Protein AF-A0A9P0DJE0-F1 (afdb_monomer_lite)

Foldseek 3Di:
DDDDDDDDDDDDDDDDDDDDDDDDDDDDDDDDDDDDDDDDDDDDPDDDDDADDDDDDDDDDDDDDDDDDDDDDDDDDPDDDPDPPPDDPQPPPQDDDAQAFHPLAVLVVVLVVVLNVLVVCCVVDPVSVVVNVCVVCVLLVLLLQLLLVLLVLLLVLLLLLQLLLQQLFWAQPVDRSDGLVVSQVVDPDPDPAPSVRPRTDGQQVVVVHDPDDPSSLVRSLVSNLVSLLVLLLVQLCLCVPFNLLLAFLCLLVLLLVQLGTHHPPNLPPSSLVSNSSLLSSNLSSLFLFDCLSNLLSNSLSSLQVSLCVPCSLVSRSSNSSLSSLLSSLLSNCLSLVFNVLSLVCSVVRRHLDADPVSSVSSSVSNVSSSVSLQVVVSPVDNGSAPQFAADDDFADPLVLVVLLVLLLVLLVLLLVLLVLLLVVLLCCVPDPVVVCLSVLSSVLSSVQSVLQSVQPLSSDRLRVSLNVLLDDQAPSDPALCNQFPDDCPDNPDFDFQGHRDPSNVVVLVSLVVSLVSLSVSLSSRRNGSGHGHDLSSQLSNQLSVQLSVQVVVSVVCVVCCCPPSNVPPSVVRGRRTGSSLSSLSRSLSNNLSQAVDAPSSLSSSCSSHVDPSSSVSSRSSSVSSSVSNCVSPNDHNSVSVSVSVPRPDQDPPDQDPDQDFLQVVDPPHPVDDFDAAEQWADFQLNLVVSLVVDPDQWHFYANDSVLRFGQFIAGSVVSVSLSVVCVPPPPQRDRRAIEHQDPDDDPPDPHTHHHYDVVRTGRCAAEDERRHGVSVVSVCCSPVVDSDYHYDYVDALDRGRFDFADDADPPQPPDDDDLQQDLVNLLVVLCPDPLFDAFDDFAKDFQPDDPPPPPDPPVPPCPVDRPDPDDDDDLQKFKEKEEALAALLCQQPPFAFPLADSVLSDCSLLVSLVLNQVRVNPGQKYKYFFDLPVVNVQVSVSSVQKHKDWDFFPDAPSSRGPPGSDGTGIMMIGRNVFKDWPDKDKDQFDAPNHGHRWIKIKTWIAGPPVRAIEMEMEIAADQDDDPVRLVVLLRSLVSVLVVCCVPQPLHKYKYWYQSNDACSGVSVVSVCPDPQNKDWLQLPRDPPPPPPPDDSSRSHDQAQFWGAHPVGTDGGHRTTIMIRPVFKDWGIKTDDDDDVSQDDSGPPYSNHSGRGHMIMTMIGTDDD

InterPro domains:
  IPR000644 CBS domain [PF00571] (680-722)
  IPR000644 CBS domain [PS51371] (666-729)
  IPR000644 CBS domain [SM00116] (674-724)
  IPR001807 Chloride channel [PF00654] (233-629)
  IPR001807 Chloride channel [PR00762] (244-261)
  IPR001807 Chloride channel [PR00762] (275-294)
  IPR001807 Chloride channel [PR00762] (329-348)
  IPR001807 Chloride channel [PR00762] (530-550)
  IPR001807 Chloride channel [PR00762] (580-596)
  IPR001807 Chloride channel [PR00762] (598-617)
  IPR001807 Chloride channel [PR00762] (637-651)
  IPR005135 Endonuclease/exonuclease/phosphatase [PF03372] (881-1156)
  IPR014743 Chloride channel, core [SSF81340] (130-653)
  IPR034965 Nocturnin, deadenylase domain [cd09096] (879-1163)
  IPR036691 Endonuclease/exonuclease/phosphatase superfamily [G3DSA:3.60.10.10] (852-1167)
  IPR036691 Endonuclease/exonuclease/phosphatase superfamily [SSF56219] (874-1160)
  IPR046342 CBS domain superfamily [SSF54631] (653-795)

Structure (mmCIF, N/CA/C/O backbone):
data_AF-A0A9P0DJE0-F1
#
_entry.id   AF-A0A9P0DJE0-F1
#
loop_
_atom_site.group_PDB
_atom_site.id
_atom_site.type_symbol
_atom_site.label_atom_id
_atom_site.label_alt_id
_atom_site.label_comp_id
_atom_site.label_asym_id
_atom_site.label_entity_id
_atom_site.label_seq_id
_atom_site.pdbx_PDB_ins_code
_atom_site.Cartn_x
_atom_site.Cartn_y
_atom_site.Cartn_z
_atom_site.occupancy
_atom_site.B_iso_or_equiv
_atom_site.auth_seq_id
_atom_site.auth_comp_id
_atom_site.auth_asym_id
_atom_site.auth_atom_id
_atom_site.pdbx_PDB_model_num
ATOM 1 N N . MET A 1 1 ? -20.608 27.145 -27.125 1.00 27.97 1 MET A N 1
ATOM 2 C CA . MET A 1 1 ? -21.104 28.526 -27.333 1.00 27.97 1 MET A CA 1
ATOM 3 C C . MET A 1 1 ? -21.088 29.247 -25.989 1.00 27.97 1 MET A C 1
ATOM 5 O O . MET A 1 1 ? -21.086 28.525 -25.008 1.00 27.97 1 MET A O 1
ATOM 9 N N . GLU A 1 2 ? -21.030 30.592 -25.981 1.00 26.52 2 GLU A N 1
ATOM 10 C CA . GLU A 1 2 ? -21.352 31.515 -24.850 1.00 26.52 2 GLU A CA 1
ATOM 11 C C . GLU A 1 2 ? -20.599 31.276 -23.503 1.00 26.52 2 GLU A C 1
ATOM 13 O O . GLU A 1 2 ? -20.704 30.213 -22.912 1.00 26.52 2 GLU A O 1
ATOM 18 N N . LYS A 1 3 ? -19.732 32.140 -22.927 1.00 25.16 3 LYS A N 1
ATOM 19 C CA . LYS A 1 3 ? -19.525 33.620 -22.913 1.00 25.16 3 LYS A CA 1
ATOM 20 C C . LYS A 1 3 ? -20.757 34.397 -22.395 1.00 25.16 3 LYS A C 1
ATOM 22 O O . LYS A 1 3 ? -21.824 34.189 -22.944 1.00 25.16 3 LYS A O 1
ATOM 27 N N . PHE A 1 4 ? -20.713 35.323 -21.418 1.00 27.22 4 PHE A N 1
ATOM 28 C CA . PHE A 1 4 ? -19.634 36.198 -20.880 1.00 27.22 4 PHE A CA 1
ATOM 29 C C . PHE A 1 4 ? -19.665 36.336 -19.295 1.00 27.22 4 PHE A C 1
ATOM 31 O O . PHE A 1 4 ? -19.829 35.289 -18.680 1.00 27.22 4 PHE A O 1
ATOM 38 N N . PRO A 1 5 ? -19.346 37.459 -18.571 1.00 36.38 5 PRO A N 1
ATOM 39 C CA . PRO A 1 5 ? -18.023 37.577 -17.917 1.00 36.38 5 PRO A CA 1
ATOM 40 C C . PRO A 1 5 ? -17.917 38.167 -16.469 1.00 36.38 5 PRO A C 1
ATOM 42 O O . PRO A 1 5 ? -18.828 38.778 -15.925 1.00 36.38 5 PRO A O 1
ATOM 45 N N . LEU A 1 6 ? -16.691 38.062 -15.930 1.00 26.38 6 LEU A N 1
ATOM 46 C CA . LEU A 1 6 ? -15.966 38.870 -14.913 1.00 26.38 6 LEU A CA 1
ATOM 47 C C . LEU A 1 6 ? -16.553 40.185 -14.329 1.00 26.38 6 LEU A C 1
ATOM 49 O O . LEU A 1 6 ? -16.944 41.091 -15.065 1.00 26.38 6 LEU A O 1
ATOM 53 N N . LYS A 1 7 ? -16.240 40.422 -13.037 1.00 22.92 7 LYS A N 1
ATOM 54 C CA . LYS A 1 7 ? -15.709 41.719 -12.539 1.00 22.92 7 LYS A CA 1
ATOM 55 C C . LYS A 1 7 ? -14.730 41.549 -11.352 1.00 22.92 7 LYS A C 1
ATOM 57 O O . LYS A 1 7 ? -14.690 40.486 -10.743 1.00 22.92 7 LYS A O 1
ATOM 62 N N . ARG A 1 8 ? -13.896 42.568 -11.075 1.00 25.52 8 ARG A N 1
ATOM 63 C CA . ARG A 1 8 ? -12.748 42.572 -10.125 1.00 25.52 8 ARG A CA 1
ATOM 64 C C . ARG A 1 8 ? -12.647 43.902 -9.349 1.00 25.52 8 ARG A C 1
ATOM 66 O O . ARG A 1 8 ? -12.901 44.945 -9.945 1.00 25.52 8 ARG A O 1
ATOM 73 N N . SER A 1 9 ? -12.145 43.853 -8.109 1.00 23.70 9 SER A N 1
ATOM 74 C CA . SER A 1 9 ? -11.601 44.966 -7.283 1.00 23.70 9 SER A CA 1
ATOM 75 C C . SER A 1 9 ? -11.011 44.375 -5.982 1.00 23.70 9 SER A C 1
ATOM 77 O O . SER A 1 9 ? -11.620 43.436 -5.481 1.00 23.70 9 SER A O 1
ATOM 79 N N . GLY A 1 10 ? -9.901 44.807 -5.360 1.00 22.55 10 GLY A N 1
ATOM 80 C CA . GLY A 1 10 ? -8.866 45.832 -5.630 1.00 22.55 10 GLY A CA 1
ATOM 81 C C . GLY A 1 10 ? -7.673 45.660 -4.637 1.00 22.55 10 GLY A C 1
ATOM 82 O O . GLY A 1 10 ? -7.797 44.858 -3.719 1.00 22.55 10 GLY A O 1
ATOM 83 N N . ILE A 1 11 ? -6.525 46.337 -4.829 1.00 24.56 11 ILE A N 1
ATOM 84 C CA . ILE A 1 11 ? -5.183 46.063 -4.209 1.00 24.56 11 ILE A CA 1
ATOM 85 C C . ILE A 1 11 ? -4.534 47.411 -3.787 1.00 24.56 11 ILE A C 1
ATOM 87 O O . ILE A 1 11 ? -4.657 48.312 -4.625 1.00 24.56 11 ILE A O 1
ATOM 91 N N . PRO A 1 12 ? -3.958 47.663 -2.566 1.00 28.55 12 PRO A N 1
ATOM 92 C CA . PRO A 1 12 ? -2.736 47.109 -1.898 1.00 28.55 12 PRO A CA 1
ATOM 93 C C . PRO A 1 12 ? -2.453 45.587 -1.849 1.00 28.55 12 PRO A C 1
ATOM 95 O O . PRO A 1 12 ? -3.417 44.842 -1.974 1.00 28.55 12 PRO A O 1
ATOM 98 N N . SER A 1 13 ? -1.303 44.946 -1.533 1.00 23.36 13 SER A N 1
ATOM 99 C CA . SER A 1 13 ? 0.186 45.093 -1.636 1.00 23.36 13 SER A CA 1
ATOM 100 C C . SER A 1 13 ? 1.086 46.080 -0.831 1.00 23.36 13 SER A C 1
ATOM 102 O O . SER A 1 13 ? 1.443 47.127 -1.362 1.00 23.36 13 SER A O 1
ATOM 104 N N . GLN A 1 14 ? 1.618 45.637 0.328 1.00 23.44 14 GLN A N 1
ATOM 105 C CA . GLN A 1 14 ? 2.936 45.959 0.963 1.00 23.44 14 GLN A CA 1
ATOM 106 C C . GLN A 1 14 ? 3.275 44.823 1.976 1.00 23.44 14 GLN A C 1
ATOM 108 O O . GLN A 1 14 ? 2.339 44.223 2.497 1.00 23.44 14 GLN A O 1
ATOM 113 N N . ASP A 1 15 ? 4.517 44.447 2.324 1.00 23.25 15 ASP A N 1
ATOM 114 C CA . ASP A 1 15 ? 5.840 44.728 1.732 1.00 23.25 15 ASP A CA 1
ATOM 115 C C . ASP A 1 15 ? 6.849 43.583 2.040 1.00 23.25 15 ASP A C 1
ATOM 117 O O . ASP A 1 15 ? 6.563 42.700 2.850 1.00 23.25 15 ASP A O 1
ATOM 121 N N . THR A 1 16 ? 8.025 43.568 1.397 1.00 23.44 16 THR A N 1
ATOM 122 C CA . THR A 1 16 ? 9.026 42.472 1.495 1.00 23.44 16 THR A CA 1
ATOM 123 C C . THR A 1 16 ? 10.093 42.640 2.587 1.00 23.44 16 THR A C 1
ATOM 125 O O . THR A 1 16 ? 10.622 43.736 2.761 1.00 23.44 16 THR A O 1
ATOM 128 N N . SER A 1 17 ? 10.587 41.533 3.160 1.00 22.86 17 SER A N 1
ATOM 129 C CA . SER A 1 17 ? 11.977 41.426 3.655 1.00 22.86 17 SER A CA 1
ATOM 130 C C . SER A 1 17 ? 12.517 39.986 3.538 1.00 22.86 17 SER A C 1
ATOM 132 O O . SER A 1 17 ? 11.762 39.054 3.269 1.00 22.86 17 SER A O 1
ATOM 134 N N . THR A 1 18 ? 13.847 39.815 3.581 1.00 21.80 18 THR A N 1
ATOM 135 C CA . THR A 1 18 ? 14.558 38.593 3.132 1.00 21.80 18 THR A CA 1
ATOM 136 C C . THR A 1 18 ? 15.875 38.397 3.905 1.00 21.80 18 THR A C 1
ATOM 138 O O . THR A 1 18 ? 16.448 39.389 4.347 1.00 21.80 18 THR A O 1
ATOM 141 N N . TYR A 1 19 ? 16.409 37.162 3.941 1.00 22.19 19 TYR A N 1
ATOM 142 C CA . TYR A 1 19 ? 17.726 36.783 4.508 1.00 22.19 19 TYR A CA 1
ATOM 143 C C . TYR A 1 19 ? 17.835 36.921 6.058 1.00 22.19 19 TYR A C 1
ATOM 145 O O . TYR A 1 19 ? 16.963 37.502 6.687 1.00 22.19 19 TYR A O 1
ATOM 153 N N . GLN A 1 20 ? 18.825 36.352 6.768 1.00 22.33 20 GLN A N 1
ATOM 154 C CA . GLN A 1 20 ? 20.005 35.572 6.350 1.00 22.33 20 GLN A CA 1
ATOM 155 C C . GLN A 1 20 ? 20.405 34.508 7.395 1.00 22.33 20 GLN A C 1
ATOM 157 O O . GLN A 1 20 ? 20.074 34.614 8.571 1.00 22.33 20 GLN A O 1
ATOM 162 N N . SER A 1 21 ? 21.183 33.507 6.977 1.00 22.22 21 SER A N 1
ATOM 163 C CA . SER A 1 21 ? 21.819 32.521 7.862 1.00 22.22 21 SER A CA 1
ATOM 164 C C . SER A 1 21 ? 23.049 33.079 8.589 1.00 22.22 21 SER A C 1
ATOM 166 O O . SER A 1 21 ? 23.891 33.706 7.945 1.00 22.22 21 SER A O 1
ATOM 168 N N . VAL A 1 22 ? 23.262 32.705 9.857 1.00 23.36 22 VAL A N 1
ATOM 169 C CA . VAL A 1 22 ? 24.584 32.778 10.507 1.00 23.36 22 VAL A CA 1
ATOM 170 C C . VAL A 1 22 ? 24.928 31.425 11.123 1.00 23.36 22 VAL A C 1
ATOM 172 O O . VAL A 1 22 ? 24.161 30.862 11.894 1.00 23.36 22 VAL A O 1
ATOM 175 N N . ASN A 1 23 ? 26.103 30.911 10.772 1.00 22.42 23 ASN A N 1
ATOM 176 C CA . ASN A 1 23 ? 26.637 29.633 11.229 1.00 22.42 23 ASN A CA 1
ATOM 177 C C . ASN A 1 23 ? 27.973 29.912 11.939 1.00 22.42 23 ASN A C 1
ATOM 179 O O . ASN A 1 23 ? 28.782 30.675 11.402 1.00 22.42 23 ASN A O 1
ATOM 183 N N . LYS A 1 24 ? 28.234 29.340 13.124 1.00 23.39 24 LYS A N 1
ATOM 184 C CA . LYS A 1 24 ? 29.532 29.521 13.798 1.00 23.39 24 LYS A CA 1
ATOM 185 C C . LYS A 1 24 ? 29.986 28.299 14.602 1.00 23.39 24 LYS A C 1
ATOM 187 O O . LYS A 1 24 ? 29.360 27.889 15.570 1.00 23.39 24 LYS A O 1
ATOM 192 N N . LYS A 1 25 ? 31.134 27.766 14.176 1.00 24.12 25 LYS A N 1
ATOM 193 C CA . LYS A 1 25 ? 32.016 26.838 14.907 1.00 24.12 25 LYS A CA 1
ATOM 194 C C . LYS A 1 25 ? 32.792 27.633 15.999 1.00 24.12 25 LYS A C 1
ATOM 196 O O . LYS A 1 25 ? 32.647 28.852 16.040 1.00 24.12 25 LYS A O 1
ATOM 201 N N . LEU A 1 26 ? 33.678 27.107 16.857 1.00 23.33 26 LEU A N 1
ATOM 202 C CA . LEU A 1 26 ? 34.396 25.819 16.994 1.00 23.33 26 LEU A CA 1
ATOM 203 C C . LEU A 1 26 ? 35.117 25.840 18.369 1.00 23.33 26 LEU A C 1
ATOM 205 O O . LEU A 1 26 ? 35.553 26.928 18.735 1.00 23.33 26 LEU A O 1
ATOM 209 N N . GLN A 1 27 ? 35.376 24.704 19.043 1.00 21.58 27 GLN A N 1
ATOM 210 C CA . GLN A 1 27 ? 36.712 24.357 19.602 1.00 21.58 27 GLN A CA 1
ATOM 211 C C . GLN A 1 27 ? 36.782 22.938 20.217 1.00 21.58 27 GLN A C 1
ATOM 213 O O . GLN A 1 27 ? 35.763 22.271 20.358 1.00 21.58 27 GLN A O 1
ATOM 218 N N . TYR A 1 28 ? 38.007 22.467 20.497 1.00 23.94 28 TYR A N 1
ATOM 219 C CA . TYR A 1 28 ? 38.387 21.095 20.888 1.00 23.94 28 TYR A CA 1
ATOM 220 C C . TYR A 1 28 ? 39.371 21.111 22.078 1.00 23.94 28 TYR A C 1
ATOM 222 O O . TYR A 1 28 ? 40.350 21.851 22.012 1.00 23.94 28 TYR A O 1
ATOM 230 N N . ALA A 1 29 ? 39.186 20.222 23.066 1.00 22.86 29 ALA A N 1
ATOM 231 C CA . ALA A 1 29 ? 40.229 19.572 23.894 1.00 22.86 29 ALA A CA 1
ATOM 232 C C . ALA A 1 29 ? 39.540 18.487 24.771 1.00 22.86 29 ALA A C 1
ATOM 234 O O . ALA A 1 29 ? 38.663 18.839 25.546 1.00 22.86 29 ALA A O 1
ATOM 235 N N . ASN A 1 30 ? 39.673 17.167 24.577 1.00 21.88 30 ASN A N 1
ATOM 236 C CA . ASN A 1 30 ? 40.831 16.249 24.601 1.00 21.88 30 ASN A CA 1
ATOM 237 C C . ASN A 1 30 ? 41.175 15.725 26.024 1.00 21.88 30 ASN A C 1
ATOM 239 O O . ASN A 1 30 ? 41.655 16.482 26.861 1.00 21.88 30 ASN A O 1
ATOM 243 N N . GLY A 1 31 ? 40.951 14.424 26.276 1.00 22.36 31 GLY A N 1
ATOM 244 C CA . GLY A 1 31 ? 41.227 13.728 27.549 1.00 22.36 31 GLY A CA 1
ATOM 245 C C . GLY A 1 31 ? 40.807 12.244 27.519 1.00 22.36 31 GLY A C 1
ATOM 246 O O . GLY A 1 31 ? 39.673 11.935 27.169 1.00 22.36 31 GLY A O 1
ATOM 247 N N . ASN A 1 32 ? 41.720 11.320 27.845 1.00 20.50 32 ASN A N 1
ATOM 248 C CA . ASN A 1 32 ? 41.547 9.862 27.674 1.00 20.50 32 ASN A CA 1
ATOM 249 C C . ASN A 1 32 ? 40.938 9.148 28.896 1.00 20.50 32 ASN A C 1
ATOM 251 O O . ASN A 1 32 ? 41.315 9.464 30.023 1.00 20.50 32 ASN A O 1
ATOM 255 N N . SER A 1 33 ? 40.204 8.043 28.681 1.00 22.05 33 SER A N 1
ATOM 256 C CA . SER A 1 33 ? 40.557 6.722 29.267 1.00 22.05 33 SER A CA 1
ATOM 257 C C . SER A 1 33 ? 39.679 5.540 28.792 1.00 22.05 33 SER A C 1
ATOM 259 O O . SER A 1 33 ? 38.479 5.671 28.602 1.00 22.05 33 SER A O 1
ATOM 261 N N . SER A 1 34 ? 40.333 4.379 28.622 1.00 23.23 34 SER A N 1
ATOM 262 C CA . SER A 1 34 ? 39.809 2.991 28.646 1.00 23.23 34 SER A CA 1
ATOM 263 C C . SER A 1 34 ? 38.447 2.653 28.004 1.00 23.23 34 SER A C 1
ATOM 265 O O . SER A 1 34 ? 37.400 2.769 28.636 1.00 23.23 34 SER A O 1
ATOM 267 N N . ASN A 1 35 ? 38.492 2.015 26.828 1.00 20.17 35 ASN A N 1
ATOM 268 C CA . ASN A 1 35 ? 37.379 1.217 26.299 1.00 20.17 35 ASN A CA 1
ATOM 269 C C . ASN A 1 35 ? 37.222 -0.108 27.071 1.00 20.17 35 ASN A C 1
ATOM 271 O O . ASN A 1 35 ? 38.180 -0.876 27.167 1.00 20.17 35 ASN A O 1
ATOM 275 N N . VAL A 1 36 ? 35.994 -0.442 27.474 1.00 22.91 36 VAL A N 1
ATOM 276 C CA . VAL A 1 36 ? 35.542 -1.831 27.673 1.00 22.91 36 VAL A CA 1
ATOM 277 C C . VAL A 1 36 ? 34.298 -2.028 26.813 1.00 22.91 36 VAL A C 1
ATOM 279 O O . VAL A 1 36 ? 33.369 -1.229 26.859 1.00 22.91 36 VAL A O 1
ATOM 282 N N . SER A 1 37 ? 34.295 -3.065 25.978 1.00 22.16 37 SER A N 1
ATOM 283 C CA . SER A 1 37 ? 33.217 -3.319 25.022 1.00 22.16 37 SER A CA 1
ATOM 284 C C . SER A 1 37 ? 31.974 -3.890 25.703 1.00 22.16 37 SER A C 1
ATOM 286 O O . SER A 1 37 ? 32.027 -4.978 26.278 1.00 22.16 37 SER A O 1
ATOM 288 N N . THR A 1 38 ? 30.833 -3.221 25.557 1.00 21.00 38 THR A N 1
ATOM 289 C CA . THR A 1 38 ? 29.508 -3.777 25.871 1.00 21.00 38 THR A CA 1
ATOM 290 C C . THR A 1 38 ? 28.573 -3.496 24.696 1.00 21.00 38 THR A C 1
ATOM 292 O O . THR A 1 38 ? 28.672 -2.444 24.066 1.00 21.00 38 THR A O 1
ATOM 295 N N . PHE A 1 39 ? 27.712 -4.453 24.341 1.00 21.12 39 PHE A N 1
ATOM 296 C CA . PHE A 1 39 ? 26.829 -4.326 23.178 1.00 21.12 39 PHE A CA 1
ATOM 297 C C . PHE A 1 39 ? 25.797 -3.213 23.395 1.00 21.12 39 PHE A C 1
ATOM 299 O O . PHE A 1 39 ? 24.984 -3.291 24.313 1.00 21.12 39 PHE A O 1
ATOM 306 N N . GLY A 1 40 ? 25.797 -2.210 22.514 1.00 19.62 40 GLY A N 1
ATOM 307 C CA . GLY A 1 40 ? 24.736 -1.210 22.460 1.00 19.62 40 GLY A CA 1
ATOM 308 C C . GLY A 1 40 ? 23.452 -1.820 21.904 1.00 19.62 40 GLY A C 1
ATOM 309 O O . GLY A 1 40 ? 23.345 -2.039 20.698 1.00 19.62 40 GLY A O 1
ATOM 310 N N . ALA A 1 41 ? 22.483 -2.091 22.777 1.00 21.77 41 ALA A N 1
ATOM 311 C CA . ALA A 1 41 ? 21.103 -2.303 22.357 1.00 21.77 41 ALA A CA 1
ATOM 312 C C . ALA A 1 41 ? 20.518 -0.979 21.833 1.00 21.77 41 ALA A C 1
ATOM 314 O O . ALA A 1 41 ? 20.867 0.099 22.318 1.00 21.77 41 ALA A O 1
ATOM 315 N N . SER A 1 42 ? 19.639 -1.052 20.833 1.00 22.94 42 SER A N 1
ATOM 316 C CA . SER A 1 42 ? 18.908 0.116 20.337 1.00 22.94 42 SER A CA 1
ATOM 317 C C . SER A 1 42 ? 17.976 0.671 21.411 1.00 22.94 42 SER A C 1
ATOM 319 O O . SER A 1 42 ? 17.316 -0.105 22.099 1.00 22.94 42 SER A O 1
ATOM 321 N N . VAL A 1 43 ? 17.871 1.998 21.499 1.00 21.62 43 VAL A N 1
ATOM 322 C CA . VAL A 1 43 ? 16.831 2.661 22.294 1.00 21.62 43 VAL A CA 1
ATOM 323 C C . VAL A 1 43 ? 15.465 2.292 21.708 1.00 21.62 43 VAL A C 1
ATOM 325 O O . VAL A 1 43 ? 15.169 2.645 20.567 1.00 21.62 43 VAL A O 1
ATOM 328 N N . ASP A 1 44 ? 14.660 1.548 22.466 1.00 23.22 44 ASP A N 1
ATOM 329 C CA . ASP A 1 44 ? 13.248 1.318 22.157 1.00 23.22 44 ASP A CA 1
ATOM 330 C C . ASP A 1 44 ? 12.440 2.554 22.584 1.00 23.22 44 ASP A C 1
ATOM 332 O O . ASP A 1 44 ? 12.464 2.932 23.754 1.00 23.22 44 ASP A O 1
ATOM 336 N N . GLU A 1 45 ? 11.703 3.164 21.653 1.00 25.33 45 GLU A N 1
ATOM 337 C CA . GLU A 1 45 ? 10.675 4.154 21.997 1.00 25.33 45 GLU A CA 1
ATOM 338 C C . GLU A 1 45 ? 9.444 3.458 22.603 1.00 25.33 45 GLU A C 1
ATOM 340 O O . GLU A 1 45 ? 8.887 2.518 22.019 1.00 25.33 45 GLU A O 1
ATOM 345 N N . ASP A 1 46 ? 9.034 3.970 23.764 1.00 23.06 46 ASP A N 1
ATOM 346 C CA . ASP A 1 46 ? 7.754 3.798 24.452 1.00 23.06 46 ASP A CA 1
ATOM 347 C C . ASP A 1 46 ? 7.214 2.361 24.567 1.00 23.06 46 ASP A C 1
ATOM 349 O O . ASP A 1 46 ? 6.237 1.954 23.927 1.00 23.06 46 ASP A O 1
ATOM 353 N N . MET A 1 47 ? 7.792 1.608 25.511 1.00 22.61 47 MET A N 1
ATOM 354 C CA . MET A 1 47 ? 7.002 0.620 26.249 1.00 22.61 47 MET A CA 1
ATOM 355 C C . MET A 1 47 ? 6.169 1.326 27.321 1.00 22.61 47 MET A C 1
ATOM 357 O O . MET A 1 47 ? 6.721 2.000 28.186 1.00 22.61 47 MET A O 1
ATOM 361 N N . ILE A 1 48 ? 4.857 1.091 27.316 1.00 24.75 48 ILE A N 1
ATOM 362 C CA . ILE A 1 48 ? 3.982 1.390 28.452 1.00 24.75 48 ILE A CA 1
ATOM 363 C C . ILE A 1 48 ? 3.209 0.110 28.782 1.00 24.75 48 ILE A C 1
ATOM 365 O O . ILE A 1 48 ? 2.351 -0.336 28.014 1.00 24.75 48 ILE A O 1
ATOM 369 N N . ASP A 1 49 ? 3.570 -0.516 29.902 1.00 21.80 49 ASP A N 1
ATOM 370 C CA . ASP A 1 49 ? 2.927 -1.726 30.410 1.00 21.80 49 ASP A CA 1
ATOM 371 C C . ASP A 1 49 ? 1.622 -1.386 31.143 1.00 21.80 49 ASP A C 1
ATOM 373 O O . ASP A 1 49 ? 1.569 -0.466 31.953 1.00 21.80 49 ASP A O 1
ATOM 377 N N . ILE A 1 50 ? 0.575 -2.182 30.906 1.00 23.11 50 ILE A N 1
ATOM 378 C CA . ILE A 1 50 ? -0.653 -2.184 31.715 1.00 23.11 50 ILE A CA 1
ATOM 379 C C . ILE A 1 50 ? -0.977 -3.642 32.040 1.00 23.11 50 ILE A C 1
ATOM 381 O O . ILE A 1 50 ? -1.272 -4.450 31.147 1.00 23.11 50 ILE A O 1
ATOM 385 N N . GLN A 1 51 ? -0.887 -3.993 33.321 1.00 21.44 51 GLN A N 1
ATOM 386 C CA . GLN A 1 51 ? -1.119 -5.355 33.794 1.00 21.44 51 GLN A CA 1
ATOM 387 C C . GLN A 1 51 ? -2.601 -5.744 33.671 1.00 21.44 51 GLN A C 1
ATOM 389 O O . GLN A 1 51 ? -3.501 -4.914 33.734 1.00 21.44 51 GLN A O 1
ATOM 394 N N . THR A 1 52 ? -2.870 -7.039 33.497 1.00 22.02 52 THR A N 1
ATOM 395 C CA . THR A 1 52 ? -4.230 -7.600 33.594 1.00 22.02 52 THR A CA 1
ATOM 396 C C . THR A 1 52 ? -4.223 -8.792 34.544 1.00 22.02 52 THR A C 1
ATOM 398 O O . THR A 1 52 ? -4.041 -9.957 34.161 1.00 22.02 52 THR A O 1
ATOM 401 N N . SER A 1 53 ? -4.366 -8.461 35.826 1.00 22.62 53 SER A N 1
ATOM 402 C CA . SER A 1 53 ? -4.491 -9.391 36.945 1.00 22.62 53 SER A CA 1
ATOM 403 C C . SER A 1 53 ? -5.627 -10.382 36.708 1.00 22.62 53 SER A C 1
ATOM 405 O O . SER A 1 53 ? -6.700 -10.017 36.241 1.00 22.62 53 SER A O 1
ATOM 407 N N . ALA A 1 54 ? -5.364 -11.657 36.988 1.00 23.86 54 ALA A N 1
ATOM 408 C CA . ALA A 1 54 ? -6.376 -12.708 37.066 1.00 23.86 54 ALA A CA 1
ATOM 409 C C . ALA A 1 54 ? -5.733 -13.914 37.757 1.00 23.86 54 ALA A C 1
ATOM 411 O O . ALA A 1 54 ? -4.762 -14.443 37.213 1.00 23.86 54 ALA A O 1
ATOM 412 N N . ALA A 1 55 ? -6.276 -14.265 38.926 1.00 27.08 55 ALA A N 1
ATOM 413 C CA . ALA A 1 55 ? -6.062 -15.477 39.719 1.00 27.08 55 ALA A CA 1
ATOM 414 C C . ALA A 1 55 ? -4.613 -15.992 39.874 1.00 27.08 55 ALA A C 1
ATOM 416 O O . ALA A 1 55 ? -4.160 -16.869 39.138 1.00 27.08 55 ALA A O 1
ATOM 417 N N . GLY A 1 56 ? -3.949 -15.556 40.949 1.00 23.66 56 GLY A N 1
ATOM 418 C CA . GLY A 1 56 ? -3.227 -16.521 41.785 1.00 23.66 56 GLY A CA 1
ATOM 419 C C . GLY A 1 56 ? -4.245 -17.364 42.569 1.00 23.66 56 GLY A C 1
ATOM 420 O O . GLY A 1 56 ? -5.351 -16.894 42.829 1.00 23.66 56 GLY A O 1
ATOM 421 N N . GLY A 1 57 ? -3.911 -18.613 42.898 1.00 21.41 57 GLY A N 1
ATOM 422 C CA . GLY A 1 57 ? -4.800 -19.492 43.664 1.00 21.41 57 GLY A CA 1
ATOM 423 C C . GLY A 1 57 ? -4.512 -19.440 45.162 1.00 21.41 57 GLY A C 1
ATOM 424 O O . GLY A 1 57 ? -3.366 -19.624 45.567 1.00 21.41 57 GLY A O 1
ATOM 425 N N . GLU A 1 58 ? -5.550 -19.269 45.978 1.00 23.89 58 GLU A N 1
ATOM 426 C CA . GLU A 1 58 ? -5.482 -19.500 47.422 1.00 23.89 58 GLU A CA 1
ATOM 427 C C . GLU A 1 58 ? -6.088 -20.854 47.793 1.00 23.89 58 GLU A C 1
ATOM 429 O O . GLU A 1 58 ? -7.129 -21.254 47.269 1.00 23.89 58 GLU A O 1
ATOM 434 N N . THR A 1 59 ? -5.494 -21.538 48.773 1.00 23.28 59 THR A N 1
ATOM 435 C CA . THR A 1 59 ? -6.274 -22.400 49.674 1.00 23.28 59 THR A CA 1
ATOM 436 C C . THR A 1 59 ? -5.611 -22.475 51.048 1.00 23.28 59 THR A C 1
ATOM 438 O O . THR A 1 59 ? -4.697 -23.257 51.303 1.00 23.28 59 THR A O 1
ATOM 441 N N . ILE A 1 60 ? -6.083 -21.571 51.903 1.00 26.16 60 ILE A N 1
ATOM 442 C CA . ILE A 1 60 ? -6.213 -21.647 53.363 1.00 26.16 60 ILE A CA 1
ATOM 443 C C . ILE A 1 60 ? -5.812 -23.000 53.990 1.00 26.16 60 ILE A C 1
ATOM 445 O O . ILE A 1 60 ? -6.336 -24.059 53.646 1.00 26.16 60 ILE A O 1
ATOM 449 N N . ARG A 1 61 ? -4.939 -22.938 55.006 1.00 21.17 61 ARG A N 1
ATOM 450 C CA . ARG A 1 61 ? -4.768 -24.025 55.984 1.00 21.17 61 ARG A CA 1
ATOM 451 C C . ARG A 1 61 ? -6.008 -24.105 56.867 1.00 21.17 61 ARG A C 1
ATOM 453 O O . ARG A 1 61 ? -6.397 -23.075 57.408 1.00 21.17 61 ARG A O 1
ATOM 460 N N . ASP A 1 62 ? -6.466 -25.310 57.190 1.00 23.89 62 ASP A N 1
ATOM 461 C CA . ASP A 1 62 ? -7.229 -25.509 58.424 1.00 23.89 62 ASP A CA 1
ATOM 462 C C . ASP A 1 62 ? -6.835 -26.807 59.153 1.00 23.89 62 ASP A C 1
ATOM 464 O O . ASP A 1 62 ? -6.214 -27.710 58.584 1.00 23.89 62 ASP A O 1
ATOM 468 N N . ARG A 1 63 ? -7.131 -26.866 60.453 1.00 22.59 63 ARG A N 1
ATOM 469 C CA . ARG A 1 63 ? -6.838 -27.965 61.377 1.00 22.59 63 ARG A CA 1
ATOM 470 C C . ARG A 1 63 ? -8.043 -28.210 62.281 1.00 22.59 63 ARG A C 1
ATOM 472 O O . ARG A 1 63 ? -8.274 -27.438 63.207 1.00 22.59 63 ARG A O 1
ATOM 479 N N . THR A 1 64 ? -8.652 -29.389 62.194 1.00 21.59 64 THR A N 1
ATOM 480 C CA . THR A 1 64 ? -9.037 -30.149 63.401 1.00 21.59 64 THR A CA 1
ATOM 481 C C . THR A 1 64 ? -9.283 -31.625 63.084 1.00 21.59 64 THR A C 1
ATOM 483 O O . THR A 1 64 ? -9.204 -32.047 61.934 1.00 21.59 64 THR A O 1
ATOM 486 N N . SER A 1 65 ? -9.458 -32.438 64.126 1.00 22.97 65 SER A N 1
ATOM 487 C CA . SER A 1 65 ? -9.403 -33.900 64.077 1.00 22.97 65 SER A CA 1
ATOM 488 C C . SER A 1 65 ? -10.747 -34.572 64.359 1.00 22.97 65 SER A C 1
ATOM 490 O O . SER A 1 65 ? -11.496 -34.106 65.218 1.00 22.97 65 SER A O 1
ATOM 492 N N . ARG A 1 66 ? -10.964 -35.758 63.766 1.00 22.56 66 ARG A N 1
ATOM 493 C CA . ARG A 1 66 ? -11.163 -37.031 64.500 1.00 22.56 66 ARG A CA 1
ATOM 494 C C . ARG A 1 66 ? -11.227 -38.249 63.564 1.00 22.56 66 ARG A C 1
ATOM 496 O O . ARG A 1 66 ? -11.299 -38.097 62.352 1.00 22.56 66 ARG A O 1
ATOM 503 N N . MET A 1 67 ? -11.112 -39.437 64.160 1.00 22.56 67 MET A N 1
ATOM 504 C CA . MET A 1 67 ? -11.168 -40.757 63.513 1.00 22.56 67 MET A CA 1
ATOM 505 C C . MET A 1 67 ? -12.573 -41.370 63.637 1.00 22.56 67 MET A C 1
ATOM 507 O O . MET A 1 67 ? -13.293 -41.033 64.579 1.00 22.56 67 MET A O 1
ATOM 511 N N . GLY A 1 68 ? -12.897 -42.317 62.753 1.00 23.61 68 GLY A N 1
ATOM 512 C CA . GLY A 1 68 ? -14.037 -43.235 62.861 1.00 23.61 68 GLY A CA 1
ATOM 513 C C . GLY A 1 68 ? -14.275 -44.001 61.552 1.00 23.61 68 GLY A C 1
ATOM 514 O O . GLY A 1 68 ? -14.359 -43.372 60.500 1.00 23.61 68 GLY A O 1
ATOM 515 N N . GLU A 1 69 ? -14.341 -45.333 61.622 1.00 22.73 69 GLU A N 1
ATOM 516 C CA . GLU A 1 69 ? -14.819 -46.235 60.553 1.00 22.73 69 GLU A CA 1
ATOM 517 C C . GLU A 1 69 ? -16.361 -46.083 60.344 1.00 22.73 69 GLU A C 1
ATOM 519 O O . GLU A 1 69 ? -16.999 -45.338 61.088 1.00 22.73 69 GLU A O 1
ATOM 524 N N . GLU A 1 70 ? -17.052 -46.650 59.340 1.00 23.64 70 GLU A N 1
ATOM 525 C CA . GLU A 1 70 ? -16.962 -47.999 58.737 1.00 23.64 70 GLU A CA 1
ATOM 526 C C . GLU A 1 70 ? -17.694 -48.069 57.355 1.00 23.64 70 GLU A C 1
ATOM 528 O O . GLU A 1 70 ? -18.081 -47.029 56.817 1.00 23.64 70 GLU A O 1
ATOM 533 N N . ASP A 1 71 ? -17.844 -49.268 56.767 1.00 22.00 71 ASP A N 1
ATOM 534 C CA . ASP A 1 71 ? -18.516 -49.573 55.473 1.00 22.00 71 ASP A CA 1
ATOM 535 C C . ASP A 1 71 ? -20.023 -49.160 55.428 1.00 22.00 71 ASP A C 1
ATOM 537 O O . ASP A 1 71 ? -20.620 -48.838 56.454 1.00 22.00 71 ASP A O 1
ATOM 541 N N . ASP A 1 72 ? -20.746 -49.093 54.297 1.00 24.12 72 ASP A N 1
ATOM 542 C CA . ASP A 1 72 ? -20.767 -49.982 53.115 1.00 24.12 72 ASP A CA 1
ATOM 543 C C . ASP A 1 72 ? -21.330 -49.255 51.855 1.00 24.12 72 ASP A C 1
ATOM 545 O O . ASP A 1 72 ? -21.849 -48.139 51.952 1.00 24.12 72 ASP A O 1
ATOM 549 N N . GLY A 1 73 ? -21.238 -49.848 50.655 1.00 21.89 73 GLY A N 1
ATOM 550 C CA . GLY A 1 73 ? -21.391 -49.123 49.377 1.00 21.89 73 GLY A CA 1
ATOM 551 C C . GLY A 1 73 ? -22.453 -49.606 48.372 1.00 21.89 73 GLY A C 1
ATOM 552 O O . GLY A 1 73 ? -22.833 -50.770 48.326 1.00 21.89 73 GLY A O 1
ATOM 553 N N . VAL A 1 74 ? -22.842 -48.705 47.455 1.00 23.89 74 VAL A N 1
ATOM 554 C CA . VAL A 1 74 ? -23.337 -49.007 46.089 1.00 23.89 74 VAL A CA 1
ATOM 555 C C . VAL A 1 74 ? -22.770 -47.954 45.128 1.00 23.89 74 VAL A C 1
ATOM 557 O O . VAL A 1 74 ? -22.742 -46.766 45.446 1.00 23.89 74 VAL A O 1
ATOM 560 N N . SER A 1 75 ? -22.298 -48.371 43.950 1.00 21.09 75 SER A N 1
ATOM 561 C CA . SER A 1 75 ? -21.491 -47.535 43.054 1.00 21.09 75 SER A CA 1
ATOM 562 C C . SER A 1 75 ? -22.253 -46.957 41.852 1.00 21.09 75 SER A C 1
ATOM 564 O O . SER A 1 75 ? -22.777 -47.678 41.007 1.00 21.09 75 SER A O 1
ATOM 566 N N . HIS A 1 76 ? -22.187 -45.631 41.698 1.00 22.73 76 HIS A N 1
ATOM 567 C CA . HIS A 1 76 ? -22.345 -44.952 40.408 1.00 22.73 76 HIS A CA 1
ATOM 568 C C . HIS A 1 76 ? -21.035 -44.232 40.063 1.00 22.73 76 HIS A C 1
ATOM 570 O O . HIS A 1 76 ? -20.673 -43.237 40.686 1.00 22.73 76 HIS A O 1
ATOM 576 N N . TYR A 1 77 ? -20.305 -44.746 39.069 1.00 21.03 77 TYR A N 1
ATOM 577 C CA . TYR A 1 77 ? -19.024 -44.183 38.631 1.00 21.03 77 TYR A CA 1
ATOM 578 C C . TYR A 1 77 ? -19.209 -42.890 37.818 1.00 21.03 77 TYR A C 1
ATOM 580 O O . TYR A 1 77 ? -19.292 -42.920 36.590 1.00 21.03 77 TYR A O 1
ATOM 588 N N . SER A 1 78 ? -19.189 -41.737 38.486 1.00 20.11 78 SER A N 1
ATOM 589 C CA . SER A 1 78 ? -18.835 -40.464 37.850 1.00 20.11 78 SER A CA 1
ATOM 590 C C . SER A 1 78 ? -17.308 -40.332 37.804 1.00 20.11 78 SER A C 1
ATOM 592 O O . SER A 1 78 ? -16.678 -40.019 38.814 1.00 20.11 78 SER A O 1
ATOM 594 N N . VAL A 1 79 ? -16.691 -40.604 36.650 1.00 21.34 79 VAL A N 1
ATOM 595 C CA . VAL A 1 79 ? -15.227 -40.521 36.495 1.00 21.34 79 VAL A CA 1
ATOM 596 C C . VAL A 1 79 ? -14.782 -39.059 36.412 1.00 21.34 79 VAL A C 1
ATOM 598 O O . VAL A 1 79 ? -14.935 -38.401 35.383 1.00 21.34 79 VAL A O 1
ATOM 601 N N . SER A 1 80 ? -14.199 -38.562 37.501 1.00 18.83 80 SER A N 1
ATOM 602 C CA . SER A 1 80 ? -13.614 -37.224 37.598 1.00 18.83 80 SER A CA 1
ATOM 603 C C . SER A 1 80 ? -12.397 -37.068 36.681 1.00 18.83 80 SER A C 1
ATOM 605 O O . SER A 1 80 ? -11.311 -37.545 37.006 1.00 18.83 80 SER A O 1
ATOM 607 N N . TYR A 1 81 ? -12.541 -36.351 35.563 1.00 21.28 81 TYR A N 1
ATOM 608 C CA . TYR A 1 81 ? -11.401 -35.964 34.726 1.00 21.28 81 TYR A CA 1
ATOM 609 C C . TYR A 1 81 ? -10.837 -34.603 35.157 1.00 21.28 81 TYR A C 1
ATOM 611 O O . TYR A 1 81 ? -11.168 -33.553 34.609 1.00 21.28 81 TYR A O 1
ATOM 619 N N . SER A 1 82 ? -9.960 -34.621 36.161 1.00 22.75 82 SER A N 1
ATOM 620 C CA . SER A 1 82 ? -9.176 -33.452 36.566 1.00 22.75 82 SER A CA 1
ATOM 621 C C . SER A 1 82 ? -8.085 -33.156 35.526 1.00 22.75 82 SER A C 1
ATOM 623 O O . SER A 1 82 ? -6.980 -33.694 35.600 1.00 22.75 82 SER A O 1
ATOM 625 N N . GLY A 1 83 ? -8.392 -32.305 34.546 1.00 21.62 83 GLY A N 1
ATOM 626 C CA . GLY A 1 83 ? -7.437 -31.851 33.534 1.00 21.62 83 GLY A CA 1
ATOM 627 C C . GLY A 1 83 ? -7.803 -30.470 32.998 1.00 21.62 83 GLY A C 1
ATOM 628 O O . GLY A 1 83 ? -8.888 -30.279 32.456 1.00 21.62 83 GLY A O 1
ATOM 629 N N . THR A 1 84 ? -6.898 -29.500 33.138 1.00 23.61 84 THR A N 1
ATOM 630 C CA . THR A 1 84 ? -7.091 -28.085 32.773 1.00 23.61 84 THR A CA 1
ATOM 631 C C . THR A 1 84 ? -7.011 -27.843 31.261 1.00 23.61 84 THR A C 1
ATOM 633 O O . THR A 1 84 ? -6.140 -27.142 30.748 1.00 23.61 84 THR A O 1
ATOM 636 N N . HIS A 1 85 ? -7.965 -28.413 30.528 1.00 23.06 85 HIS A N 1
ATOM 637 C CA . HIS A 1 85 ? -8.161 -28.174 29.102 1.00 23.06 85 HIS A CA 1
ATOM 638 C C . HIS A 1 85 ? -8.944 -26.871 28.846 1.00 23.06 85 HIS A C 1
ATOM 640 O O . HIS A 1 85 ? -10.110 -26.884 28.450 1.00 23.06 85 HIS A O 1
ATOM 646 N N . GLU A 1 86 ? -8.276 -25.719 28.985 1.00 27.48 86 GLU A N 1
ATOM 647 C CA . GLU A 1 86 ? -8.708 -24.472 28.326 1.00 27.48 86 GLU A CA 1
ATOM 648 C C . GLU A 1 86 ? -8.493 -24.569 26.799 1.00 27.48 86 GLU A C 1
ATOM 650 O O . GLU A 1 86 ? -7.666 -23.882 26.199 1.00 27.48 86 GLU A O 1
ATOM 655 N N . SER A 1 87 ? -9.233 -25.464 26.144 1.00 26.92 87 SER A N 1
ATOM 656 C CA . SER A 1 87 ? -9.181 -25.685 24.697 1.00 26.92 87 SER A CA 1
ATOM 657 C C . SER A 1 87 ? -10.585 -25.609 24.104 1.00 26.92 87 SER A C 1
ATOM 659 O O . SER A 1 87 ? -11.325 -26.591 24.125 1.00 26.92 87 SER A O 1
ATOM 661 N N . GLY A 1 88 ? -10.954 -24.430 23.590 1.00 30.47 88 GLY A N 1
ATOM 662 C CA . GLY A 1 88 ? -12.320 -24.153 23.126 1.00 30.47 88 GLY A CA 1
ATOM 663 C C . GLY A 1 88 ? -12.486 -23.032 22.092 1.00 30.47 88 GLY A C 1
ATOM 664 O O . GLY A 1 88 ? -13.624 -22.698 21.768 1.00 30.47 88 GLY A O 1
ATOM 665 N N . ASP A 1 89 ? -11.403 -22.467 21.539 1.00 39.88 89 ASP A N 1
ATOM 666 C CA . ASP A 1 89 ? -11.501 -21.709 20.280 1.00 39.88 89 ASP A CA 1
ATOM 667 C C . ASP A 1 89 ? -11.987 -22.688 19.196 1.00 39.88 89 ASP A C 1
ATOM 669 O O . ASP A 1 89 ? -11.272 -23.629 18.841 1.00 39.88 89 ASP A O 1
ATOM 673 N N . ILE A 1 90 ? -13.221 -22.512 18.707 1.00 44.31 90 ILE A N 1
ATOM 674 C CA . ILE A 1 90 ? -13.855 -23.492 17.814 1.00 44.31 90 ILE A CA 1
ATOM 675 C C . ILE A 1 90 ? -13.016 -23.632 16.525 1.00 44.31 90 ILE A C 1
ATOM 677 O O . ILE A 1 90 ? -12.772 -22.621 15.853 1.00 44.31 90 ILE A O 1
ATOM 681 N N . PRO A 1 91 ? -12.577 -24.855 16.145 1.00 41.72 91 PRO A N 1
ATOM 682 C CA . PRO A 1 91 ? -11.674 -25.054 15.015 1.00 41.72 91 PRO A CA 1
ATOM 683 C C . PRO A 1 91 ? -12.210 -24.459 13.707 1.00 41.72 91 PRO A C 1
ATOM 685 O O . PRO A 1 91 ? -13.164 -24.961 13.120 1.00 41.72 91 PRO A O 1
ATOM 688 N N . GLY A 1 92 ? -11.565 -23.388 13.236 1.00 47.47 92 GLY A N 1
ATOM 689 C CA . GLY A 1 92 ? -11.921 -22.698 11.995 1.00 47.47 92 GLY A CA 1
ATOM 690 C C . GLY A 1 92 ? -12.595 -21.330 12.158 1.00 47.47 92 GLY A C 1
ATOM 691 O O . GLY A 1 92 ? -12.785 -20.660 11.137 1.00 47.47 92 GLY A O 1
ATOM 692 N N . ILE A 1 93 ? -12.897 -20.862 13.378 1.00 53.78 93 ILE A N 1
ATOM 693 C CA . ILE A 1 93 ? -13.279 -19.454 13.593 1.00 53.78 93 ILE A CA 1
ATOM 694 C C . ILE A 1 93 ? -12.145 -18.536 13.122 1.00 53.78 93 ILE A C 1
ATOM 696 O O . ILE A 1 93 ? -10.972 -18.750 13.430 1.00 53.78 93 ILE A O 1
ATOM 700 N N . GLY A 1 94 ? -12.500 -17.480 12.385 1.00 51.25 94 GLY A N 1
ATOM 701 C CA . GLY A 1 94 ? -11.572 -16.396 12.062 1.00 51.25 94 GLY A CA 1
ATOM 702 C C . GLY A 1 94 ? -10.644 -16.584 10.861 1.00 51.25 94 GLY A C 1
ATOM 703 O O . GLY A 1 94 ? -9.777 -15.736 10.678 1.00 51.25 94 GLY A O 1
ATOM 704 N N . GLN A 1 95 ? -10.814 -17.631 10.047 1.00 58.38 95 GLN A N 1
ATOM 705 C CA . GLN A 1 95 ? -10.238 -17.683 8.695 1.00 58.38 95 GLN A CA 1
ATOM 706 C C . GLN A 1 95 ? -11.228 -17.104 7.675 1.00 58.38 95 GLN A C 1
ATOM 708 O O . GLN A 1 95 ? -12.411 -17.436 7.716 1.00 58.38 95 GLN A O 1
ATOM 713 N N . TYR A 1 96 ? -10.742 -16.303 6.729 1.00 60.75 96 TYR A N 1
ATOM 714 C CA . TYR A 1 96 ? -11.552 -15.737 5.642 1.00 60.75 96 TYR A CA 1
ATOM 715 C C . TYR A 1 96 ? -11.645 -16.695 4.449 1.00 60.75 96 TYR A C 1
ATOM 717 O O . TYR A 1 96 ? -10.679 -17.395 4.132 1.00 60.75 96 TYR A O 1
ATOM 725 N N . GLU A 1 97 ? -12.795 -16.726 3.781 1.00 58.81 97 GLU A N 1
ATOM 726 C CA . GLU A 1 97 ? -13.024 -17.478 2.539 1.00 58.81 97 GLU A CA 1
ATOM 727 C C . GLU A 1 97 ? -12.423 -16.761 1.309 1.00 58.81 97 GLU A C 1
ATOM 729 O O . GLU A 1 97 ? -11.670 -15.799 1.459 1.00 58.81 97 GLU A O 1
ATOM 734 N N . ASP A 1 98 ? -12.657 -17.280 0.101 1.00 67.56 98 ASP A N 1
ATOM 735 C CA . ASP A 1 98 ? -12.131 -16.678 -1.134 1.00 67.56 98 ASP A CA 1
ATOM 736 C C . ASP A 1 98 ? -12.959 -15.457 -1.563 1.00 67.56 98 ASP A C 1
ATOM 738 O O . ASP A 1 98 ? -14.166 -15.441 -1.347 1.00 67.56 98 ASP A O 1
ATOM 742 N N . PHE A 1 99 ? -12.336 -14.453 -2.183 1.00 70.88 99 PHE A N 1
ATOM 743 C CA . PHE A 1 99 ? -12.986 -13.203 -2.611 1.00 70.88 99 PHE A CA 1
ATOM 744 C C . PHE A 1 99 ? -13.688 -12.426 -1.468 1.00 70.88 99 PHE A C 1
ATOM 746 O O . PHE A 1 99 ? -14.692 -11.744 -1.680 1.00 70.88 99 PHE A O 1
ATOM 753 N N . HIS A 1 100 ? -13.130 -12.475 -0.250 1.00 73.81 100 HIS A N 1
ATOM 754 C CA . HIS A 1 100 ? -13.606 -11.712 0.915 1.00 73.81 100 HIS A CA 1
ATOM 755 C C . HIS A 1 100 ? -12.591 -10.683 1.425 1.00 73.81 100 HIS A C 1
ATOM 757 O O . HIS A 1 100 ? -11.382 -10.822 1.244 1.00 73.81 100 HIS A O 1
ATOM 763 N N . THR A 1 101 ? -13.091 -9.663 2.124 1.00 79.12 101 THR A N 1
ATOM 764 C CA . THR A 1 101 ? -12.281 -8.664 2.830 1.00 79.12 101 THR A CA 1
ATOM 765 C C . THR A 1 101 ? -11.888 -9.108 4.244 1.00 79.12 101 THR A C 1
ATOM 767 O O . THR A 1 101 ? -12.663 -9.758 4.952 1.00 79.12 101 THR A O 1
ATOM 770 N N . ILE A 1 102 ? -10.675 -8.725 4.655 1.00 79.12 102 ILE A N 1
ATOM 771 C CA . ILE A 1 102 ? -10.144 -8.887 6.016 1.00 79.12 102 ILE A CA 1
ATOM 772 C C . ILE A 1 102 ? -10.952 -8.042 7.013 1.00 79.12 102 ILE A C 1
ATOM 774 O O . ILE A 1 102 ? -11.317 -6.900 6.738 1.00 79.12 102 ILE A O 1
ATOM 778 N N . ASP A 1 103 ? -11.183 -8.597 8.202 1.00 74.81 103 ASP A N 1
ATOM 779 C CA . ASP A 1 103 ? -11.691 -7.882 9.371 1.00 74.81 103 ASP A CA 1
ATOM 780 C C . ASP A 1 103 ? -10.496 -7.380 10.195 1.00 74.81 103 ASP A C 1
ATOM 782 O O . ASP A 1 103 ? -9.965 -8.056 11.084 1.00 74.81 103 ASP A O 1
ATOM 786 N N . TRP A 1 104 ? -10.025 -6.185 9.833 1.00 74.50 104 TRP A N 1
ATOM 787 C CA . TRP A 1 104 ? -8.825 -5.580 10.410 1.00 74.50 104 TRP A CA 1
ATOM 788 C C . TRP A 1 104 ? -8.952 -5.381 11.923 1.00 74.50 104 TRP A C 1
ATOM 790 O O . TRP A 1 104 ? -7.984 -5.575 12.658 1.00 74.50 104 TRP A O 1
ATOM 800 N N . GLN A 1 105 ? -10.146 -5.032 12.403 1.00 69.62 105 GLN A N 1
ATOM 801 C CA . GLN A 1 105 ? -10.386 -4.765 13.818 1.00 69.62 105 GLN A CA 1
ATOM 802 C C . GLN A 1 105 ? -10.294 -6.053 14.637 1.00 69.62 105 GLN A C 1
ATOM 804 O O . GLN A 1 105 ? -9.577 -6.091 15.643 1.00 69.62 105 GLN A O 1
ATOM 809 N N . ARG A 1 106 ? -10.919 -7.136 14.160 1.00 72.94 106 ARG A N 1
ATOM 810 C CA . ARG A 1 106 ? -10.859 -8.454 14.798 1.00 72.94 106 ARG A CA 1
ATOM 811 C C . ARG A 1 106 ? -9.450 -9.037 14.815 1.00 72.94 106 ARG A C 1
ATOM 813 O O . ARG A 1 106 ? -9.031 -9.546 15.854 1.00 72.94 106 ARG A O 1
ATOM 820 N N . ASP A 1 107 ? -8.697 -8.949 13.717 1.00 75.81 107 ASP A N 1
ATOM 821 C CA . ASP A 1 107 ? -7.332 -9.493 13.665 1.00 75.81 107 ASP A CA 1
ATOM 822 C C . ASP A 1 107 ? -6.318 -8.677 14.484 1.00 75.81 107 ASP A C 1
ATOM 824 O O . ASP A 1 107 ? -5.424 -9.257 15.108 1.00 75.81 107 ASP A O 1
ATOM 828 N N . ILE A 1 108 ? -6.470 -7.350 14.571 1.00 72.69 108 ILE A N 1
ATOM 829 C CA . ILE A 1 108 ? -5.628 -6.521 15.448 1.00 72.69 108 ILE A CA 1
ATOM 830 C C . ILE A 1 108 ? -6.005 -6.738 16.927 1.00 72.69 108 ILE A C 1
ATOM 832 O O . ILE A 1 108 ? -5.118 -6.811 17.780 1.00 72.69 108 ILE A O 1
ATOM 836 N N . ALA A 1 109 ? -7.291 -6.895 17.260 1.00 67.38 109 ALA A N 1
ATOM 837 C CA . ALA A 1 109 ? -7.726 -7.247 18.616 1.00 67.38 109 ALA A CA 1
ATOM 838 C C . ALA A 1 109 ? -7.218 -8.639 19.039 1.00 67.38 109 ALA A C 1
ATOM 840 O O . ALA A 1 109 ? -6.721 -8.805 20.155 1.00 67.38 109 ALA A O 1
ATOM 841 N N . ARG A 1 110 ? -7.266 -9.620 18.129 1.00 69.69 110 ARG A N 1
ATOM 842 C CA . ARG A 1 110 ? -6.706 -10.971 18.299 1.00 69.69 110 ARG A CA 1
ATOM 843 C C . ARG A 1 110 ? -5.202 -10.941 18.578 1.00 69.69 110 ARG A C 1
ATOM 845 O O . ARG A 1 110 ? -4.758 -11.612 19.508 1.00 69.69 110 ARG A O 1
ATOM 852 N N . ASP A 1 111 ? -4.430 -10.150 17.830 1.00 77.25 111 ASP A N 1
ATOM 853 C CA . ASP A 1 111 ? -2.984 -10.004 18.059 1.00 77.25 111 ASP A CA 1
ATOM 854 C C . ASP A 1 111 ? -2.681 -9.325 19.404 1.00 77.25 111 ASP A C 1
ATOM 856 O O . ASP A 1 111 ? -1.884 -9.841 20.185 1.00 77.25 111 ASP A O 1
ATOM 860 N N . ARG A 1 112 ? -3.391 -8.238 19.741 1.00 74.44 112 ARG A N 1
ATOM 861 C CA . ARG A 1 112 ? -3.271 -7.552 21.043 1.00 74.44 112 ARG A CA 1
ATOM 862 C C . ARG A 1 112 ? -3.578 -8.485 22.221 1.00 74.44 112 ARG A C 1
ATOM 864 O O . ARG A 1 112 ? -2.824 -8.509 23.192 1.00 74.44 112 ARG A O 1
ATOM 871 N N . MET A 1 113 ? -4.639 -9.294 22.133 1.00 70.06 113 MET A N 1
ATOM 872 C CA . MET A 1 113 ? -4.958 -10.306 23.149 1.00 70.06 113 MET A CA 1
ATOM 873 C C . MET A 1 113 ? -3.886 -11.396 23.239 1.00 70.06 113 MET A C 1
ATOM 875 O O . MET A 1 113 ? -3.478 -11.757 24.342 1.00 70.06 113 MET A O 1
ATOM 879 N N . ARG A 1 114 ? -3.392 -11.905 22.102 1.00 80.12 114 ARG A N 1
ATOM 880 C CA . ARG A 1 114 ? -2.296 -12.886 22.069 1.00 80.12 114 ARG A CA 1
ATOM 881 C C . ARG A 1 114 ? -1.027 -12.328 22.716 1.00 80.12 114 ARG A C 1
ATOM 883 O O . ARG A 1 114 ? -0.420 -13.014 23.532 1.00 80.12 114 ARG A O 1
ATOM 890 N N . HIS A 1 115 ? -0.656 -11.091 22.395 1.00 75.94 115 HIS A N 1
ATOM 891 C CA . HIS A 1 115 ? 0.530 -10.445 22.945 1.00 75.94 115 HIS A CA 1
ATOM 892 C C . HIS A 1 115 ? 0.416 -10.250 24.464 1.00 75.94 115 HIS A C 1
ATOM 894 O O . HIS A 1 115 ? 1.320 -10.663 25.182 1.00 75.94 115 HIS A O 1
ATOM 900 N N . ARG A 1 116 ? -0.729 -9.763 24.976 1.00 75.75 116 ARG A N 1
ATOM 901 C CA . ARG A 1 116 ? -0.990 -9.674 26.428 1.00 75.75 116 ARG A CA 1
ATOM 902 C C . ARG A 1 116 ? -0.846 -11.023 27.145 1.00 75.75 116 ARG A C 1
ATOM 904 O O . ARG A 1 116 ? -0.221 -11.077 28.198 1.00 75.75 116 ARG A O 1
ATOM 911 N N . ARG A 1 117 ? -1.360 -12.121 26.566 1.00 76.12 117 ARG A N 1
ATOM 912 C CA . ARG A 1 117 ? -1.189 -13.479 27.130 1.00 76.12 117 ARG A CA 1
ATOM 913 C C . ARG A 1 117 ? 0.289 -13.882 27.218 1.00 76.12 117 ARG A C 1
ATOM 915 O O . ARG A 1 117 ? 0.688 -14.442 28.232 1.00 76.12 117 ARG A O 1
ATOM 922 N N . ILE A 1 118 ? 1.086 -13.592 26.186 1.00 78.94 118 ILE A N 1
ATOM 923 C CA . ILE A 1 118 ? 2.526 -13.907 26.147 1.00 78.94 118 ILE A CA 1
ATOM 924 C C . ILE A 1 118 ? 3.301 -13.044 27.155 1.00 78.94 118 ILE A C 1
ATOM 926 O O . ILE A 1 118 ? 4.096 -13.580 27.919 1.00 78.94 118 ILE A O 1
ATOM 930 N N . VAL A 1 119 ? 3.042 -11.731 27.204 1.00 75.56 119 VAL A N 1
ATOM 931 C CA . VAL A 1 119 ? 3.703 -10.804 28.142 1.00 75.56 119 VAL A CA 1
ATOM 932 C C . VAL A 1 119 ? 3.393 -11.169 29.594 1.00 75.56 119 VAL A C 1
ATOM 934 O O . VAL A 1 119 ? 4.323 -11.250 30.389 1.00 75.56 119 VAL A O 1
ATOM 937 N N . LYS A 1 120 ? 2.134 -11.490 29.929 1.00 77.19 120 LYS A N 1
ATOM 938 C CA . LYS A 1 120 ? 1.769 -11.984 31.267 1.00 77.19 120 LYS A CA 1
ATOM 939 C C . LYS A 1 120 ? 2.511 -13.285 31.599 1.00 77.19 120 LYS A C 1
ATOM 941 O O . LYS A 1 120 ? 3.213 -13.351 32.600 1.00 77.19 120 LYS A O 1
ATOM 946 N N . LYS A 1 121 ? 2.449 -14.288 30.712 1.00 75.56 121 LYS A N 1
ATOM 947 C CA . LYS A 1 121 ? 3.096 -15.593 30.940 1.00 75.56 121 LYS A CA 1
ATOM 948 C C . LYS A 1 121 ? 4.626 -15.552 30.991 1.00 75.56 121 LYS A C 1
ATOM 950 O O . LYS A 1 121 ? 5.229 -16.464 31.554 1.00 75.56 121 LYS A O 1
ATOM 955 N N . LYS A 1 122 ? 5.267 -14.511 30.443 1.00 69.62 122 LYS A N 1
ATOM 956 C CA . LYS A 1 122 ? 6.726 -14.287 30.484 1.00 69.62 122 LYS A CA 1
ATOM 957 C C . LYS A 1 122 ? 7.290 -14.300 31.913 1.00 69.62 122 LYS A C 1
ATOM 959 O O . LYS A 1 122 ? 8.454 -14.646 32.085 1.00 69.62 122 LYS A O 1
ATOM 964 N N . GLN A 1 123 ? 6.483 -13.927 32.909 1.00 69.69 123 GLN A N 1
ATOM 965 C CA . GLN A 1 123 ? 6.873 -13.895 34.322 1.00 69.69 123 GLN A CA 1
ATOM 966 C C . GLN A 1 123 ? 6.848 -15.288 34.987 1.00 69.69 123 GLN A C 1
ATOM 968 O O . GLN A 1 123 ? 7.590 -15.511 35.939 1.00 69.69 123 GLN A O 1
ATOM 973 N N . ASP A 1 124 ? 6.070 -16.243 34.460 1.00 75.25 124 ASP A N 1
ATOM 974 C CA . ASP A 1 124 ? 5.818 -17.535 35.121 1.00 75.25 124 ASP A CA 1
ATOM 975 C C . ASP A 1 124 ? 6.924 -18.588 34.897 1.00 75.25 124 ASP A C 1
ATOM 977 O O . ASP A 1 124 ? 7.034 -19.549 35.660 1.00 75.25 124 ASP A O 1
ATOM 981 N N . SER A 1 125 ? 7.698 -18.502 33.803 1.00 84.62 125 SER A N 1
ATOM 982 C CA . SER A 1 125 ? 8.649 -19.564 33.431 1.00 84.62 125 SER A CA 1
ATOM 983 C C . SER A 1 125 ? 9.719 -19.142 32.422 1.00 84.62 125 SER A C 1
ATOM 985 O O . SER A 1 125 ? 9.454 -18.395 31.481 1.00 84.62 125 SER A O 1
ATOM 987 N N . ILE A 1 126 ? 10.907 -19.750 32.533 1.00 82.56 126 ILE A N 1
ATOM 988 C CA . ILE A 1 126 ? 12.006 -19.639 31.557 1.00 82.56 126 ILE A CA 1
ATOM 989 C C . ILE A 1 126 ? 11.559 -20.092 30.153 1.00 82.56 126 ILE A C 1
ATOM 991 O O . ILE A 1 126 ? 11.951 -19.487 29.157 1.00 82.56 126 ILE A O 1
ATOM 995 N N . TRP A 1 127 ? 10.689 -21.104 30.047 1.00 78.44 127 TRP A N 1
ATOM 996 C CA . TRP A 1 127 ? 10.148 -21.535 28.750 1.00 78.44 127 TRP A CA 1
ATOM 997 C C . TRP A 1 127 ? 9.238 -20.475 28.117 1.00 78.44 127 TRP A C 1
ATOM 999 O O . TRP A 1 127 ? 9.329 -20.231 26.915 1.00 78.44 127 TRP A O 1
ATOM 1009 N N . ASN A 1 128 ? 8.437 -19.776 28.924 1.00 81.00 128 ASN A N 1
ATOM 1010 C CA . ASN A 1 128 ? 7.582 -18.681 28.459 1.00 81.00 128 ASN A CA 1
ATOM 1011 C C . ASN A 1 128 ? 8.414 -17.437 28.092 1.00 81.00 128 ASN A C 1
ATOM 1013 O O . ASN A 1 128 ? 8.077 -16.718 27.153 1.00 81.00 128 ASN A O 1
ATOM 1017 N N . LEU A 1 129 ? 9.533 -17.200 28.790 1.00 81.44 129 LEU A N 1
ATOM 1018 C CA . LEU A 1 129 ? 10.516 -16.175 28.428 1.00 81.44 129 LEU A CA 1
ATOM 1019 C C . LEU A 1 129 ? 11.141 -16.457 27.049 1.00 81.44 129 LEU A C 1
ATOM 1021 O O . LEU A 1 129 ? 11.252 -15.540 26.232 1.00 81.44 129 LEU A O 1
ATOM 1025 N N . ILE A 1 130 ? 11.484 -17.718 26.762 1.00 83.69 130 ILE A N 1
ATOM 1026 C CA . ILE A 1 130 ? 11.966 -18.159 25.443 1.00 83.69 130 ILE A CA 1
ATOM 1027 C C . ILE A 1 130 ? 10.863 -18.017 24.380 1.00 83.69 130 ILE A C 1
ATOM 1029 O O . ILE A 1 130 ? 11.144 -17.512 23.294 1.00 83.69 130 ILE A O 1
ATOM 1033 N N . GLU A 1 131 ? 9.608 -18.383 24.676 1.00 80.25 131 GLU A N 1
ATOM 1034 C CA . GLU A 1 131 ? 8.483 -18.180 23.746 1.00 80.25 131 GLU A CA 1
ATOM 1035 C C . GLU A 1 131 ? 8.276 -16.688 23.424 1.00 80.25 131 GLU A C 1
ATOM 1037 O O . GLU A 1 131 ? 8.115 -16.325 22.257 1.00 80.25 131 GLU A O 1
ATOM 1042 N N . GLY A 1 132 ? 8.356 -15.809 24.429 1.00 80.12 132 GLY A N 1
ATOM 1043 C CA . GLY A 1 132 ? 8.271 -14.358 24.250 1.00 80.12 132 GLY A CA 1
ATOM 1044 C C . GLY A 1 132 ? 9.415 -13.781 23.410 1.00 80.12 132 GLY A C 1
ATOM 1045 O O . GLY A 1 132 ? 9.172 -12.982 22.504 1.00 80.12 132 GLY A O 1
ATOM 1046 N N . ALA A 1 133 ? 10.654 -14.221 23.652 1.00 82.81 133 ALA A N 1
ATOM 1047 C CA . ALA A 1 133 ? 11.817 -13.828 22.852 1.00 82.81 133 ALA A CA 1
ATOM 1048 C C . ALA A 1 133 ? 11.704 -14.317 21.394 1.00 82.81 133 ALA A C 1
ATOM 1050 O O . ALA A 1 133 ? 11.973 -13.562 20.455 1.00 82.81 133 ALA A O 1
ATOM 1051 N N . HIS A 1 134 ? 11.233 -15.550 21.190 1.00 84.75 134 HIS A N 1
ATOM 1052 C CA . HIS A 1 134 ? 10.947 -16.093 19.865 1.00 84.75 134 HIS A CA 1
ATOM 1053 C C . HIS A 1 134 ? 9.830 -15.308 19.156 1.00 84.75 134 HIS A C 1
ATOM 1055 O O . HIS A 1 134 ? 9.978 -14.963 17.984 1.00 84.75 134 HIS A O 1
ATOM 1061 N N . ASP A 1 135 ? 8.741 -14.948 19.843 1.00 85.00 135 ASP A N 1
ATOM 1062 C CA . ASP A 1 135 ? 7.666 -14.147 19.248 1.00 85.00 135 ASP A CA 1
ATOM 1063 C C . ASP A 1 135 ? 8.152 -12.756 18.808 1.00 85.00 135 ASP A C 1
ATOM 1065 O O . ASP A 1 135 ? 7.779 -12.290 17.722 1.00 85.00 135 ASP A O 1
ATOM 1069 N N . ALA A 1 136 ? 9.027 -12.122 19.593 1.00 83.69 136 ALA A N 1
ATOM 1070 C CA . ALA A 1 136 ? 9.665 -10.855 19.244 1.00 83.69 136 ALA A CA 1
ATOM 1071 C C . ALA A 1 136 ? 10.572 -10.985 18.003 1.00 83.69 136 ALA A C 1
ATOM 1073 O O . ALA A 1 136 ? 10.404 -10.235 17.035 1.00 83.69 136 ALA A O 1
ATOM 1074 N N . TRP A 1 137 ? 11.485 -11.964 17.981 1.00 88.12 137 TRP A N 1
ATOM 1075 C CA . TRP A 1 137 ? 12.460 -12.112 16.892 1.00 88.12 137 TRP A CA 1
ATOM 1076 C C . TRP A 1 137 ? 11.867 -12.713 15.603 1.00 88.12 137 TRP A C 1
ATOM 1078 O O . TRP A 1 137 ? 12.337 -12.397 14.508 1.00 88.12 137 TRP A O 1
ATOM 1088 N N . SER A 1 138 ? 10.785 -13.498 15.697 1.00 89.69 138 SER A N 1
ATOM 1089 C CA . SER A 1 138 ? 10.147 -14.209 14.570 1.00 89.69 138 SER A CA 1
ATOM 1090 C C . SER A 1 138 ? 9.868 -13.343 13.336 1.00 89.69 138 SER A C 1
ATOM 1092 O O . SER A 1 138 ? 9.980 -13.823 12.211 1.00 89.69 138 SER A O 1
ATOM 1094 N N . GLY A 1 139 ? 9.535 -12.058 13.517 1.00 90.25 139 GLY A N 1
ATOM 1095 C CA . GLY A 1 139 ? 9.309 -11.130 12.404 1.00 90.25 139 GLY A CA 1
ATOM 1096 C C . GLY A 1 139 ? 10.565 -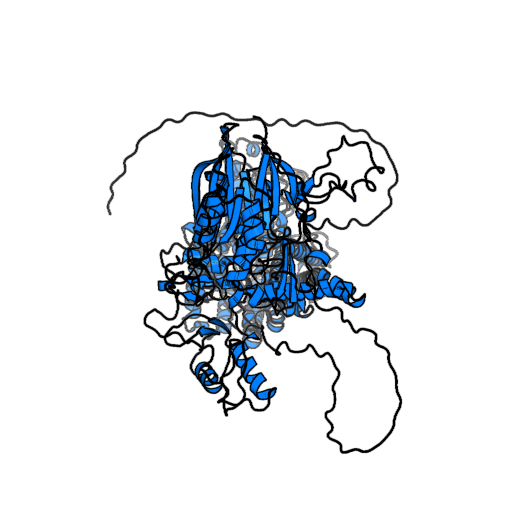10.851 11.583 1.00 90.25 139 GLY A C 1
ATOM 1097 O O . GLY A 1 139 ? 10.501 -10.861 10.357 1.00 90.25 139 GLY A O 1
ATOM 1098 N N . TRP A 1 140 ? 11.702 -10.647 12.253 1.00 93.81 140 TRP A N 1
ATOM 1099 C CA . TRP A 1 140 ? 12.998 -10.420 11.612 1.00 93.81 140 TRP A CA 1
ATOM 1100 C C . TRP A 1 140 ? 13.533 -11.693 10.958 1.00 93.81 140 TRP A C 1
ATOM 1102 O O . TRP A 1 140 ? 13.999 -11.639 9.824 1.00 93.81 140 TRP A O 1
ATOM 1112 N N . LEU A 1 141 ? 13.402 -12.845 11.625 1.00 94.56 141 LEU A N 1
ATOM 1113 C CA . LEU A 1 141 ? 13.793 -14.138 11.056 1.00 94.56 141 LEU A CA 1
ATOM 1114 C C . LEU A 1 141 ? 12.949 -14.498 9.819 1.00 94.56 141 LEU A C 1
ATOM 1116 O O . LEU A 1 141 ? 13.487 -14.986 8.828 1.00 94.56 141 LEU A O 1
ATOM 1120 N N . CYS A 1 142 ? 11.648 -14.192 9.833 1.00 94.88 142 CYS A N 1
ATOM 1121 C CA . CYS A 1 142 ? 10.778 -14.366 8.672 1.00 94.88 142 CYS A CA 1
ATOM 1122 C C . CYS A 1 142 ? 11.242 -13.507 7.481 1.00 94.88 142 CYS A C 1
ATOM 1124 O O . CYS A 1 142 ? 11.450 -14.048 6.396 1.00 94.88 142 CYS A O 1
ATOM 1126 N N . VAL A 1 143 ? 11.483 -12.200 7.669 1.00 96.06 143 VAL A N 1
ATOM 1127 C CA . VAL A 1 143 ? 11.945 -11.344 6.556 1.00 96.06 143 VAL A CA 1
ATOM 1128 C C . VAL A 1 143 ? 13.389 -11.621 6.122 1.00 96.06 143 VAL A C 1
ATOM 1130 O O . VAL A 1 143 ? 13.695 -11.455 4.945 1.00 96.06 143 VAL A O 1
ATOM 1133 N N . LEU A 1 144 ? 14.257 -12.121 7.011 1.00 96.88 144 LEU A N 1
ATOM 1134 C CA . LEU A 1 144 ? 15.581 -12.633 6.639 1.00 96.88 144 LEU A CA 1
ATOM 1135 C C . LEU A 1 144 ? 15.442 -13.774 5.623 1.00 96.88 144 LEU A C 1
ATOM 1137 O O . LEU A 1 144 ? 16.015 -13.705 4.538 1.00 96.88 144 LEU A O 1
ATOM 1141 N N . LEU A 1 145 ? 14.636 -14.792 5.943 1.00 97.19 145 LEU A N 1
ATOM 1142 C CA . LEU A 1 145 ? 14.394 -15.927 5.050 1.00 97.19 145 LEU A CA 1
ATOM 1143 C C . LEU A 1 145 ? 13.751 -15.480 3.728 1.00 97.19 145 LEU A C 1
ATOM 1145 O O . LEU A 1 145 ? 14.187 -15.921 2.667 1.00 97.19 145 LEU A O 1
ATOM 1149 N N . VAL A 1 146 ? 12.770 -14.569 3.765 1.00 97.56 146 VAL A N 1
ATOM 1150 C CA . VAL A 1 146 ? 12.164 -14.002 2.546 1.00 97.56 146 VAL A CA 1
ATOM 1151 C C . VAL A 1 146 ? 13.211 -13.308 1.676 1.00 97.56 146 VAL A C 1
ATOM 1153 O O . VAL A 1 146 ? 13.239 -13.562 0.473 1.00 97.56 146 VAL A O 1
ATOM 1156 N N . GLY A 1 147 ? 14.089 -12.485 2.256 1.00 97.38 147 GLY A N 1
ATOM 1157 C CA . GLY A 1 147 ? 15.166 -11.819 1.523 1.00 97.38 147 GLY A CA 1
ATOM 1158 C C . GLY A 1 147 ? 16.120 -12.816 0.860 1.00 97.38 147 GLY A C 1
ATOM 1159 O O . GLY A 1 147 ? 16.352 -12.731 -0.346 1.00 97.38 147 GLY A O 1
ATOM 1160 N N . LEU A 1 148 ? 16.595 -13.810 1.621 1.00 97.56 148 LEU A N 1
ATOM 1161 C CA . LEU A 1 148 ? 17.502 -14.858 1.135 1.00 97.56 148 LEU A CA 1
ATOM 1162 C C . LEU A 1 148 ? 16.903 -15.644 -0.045 1.00 97.56 148 LEU A C 1
ATOM 1164 O O . LEU A 1 148 ? 17.534 -15.765 -1.096 1.00 97.56 148 LEU A O 1
ATOM 1168 N N . PHE A 1 149 ? 15.670 -16.144 0.100 1.00 97.25 149 PHE A N 1
ATOM 1169 C CA . PHE A 1 149 ? 14.999 -16.904 -0.960 1.00 97.25 149 PHE A CA 1
ATOM 1170 C C . PHE A 1 149 ? 14.616 -16.031 -2.164 1.00 97.25 149 PHE A C 1
ATOM 1172 O O . PHE A 1 149 ? 14.698 -16.504 -3.296 1.00 97.25 149 PHE A O 1
ATOM 1179 N N . THR A 1 150 ? 14.244 -14.763 -1.957 1.00 97.25 150 THR A N 1
ATOM 1180 C CA . THR A 1 150 ? 13.927 -13.830 -3.055 1.00 97.25 150 THR A CA 1
ATOM 1181 C C . THR A 1 150 ? 15.168 -13.527 -3.897 1.00 97.25 150 THR A C 1
ATOM 1183 O O . THR A 1 150 ? 15.097 -13.626 -5.120 1.00 97.25 150 THR A O 1
ATOM 1186 N N . GLY A 1 151 ? 16.311 -13.237 -3.261 1.00 95.75 151 GLY A N 1
ATOM 1187 C CA . GLY A 1 151 ? 17.588 -13.023 -3.950 1.00 95.75 151 GLY A CA 1
ATOM 1188 C C . GLY A 1 151 ? 18.019 -14.239 -4.772 1.00 95.75 151 GLY A C 1
ATOM 1189 O O . GLY A 1 151 ? 18.269 -14.118 -5.968 1.00 95.75 151 GLY A O 1
ATOM 1190 N N . ALA A 1 152 ? 18.014 -15.429 -4.164 1.00 95.88 152 ALA A N 1
ATOM 1191 C CA . ALA A 1 152 ? 18.399 -16.664 -4.847 1.00 95.88 152 ALA A CA 1
ATOM 1192 C C . ALA A 1 152 ? 17.479 -17.013 -6.036 1.00 95.88 152 ALA A C 1
ATOM 1194 O O . ALA A 1 152 ? 17.964 -17.398 -7.101 1.00 95.88 152 ALA A O 1
ATOM 1195 N N . VAL A 1 153 ? 16.157 -16.848 -5.894 1.00 96.25 153 VAL A N 1
ATOM 1196 C CA . VAL A 1 153 ? 15.203 -17.094 -6.992 1.00 96.25 153 VAL A CA 1
ATOM 1197 C C . VAL A 1 153 ? 15.361 -16.065 -8.116 1.00 96.25 153 VAL A C 1
ATOM 1199 O O . VAL A 1 153 ? 15.270 -16.443 -9.284 1.00 96.25 153 VAL A O 1
ATOM 1202 N N . ALA A 1 154 ? 15.651 -14.799 -7.801 1.00 94.81 154 ALA A N 1
ATOM 1203 C CA . ALA A 1 154 ? 15.937 -13.779 -8.809 1.00 94.81 154 ALA A CA 1
ATOM 1204 C C . ALA A 1 154 ? 17.203 -14.111 -9.617 1.00 94.81 154 ALA A C 1
ATOM 1206 O O . ALA A 1 154 ? 17.148 -14.106 -10.843 1.00 94.81 154 ALA A O 1
ATOM 1207 N N . SER A 1 155 ? 18.304 -14.507 -8.966 1.00 92.12 155 SER A N 1
ATOM 1208 C CA . SER A 1 155 ? 19.525 -14.929 -9.671 1.00 92.12 155 SER A CA 1
ATOM 1209 C C . SER A 1 155 ? 19.288 -16.114 -10.615 1.00 92.12 155 SER A C 1
ATOM 1211 O O . SER A 1 155 ? 19.794 -16.113 -11.734 1.00 92.12 155 SER A O 1
ATOM 1213 N N . VAL A 1 156 ? 18.481 -17.104 -10.210 1.00 94.06 156 VAL A N 1
ATOM 1214 C CA . VAL A 1 156 ? 18.113 -18.247 -11.071 1.00 94.06 156 VAL A CA 1
ATOM 1215 C C . VAL A 1 156 ? 17.277 -17.807 -12.281 1.00 94.06 156 VAL A C 1
ATOM 1217 O O . VAL A 1 156 ? 17.476 -18.326 -13.380 1.00 94.06 156 VAL A O 1
ATOM 1220 N N . ILE A 1 157 ? 16.368 -16.841 -12.106 1.00 94.31 157 ILE A N 1
ATOM 1221 C CA . ILE A 1 157 ? 15.583 -16.265 -13.209 1.00 94.31 157 ILE A CA 1
ATOM 1222 C C . ILE A 1 157 ? 16.487 -15.503 -14.181 1.00 94.31 157 ILE A C 1
ATOM 1224 O O . ILE A 1 157 ? 16.341 -15.678 -15.388 1.00 94.31 157 ILE A O 1
ATOM 1228 N N . ASP A 1 158 ? 17.427 -14.700 -13.686 1.00 90.12 158 ASP A N 1
ATOM 1229 C CA . ASP A 1 158 ? 18.275 -13.844 -14.519 1.00 90.12 158 ASP A CA 1
ATOM 1230 C C . ASP A 1 158 ? 19.319 -14.647 -15.312 1.00 90.12 158 ASP A C 1
ATOM 1232 O O . ASP A 1 158 ? 19.452 -14.444 -16.522 1.00 90.12 158 ASP A O 1
ATOM 1236 N N . ILE A 1 159 ? 19.979 -15.627 -14.680 1.00 89.56 159 ILE A N 1
ATOM 1237 C CA . ILE A 1 159 ? 20.885 -16.568 -15.365 1.00 89.56 159 ILE A CA 1
ATOM 1238 C C . ILE A 1 159 ? 20.101 -17.378 -16.408 1.00 89.56 159 ILE A C 1
ATOM 1240 O O . ILE A 1 159 ? 20.481 -17.424 -17.580 1.00 89.56 159 ILE A O 1
ATOM 1244 N N . GLY A 1 160 ? 18.969 -17.971 -16.006 1.00 92.25 160 GLY A N 1
ATOM 1245 C CA . GLY A 1 160 ? 18.149 -18.812 -16.879 1.00 92.25 160 GLY A CA 1
ATOM 1246 C C . GLY A 1 160 ? 17.573 -18.058 -18.080 1.00 92.25 160 GLY A C 1
ATOM 1247 O O . GLY A 1 160 ? 17.643 -18.553 -19.203 1.00 92.25 160 GLY A O 1
ATOM 1248 N N . ALA A 1 161 ? 17.043 -16.848 -17.873 1.00 91.25 161 ALA A N 1
ATOM 1249 C CA . ALA A 1 161 ? 16.472 -16.031 -18.943 1.00 91.25 161 ALA A CA 1
ATOM 1250 C C . ALA A 1 161 ? 17.534 -15.517 -19.923 1.00 91.25 161 ALA A C 1
ATOM 1252 O O . ALA A 1 161 ? 17.240 -15.404 -21.116 1.00 91.25 161 ALA A O 1
ATOM 1253 N N . THR A 1 162 ? 18.753 -15.237 -19.451 1.00 87.00 162 THR A N 1
ATOM 1254 C CA . THR A 1 162 ? 19.874 -14.823 -20.308 1.00 87.00 162 THR A CA 1
ATOM 1255 C C . THR A 1 162 ? 20.332 -15.995 -21.175 1.00 87.00 162 THR A C 1
ATOM 1257 O O . THR A 1 162 ? 20.202 -15.930 -22.396 1.00 87.00 162 THR A O 1
ATOM 1260 N N . TRP A 1 163 ? 20.714 -17.120 -20.561 1.00 89.12 163 TRP A N 1
ATOM 1261 C CA . TRP A 1 163 ? 21.110 -18.342 -21.272 1.00 89.12 163 TRP A CA 1
ATOM 1262 C C . TRP A 1 163 ? 20.061 -18.799 -22.302 1.00 89.12 163 TRP A C 1
ATOM 1264 O O . TRP A 1 163 ? 20.380 -18.986 -23.476 1.00 89.12 163 TRP A O 1
ATOM 1274 N N . MET A 1 164 ? 18.783 -18.893 -21.913 1.00 92.00 164 MET A N 1
ATOM 1275 C CA . MET A 1 164 ? 17.715 -19.299 -22.836 1.00 92.00 164 MET A CA 1
ATOM 1276 C C . MET A 1 164 ? 17.383 -18.242 -23.905 1.00 92.00 164 MET A C 1
ATOM 1278 O O . MET A 1 164 ? 16.788 -18.582 -24.928 1.00 92.00 164 MET A O 1
ATOM 1282 N N . THR A 1 165 ? 17.759 -16.971 -23.720 1.00 90.44 165 THR A N 1
ATOM 1283 C CA . THR A 1 165 ? 17.650 -15.952 -24.781 1.00 90.44 165 THR A CA 1
ATOM 1284 C C . THR A 1 165 ? 18.698 -16.179 -25.867 1.00 90.44 165 THR A C 1
ATOM 1286 O O . THR A 1 165 ? 18.363 -16.093 -27.053 1.00 90.44 165 THR A O 1
ATOM 1289 N N . ASP A 1 166 ? 19.926 -16.520 -25.479 1.00 89.31 166 ASP A N 1
ATOM 1290 C CA . ASP A 1 166 ? 21.060 -16.676 -26.395 1.00 89.31 166 ASP A CA 1
ATOM 1291 C C . ASP A 1 166 ? 20.914 -17.899 -27.313 1.00 89.31 166 ASP A C 1
ATOM 1293 O O . ASP A 1 166 ? 21.345 -17.855 -28.469 1.00 89.31 166 ASP A O 1
ATOM 1297 N N . LEU A 1 167 ? 20.176 -18.929 -26.869 1.00 90.62 167 LEU A N 1
ATOM 1298 C CA . LEU A 1 167 ? 19.788 -20.095 -27.682 1.00 90.62 167 LEU A CA 1
ATOM 1299 C C . LEU A 1 167 ? 19.081 -19.728 -29.003 1.00 90.62 167 LEU A C 1
ATOM 1301 O O . LEU A 1 167 ? 19.089 -20.522 -29.941 1.00 90.62 167 LEU A O 1
ATOM 1305 N N . LYS A 1 168 ? 18.496 -18.527 -29.135 1.00 90.38 168 LYS A N 1
ATOM 1306 C CA . LYS A 1 168 ? 17.923 -18.044 -30.410 1.00 90.38 168 LYS A CA 1
ATOM 1307 C C . LYS A 1 168 ? 18.977 -17.639 -31.446 1.00 90.38 168 LYS A C 1
ATOM 1309 O O . LYS A 1 168 ? 18.648 -17.544 -32.627 1.00 90.38 168 LYS A O 1
ATOM 1314 N N . PHE A 1 169 ? 20.207 -17.362 -31.018 1.00 87.62 169 PHE A N 1
ATOM 1315 C CA . PHE A 1 169 ? 21.297 -16.861 -31.859 1.00 87.62 169 PHE A CA 1
ATOM 1316 C C . PHE A 1 169 ? 22.375 -17.926 -32.115 1.00 87.62 169 PHE A C 1
ATOM 1318 O O . PHE A 1 169 ? 22.885 -18.015 -33.234 1.00 87.62 169 PHE A O 1
ATOM 1325 N N . GLY A 1 170 ? 22.687 -18.760 -31.120 1.00 88.94 170 GLY A N 1
ATOM 1326 C CA . GLY A 1 170 ? 23.702 -19.811 -31.221 1.00 88.94 170 GLY A CA 1
ATOM 1327 C C . GLY A 1 170 ? 23.784 -20.687 -29.972 1.00 88.94 170 GLY A C 1
ATOM 1328 O O . GLY A 1 170 ? 22.883 -20.661 -29.136 1.00 88.94 170 GLY A O 1
ATOM 1329 N N . ILE A 1 171 ? 24.869 -21.456 -29.856 1.00 89.94 171 ILE A N 1
ATOM 1330 C CA . ILE A 1 171 ? 25.229 -22.232 -28.659 1.00 89.94 171 ILE A CA 1
ATOM 1331 C C . ILE A 1 171 ? 26.748 -22.222 -28.430 1.00 89.94 171 ILE A C 1
ATOM 1333 O O . ILE A 1 171 ? 27.532 -22.026 -29.362 1.00 89.94 171 ILE A O 1
ATOM 1337 N N . CYS A 1 172 ? 27.159 -22.512 -27.194 1.00 87.50 172 CYS A N 1
ATOM 1338 C CA . CYS A 1 172 ? 28.543 -22.798 -26.819 1.00 87.50 172 CYS A CA 1
ATOM 1339 C C . CYS A 1 172 ? 28.786 -24.325 -26.867 1.00 87.50 172 CYS A C 1
ATOM 1341 O O . CYS A 1 172 ? 28.251 -25.033 -26.008 1.00 87.50 172 CYS A O 1
ATOM 1343 N N . PRO A 1 173 ? 29.552 -24.885 -27.829 1.00 83.94 173 PRO A N 1
ATOM 1344 C CA . PRO A 1 173 ? 29.676 -26.342 -27.968 1.00 83.94 173 PRO A CA 1
ATOM 1345 C C . PRO A 1 173 ? 30.456 -27.020 -26.834 1.00 83.94 173 PRO A C 1
ATOM 1347 O O . PRO A 1 173 ? 30.197 -28.183 -26.538 1.00 83.94 173 PRO A O 1
ATOM 1350 N N . GLN A 1 174 ? 31.382 -26.301 -26.189 1.00 82.19 174 GLN A N 1
ATOM 1351 C CA . GLN A 1 174 ? 32.187 -26.823 -25.073 1.00 82.19 174 GLN A CA 1
ATOM 1352 C C . GLN A 1 174 ? 31.349 -27.052 -23.803 1.00 82.19 174 GLN A C 1
ATOM 1354 O O . GLN A 1 174 ? 31.606 -27.980 -23.040 1.00 82.19 174 GLN A O 1
ATOM 1359 N N . ALA A 1 175 ? 30.351 -26.194 -23.566 1.00 83.00 175 ALA A N 1
ATOM 1360 C CA . ALA A 1 175 ? 29.509 -26.215 -22.376 1.00 83.00 175 ALA A CA 1
ATOM 1361 C C . ALA A 1 175 ? 28.143 -25.583 -22.686 1.00 83.00 175 ALA A C 1
ATOM 1363 O O . ALA A 1 175 ? 27.973 -24.365 -22.638 1.00 83.00 175 ALA A O 1
ATOM 1364 N N . PHE A 1 176 ? 27.151 -26.427 -22.983 1.00 85.50 176 PHE A N 1
ATOM 1365 C CA . PHE A 1 176 ? 25.813 -26.015 -23.438 1.00 85.50 176 PHE A CA 1
ATOM 1366 C C . PHE A 1 176 ? 25.065 -25.071 -22.474 1.00 85.50 176 PHE A C 1
ATOM 1368 O O . PHE A 1 176 ? 24.164 -24.356 -22.900 1.00 85.50 176 PHE A O 1
ATOM 1375 N N . TRP A 1 177 ? 25.427 -25.063 -21.188 1.00 83.31 177 TRP A N 1
ATOM 1376 C CA . TRP A 1 177 ? 24.820 -24.239 -20.134 1.00 83.31 177 TRP A CA 1
ATOM 1377 C C . TRP A 1 177 ? 25.424 -22.830 -19.983 1.00 83.31 177 TRP A C 1
ATOM 1379 O O . TRP A 1 177 ? 24.946 -22.072 -19.142 1.00 83.31 177 TRP A O 1
ATOM 1389 N N . LEU A 1 178 ? 26.460 -22.467 -20.750 1.00 81.44 178 LEU A N 1
ATOM 1390 C CA . LEU A 1 178 ? 27.008 -21.104 -20.743 1.00 81.44 178 LEU A CA 1
ATOM 1391 C C . LEU A 1 178 ? 26.186 -20.172 -21.643 1.00 81.44 178 LEU A C 1
ATOM 1393 O O . LEU A 1 178 ? 25.765 -20.563 -22.735 1.00 81.44 178 LEU A O 1
ATOM 1397 N N . ASN A 1 179 ? 25.992 -18.926 -21.200 1.00 81.12 179 ASN A N 1
ATOM 1398 C CA . ASN A 1 179 ? 25.494 -17.853 -22.066 1.00 81.12 179 ASN A CA 1
ATOM 1399 C C . ASN A 1 179 ? 26.601 -17.389 -23.043 1.00 81.12 179 ASN A C 1
ATOM 1401 O O . ASN A 1 179 ? 27.748 -17.844 -22.957 1.00 81.12 179 ASN A O 1
ATOM 1405 N N . GLN A 1 180 ? 26.281 -16.488 -23.976 1.00 78.94 180 GLN A N 1
ATOM 1406 C CA . GLN A 1 180 ? 27.253 -16.031 -24.973 1.00 78.94 180 GLN A CA 1
ATOM 1407 C C . GLN A 1 180 ? 28.479 -15.369 -24.319 1.00 78.94 180 GLN A C 1
ATOM 1409 O O . GLN A 1 180 ? 29.610 -15.694 -24.671 1.00 78.94 180 GLN A O 1
ATOM 1414 N N . GLU A 1 181 ? 28.276 -14.486 -23.343 1.00 75.56 181 GLU A N 1
ATOM 1415 C CA . GLU A 1 181 ? 29.348 -13.718 -22.689 1.00 75.56 181 GLU A CA 1
ATOM 1416 C C . GLU A 1 181 ? 30.317 -14.631 -21.910 1.00 75.56 181 GLU A C 1
ATOM 1418 O O . GLU A 1 181 ? 31.528 -14.578 -22.129 1.00 75.56 181 GLU A O 1
ATOM 1423 N N . GLN A 1 182 ? 29.797 -15.556 -21.094 1.00 78.12 182 GLN A N 1
ATOM 1424 C CA . GLN A 1 182 ? 30.589 -16.531 -20.332 1.00 78.12 182 GLN A CA 1
ATOM 1425 C C . GLN A 1 182 ? 31.324 -17.527 -21.240 1.00 78.12 182 GLN A C 1
ATOM 1427 O O . GLN A 1 182 ? 32.464 -17.895 -20.951 1.00 78.12 182 GLN A O 1
ATOM 1432 N N . CYS A 1 183 ? 30.707 -17.946 -22.353 1.00 79.44 183 CYS A N 1
ATOM 1433 C CA . CYS A 1 183 ? 31.377 -18.777 -23.356 1.00 79.44 183 CYS A CA 1
ATOM 1434 C C . CYS A 1 183 ? 32.637 -18.079 -23.895 1.00 79.44 183 CYS A C 1
ATOM 1436 O O . CYS A 1 183 ? 33.684 -18.708 -24.046 1.00 79.44 183 CYS A O 1
ATOM 1438 N N . CYS A 1 184 ? 32.570 -16.766 -24.114 1.00 74.50 184 CYS A N 1
ATOM 1439 C CA . CYS A 1 184 ? 33.682 -15.980 -24.641 1.00 74.50 184 CYS A CA 1
ATOM 1440 C C . CYS A 1 184 ? 34.747 -15.664 -23.581 1.00 74.50 184 CYS A C 1
ATOM 1442 O O . CYS A 1 184 ? 35.935 -15.788 -23.874 1.00 74.50 184 CYS A O 1
ATOM 1444 N N . TRP A 1 185 ? 34.358 -15.373 -22.334 1.00 69.56 185 TRP A N 1
ATOM 1445 C CA . TRP A 1 185 ? 35.299 -15.239 -21.208 1.00 69.56 185 TRP A CA 1
ATOM 1446 C C . TRP A 1 185 ? 36.076 -16.526 -20.889 1.00 69.56 185 TRP A C 1
ATOM 1448 O O . TRP A 1 185 ? 37.132 -16.458 -20.269 1.00 69.56 185 TRP A O 1
ATOM 1458 N N . SER A 1 186 ? 35.588 -17.697 -21.317 1.00 62.84 186 SER A N 1
ATOM 1459 C CA . SER A 1 186 ? 36.330 -18.960 -21.183 1.00 62.84 186 SER A CA 1
ATOM 1460 C C . SER A 1 186 ? 37.510 -19.105 -22.163 1.00 62.84 186 SER A C 1
ATOM 1462 O O . SER A 1 186 ? 38.281 -20.060 -22.058 1.00 62.84 186 SER A O 1
ATOM 1464 N N . SER A 1 187 ? 37.671 -18.169 -23.107 1.00 61.06 187 SER A N 1
ATOM 1465 C CA . SER A 1 187 ? 38.789 -18.130 -24.055 1.00 61.06 187 SER A CA 1
ATOM 1466 C C . SER A 1 187 ? 39.902 -17.180 -23.592 1.00 61.06 187 SER A C 1
ATOM 1468 O O . SER A 1 187 ? 39.639 -16.130 -23.013 1.00 61.06 187 SER A O 1
ATOM 1470 N N . ASN A 1 188 ? 41.161 -17.522 -23.883 1.00 58.38 188 ASN A N 1
ATOM 1471 C CA . ASN A 1 188 ? 42.342 -16.725 -23.504 1.00 58.38 188 ASN A CA 1
ATOM 1472 C C . ASN A 1 188 ? 42.549 -15.451 -24.363 1.00 58.38 188 ASN A C 1
ATOM 1474 O O . ASN A 1 188 ? 43.628 -14.858 -24.329 1.00 58.38 188 ASN A O 1
ATOM 1478 N N . GLU A 1 189 ? 41.564 -15.037 -25.163 1.00 54.19 189 GLU A N 1
ATOM 1479 C CA . GLU A 1 189 ? 41.669 -13.895 -26.079 1.00 54.19 189 GLU A CA 1
ATOM 1480 C C . GLU A 1 189 ? 41.153 -12.620 -25.388 1.00 54.19 189 GLU A C 1
ATOM 1482 O O . GLU A 1 189 ? 39.953 -12.390 -25.264 1.00 54.19 189 GLU A O 1
ATOM 1487 N N . THR A 1 190 ? 42.074 -11.777 -24.911 1.00 47.50 190 THR A N 1
ATOM 1488 C CA . THR A 1 190 ? 41.766 -10.570 -24.115 1.00 47.50 190 THR A CA 1
ATOM 1489 C C . THR A 1 190 ? 41.263 -9.371 -24.930 1.00 47.50 190 THR A C 1
ATOM 1491 O O . THR A 1 190 ? 40.912 -8.340 -24.356 1.00 47.50 190 THR A O 1
ATOM 1494 N N . SER A 1 191 ? 41.212 -9.479 -26.259 1.00 44.25 191 SER A N 1
ATOM 1495 C CA . SER A 1 191 ? 40.759 -8.431 -27.179 1.00 44.25 191 SER A CA 1
ATOM 1496 C C . SER A 1 191 ? 39.305 -8.657 -27.598 1.00 44.25 191 SER A C 1
ATOM 1498 O O . SER A 1 191 ? 39.020 -9.474 -28.475 1.00 44.25 191 SER A O 1
ATOM 1500 N N . LEU A 1 192 ? 38.379 -7.901 -27.003 1.00 44.94 192 LEU A N 1
ATOM 1501 C CA . LEU A 1 192 ? 36.931 -7.998 -27.237 1.00 44.94 192 LEU A CA 1
ATOM 1502 C C . LEU A 1 192 ? 36.500 -7.313 -28.559 1.00 44.94 192 LEU A C 1
ATOM 1504 O O . LEU A 1 192 ? 35.569 -6.510 -28.604 1.00 44.94 192 LEU A O 1
ATOM 1508 N N . GLU A 1 193 ? 37.199 -7.613 -29.658 1.00 39.91 193 GLU A N 1
ATOM 1509 C CA . GLU A 1 193 ? 36.956 -7.017 -30.975 1.00 39.91 193 GLU A CA 1
ATOM 1510 C C . GLU A 1 193 ? 35.653 -7.532 -31.615 1.00 39.91 193 GLU A C 1
ATOM 1512 O O . GLU A 1 193 ? 35.551 -8.669 -32.088 1.00 39.91 193 GLU A O 1
ATOM 1517 N N . ALA A 1 194 ? 34.652 -6.647 -31.672 1.00 45.16 194 ALA A N 1
ATOM 1518 C CA . ALA A 1 194 ? 33.496 -6.713 -32.574 1.00 45.16 194 ALA A CA 1
ATOM 1519 C C . ALA A 1 194 ? 32.773 -8.081 -32.657 1.00 45.16 194 ALA A C 1
ATOM 1521 O O . ALA A 1 194 ? 32.329 -8.512 -33.724 1.00 45.16 194 ALA A O 1
ATOM 1522 N N . GLY A 1 195 ? 32.632 -8.774 -31.521 1.00 51.72 195 GLY A N 1
ATOM 1523 C CA . GLY A 1 195 ? 31.808 -9.983 -31.389 1.00 51.72 195 GLY A CA 1
ATOM 1524 C C . GLY A 1 195 ? 32.347 -11.247 -32.077 1.00 51.72 195 GLY A C 1
ATOM 1525 O O . GLY A 1 195 ? 31.618 -12.238 -32.175 1.00 51.72 195 GLY A O 1
ATOM 1526 N N . ASN A 1 196 ? 33.601 -11.265 -32.541 1.00 54.38 196 ASN A N 1
ATOM 1527 C CA . ASN A 1 196 ? 34.235 -12.443 -33.155 1.00 54.38 196 ASN A CA 1
ATOM 1528 C C . ASN A 1 196 ? 34.787 -13.446 -32.125 1.00 54.38 196 ASN A C 1
ATOM 1530 O O . ASN A 1 196 ? 35.917 -13.908 -32.212 1.00 54.38 196 ASN A O 1
ATOM 1534 N N . CYS A 1 197 ? 33.943 -13.823 -31.169 1.00 68.25 197 CYS A N 1
ATOM 1535 C CA . CYS A 1 197 ? 34.226 -14.870 -30.198 1.00 68.25 197 CYS A CA 1
ATOM 1536 C C . CYS A 1 197 ? 34.417 -16.237 -30.876 1.00 68.25 197 CYS A C 1
ATOM 1538 O O . CYS A 1 197 ? 33.511 -16.728 -31.552 1.00 68.25 197 CYS A O 1
ATOM 1540 N N . SER A 1 198 ? 35.585 -16.850 -30.673 1.00 70.44 198 SER A N 1
ATOM 1541 C CA . SER A 1 198 ? 36.019 -18.078 -31.353 1.00 70.44 198 SER A CA 1
ATOM 1542 C C . SER A 1 198 ? 35.347 -19.364 -30.843 1.00 70.44 198 SER A C 1
ATOM 1544 O O . SER A 1 198 ? 35.318 -20.354 -31.570 1.00 70.44 198 SER A O 1
ATOM 1546 N N . GLN A 1 199 ? 34.777 -19.358 -29.629 1.00 79.62 199 GLN A N 1
ATOM 1547 C CA . GLN A 1 199 ? 34.071 -20.508 -29.029 1.00 79.62 199 GLN A CA 1
ATOM 1548 C C . GLN A 1 199 ? 32.540 -20.484 -29.213 1.00 79.62 199 GLN A C 1
ATOM 1550 O O . GLN A 1 199 ? 31.877 -21.489 -28.950 1.00 79.62 199 GLN A O 1
ATOM 1555 N N . TRP A 1 200 ? 31.955 -19.359 -29.642 1.00 84.31 200 TRP A N 1
ATOM 1556 C CA . TRP A 1 200 ? 30.503 -19.219 -29.796 1.00 84.31 200 TRP A CA 1
ATOM 1557 C C . TRP A 1 200 ? 30.074 -19.439 -31.247 1.00 84.31 200 TRP A C 1
ATOM 1559 O O . TRP A 1 200 ? 30.448 -18.670 -32.135 1.00 84.31 200 TRP A O 1
ATOM 1569 N N . HIS A 1 201 ? 29.242 -20.456 -31.482 1.00 86.75 201 HIS A N 1
ATOM 1570 C CA . HIS A 1 201 ? 28.801 -20.831 -32.823 1.00 86.75 201 HIS A CA 1
ATOM 1571 C C . HIS A 1 201 ? 27.328 -20.481 -33.050 1.00 86.75 201 HIS A C 1
ATOM 1573 O O . HIS A 1 201 ? 26.439 -20.913 -32.313 1.00 86.75 201 HIS A O 1
ATOM 1579 N N . THR A 1 202 ? 27.056 -19.732 -34.117 1.00 87.38 202 THR A N 1
ATOM 1580 C CA . THR A 1 202 ? 25.694 -19.446 -34.580 1.00 87.38 202 THR A CA 1
ATOM 1581 C C . THR A 1 202 ? 25.061 -20.663 -35.257 1.00 87.38 202 THR A C 1
ATOM 1583 O O . THR A 1 202 ? 25.749 -21.536 -35.793 1.00 87.38 202 THR A O 1
ATOM 1586 N N . TRP A 1 203 ? 23.726 -20.701 -35.315 1.00 88.94 203 TRP A N 1
ATOM 1587 C CA . TRP A 1 203 ? 22.986 -21.780 -35.990 1.00 88.94 203 TRP A CA 1
ATOM 1588 C C . TRP A 1 203 ? 23.349 -21.957 -37.477 1.00 88.94 203 TRP A C 1
ATOM 1590 O O . TRP A 1 203 ? 23.229 -23.059 -38.008 1.00 88.94 203 TRP A O 1
ATOM 1600 N N . ALA A 1 204 ? 23.833 -20.905 -38.145 1.00 86.81 204 ALA A N 1
ATOM 1601 C CA . ALA A 1 204 ? 24.344 -20.990 -39.511 1.00 86.81 204 ALA A CA 1
ATOM 1602 C C . ALA A 1 204 ? 25.701 -21.710 -39.601 1.00 86.81 204 ALA A C 1
ATOM 1604 O O . ALA A 1 204 ? 25.877 -22.572 -40.463 1.00 86.81 204 ALA A O 1
ATOM 1605 N N . GLU A 1 205 ? 26.637 -21.397 -38.701 1.00 85.00 205 GLU A N 1
ATOM 1606 C CA . GLU A 1 205 ? 27.971 -22.015 -38.659 1.00 85.00 205 GLU A CA 1
ATOM 1607 C C . GLU A 1 205 ? 27.878 -23.511 -38.301 1.00 85.00 205 GLU A C 1
ATOM 1609 O O . GLU A 1 205 ? 28.555 -24.335 -38.912 1.00 85.00 205 GLU A O 1
ATOM 1614 N N . ILE A 1 206 ? 26.968 -23.882 -37.390 1.00 86.56 206 ILE A N 1
ATOM 1615 C CA . ILE A 1 206 ? 26.689 -25.282 -37.003 1.00 86.56 206 ILE A CA 1
ATOM 1616 C C . ILE A 1 206 ? 26.132 -26.102 -38.178 1.00 86.56 206 ILE A C 1
ATOM 1618 O O . ILE A 1 206 ? 26.415 -27.293 -38.297 1.00 86.56 206 ILE A O 1
ATOM 1622 N N . LEU A 1 207 ? 25.377 -25.467 -39.080 1.00 86.19 207 LEU A N 1
ATOM 1623 C CA . LEU A 1 207 ? 24.856 -26.078 -40.308 1.00 86.19 207 LEU A CA 1
ATOM 1624 C C . LEU A 1 207 ? 25.810 -25.929 -41.512 1.00 86.19 207 LEU A C 1
ATOM 1626 O O . LEU A 1 207 ? 25.394 -26.089 -42.660 1.00 86.19 207 LEU A O 1
ATOM 1630 N N . GLY A 1 208 ? 27.093 -25.637 -41.267 1.00 78.06 208 GLY A N 1
ATOM 1631 C CA . GLY A 1 208 ? 28.146 -25.627 -42.287 1.00 78.06 208 GLY A CA 1
ATOM 1632 C C . GLY A 1 208 ? 28.105 -24.440 -43.256 1.00 78.06 208 GLY A C 1
ATOM 1633 O O . GLY A 1 208 ? 28.743 -24.490 -44.307 1.00 78.06 208 GLY A O 1
ATOM 1634 N N . GLN A 1 209 ? 27.362 -23.375 -42.940 1.00 77.62 209 GLN A N 1
ATOM 1635 C CA . GLN A 1 209 ? 27.343 -22.138 -43.726 1.00 77.62 209 GLN A CA 1
ATOM 1636 C C . GLN A 1 209 ? 28.346 -21.116 -43.182 1.00 77.62 209 GLN A C 1
ATOM 1638 O O . GLN A 1 209 ? 28.599 -21.033 -41.983 1.00 77.62 209 GLN A O 1
ATOM 1643 N N . SER A 1 210 ? 28.892 -20.281 -44.072 1.00 74.31 210 SER A N 1
ATOM 1644 C CA . SER A 1 210 ? 29.764 -19.176 -43.663 1.00 74.31 210 SER A CA 1
ATOM 1645 C C . SER A 1 210 ? 29.000 -18.132 -42.843 1.00 74.31 210 SER A C 1
ATOM 1647 O O . SER A 1 210 ? 27.879 -17.753 -43.189 1.00 74.31 210 SER A O 1
ATOM 1649 N N . ARG A 1 211 ? 29.656 -17.604 -41.801 1.00 66.75 211 ARG A N 1
ATOM 1650 C CA . ARG A 1 211 ? 29.165 -16.565 -40.874 1.00 66.75 211 ARG A CA 1
ATOM 1651 C C . ARG A 1 211 ? 28.522 -15.358 -41.572 1.00 66.75 211 ARG A C 1
ATOM 1653 O O . ARG A 1 211 ? 27.608 -14.752 -41.020 1.00 66.75 211 ARG A O 1
ATOM 1660 N N . LYS A 1 212 ? 28.960 -15.013 -42.790 1.00 68.81 212 LYS A N 1
ATOM 1661 C CA . LYS A 1 212 ? 28.415 -13.909 -43.602 1.00 68.81 212 LYS A CA 1
ATOM 1662 C C . LYS A 1 212 ? 27.869 -14.433 -44.937 1.00 68.81 212 LYS A C 1
ATOM 1664 O O . LYS A 1 212 ? 28.633 -14.869 -45.791 1.00 68.81 212 LYS A O 1
ATOM 1669 N N . GLY A 1 213 ? 26.552 -14.344 -45.137 1.00 81.56 213 GLY A N 1
ATOM 1670 C CA . GLY A 1 213 ? 25.889 -14.700 -46.398 1.00 81.56 213 GLY A CA 1
ATOM 1671 C C . GLY A 1 213 ? 24.361 -14.744 -46.290 1.00 81.56 213 GLY A C 1
ATOM 1672 O O . GLY A 1 213 ? 23.811 -14.800 -45.191 1.00 81.56 213 GLY A O 1
ATOM 1673 N N . ALA A 1 214 ? 23.664 -14.745 -47.432 1.00 82.75 214 ALA A N 1
ATOM 1674 C CA . ALA A 1 214 ? 22.196 -14.768 -47.466 1.00 82.75 214 ALA A CA 1
ATOM 1675 C C . ALA A 1 214 ? 21.602 -16.058 -46.863 1.00 82.75 214 ALA A C 1
ATOM 1677 O O . ALA A 1 214 ? 20.623 -15.991 -46.124 1.00 82.75 214 ALA A O 1
ATOM 1678 N N . GLY A 1 215 ? 22.223 -17.219 -47.114 1.00 84.62 215 GLY A N 1
ATOM 1679 C CA . GLY A 1 215 ? 21.814 -18.494 -46.509 1.00 84.62 215 GLY A CA 1
ATOM 1680 C C . GLY A 1 215 ? 21.945 -18.485 -44.983 1.00 84.62 215 GLY A C 1
ATOM 1681 O O . GLY A 1 215 ? 20.986 -18.808 -44.287 1.00 84.62 215 GLY A O 1
ATOM 1682 N N . SER A 1 216 ? 23.080 -18.004 -44.464 1.00 84.88 216 SER A N 1
ATOM 1683 C CA . SER A 1 216 ? 23.308 -17.795 -43.025 1.00 84.88 216 SER A CA 1
ATOM 1684 C C . SER A 1 216 ? 22.250 -16.888 -42.377 1.00 84.88 216 SER A C 1
ATOM 1686 O O . SER A 1 216 ? 21.704 -17.237 -41.327 1.00 84.88 216 SER A O 1
ATOM 1688 N N . TYR A 1 217 ? 21.878 -15.779 -43.030 1.00 88.12 217 TYR A N 1
ATOM 1689 C CA . TYR A 1 217 ? 20.807 -14.896 -42.552 1.00 88.12 217 TYR A CA 1
ATOM 1690 C C . TYR A 1 217 ? 19.446 -15.609 -42.498 1.00 88.12 217 TYR A C 1
ATOM 1692 O O . TYR A 1 217 ? 18.757 -15.531 -41.484 1.00 88.12 217 TYR A O 1
ATOM 1700 N N . ILE A 1 218 ? 19.068 -16.342 -43.553 1.00 90.31 218 ILE A N 1
ATOM 1701 C CA . ILE A 1 218 ? 17.788 -17.071 -43.623 1.00 90.31 218 ILE A CA 1
ATOM 1702 C C . ILE A 1 218 ? 17.720 -18.183 -42.564 1.00 90.31 218 ILE A C 1
ATOM 1704 O O . ILE A 1 218 ? 16.705 -18.311 -41.881 1.00 90.31 218 ILE A O 1
ATOM 1708 N N . ILE A 1 219 ? 18.799 -18.951 -42.385 1.00 90.25 219 ILE A N 1
ATOM 1709 C CA . ILE A 1 219 ? 18.897 -19.993 -41.352 1.00 90.25 219 ILE A CA 1
ATOM 1710 C C . ILE A 1 219 ? 18.751 -19.371 -39.961 1.00 90.25 219 ILE A C 1
ATOM 1712 O O . ILE A 1 219 ? 17.900 -19.793 -39.180 1.00 90.25 219 ILE A O 1
ATOM 1716 N N . SER A 1 220 ? 19.527 -18.329 -39.667 1.00 89.69 220 SER A N 1
ATOM 1717 C CA . SER A 1 220 ? 19.511 -17.665 -38.360 1.00 89.69 220 SER A CA 1
ATOM 1718 C C . SER A 1 220 ? 18.151 -17.022 -38.047 1.00 89.69 220 SER A C 1
ATOM 1720 O O . SER A 1 220 ? 17.706 -17.049 -36.902 1.00 89.69 220 SER A O 1
ATOM 1722 N N . TYR A 1 221 ? 17.452 -16.501 -39.060 1.00 91.94 221 TYR A N 1
ATOM 1723 C CA . TYR A 1 221 ? 16.087 -15.980 -38.941 1.00 91.94 221 TYR A CA 1
ATOM 1724 C C . TYR A 1 221 ? 15.065 -17.091 -38.648 1.00 91.94 221 TYR A C 1
ATOM 1726 O O . TYR A 1 221 ? 14.222 -16.940 -37.760 1.00 91.94 221 TYR A O 1
ATOM 1734 N N . LEU A 1 222 ? 15.165 -18.233 -39.338 1.00 92.62 222 LEU A N 1
ATOM 1735 C CA . LEU A 1 222 ? 14.290 -19.388 -39.119 1.00 92.62 222 LEU A CA 1
ATOM 1736 C C . LEU A 1 222 ? 14.467 -19.968 -37.710 1.00 92.62 222 LEU A C 1
ATOM 1738 O O . LEU A 1 222 ? 13.473 -20.180 -37.016 1.00 92.62 222 LEU A O 1
ATOM 1742 N N . PHE A 1 223 ? 15.707 -20.167 -37.252 1.00 92.19 223 PHE A N 1
ATOM 1743 C CA . PHE A 1 223 ? 15.978 -20.656 -35.895 1.00 92.19 223 PHE A CA 1
ATOM 1744 C C . PHE A 1 223 ? 15.498 -19.674 -34.815 1.00 92.19 223 PHE A C 1
ATOM 1746 O O . PHE A 1 223 ? 14.901 -20.112 -33.831 1.00 92.19 223 PHE A O 1
ATOM 1753 N N . TYR A 1 224 ? 15.656 -18.361 -35.022 1.00 92.88 224 TYR A N 1
ATOM 1754 C CA . TYR A 1 224 ? 15.117 -17.337 -34.118 1.00 92.88 224 TYR A CA 1
ATOM 1755 C C . TYR A 1 224 ? 13.589 -17.452 -33.962 1.00 92.88 224 TYR A C 1
ATOM 1757 O O . TYR A 1 224 ? 13.083 -17.414 -32.840 1.00 92.88 224 TYR A O 1
ATOM 1765 N N . ILE A 1 225 ? 12.851 -17.652 -35.064 1.00 94.44 225 ILE A N 1
ATOM 1766 C CA . ILE A 1 225 ? 11.391 -17.859 -35.038 1.00 94.44 225 ILE A CA 1
ATOM 1767 C C . ILE A 1 225 ? 11.028 -19.184 -34.346 1.00 94.44 225 ILE A C 1
ATOM 1769 O O . ILE A 1 225 ? 10.143 -19.200 -33.491 1.00 94.44 225 ILE A O 1
ATOM 1773 N N . VAL A 1 226 ? 11.705 -20.290 -34.678 1.00 95.00 226 VAL A N 1
ATOM 1774 C CA . VAL A 1 226 ? 11.413 -21.622 -34.109 1.00 95.00 226 VAL A CA 1
ATOM 1775 C C . VAL A 1 226 ? 11.614 -21.642 -32.591 1.00 95.00 226 VAL A C 1
ATOM 1777 O O . VAL A 1 226 ? 10.717 -22.075 -31.866 1.00 95.00 226 VAL A O 1
ATOM 1780 N N . TRP A 1 227 ? 12.738 -21.120 -32.091 1.00 95.06 227 TRP A N 1
ATOM 1781 C CA . TRP A 1 227 ? 13.003 -21.038 -30.651 1.00 95.06 227 TRP A CA 1
ATOM 1782 C C . TRP A 1 227 ? 12.034 -20.091 -29.931 1.00 95.06 227 TRP A C 1
ATOM 1784 O O . TRP A 1 227 ? 11.511 -20.446 -28.873 1.00 95.06 227 TRP A O 1
ATOM 1794 N N . ALA A 1 228 ? 11.721 -18.929 -30.521 1.00 94.88 228 ALA A N 1
ATOM 1795 C CA . ALA A 1 228 ? 10.731 -18.005 -29.967 1.00 94.88 228 ALA A CA 1
ATOM 1796 C C . ALA A 1 228 ? 9.360 -18.680 -29.774 1.00 94.88 228 ALA A C 1
ATOM 1798 O O . ALA A 1 228 ? 8.761 -18.583 -28.699 1.00 94.88 228 ALA A O 1
ATOM 1799 N N . LEU A 1 229 ? 8.888 -19.414 -30.789 1.00 95.69 229 LEU A N 1
ATOM 1800 C CA . LEU A 1 229 ? 7.621 -20.146 -30.737 1.00 95.69 229 LEU A CA 1
ATOM 1801 C C . LEU A 1 229 ? 7.647 -21.297 -29.734 1.00 95.69 229 LEU A C 1
ATOM 1803 O O . LEU A 1 229 ? 6.675 -21.467 -28.999 1.00 95.69 229 LEU A O 1
ATOM 1807 N N . LEU A 1 230 ? 8.747 -22.051 -29.655 1.00 95.88 230 LEU A N 1
ATOM 1808 C CA . LEU A 1 230 ? 8.893 -23.139 -28.691 1.00 95.88 230 LEU A CA 1
ATOM 1809 C C . LEU A 1 230 ? 8.749 -22.619 -27.253 1.00 95.88 230 LEU A C 1
ATOM 1811 O O . LEU A 1 230 ? 7.900 -23.114 -26.507 1.00 95.88 230 LEU A O 1
ATOM 1815 N N . PHE A 1 231 ? 9.495 -21.573 -26.883 1.00 96.06 231 PHE A N 1
ATOM 1816 C CA . PHE A 1 231 ? 9.435 -20.998 -25.536 1.00 96.06 231 PHE A CA 1
ATOM 1817 C C . PHE A 1 231 ? 8.066 -20.373 -25.217 1.00 96.06 231 PHE A C 1
ATOM 1819 O O . PHE A 1 231 ? 7.515 -20.613 -24.139 1.00 96.06 231 PHE A O 1
ATOM 1826 N N . ALA A 1 232 ? 7.464 -19.646 -26.165 1.00 95.38 232 ALA A N 1
ATOM 1827 C CA . ALA A 1 232 ? 6.127 -19.076 -25.995 1.00 95.38 232 ALA A CA 1
ATOM 1828 C C . ALA A 1 232 ? 5.041 -20.157 -25.833 1.00 95.38 232 ALA A C 1
ATOM 1830 O O . ALA A 1 232 ? 4.173 -20.035 -24.964 1.00 95.38 232 ALA A O 1
ATOM 1831 N N . SER A 1 233 ? 5.119 -21.240 -26.620 1.00 94.06 233 SER A N 1
ATOM 1832 C CA . SER A 1 233 ? 4.195 -22.378 -26.540 1.00 94.06 233 SER A CA 1
ATOM 1833 C C . SER A 1 233 ? 4.241 -23.051 -25.168 1.00 94.06 233 SER A C 1
ATOM 1835 O O . SER A 1 233 ? 3.194 -23.326 -24.575 1.00 94.06 233 SER A O 1
ATOM 1837 N N . LEU A 1 234 ? 5.448 -23.248 -24.626 1.00 95.12 234 LEU A N 1
ATOM 1838 C CA . LEU A 1 234 ? 5.665 -23.904 -23.345 1.00 95.12 234 LEU A CA 1
ATOM 1839 C C . LEU A 1 234 ? 5.210 -23.008 -22.185 1.00 95.12 234 LEU A C 1
ATOM 1841 O O . LEU A 1 234 ? 4.479 -23.478 -21.317 1.00 95.12 234 LEU A O 1
ATOM 1845 N N . SER A 1 235 ? 5.538 -21.709 -22.214 1.00 95.31 235 SER A N 1
ATOM 1846 C CA . SER A 1 235 ? 5.076 -20.732 -21.214 1.00 95.31 235 SER A CA 1
ATOM 1847 C C . SER A 1 235 ? 3.543 -20.684 -21.128 1.00 95.31 235 SER A C 1
ATOM 1849 O O . SER A 1 235 ? 2.969 -20.883 -20.054 1.00 95.31 235 SER A O 1
ATOM 1851 N N . ALA A 1 236 ? 2.858 -20.508 -22.265 1.00 94.06 236 ALA A N 1
ATOM 1852 C CA . ALA A 1 236 ? 1.396 -20.447 -22.312 1.00 94.06 236 ALA A CA 1
ATOM 1853 C C . ALA A 1 236 ? 0.727 -21.771 -21.900 1.00 94.06 236 ALA A C 1
ATOM 1855 O O . ALA A 1 236 ? -0.309 -21.759 -21.229 1.00 94.06 236 ALA A O 1
ATOM 1856 N N . SER A 1 237 ? 1.323 -22.912 -22.260 1.00 92.56 237 SER A N 1
ATOM 1857 C CA . SER A 1 237 ? 0.804 -24.235 -21.891 1.00 92.56 237 SER A CA 1
ATOM 1858 C C . SER A 1 237 ? 0.958 -24.511 -20.393 1.00 92.56 237 SER A C 1
ATOM 1860 O O . SER A 1 237 ? 0.000 -24.947 -19.758 1.00 92.56 237 SER A O 1
ATOM 1862 N N . LEU A 1 238 ? 2.115 -24.195 -19.798 1.00 94.00 238 LEU A N 1
ATOM 1863 C CA . LEU A 1 238 ? 2.353 -24.355 -18.358 1.00 94.00 238 LEU A CA 1
ATOM 1864 C C . LEU A 1 238 ? 1.385 -23.502 -17.523 1.00 94.00 238 LEU A C 1
ATOM 1866 O O . LEU A 1 238 ? 0.760 -24.015 -16.592 1.00 94.00 238 LEU A O 1
ATOM 1870 N N . VAL A 1 239 ? 1.198 -22.228 -17.891 1.00 93.56 239 VAL A N 1
ATOM 1871 C CA . VAL A 1 239 ? 0.233 -21.335 -17.226 1.00 93.56 239 VAL A CA 1
ATOM 1872 C C . VAL A 1 239 ? -1.200 -21.853 -17.373 1.00 93.56 239 VAL A C 1
ATOM 1874 O O . VAL A 1 239 ? -1.931 -21.890 -16.385 1.00 93.56 239 VAL A O 1
ATOM 1877 N N . ARG A 1 240 ? -1.617 -22.293 -18.570 1.00 91.12 240 ARG A N 1
ATOM 1878 C CA . ARG A 1 240 ? -2.987 -22.790 -18.795 1.00 91.12 240 ARG A CA 1
ATOM 1879 C C . ARG A 1 240 ? -3.282 -24.103 -18.062 1.00 91.12 240 ARG A C 1
ATOM 1881 O O . ARG A 1 240 ? -4.415 -24.277 -17.626 1.00 91.12 240 ARG A O 1
ATOM 1888 N N . MET A 1 241 ? -2.317 -25.019 -17.962 1.00 90.50 241 MET A N 1
ATOM 1889 C CA . MET A 1 241 ? -2.547 -26.362 -17.408 1.00 90.50 241 MET A CA 1
ATOM 1890 C C . MET A 1 241 ? -2.352 -26.451 -15.890 1.00 90.50 241 MET A C 1
ATOM 1892 O O . MET A 1 241 ? -3.102 -27.175 -15.242 1.00 90.50 241 MET A O 1
ATOM 1896 N N . PHE A 1 242 ? -1.372 -25.742 -15.316 1.00 91.50 242 PHE A N 1
ATOM 1897 C CA . PHE A 1 242 ? -0.978 -25.939 -13.912 1.00 91.50 242 PHE A CA 1
ATOM 1898 C C . PHE A 1 242 ? -1.331 -24.775 -12.977 1.00 91.50 242 PHE A C 1
ATOM 1900 O O . PHE A 1 242 ? -1.671 -25.014 -11.820 1.00 91.50 242 PHE A O 1
ATOM 1907 N N . ALA A 1 243 ? -1.235 -23.522 -13.435 1.00 91.25 243 ALA A N 1
ATOM 1908 C CA . ALA A 1 243 ? -1.471 -22.354 -12.581 1.00 91.25 243 ALA A CA 1
ATOM 1909 C C . ALA A 1 243 ? -1.931 -21.126 -13.394 1.00 91.25 243 ALA A C 1
ATOM 1911 O O . ALA A 1 243 ? -1.107 -20.269 -13.729 1.00 91.25 243 ALA A O 1
ATOM 1912 N N . PRO A 1 244 ? -3.239 -20.966 -13.678 1.00 89.31 244 PRO A N 1
ATOM 1913 C CA . PRO A 1 244 ? -3.739 -19.825 -14.454 1.00 89.31 244 PRO A CA 1
ATOM 1914 C C . PRO A 1 244 ? -3.469 -18.471 -13.775 1.00 89.31 244 PRO A C 1
ATOM 1916 O O . PRO A 1 244 ? -3.284 -17.466 -14.462 1.00 89.31 244 PRO A O 1
ATOM 1919 N N . TYR A 1 245 ? -3.353 -18.447 -12.442 1.00 90.25 245 TYR A N 1
ATOM 1920 C CA . TYR A 1 245 ? -2.941 -17.280 -11.651 1.00 90.25 245 TYR A CA 1
ATOM 1921 C C . TYR A 1 245 ? -1.490 -16.816 -11.896 1.00 90.25 245 TYR A C 1
ATOM 1923 O O . TYR A 1 245 ? -1.113 -15.728 -11.465 1.00 90.25 245 TYR A O 1
ATOM 1931 N N . ALA A 1 246 ? -0.666 -17.587 -12.614 1.00 91.75 246 ALA A N 1
ATOM 1932 C CA . ALA A 1 246 ? 0.695 -17.182 -12.964 1.00 91.75 246 ALA A CA 1
ATOM 1933 C C . ALA A 1 246 ? 0.757 -16.147 -14.108 1.00 91.75 246 ALA A C 1
ATOM 1935 O O . ALA A 1 246 ? 1.809 -15.534 -14.306 1.00 91.75 246 ALA A O 1
ATOM 1936 N N . CYS A 1 247 ? -0.334 -15.909 -14.852 1.00 90.94 247 CYS A N 1
ATOM 1937 C CA . CYS A 1 247 ? -0.345 -14.924 -15.941 1.00 90.94 247 CYS A CA 1
ATOM 1938 C C . CYS A 1 247 ? -0.167 -13.471 -15.454 1.00 90.94 247 CYS A C 1
ATOM 1940 O O . CYS A 1 247 ? -0.303 -13.175 -14.266 1.00 90.94 247 CYS A O 1
ATOM 1942 N N . GLY A 1 248 ? 0.129 -12.553 -16.377 1.00 91.12 248 GLY A N 1
ATOM 1943 C CA . GLY A 1 248 ? 0.210 -11.121 -16.086 1.00 91.12 248 GLY A CA 1
ATOM 1944 C C . GLY A 1 248 ? 1.447 -10.715 -15.277 1.00 91.12 248 GLY A C 1
ATOM 1945 O O . GLY A 1 248 ? 2.325 -11.532 -14.973 1.00 91.12 248 GLY A O 1
ATOM 1946 N N . SER A 1 249 ? 1.501 -9.437 -14.895 1.00 90.94 249 SER A N 1
ATOM 1947 C CA . SER A 1 249 ? 2.510 -8.927 -13.953 1.00 90.94 249 SER A CA 1
ATOM 1948 C C . SER A 1 249 ? 2.217 -9.468 -12.554 1.00 90.94 249 SER A C 1
ATOM 1950 O O . SER A 1 249 ? 3.010 -10.209 -11.975 1.00 90.94 249 SER A O 1
ATOM 1952 N N . GLY A 1 250 ? 1.000 -9.202 -12.080 1.00 91.81 250 GLY A N 1
ATOM 1953 C CA . GLY A 1 250 ? 0.498 -9.595 -10.771 1.00 91.81 250 GLY A CA 1
ATOM 1954 C C . GLY A 1 250 ? 0.439 -8.456 -9.755 1.00 91.81 250 GLY A C 1
ATOM 1955 O O . GLY A 1 250 ? -0.176 -8.622 -8.711 1.00 91.81 250 GLY A O 1
ATOM 1956 N N . ILE A 1 251 ? 1.044 -7.302 -10.058 1.00 93.06 251 ILE A N 1
ATOM 1957 C CA . ILE A 1 251 ? 0.992 -6.089 -9.224 1.00 93.06 251 ILE A CA 1
ATOM 1958 C C . ILE A 1 251 ? -0.450 -5.599 -8.956 1.00 93.06 251 ILE A C 1
ATOM 1960 O O . ILE A 1 251 ? -0.722 -5.301 -7.795 1.00 93.06 251 ILE A O 1
ATOM 1964 N N . PRO A 1 252 ? -1.392 -5.567 -9.929 1.00 92.50 252 PRO A N 1
ATOM 1965 C CA . PRO A 1 252 ? -2.800 -5.231 -9.667 1.00 92.50 252 PRO A CA 1
ATOM 1966 C C . PRO A 1 252 ? -3.432 -6.107 -8.576 1.00 92.50 252 PRO A C 1
ATOM 1968 O O . PRO A 1 252 ? -4.094 -5.614 -7.664 1.00 92.50 252 PRO A O 1
ATOM 1971 N N . GLU A 1 253 ? -3.176 -7.411 -8.630 1.00 92.50 253 GLU A N 1
ATOM 1972 C CA . GLU A 1 253 ? -3.665 -8.393 -7.667 1.00 92.50 253 GLU A CA 1
ATOM 1973 C C . GLU A 1 253 ? -2.948 -8.276 -6.312 1.00 92.50 253 GLU A C 1
ATOM 1975 O O . GLU A 1 253 ? -3.595 -8.399 -5.278 1.00 92.50 253 GLU A O 1
ATOM 1980 N N . ILE A 1 254 ? -1.641 -7.977 -6.278 1.00 93.31 254 ILE A N 1
ATOM 1981 C CA . ILE A 1 254 ? -0.928 -7.701 -5.017 1.00 93.31 254 ILE A CA 1
ATOM 1982 C C . ILE A 1 254 ? -1.463 -6.421 -4.356 1.00 93.31 254 ILE A C 1
ATOM 1984 O O . ILE A 1 254 ? -1.760 -6.456 -3.166 1.00 93.31 254 ILE A O 1
ATOM 1988 N N . LYS A 1 255 ? -1.653 -5.322 -5.102 1.00 91.44 255 LYS A N 1
ATOM 1989 C CA . LYS A 1 255 ? -2.241 -4.058 -4.603 1.00 91.44 255 LYS A CA 1
ATOM 1990 C C . LYS A 1 255 ? -3.644 -4.300 -4.015 1.00 91.44 255 LYS A C 1
ATOM 1992 O O . LYS A 1 255 ? -3.943 -3.833 -2.919 1.00 91.44 255 LYS A O 1
ATOM 1997 N N . THR A 1 256 ? -4.437 -5.146 -4.677 1.00 90.44 256 THR A N 1
ATOM 1998 C CA . THR A 1 256 ? -5.751 -5.641 -4.213 1.00 90.44 256 THR A CA 1
ATOM 1999 C C . THR A 1 256 ? -5.661 -6.496 -2.931 1.00 90.44 256 THR A C 1
ATOM 2001 O O . THR A 1 256 ? -6.456 -6.338 -2.004 1.00 90.44 256 THR A O 1
ATOM 2004 N N . ILE A 1 257 ? -4.669 -7.387 -2.826 1.00 90.44 257 ILE A N 1
ATOM 2005 C CA . ILE A 1 257 ? -4.455 -8.211 -1.624 1.00 90.44 257 ILE A CA 1
ATOM 2006 C C . ILE A 1 257 ? -3.987 -7.353 -0.443 1.00 90.44 257 ILE A C 1
ATOM 2008 O O . ILE A 1 257 ? -4.493 -7.513 0.668 1.00 90.44 257 ILE A O 1
ATOM 2012 N N . LEU A 1 258 ? -3.080 -6.396 -0.665 1.00 88.69 258 LEU A N 1
ATOM 2013 C CA . LEU A 1 258 ? -2.615 -5.501 0.394 1.00 88.69 258 LEU A CA 1
ATOM 2014 C C . LEU A 1 258 ? -3.685 -4.482 0.817 1.00 88.69 258 LEU A C 1
ATOM 2016 O O . LEU A 1 258 ? -3.676 -4.087 1.980 1.00 88.69 258 LEU A O 1
ATOM 2020 N N . SER A 1 259 ? -4.644 -4.095 -0.036 1.00 83.88 259 SER A N 1
ATOM 2021 C CA . SER A 1 259 ? -5.815 -3.318 0.415 1.00 83.88 259 SER A CA 1
ATOM 2022 C C . SER A 1 259 ? -6.776 -4.128 1.296 1.00 83.88 259 SER A C 1
ATOM 2024 O O . SER A 1 259 ? -7.594 -3.540 1.997 1.00 83.88 259 SER A O 1
ATOM 2026 N N . GLY A 1 260 ? -6.647 -5.461 1.324 1.00 81.94 260 GLY A N 1
ATOM 2027 C CA . GLY A 1 260 ? -7.350 -6.346 2.258 1.00 81.94 260 GLY A CA 1
ATOM 2028 C C . GLY A 1 260 ? -8.265 -7.384 1.627 1.00 81.94 260 GLY A C 1
ATOM 2029 O O . GLY A 1 260 ? -9.054 -7.982 2.355 1.00 81.94 260 GLY A O 1
ATOM 2030 N N . PHE A 1 261 ? -8.206 -7.585 0.309 1.00 85.88 261 PHE A N 1
ATOM 2031 C CA . PHE A 1 261 ? -9.078 -8.514 -0.405 1.00 85.88 261 PHE A CA 1
ATOM 2032 C C . PHE A 1 261 ? -8.374 -9.846 -0.692 1.00 85.88 261 PHE A C 1
ATOM 2034 O O . PHE A 1 261 ? -7.361 -9.900 -1.387 1.00 85.88 261 PHE A O 1
ATOM 2041 N N . ILE A 1 262 ? -8.896 -10.941 -0.147 1.00 85.06 262 ILE A N 1
ATOM 2042 C CA . ILE A 1 262 ? -8.234 -12.246 -0.178 1.00 85.06 262 ILE A CA 1
ATOM 2043 C C . ILE A 1 262 ? -8.571 -12.995 -1.469 1.00 85.06 262 ILE A C 1
ATOM 2045 O O . ILE A 1 262 ? -9.728 -13.308 -1.732 1.00 85.06 262 ILE A O 1
ATOM 2049 N N . ILE A 1 263 ? -7.527 -13.334 -2.230 1.00 86.19 263 ILE A N 1
ATOM 2050 C CA . ILE A 1 263 ? -7.588 -14.199 -3.415 1.00 86.19 263 ILE A CA 1
ATOM 2051 C C . ILE A 1 263 ? -6.803 -15.479 -3.093 1.00 86.19 263 ILE A C 1
ATOM 2053 O O . ILE A 1 263 ? -5.566 -15.485 -3.047 1.00 86.19 263 ILE A O 1
ATOM 2057 N N . ARG A 1 264 ? -7.509 -16.575 -2.808 1.00 81.75 264 ARG A N 1
ATOM 2058 C CA . ARG A 1 264 ? -6.909 -17.855 -2.409 1.00 81.75 264 ARG A CA 1
ATOM 2059 C C . ARG A 1 264 ? -6.204 -18.522 -3.592 1.00 81.75 264 ARG A C 1
ATOM 2061 O O . ARG A 1 264 ? -6.544 -18.348 -4.757 1.00 81.75 264 ARG A O 1
ATOM 2068 N N . GLY A 1 265 ? -5.154 -19.284 -3.290 1.00 83.56 265 GLY A N 1
ATOM 2069 C CA . GLY A 1 265 ? -4.330 -19.969 -4.295 1.00 83.56 265 GLY A CA 1
ATOM 2070 C C . GLY A 1 265 ? -3.426 -19.056 -5.137 1.00 83.56 265 GLY A C 1
ATOM 2071 O O . GLY A 1 265 ? -2.418 -19.543 -5.645 1.00 83.56 265 GLY A O 1
ATOM 2072 N N . TYR A 1 266 ? -3.712 -17.751 -5.225 1.00 90.38 266 TYR A N 1
ATOM 2073 C CA . TYR A 1 266 ? -2.918 -16.778 -5.979 1.00 90.38 266 TYR A CA 1
ATOM 2074 C C . TYR A 1 266 ? -1.443 -16.795 -5.546 1.00 90.38 266 TYR A C 1
ATOM 2076 O O . TYR A 1 266 ? -0.583 -17.207 -6.318 1.00 90.38 266 TYR A O 1
ATOM 2084 N N . LEU A 1 267 ? -1.168 -16.534 -4.263 1.00 92.19 267 LEU A N 1
ATOM 2085 C CA . LEU A 1 267 ? 0.170 -16.613 -3.649 1.00 92.19 267 LEU A CA 1
ATOM 2086 C C . LEU A 1 267 ? 0.634 -18.062 -3.342 1.00 92.19 267 LEU A C 1
ATOM 2088 O O . LEU A 1 267 ? 1.373 -18.305 -2.386 1.00 92.19 267 LEU A O 1
ATOM 2092 N N . GLY A 1 268 ? 0.137 -19.053 -4.086 1.00 91.19 268 GLY A N 1
ATOM 2093 C CA . GLY A 1 268 ? 0.372 -20.478 -3.843 1.00 91.19 268 GLY A CA 1
ATOM 2094 C C . GLY A 1 268 ? 1.690 -21.014 -4.416 1.00 91.19 268 GLY A C 1
ATOM 2095 O O . GLY A 1 268 ? 2.221 -20.503 -5.400 1.00 91.19 268 GLY A O 1
ATOM 2096 N N . LYS A 1 269 ? 2.183 -22.128 -3.850 1.00 93.00 269 LYS A N 1
ATOM 2097 C CA . LYS A 1 269 ? 3.433 -22.792 -4.283 1.00 93.00 269 LYS A CA 1
ATOM 2098 C C . LYS A 1 269 ? 3.458 -23.192 -5.766 1.00 93.00 269 LYS A C 1
ATOM 2100 O O . LYS A 1 269 ? 4.503 -23.104 -6.401 1.00 93.00 269 LYS A O 1
ATOM 2105 N N . TRP A 1 270 ? 2.315 -23.590 -6.329 1.00 92.75 270 TRP A N 1
ATOM 2106 C CA . TRP A 1 270 ? 2.205 -23.904 -7.757 1.00 92.75 270 TRP A CA 1
ATOM 2107 C C . TRP A 1 270 ? 2.291 -22.646 -8.624 1.00 92.75 270 TRP A C 1
ATOM 2109 O O . TRP A 1 270 ? 2.999 -22.656 -9.628 1.00 92.75 270 TRP A O 1
ATOM 2119 N N . THR A 1 271 ? 1.656 -21.546 -8.205 1.00 94.81 271 THR A N 1
ATOM 2120 C CA . THR A 1 271 ? 1.781 -20.248 -8.879 1.00 94.81 271 THR A CA 1
ATOM 2121 C C . THR A 1 271 ? 3.225 -19.763 -8.867 1.00 94.81 271 THR A C 1
ATOM 2123 O O . THR A 1 271 ? 3.709 -19.353 -9.912 1.00 94.81 271 THR A O 1
ATOM 2126 N N . LEU A 1 272 ? 3.940 -19.883 -7.740 1.00 95.62 272 LEU A N 1
ATOM 2127 C CA . LEU A 1 272 ? 5.366 -19.550 -7.644 1.00 95.62 272 LEU A CA 1
ATOM 2128 C C . LEU A 1 272 ? 6.200 -20.313 -8.691 1.00 95.62 272 LEU A C 1
ATOM 2130 O O . LEU A 1 272 ? 6.833 -19.688 -9.538 1.00 95.62 272 LEU A O 1
ATOM 2134 N N . ILE A 1 273 ? 6.151 -21.651 -8.684 1.00 95.88 273 ILE A N 1
ATOM 2135 C CA . ILE A 1 273 ? 6.951 -22.497 -9.590 1.00 95.88 273 ILE A CA 1
ATOM 2136 C C . ILE A 1 273 ? 6.637 -22.191 -11.064 1.00 95.88 273 ILE A C 1
ATOM 2138 O O . ILE A 1 273 ? 7.545 -21.949 -11.862 1.00 95.88 273 ILE A O 1
ATOM 2142 N N . ILE A 1 274 ? 5.351 -22.160 -11.428 1.00 95.88 274 ILE A N 1
ATOM 2143 C CA . ILE A 1 274 ? 4.916 -21.940 -12.814 1.00 95.88 274 ILE A CA 1
ATOM 2144 C C . ILE A 1 274 ? 5.176 -20.497 -13.267 1.00 95.88 274 ILE A C 1
ATOM 2146 O O . ILE A 1 274 ? 5.507 -20.287 -14.434 1.00 95.88 274 ILE A O 1
ATOM 2150 N N . LYS A 1 275 ? 5.089 -19.499 -12.373 1.00 96.62 275 LYS A N 1
ATOM 2151 C CA . LYS A 1 275 ? 5.413 -18.107 -12.709 1.00 96.62 275 LYS A CA 1
ATOM 2152 C C . LYS A 1 275 ? 6.915 -17.927 -12.922 1.00 96.62 275 LYS A C 1
ATOM 2154 O O . LYS A 1 275 ? 7.265 -17.282 -13.898 1.00 96.62 275 LYS A O 1
ATOM 2159 N N . CYS A 1 276 ? 7.789 -18.546 -12.120 1.00 96.25 276 CYS A N 1
ATOM 2160 C CA . CYS A 1 276 ? 9.241 -18.509 -12.353 1.00 96.25 276 CYS A CA 1
ATOM 2161 C C . CYS A 1 276 ? 9.628 -19.135 -13.706 1.00 96.25 276 CYS A C 1
ATOM 2163 O O . CYS A 1 276 ? 10.225 -18.465 -14.547 1.00 96.25 276 CYS A O 1
ATOM 2165 N N . VAL A 1 277 ? 9.238 -20.393 -13.958 1.00 96.31 277 VAL A N 1
ATOM 2166 C CA . VAL A 1 277 ? 9.590 -21.102 -15.208 1.00 96.31 277 VAL A CA 1
ATOM 2167 C C . VAL A 1 277 ? 8.935 -20.442 -16.427 1.00 96.31 277 VAL A C 1
ATOM 2169 O O . VAL A 1 277 ? 9.585 -20.212 -17.445 1.00 96.31 277 VAL A O 1
ATOM 2172 N N . GLY A 1 278 ? 7.654 -20.079 -16.321 1.00 95.81 278 GLY A N 1
ATOM 2173 C CA . GLY A 1 278 ? 6.923 -19.409 -17.393 1.00 95.81 278 GLY A CA 1
ATOM 2174 C C . GLY A 1 278 ? 7.462 -18.015 -17.729 1.00 95.81 278 GLY A C 1
ATOM 2175 O O . GLY A 1 278 ? 7.307 -17.591 -18.873 1.00 95.81 278 GLY A O 1
ATOM 2176 N N . LEU A 1 279 ? 8.093 -17.321 -16.772 1.00 95.19 279 LEU A N 1
ATOM 2177 C CA . LEU A 1 279 ? 8.700 -16.000 -16.964 1.00 95.19 279 LEU A CA 1
ATOM 2178 C C . LEU A 1 279 ? 10.034 -16.073 -17.704 1.00 95.19 279 LEU A C 1
ATOM 2180 O O . LEU A 1 279 ? 10.244 -15.302 -18.636 1.00 95.19 279 LEU A O 1
ATOM 2184 N N . ILE A 1 280 ? 10.900 -17.020 -17.324 1.00 95.69 280 ILE A N 1
ATOM 2185 C CA . ILE A 1 280 ? 12.134 -17.325 -18.064 1.00 95.69 280 ILE A CA 1
ATOM 2186 C C . ILE A 1 280 ? 11.769 -17.568 -19.534 1.00 95.69 280 ILE A C 1
ATOM 2188 O O . ILE A 1 280 ? 12.231 -16.860 -20.424 1.00 95.69 280 ILE A O 1
ATOM 2192 N N . LEU A 1 281 ? 10.815 -18.472 -19.779 1.00 95.81 281 LEU A N 1
ATOM 2193 C CA . LEU A 1 281 ? 10.333 -18.794 -21.121 1.00 95.81 281 LEU A CA 1
ATOM 2194 C C . LEU A 1 281 ? 9.691 -17.602 -21.859 1.00 95.81 281 LEU A C 1
ATOM 2196 O O . LEU A 1 281 ? 9.911 -17.454 -23.060 1.00 95.81 281 LEU A O 1
ATOM 2200 N N . SER A 1 282 ? 8.898 -16.750 -21.194 1.00 94.25 282 SER A N 1
ATOM 2201 C CA . SER A 1 282 ? 8.217 -15.629 -21.868 1.00 94.25 282 SER A CA 1
ATOM 2202 C C . SER A 1 282 ? 9.168 -14.491 -22.251 1.00 94.25 282 SER A C 1
ATOM 2204 O O . SER A 1 282 ? 8.962 -13.864 -23.292 1.00 94.25 282 SER A O 1
ATOM 2206 N N . VAL A 1 283 ? 10.228 -14.262 -21.469 1.00 92.88 283 VAL A N 1
ATOM 2207 C CA . VAL A 1 283 ? 11.310 -13.322 -21.806 1.00 92.88 283 VAL A CA 1
ATOM 2208 C C . VAL A 1 283 ? 12.201 -13.908 -22.903 1.00 92.88 283 VAL A C 1
ATOM 2210 O O . VAL A 1 283 ? 12.410 -13.266 -23.936 1.00 92.88 283 VAL A O 1
ATOM 2213 N N . SER A 1 284 ? 12.647 -15.161 -22.759 1.00 93.00 284 SER A N 1
ATOM 2214 C CA . SER A 1 284 ? 13.479 -15.831 -23.765 1.00 93.00 284 SER A CA 1
ATOM 2215 C C . SER A 1 284 ? 12.775 -15.995 -25.113 1.00 93.00 284 SER A C 1
ATOM 2217 O O . SER A 1 284 ? 13.437 -15.933 -26.146 1.00 93.00 284 SER A O 1
ATOM 2219 N N . ALA A 1 285 ? 11.439 -16.058 -25.157 1.00 93.94 285 ALA A N 1
ATOM 2220 C CA . ALA A 1 285 ? 10.665 -16.004 -26.401 1.00 93.94 285 ALA A CA 1
ATOM 2221 C C . ALA A 1 285 ? 10.856 -14.707 -27.224 1.00 93.94 285 ALA A C 1
ATOM 2223 O O . ALA A 1 285 ? 10.463 -14.666 -28.386 1.00 93.94 285 ALA A O 1
ATOM 2224 N N . GLY A 1 286 ? 11.453 -13.642 -26.669 1.00 89.62 286 GLY A N 1
ATOM 2225 C CA . GLY A 1 286 ? 11.636 -12.362 -27.372 1.00 89.62 286 GLY A CA 1
ATOM 2226 C C . GLY A 1 286 ? 10.360 -11.522 -27.494 1.00 89.62 286 GLY A C 1
ATOM 2227 O O . GLY A 1 286 ? 10.298 -10.603 -28.308 1.00 89.62 286 GLY A O 1
ATOM 2228 N N . LEU A 1 287 ? 9.340 -11.831 -26.692 1.00 90.12 287 LEU A N 1
ATOM 2229 C CA . LEU A 1 287 ? 8.151 -10.997 -26.538 1.00 90.12 287 LEU A CA 1
ATOM 2230 C C . LEU A 1 287 ? 8.514 -9.655 -25.873 1.00 90.12 287 LEU A C 1
ATOM 2232 O O . LEU A 1 287 ? 9.458 -9.579 -25.089 1.00 90.12 287 LEU A O 1
ATOM 2236 N N . SER A 1 288 ? 7.753 -8.590 -26.158 1.00 90.50 288 SER A N 1
ATOM 2237 C CA . SER A 1 288 ? 8.028 -7.234 -25.640 1.00 90.50 288 SER A CA 1
ATOM 2238 C C . SER A 1 288 ? 7.597 -7.082 -24.173 1.00 90.50 288 SER A C 1
ATOM 2240 O O . SER A 1 288 ? 6.621 -6.401 -23.859 1.00 90.50 288 SER A O 1
ATOM 2242 N N . LEU A 1 289 ? 8.299 -7.790 -23.283 1.00 90.81 289 LEU A N 1
ATOM 2243 C CA . LEU A 1 289 ? 7.996 -7.984 -21.863 1.00 90.81 289 LEU A CA 1
ATOM 2244 C C . LEU A 1 289 ? 9.248 -7.788 -20.994 1.00 90.81 289 LEU A C 1
ATOM 2246 O O . LEU A 1 289 ? 10.374 -7.865 -21.479 1.00 90.81 289 LEU A O 1
ATOM 2250 N N . GLY A 1 290 ? 9.049 -7.567 -19.693 1.00 90.62 290 GLY A N 1
ATOM 2251 C CA . GLY A 1 290 ? 10.108 -7.581 -18.678 1.00 90.62 290 GLY A CA 1
ATOM 2252 C C . GLY A 1 290 ? 9.861 -8.610 -17.573 1.00 90.62 290 GLY A C 1
ATOM 2253 O O . GLY A 1 290 ? 8.715 -8.979 -17.306 1.00 90.62 290 GLY A O 1
ATOM 2254 N N . LYS A 1 291 ? 10.928 -9.027 -16.887 1.00 91.81 291 LYS A N 1
ATOM 2255 C CA . LYS A 1 291 ? 10.874 -9.928 -15.718 1.00 91.81 291 LYS A CA 1
ATOM 2256 C C . LYS A 1 291 ? 10.507 -9.214 -14.404 1.00 91.81 291 LYS A C 1
ATOM 2258 O O . LYS A 1 291 ? 9.816 -9.782 -13.563 1.00 91.81 291 LYS A O 1
ATOM 2263 N N . GLU A 1 292 ? 10.845 -7.931 -14.299 1.00 90.50 292 GLU A N 1
ATOM 2264 C CA . GLU A 1 292 ? 10.821 -7.143 -13.053 1.00 90.50 292 GLU A CA 1
ATOM 2265 C C . GLU A 1 292 ? 9.446 -7.031 -12.361 1.00 90.50 292 GLU A C 1
ATOM 2267 O O . GLU A 1 292 ? 9.352 -7.040 -11.140 1.00 90.50 292 GLU A O 1
ATOM 2272 N N . GLY A 1 293 ? 8.345 -6.949 -13.119 1.00 91.00 293 GLY A N 1
ATOM 2273 C CA . GLY A 1 293 ? 6.993 -6.866 -12.537 1.00 91.00 293 GLY A CA 1
ATOM 2274 C C . GLY A 1 293 ? 6.566 -8.168 -11.839 1.00 91.00 293 GLY A C 1
ATOM 2275 O O . GLY A 1 293 ? 6.236 -8.158 -10.653 1.00 91.00 293 GLY A O 1
ATOM 2276 N N . PRO A 1 294 ? 6.626 -9.307 -12.549 1.00 95.19 294 PRO A N 1
ATOM 2277 C CA . PRO A 1 294 ? 6.493 -10.644 -11.985 1.00 95.19 294 PRO A CA 1
ATOM 2278 C C . PRO A 1 294 ? 7.383 -10.956 -10.776 1.00 95.19 294 PRO A C 1
ATOM 2280 O O . PRO A 1 294 ? 6.919 -11.709 -9.919 1.00 95.19 294 PRO A O 1
ATOM 2283 N N . MET A 1 295 ? 8.587 -10.376 -10.649 1.00 94.69 295 MET A N 1
ATOM 2284 C CA . MET A 1 295 ? 9.429 -10.564 -9.453 1.00 94.69 295 MET A CA 1
ATOM 2285 C C . MET A 1 295 ? 8.737 -10.108 -8.162 1.00 94.69 295 MET A C 1
ATOM 2287 O O . MET A 1 295 ? 8.853 -10.785 -7.144 1.00 94.69 295 MET A O 1
ATOM 2291 N N . VAL A 1 296 ? 7.942 -9.032 -8.205 1.00 95.88 296 VAL A N 1
ATOM 2292 C CA . VAL A 1 296 ? 7.177 -8.541 -7.043 1.00 95.88 296 VAL A CA 1
ATOM 2293 C C . VAL A 1 296 ? 6.174 -9.594 -6.559 1.00 95.88 296 VAL A C 1
ATOM 2295 O O . VAL A 1 296 ? 6.109 -9.894 -5.369 1.00 95.88 296 VAL A O 1
ATOM 2298 N N . HIS A 1 297 ? 5.433 -10.225 -7.477 1.00 96.25 297 HIS A N 1
ATOM 2299 C CA . HIS A 1 297 ? 4.513 -11.314 -7.127 1.00 96.25 297 HIS A CA 1
ATOM 2300 C C . HIS A 1 297 ? 5.281 -12.571 -6.672 1.00 96.25 297 HIS A C 1
ATOM 2302 O O . HIS A 1 297 ? 4.906 -13.177 -5.672 1.00 96.25 297 HIS A O 1
ATOM 2308 N N . ILE A 1 298 ? 6.380 -12.941 -7.336 1.00 97.00 298 ILE A N 1
ATOM 2309 C CA . ILE A 1 298 ? 7.233 -14.076 -6.933 1.00 97.00 298 ILE A CA 1
ATOM 2310 C C . ILE A 1 298 ? 7.730 -13.901 -5.487 1.00 97.00 298 ILE A C 1
ATOM 2312 O O . ILE A 1 298 ? 7.572 -14.815 -4.676 1.00 97.00 298 ILE A O 1
ATOM 2316 N N . ALA A 1 299 ? 8.214 -12.710 -5.128 1.00 97.25 299 ALA A N 1
ATOM 2317 C CA . ALA A 1 299 ? 8.621 -12.379 -3.766 1.00 97.25 299 ALA A CA 1
ATOM 2318 C C . ALA A 1 299 ? 7.443 -12.451 -2.775 1.00 97.25 299 ALA A C 1
ATOM 2320 O O . ALA A 1 299 ? 7.554 -13.103 -1.740 1.00 97.25 299 ALA A O 1
ATOM 2321 N N . CYS A 1 300 ? 6.276 -11.874 -3.092 1.00 96.75 300 CYS A N 1
ATOM 2322 C CA . CYS A 1 300 ? 5.082 -11.995 -2.242 1.00 96.75 300 CYS A CA 1
ATOM 2323 C C . CYS A 1 300 ? 4.584 -13.445 -2.084 1.00 96.75 300 CYS A C 1
ATOM 2325 O O . CYS A 1 300 ? 4.044 -13.788 -1.033 1.00 96.75 300 CYS A O 1
ATOM 2327 N N . ALA A 1 301 ? 4.774 -14.316 -3.079 1.00 96.69 301 ALA A N 1
ATOM 2328 C CA . ALA A 1 301 ? 4.452 -15.739 -2.968 1.00 96.69 301 ALA A CA 1
ATOM 2329 C C . ALA A 1 301 ? 5.443 -16.476 -2.047 1.00 96.69 301 ALA A C 1
ATOM 2331 O O . ALA A 1 301 ? 5.012 -17.263 -1.203 1.00 96.69 301 ALA A O 1
ATOM 2332 N N . ILE A 1 302 ? 6.743 -16.166 -2.132 1.00 97.12 302 ILE A N 1
ATOM 2333 C CA . ILE A 1 302 ? 7.768 -16.624 -1.174 1.00 97.12 302 ILE A CA 1
ATOM 2334 C C . ILE A 1 302 ? 7.409 -16.156 0.249 1.00 97.12 302 ILE A C 1
ATOM 2336 O O . ILE A 1 302 ? 7.355 -16.974 1.167 1.00 97.12 302 ILE A O 1
ATOM 2340 N N . GLY A 1 303 ? 7.062 -14.876 0.418 1.00 95.88 303 GLY A N 1
ATOM 2341 C CA . GLY A 1 303 ? 6.588 -14.288 1.675 1.00 95.88 303 GLY A CA 1
ATOM 2342 C C . GLY A 1 303 ? 5.366 -14.989 2.259 1.00 95.88 303 GLY A C 1
ATOM 2343 O O . GLY A 1 303 ? 5.366 -15.361 3.431 1.00 95.88 303 GLY A O 1
ATOM 2344 N N . ASN A 1 304 ? 4.344 -15.239 1.438 1.00 95.25 304 ASN A N 1
ATOM 2345 C CA . ASN A 1 304 ? 3.153 -15.982 1.841 1.00 95.25 304 ASN A CA 1
ATOM 2346 C C . ASN A 1 304 ? 3.504 -17.397 2.325 1.00 95.25 304 ASN A C 1
ATOM 2348 O O . ASN A 1 304 ? 3.069 -17.791 3.405 1.00 95.25 304 ASN A O 1
ATOM 2352 N N . ILE A 1 305 ? 4.322 -18.139 1.571 1.00 94.94 305 ILE A N 1
ATOM 2353 C CA . ILE A 1 305 ? 4.714 -19.516 1.906 1.00 94.94 305 ILE A CA 1
ATOM 2354 C C . ILE A 1 305 ? 5.525 -19.559 3.210 1.00 94.94 305 ILE A C 1
ATOM 2356 O O . ILE A 1 305 ? 5.195 -20.341 4.100 1.00 94.94 305 ILE A O 1
ATOM 2360 N N . LEU A 1 306 ? 6.532 -18.694 3.361 1.00 95.06 306 LEU A N 1
ATOM 2361 C CA . LEU A 1 306 ? 7.369 -18.636 4.563 1.00 95.06 306 LEU A CA 1
ATOM 2362 C C . LEU A 1 306 ? 6.602 -18.110 5.787 1.00 95.06 306 LEU A C 1
ATOM 2364 O O . LEU A 1 306 ? 6.870 -18.553 6.902 1.00 95.06 306 LEU A O 1
ATOM 2368 N N . SER A 1 307 ? 5.586 -17.257 5.605 1.00 93.38 307 SER A N 1
ATOM 2369 C CA . SER A 1 307 ? 4.750 -16.778 6.717 1.00 93.38 307 SER A CA 1
ATOM 2370 C C . SER A 1 307 ? 4.016 -17.904 7.460 1.00 93.38 307 SER A C 1
ATOM 2372 O O . SER A 1 307 ? 3.779 -17.779 8.660 1.00 93.38 307 SER A O 1
ATOM 2374 N N . TYR A 1 308 ? 3.720 -19.032 6.798 1.00 90.06 308 TYR A N 1
ATOM 2375 C CA . TYR A 1 308 ? 3.092 -20.194 7.438 1.00 90.06 308 TYR A CA 1
ATOM 2376 C C . TYR A 1 308 ? 4.028 -20.970 8.376 1.00 90.06 308 TYR A C 1
ATOM 2378 O O . TYR A 1 308 ? 3.532 -21.694 9.238 1.00 90.06 308 TYR A O 1
ATOM 2386 N N . LEU A 1 309 ? 5.352 -20.787 8.274 1.00 89.56 309 LEU A N 1
ATOM 2387 C CA . LEU A 1 309 ? 6.315 -21.348 9.234 1.00 89.56 309 LEU A CA 1
ATOM 2388 C C . LEU A 1 309 ? 6.223 -20.663 10.608 1.00 89.56 309 LEU A C 1
ATOM 2390 O O . LEU A 1 309 ? 6.604 -21.246 11.619 1.00 89.56 309 LEU A O 1
ATOM 2394 N N . PHE A 1 310 ? 5.684 -19.440 10.657 1.00 89.88 310 PHE A N 1
ATOM 2395 C CA . PHE A 1 310 ? 5.572 -18.625 11.862 1.00 89.88 310 PHE A CA 1
ATOM 2396 C C . PHE A 1 310 ? 4.089 -18.399 12.202 1.00 89.88 310 PHE A C 1
ATOM 2398 O O . PHE A 1 310 ? 3.460 -17.521 11.606 1.00 89.88 310 PHE A O 1
ATOM 2405 N N . PRO A 1 311 ? 3.499 -19.118 13.182 1.00 84.69 311 PRO A N 1
ATOM 2406 C CA . PRO A 1 311 ? 2.063 -19.040 13.482 1.00 84.69 311 PRO A CA 1
ATOM 2407 C C . PRO A 1 311 ? 1.524 -17.626 13.754 1.00 84.69 311 PRO A C 1
ATOM 2409 O O . PRO A 1 311 ? 0.350 -17.370 13.496 1.00 84.69 311 PRO A O 1
ATOM 2412 N N . LYS A 1 312 ? 2.384 -16.705 14.215 1.00 85.44 312 LYS A N 1
ATOM 2413 C CA . LYS A 1 312 ? 2.126 -15.260 14.357 1.00 85.44 312 LYS A CA 1
ATOM 2414 C C . LYS A 1 312 ? 1.632 -14.598 13.064 1.00 85.44 312 LYS A C 1
ATOM 2416 O O . LYS A 1 312 ? 0.724 -13.778 13.111 1.00 85.44 312 LYS A O 1
ATOM 2421 N N . TYR A 1 313 ? 2.217 -14.968 11.925 1.00 87.56 313 TYR A N 1
ATOM 2422 C CA . TYR A 1 313 ? 1.889 -14.421 10.608 1.00 87.56 313 TYR A CA 1
ATOM 2423 C C . TYR A 1 313 ? 0.949 -15.363 9.844 1.00 87.56 313 TYR A C 1
ATOM 2425 O O . TYR A 1 313 ? -0.071 -14.925 9.324 1.00 87.56 313 TYR A O 1
ATOM 2433 N N . GLY A 1 314 ? 1.206 -16.675 9.864 1.00 84.62 314 GLY A N 1
ATOM 2434 C CA . GLY A 1 314 ? 0.391 -17.674 9.160 1.00 84.62 314 GLY A CA 1
ATOM 2435 C C . GLY A 1 314 ? -1.061 -17.836 9.644 1.00 84.62 314 GLY A C 1
ATOM 2436 O O . GLY A 1 314 ? -1.843 -18.492 8.958 1.00 84.62 314 GLY A O 1
ATOM 2437 N N . ARG A 1 315 ? -1.435 -17.276 10.807 1.00 81.25 315 ARG A N 1
ATOM 2438 C CA . ARG A 1 315 ? -2.812 -17.301 11.354 1.00 81.25 315 ARG A CA 1
ATOM 2439 C C . ARG A 1 315 ? -3.490 -15.926 11.451 1.00 81.25 315 ARG A C 1
ATOM 2441 O O . ARG A 1 315 ? -4.613 -15.861 11.942 1.00 81.25 315 ARG A O 1
ATOM 2448 N N . ASN A 1 316 ? -2.831 -14.844 11.036 1.00 85.06 316 ASN A N 1
ATOM 2449 C CA . ASN A 1 316 ? -3.351 -13.479 11.146 1.00 85.06 316 ASN A CA 1
ATOM 2450 C C . ASN A 1 316 ? -3.035 -12.719 9.853 1.00 85.06 316 ASN A C 1
ATOM 2452 O O . ASN A 1 316 ? -1.902 -12.285 9.646 1.00 85.06 316 ASN A O 1
ATOM 2456 N N . GLU A 1 317 ? -4.028 -12.562 8.975 1.00 83.94 317 GLU A N 1
ATOM 2457 C CA . GLU A 1 317 ? -3.820 -11.966 7.649 1.00 83.94 317 GLU A CA 1
ATOM 2458 C C . GLU A 1 317 ? -3.426 -10.476 7.740 1.00 83.94 317 GLU A C 1
ATOM 2460 O O . GLU A 1 317 ? -2.605 -10.003 6.949 1.00 83.94 317 GLU A O 1
ATOM 2465 N N . ALA A 1 318 ? -3.892 -9.754 8.768 1.00 83.31 318 ALA A N 1
ATOM 2466 C CA . ALA A 1 318 ? -3.483 -8.371 9.012 1.00 83.31 318 ALA A CA 1
ATOM 2467 C C . ALA A 1 318 ? -1.989 -8.243 9.378 1.00 83.31 318 ALA A C 1
ATOM 2469 O O . ALA A 1 318 ? -1.328 -7.307 8.929 1.00 83.31 318 ALA A O 1
ATOM 2470 N N . LYS A 1 319 ? -1.422 -9.198 10.133 1.00 86.69 319 LYS A N 1
ATOM 2471 C CA . LYS A 1 319 ? 0.032 -9.274 10.375 1.00 86.69 319 LYS A CA 1
ATOM 2472 C C . LYS A 1 319 ? 0.802 -9.845 9.193 1.00 86.69 319 LYS A C 1
ATOM 2474 O O . LYS A 1 319 ? 1.903 -9.383 8.902 1.00 86.69 319 LYS A O 1
ATOM 2479 N N . LYS A 1 320 ? 0.231 -10.807 8.472 1.00 90.19 320 LYS A N 1
ATOM 2480 C CA . LYS A 1 320 ? 0.803 -11.388 7.249 1.00 90.19 320 LYS A CA 1
ATOM 2481 C C . LYS A 1 320 ? 1.063 -10.325 6.180 1.00 90.19 320 LYS A C 1
ATOM 2483 O O . LYS A 1 320 ? 2.107 -10.367 5.533 1.00 90.19 320 LYS A O 1
ATOM 2488 N N . ARG A 1 321 ? 0.197 -9.308 6.079 1.00 88.19 321 ARG A N 1
ATOM 2489 C CA . ARG A 1 321 ? 0.425 -8.106 5.258 1.00 88.19 321 ARG A CA 1
ATOM 2490 C C . ARG A 1 321 ? 1.759 -7.404 5.543 1.00 88.19 321 ARG A C 1
ATOM 2492 O O . ARG A 1 321 ? 2.397 -6.996 4.581 1.00 88.19 321 ARG A O 1
ATOM 2499 N N . GLU A 1 322 ? 2.219 -7.303 6.796 1.00 91.31 322 GLU A N 1
ATOM 2500 C CA . GLU A 1 322 ? 3.532 -6.699 7.114 1.00 91.31 322 GLU A CA 1
ATOM 2501 C C . GLU A 1 322 ? 4.668 -7.431 6.370 1.00 91.31 322 GLU A C 1
ATOM 2503 O O . GLU A 1 322 ? 5.565 -6.805 5.806 1.00 91.31 322 GLU A O 1
ATOM 2508 N N . ILE A 1 323 ? 4.588 -8.766 6.305 1.00 94.62 323 ILE A N 1
ATOM 2509 C CA . ILE A 1 323 ? 5.541 -9.613 5.574 1.00 94.62 323 ILE A CA 1
ATOM 2510 C C . ILE A 1 323 ? 5.351 -9.478 4.058 1.00 94.62 323 ILE A C 1
ATOM 2512 O O . ILE A 1 323 ? 6.340 -9.402 3.333 1.00 94.62 323 ILE A O 1
ATOM 2516 N N . LEU A 1 324 ? 4.114 -9.407 3.552 1.00 94.62 324 LEU A N 1
ATOM 2517 C CA . LEU A 1 324 ? 3.855 -9.252 2.113 1.00 94.62 324 LEU A CA 1
ATOM 2518 C C . LEU A 1 324 ? 4.312 -7.885 1.570 1.00 94.62 324 LEU A C 1
ATOM 2520 O O . LEU A 1 324 ? 4.885 -7.844 0.483 1.00 94.62 324 LEU A O 1
ATOM 2524 N N . SER A 1 325 ? 4.148 -6.797 2.332 1.00 94.25 325 SER A N 1
ATOM 2525 C CA . SER A 1 325 ? 4.698 -5.469 2.012 1.00 94.25 325 SER A CA 1
ATOM 2526 C C . SER A 1 325 ? 6.235 -5.472 1.990 1.00 94.25 325 SER A C 1
ATOM 2528 O O . SER A 1 325 ? 6.836 -4.918 1.065 1.00 94.25 325 SER A O 1
ATOM 2530 N N . ALA A 1 326 ? 6.882 -6.146 2.949 1.00 96.00 326 ALA A N 1
ATOM 2531 C CA . ALA A 1 326 ? 8.337 -6.334 2.948 1.00 96.00 326 ALA A CA 1
ATOM 2532 C C . ALA A 1 326 ? 8.814 -7.200 1.767 1.00 96.00 326 ALA A C 1
ATOM 2534 O O . ALA A 1 326 ? 9.832 -6.905 1.143 1.00 96.00 326 ALA A O 1
ATOM 2535 N N . SER A 1 327 ? 8.035 -8.223 1.408 1.00 96.88 327 SER A N 1
ATOM 2536 C CA . SER A 1 327 ? 8.295 -9.085 0.250 1.00 96.88 327 SER A CA 1
ATOM 2537 C C . SER A 1 327 ? 8.192 -8.310 -1.066 1.00 96.88 327 SER A C 1
ATOM 2539 O O . SER A 1 327 ? 9.050 -8.460 -1.929 1.00 96.88 327 SER A O 1
ATOM 2541 N N . ALA A 1 328 ? 7.187 -7.439 -1.214 1.00 96.12 328 ALA A N 1
ATOM 2542 C CA . ALA A 1 328 ? 7.045 -6.582 -2.391 1.00 96.12 328 ALA A CA 1
ATOM 2543 C C . ALA A 1 328 ? 8.254 -5.642 -2.553 1.00 96.12 328 ALA A C 1
ATOM 2545 O O . ALA A 1 328 ? 8.783 -5.515 -3.658 1.00 96.12 328 ALA A O 1
ATOM 2546 N N . ALA A 1 329 ? 8.741 -5.058 -1.450 1.00 96.62 329 ALA A N 1
ATOM 2547 C CA . ALA A 1 329 ? 9.952 -4.239 -1.453 1.00 96.62 329 ALA A CA 1
ATOM 2548 C C . ALA A 1 329 ? 11.194 -5.039 -1.878 1.00 96.62 329 ALA A C 1
ATOM 2550 O O . ALA A 1 329 ? 11.962 -4.582 -2.723 1.00 96.62 329 ALA A O 1
ATOM 2551 N N . ALA A 1 330 ? 11.362 -6.258 -1.355 1.00 97.31 330 ALA A N 1
ATOM 2552 C CA . ALA A 1 330 ? 12.450 -7.149 -1.751 1.00 97.31 330 ALA A CA 1
ATOM 2553 C C . ALA A 1 330 ? 12.372 -7.567 -3.230 1.00 97.31 330 ALA A C 1
ATOM 2555 O O . ALA A 1 330 ? 13.400 -7.595 -3.900 1.00 97.31 330 ALA A O 1
ATOM 2556 N N . GLY A 1 331 ? 11.171 -7.821 -3.759 1.00 96.19 331 GLY A N 1
ATOM 2557 C CA . GLY A 1 331 ? 10.951 -8.155 -5.170 1.00 96.19 331 GLY A CA 1
ATOM 2558 C C . GLY A 1 331 ? 11.330 -7.030 -6.140 1.00 96.19 331 GLY A C 1
ATOM 2559 O O . GLY A 1 331 ? 11.874 -7.306 -7.204 1.00 96.19 331 GLY A O 1
ATOM 2560 N N . VAL A 1 332 ? 11.107 -5.765 -5.766 1.00 94.62 332 VAL A N 1
ATOM 2561 C CA . VAL A 1 332 ? 11.574 -4.599 -6.545 1.00 94.62 332 VAL A CA 1
ATOM 2562 C C . VAL A 1 332 ? 13.075 -4.359 -6.347 1.00 94.62 332 VAL A C 1
ATOM 2564 O O . VAL A 1 332 ? 13.774 -4.042 -7.307 1.00 94.62 332 VAL A O 1
ATOM 2567 N N . SER A 1 333 ? 13.586 -4.580 -5.132 1.00 95.12 333 SER A N 1
ATOM 2568 C CA . SER A 1 333 ? 15.015 -4.475 -4.806 1.00 95.12 333 SER A CA 1
ATOM 2569 C C . SER A 1 333 ? 15.881 -5.408 -5.658 1.00 95.12 333 SER A C 1
ATOM 2571 O O . SER A 1 333 ? 16.895 -4.974 -6.192 1.00 95.12 333 SER A O 1
ATOM 2573 N N . VAL A 1 334 ? 15.468 -6.666 -5.866 1.00 93.62 334 VAL A N 1
ATOM 2574 C CA . VAL A 1 334 ? 16.197 -7.593 -6.759 1.00 93.62 334 VAL A CA 1
ATOM 2575 C C . VAL A 1 334 ? 15.993 -7.281 -8.242 1.00 93.62 334 VAL A C 1
ATOM 2577 O O . VAL A 1 334 ? 16.903 -7.484 -9.035 1.00 93.62 334 VAL A O 1
ATOM 2580 N N . ALA A 1 335 ? 14.833 -6.744 -8.623 1.00 91.69 335 ALA A N 1
ATOM 2581 C CA . ALA A 1 335 ? 14.529 -6.410 -10.012 1.00 91.69 335 ALA A CA 1
ATOM 2582 C C . ALA A 1 335 ? 15.322 -5.207 -10.560 1.00 91.69 335 ALA A C 1
ATOM 2584 O O . ALA A 1 335 ? 15.597 -5.137 -11.758 1.00 91.69 335 ALA A O 1
ATOM 2585 N N . PHE A 1 336 ? 15.681 -4.252 -9.694 1.00 89.88 336 PHE A N 1
ATOM 2586 C CA . PHE A 1 336 ? 16.407 -3.030 -10.072 1.00 89.88 336 PHE A CA 1
ATOM 2587 C C . PHE A 1 336 ? 17.697 -2.793 -9.270 1.00 89.88 336 PHE A C 1
ATOM 2589 O O . PHE A 1 336 ? 18.283 -1.721 -9.376 1.00 89.88 336 PHE A O 1
ATOM 2596 N N . GLY A 1 337 ? 18.144 -3.752 -8.454 1.00 88.88 337 GLY A N 1
ATOM 2597 C CA . GLY A 1 337 ? 19.318 -3.602 -7.580 1.00 88.88 337 GLY A CA 1
ATOM 2598 C C . GLY A 1 337 ? 19.195 -2.498 -6.517 1.00 88.88 337 GLY A C 1
ATOM 2599 O O . GLY A 1 337 ? 20.198 -2.133 -5.911 1.00 88.88 337 GLY A O 1
ATOM 2600 N N . ALA A 1 338 ? 17.988 -1.960 -6.316 1.00 91.69 338 ALA A N 1
ATOM 2601 C CA . ALA A 1 338 ? 17.712 -0.683 -5.659 1.00 91.69 338 ALA A CA 1
ATOM 2602 C C . ALA A 1 338 ? 16.882 -0.889 -4.371 1.00 91.69 338 ALA A C 1
ATOM 2604 O O . ALA A 1 338 ? 15.644 -0.833 -4.416 1.00 91.69 338 ALA A O 1
ATOM 2605 N N . PRO A 1 339 ? 17.512 -1.199 -3.219 1.00 94.50 339 PRO A N 1
ATOM 2606 C CA . PRO A 1 339 ? 16.798 -1.479 -1.976 1.00 94.50 339 PRO A CA 1
ATOM 2607 C C . PRO A 1 339 ? 15.999 -0.295 -1.420 1.00 94.50 339 PRO A C 1
ATOM 2609 O O . PRO A 1 339 ? 14.909 -0.525 -0.889 1.00 94.50 339 PRO A O 1
ATOM 2612 N N . ILE A 1 340 ? 16.471 0.953 -1.539 1.00 94.56 340 ILE A N 1
ATOM 2613 C CA . ILE A 1 340 ? 15.726 2.112 -1.007 1.00 94.56 340 ILE A CA 1
ATOM 2614 C C . ILE A 1 340 ? 14.497 2.372 -1.888 1.00 94.56 340 ILE A C 1
ATOM 2616 O O . ILE A 1 340 ? 13.369 2.466 -1.395 1.00 94.56 340 ILE A O 1
ATOM 2620 N N . GLY A 1 341 ? 14.702 2.395 -3.203 1.00 93.31 341 GLY A N 1
ATOM 2621 C CA . GLY A 1 341 ? 13.670 2.511 -4.221 1.00 93.31 341 GLY A CA 1
ATOM 2622 C C . GLY A 1 341 ? 12.620 1.403 -4.137 1.00 93.31 341 GLY A C 1
ATOM 2623 O O . GLY A 1 341 ? 11.432 1.681 -4.290 1.00 93.31 341 GLY A O 1
ATOM 2624 N N . GLY A 1 342 ? 13.017 0.171 -3.801 1.00 94.38 342 GLY A N 1
ATOM 2625 C CA . GLY A 1 342 ? 12.101 -0.948 -3.558 1.00 94.38 342 GLY A CA 1
ATOM 2626 C C . GLY A 1 342 ? 11.202 -0.764 -2.329 1.00 94.38 342 GLY A C 1
ATOM 2627 O O . GLY A 1 342 ? 10.003 -1.047 -2.391 1.00 94.38 342 GLY A O 1
ATOM 2628 N N . VAL A 1 343 ? 11.729 -0.230 -1.221 1.00 96.25 343 VAL A N 1
ATOM 2629 C CA . VAL A 1 343 ? 10.905 0.116 -0.045 1.00 96.25 343 VAL A CA 1
ATOM 2630 C C . VAL A 1 343 ? 9.938 1.249 -0.372 1.00 96.25 343 VAL A C 1
ATOM 2632 O O . VAL A 1 343 ? 8.748 1.140 -0.072 1.00 96.25 343 VAL A O 1
ATOM 2635 N N . LEU A 1 344 ? 10.424 2.301 -1.035 1.00 94.88 344 LEU A N 1
ATOM 2636 C CA . LEU A 1 344 ? 9.593 3.429 -1.451 1.00 94.88 344 LEU A CA 1
ATOM 2637 C C . LEU A 1 344 ? 8.518 3.002 -2.457 1.00 94.88 344 LEU A C 1
ATOM 2639 O O . LEU A 1 344 ? 7.395 3.474 -2.353 1.00 94.88 344 LEU A O 1
ATOM 2643 N N . PHE A 1 345 ? 8.802 2.061 -3.361 1.00 93.75 345 PHE A N 1
ATOM 2644 C CA . PHE A 1 345 ? 7.805 1.456 -4.252 1.00 93.75 345 PHE A CA 1
ATOM 2645 C C . PHE A 1 345 ? 6.684 0.773 -3.455 1.00 93.75 345 PHE A C 1
ATOM 2647 O O . PHE A 1 345 ? 5.500 0.977 -3.730 1.00 93.75 345 PHE A O 1
ATOM 2654 N N . SER A 1 346 ? 7.052 -0.037 -2.454 1.00 93.75 346 SER A N 1
ATOM 2655 C CA . SER A 1 346 ? 6.088 -0.768 -1.619 1.00 93.75 346 SER A CA 1
ATOM 2656 C C . SER A 1 346 ? 5.172 0.172 -0.827 1.00 93.75 346 SER A C 1
ATOM 2658 O O . SER A 1 346 ? 3.996 -0.143 -0.635 1.00 93.75 346 SER A O 1
ATOM 2660 N N . LEU A 1 347 ? 5.690 1.338 -0.429 1.00 90.81 347 LEU A N 1
ATOM 2661 C CA . LEU A 1 347 ? 4.963 2.413 0.251 1.00 90.81 347 LEU A CA 1
ATOM 2662 C C . LEU A 1 347 ? 4.101 3.243 -0.722 1.00 90.81 347 LEU A C 1
ATOM 2664 O O . LEU A 1 347 ? 2.925 3.461 -0.453 1.00 90.81 347 LEU A O 1
ATOM 2668 N N . GLU A 1 348 ? 4.657 3.686 -1.852 1.00 89.44 348 GLU A N 1
ATOM 2669 C CA . GLU A 1 348 ? 4.010 4.612 -2.794 1.00 89.44 348 GLU A CA 1
ATOM 2670 C C . GLU A 1 348 ? 2.890 3.954 -3.612 1.00 89.44 348 GLU A C 1
ATOM 2672 O O . GLU A 1 348 ? 1.866 4.593 -3.857 1.00 89.44 348 GLU A O 1
ATOM 2677 N N . GLU A 1 349 ? 3.059 2.693 -4.032 1.00 86.75 349 GLU A N 1
ATOM 2678 C CA . GLU A 1 349 ? 2.129 2.032 -4.961 1.00 86.75 349 GLU A CA 1
ATOM 2679 C C . GLU A 1 349 ? 1.409 0.795 -4.431 1.00 86.75 349 GLU A C 1
ATOM 2681 O O . GLU A 1 349 ? 0.310 0.500 -4.899 1.00 86.75 349 GLU A O 1
ATOM 2686 N N . VAL A 1 350 ? 1.985 0.050 -3.485 1.00 85.25 350 VAL A N 1
ATOM 2687 C CA . VAL A 1 350 ? 1.441 -1.274 -3.120 1.00 85.25 350 VAL A CA 1
ATOM 2688 C C . VAL A 1 350 ? 0.691 -1.264 -1.786 1.00 85.25 350 VAL A C 1
ATOM 2690 O O . VAL A 1 350 ? -0.284 -1.996 -1.627 1.00 85.25 350 VAL A O 1
ATOM 2693 N N . SER A 1 351 ? 1.116 -0.447 -0.817 1.00 83.38 351 SER A N 1
ATOM 2694 C CA . SER A 1 351 ? 0.653 -0.528 0.575 1.00 83.38 351 SER A CA 1
ATOM 2695 C C . SER A 1 351 ? -0.145 0.704 1.017 1.00 83.38 351 SER A C 1
ATOM 2697 O O . SER A 1 351 ? 0.434 1.710 1.397 1.00 83.38 351 SER A O 1
ATOM 2699 N N . TYR A 1 352 ? -1.476 0.579 1.120 1.00 75.75 352 TYR A N 1
ATOM 2700 C CA . TYR A 1 352 ? -2.350 1.621 1.707 1.00 75.75 352 TYR A CA 1
ATOM 2701 C C . TYR A 1 352 ? -1.922 2.089 3.126 1.00 75.75 352 TYR A C 1
ATOM 2703 O O . TYR A 1 352 ? -2.096 3.248 3.484 1.00 75.75 352 TYR A O 1
ATOM 2711 N N . TYR A 1 353 ? -1.372 1.187 3.946 1.00 76.06 353 TYR A N 1
ATOM 2712 C CA . TYR A 1 353 ? -0.910 1.433 5.315 1.00 76.06 353 TYR A CA 1
ATOM 2713 C C . TYR A 1 353 ? 0.441 0.742 5.515 1.00 76.06 353 TYR A C 1
ATOM 2715 O O . TYR A 1 353 ? 0.601 -0.419 5.122 1.00 76.06 353 TYR A O 1
ATOM 2723 N N . PHE A 1 354 ? 1.403 1.457 6.103 1.00 82.31 354 PHE A N 1
ATOM 2724 C CA . PHE A 1 354 ? 2.808 1.048 6.162 1.00 82.31 354 PHE A CA 1
ATOM 2725 C C . PHE A 1 354 ? 3.481 1.586 7.446 1.00 82.31 354 PHE A C 1
ATOM 2727 O O . PHE A 1 354 ? 4.068 2.667 7.435 1.00 82.31 354 PHE A O 1
ATOM 2734 N N . PRO A 1 355 ? 3.358 0.889 8.594 1.00 85.50 355 PRO A N 1
ATOM 2735 C CA . PRO A 1 355 ? 3.860 1.385 9.877 1.00 85.50 355 PRO A CA 1
ATOM 2736 C C . PRO A 1 355 ? 5.390 1.293 9.968 1.00 85.50 355 PRO A C 1
ATOM 2738 O O . PRO A 1 355 ? 6.001 0.413 9.363 1.00 85.50 355 PRO A O 1
ATOM 2741 N N . LEU A 1 356 ? 6.020 2.134 10.797 1.00 86.31 356 LEU A N 1
ATOM 2742 C CA . LEU A 1 356 ? 7.486 2.258 10.887 1.00 86.31 356 LEU A CA 1
ATOM 2743 C C . LEU A 1 356 ? 8.212 0.924 11.177 1.00 86.31 356 LEU A C 1
ATOM 2745 O O . LEU A 1 356 ? 9.240 0.627 10.571 1.00 86.31 356 LEU A O 1
ATOM 2749 N N . LYS A 1 357 ? 7.636 0.053 12.022 1.00 87.00 357 LYS A N 1
ATOM 2750 C CA . LYS A 1 357 ? 8.184 -1.296 12.295 1.00 87.00 357 LYS A CA 1
ATOM 2751 C C . LYS A 1 357 ? 8.096 -2.246 11.079 1.00 87.00 357 LYS A C 1
ATOM 2753 O O . LYS A 1 357 ? 8.854 -3.208 11.008 1.00 87.00 357 LYS A O 1
ATOM 2758 N N . THR A 1 358 ? 7.228 -1.970 10.099 1.00 90.50 358 THR A N 1
ATOM 2759 C CA . THR A 1 358 ? 7.209 -2.643 8.780 1.00 90.50 358 THR A CA 1
ATOM 2760 C C . THR A 1 358 ? 8.176 -1.987 7.795 1.00 90.50 358 THR A C 1
ATOM 2762 O O . THR A 1 358 ? 8.814 -2.709 7.033 1.00 90.50 358 THR A O 1
ATOM 2765 N N . LEU A 1 359 ? 8.363 -0.662 7.840 1.00 93.44 359 LEU A N 1
ATOM 2766 C CA . LEU A 1 359 ? 9.349 0.050 7.015 1.00 93.44 359 LEU A CA 1
ATOM 2767 C C . LEU A 1 359 ? 10.768 -0.488 7.247 1.00 93.44 359 LEU A C 1
ATOM 2769 O O . LEU A 1 359 ? 11.417 -0.925 6.297 1.00 93.44 359 LEU A O 1
ATOM 2773 N N . TRP A 1 360 ? 11.211 -0.570 8.506 1.00 93.56 360 TRP A N 1
ATOM 2774 C CA . TRP A 1 360 ? 12.538 -1.100 8.846 1.00 93.56 360 TRP A CA 1
ATOM 2775 C C . TRP A 1 360 ? 12.727 -2.571 8.445 1.00 93.56 360 TRP A C 1
ATOM 2777 O O . TRP A 1 360 ? 13.760 -2.930 7.881 1.00 93.56 360 TRP A O 1
ATOM 2787 N N . ARG A 1 361 ? 11.711 -3.422 8.652 1.00 94.19 361 ARG A N 1
ATOM 2788 C CA . ARG A 1 361 ? 11.744 -4.820 8.183 1.00 94.19 361 ARG A CA 1
ATOM 2789 C C . ARG A 1 361 ? 11.761 -4.929 6.658 1.00 94.19 361 ARG A C 1
ATOM 2791 O O . ARG A 1 361 ? 12.419 -5.821 6.137 1.00 94.19 361 ARG A O 1
ATOM 2798 N N . SER A 1 362 ? 11.064 -4.040 5.948 1.00 96.12 362 SER A N 1
ATOM 2799 C CA . SER A 1 362 ? 11.051 -3.996 4.479 1.00 96.12 362 SER A CA 1
ATOM 2800 C C . SER A 1 362 ? 12.419 -3.606 3.931 1.00 96.12 362 SER A C 1
ATOM 2802 O O . SER A 1 362 ? 12.913 -4.264 3.020 1.00 96.12 362 SER A O 1
ATOM 2804 N N . PHE A 1 363 ? 13.062 -2.601 4.533 1.00 96.44 363 PHE A N 1
ATOM 2805 C CA . PHE A 1 363 ? 14.423 -2.191 4.189 1.00 96.44 363 PHE A CA 1
ATOM 2806 C C . PHE A 1 363 ? 15.437 -3.310 4.430 1.00 96.44 363 PHE A C 1
ATOM 2808 O O . PHE A 1 363 ? 16.205 -3.644 3.533 1.00 96.44 363 PHE A O 1
ATOM 2815 N N . PHE A 1 364 ? 15.380 -3.971 5.588 1.00 97.12 364 PHE A N 1
ATOM 2816 C CA . PHE A 1 364 ? 16.227 -5.129 5.873 1.00 97.12 364 PHE A CA 1
ATOM 2817 C C . PHE A 1 364 ? 15.980 -6.296 4.896 1.00 97.12 364 PHE A C 1
ATOM 2819 O O . PHE A 1 364 ? 16.930 -6.858 4.357 1.00 97.12 364 PHE A O 1
ATOM 2826 N N . CYS A 1 365 ? 14.717 -6.620 4.593 1.00 97.56 365 CYS A N 1
ATOM 2827 C CA . CYS A 1 365 ? 14.354 -7.654 3.615 1.00 97.56 365 CYS A CA 1
ATOM 2828 C C . CYS A 1 365 ? 14.915 -7.351 2.215 1.00 97.56 365 CYS A C 1
ATOM 2830 O O . CYS A 1 365 ? 15.453 -8.237 1.550 1.00 97.56 365 CYS A O 1
ATOM 2832 N N . ALA A 1 366 ? 14.799 -6.093 1.779 1.00 97.12 366 ALA A N 1
ATOM 2833 C CA . ALA A 1 366 ? 15.292 -5.607 0.497 1.00 97.12 366 ALA A CA 1
ATOM 2834 C C . ALA A 1 366 ? 16.825 -5.610 0.419 1.00 97.12 366 ALA A C 1
ATOM 2836 O O . ALA A 1 366 ? 17.371 -6.047 -0.596 1.00 97.12 366 ALA A O 1
ATOM 2837 N N . LEU A 1 367 ? 17.503 -5.178 1.487 1.00 95.69 367 LEU A N 1
ATOM 2838 C CA . LEU A 1 367 ? 18.961 -5.167 1.600 1.00 95.69 367 LEU A CA 1
ATOM 2839 C C . LEU A 1 367 ? 19.541 -6.586 1.530 1.00 95.69 367 LEU A C 1
ATOM 2841 O O . LEU A 1 367 ? 20.475 -6.820 0.769 1.00 95.69 367 LEU A O 1
ATOM 2845 N N . ILE A 1 368 ? 18.959 -7.547 2.257 1.00 97.00 368 ILE A N 1
ATOM 2846 C CA . ILE A 1 368 ? 19.375 -8.959 2.204 1.00 97.00 368 ILE A CA 1
ATOM 2847 C C . ILE A 1 368 ? 19.156 -9.548 0.802 1.00 97.00 368 ILE A C 1
ATOM 2849 O O . ILE A 1 368 ? 20.027 -10.254 0.294 1.00 97.00 368 ILE A O 1
ATOM 2853 N N . ALA A 1 369 ? 18.028 -9.248 0.150 1.00 96.50 369 ALA A N 1
ATOM 2854 C CA . ALA A 1 369 ? 17.743 -9.764 -1.188 1.00 96.50 369 ALA A CA 1
ATOM 2855 C C . ALA A 1 369 ? 18.722 -9.216 -2.248 1.00 96.50 369 ALA A C 1
ATOM 2857 O O . ALA A 1 369 ? 19.257 -9.988 -3.046 1.00 96.50 369 ALA A O 1
ATOM 2858 N N . ALA A 1 370 ? 19.018 -7.910 -2.212 1.00 92.44 370 ALA A N 1
ATOM 2859 C CA . ALA A 1 370 ? 20.019 -7.280 -3.077 1.00 92.44 370 ALA A CA 1
ATOM 2860 C C . ALA A 1 370 ? 21.449 -7.762 -2.774 1.00 92.44 370 ALA A C 1
ATOM 2862 O O . ALA A 1 370 ? 22.232 -7.971 -3.701 1.00 92.44 370 ALA A O 1
ATOM 2863 N N . PHE A 1 371 ? 21.781 -7.992 -1.497 1.00 92.69 371 PHE A N 1
ATOM 2864 C CA . PHE A 1 371 ? 23.063 -8.566 -1.091 1.00 92.69 371 PHE A CA 1
ATOM 2865 C C . PHE A 1 371 ? 23.259 -9.962 -1.691 1.00 92.69 371 PHE A C 1
ATOM 2867 O O . PHE A 1 371 ? 24.263 -10.184 -2.355 1.00 92.69 371 PHE A O 1
ATOM 2874 N N . ILE A 1 372 ? 22.281 -10.868 -1.561 1.00 94.62 372 ILE A N 1
ATOM 2875 C CA . ILE A 1 372 ? 22.363 -12.214 -2.154 1.00 94.62 372 ILE A CA 1
ATOM 2876 C C . ILE A 1 372 ? 22.457 -12.164 -3.683 1.00 94.62 372 ILE A C 1
ATOM 2878 O O . ILE A 1 372 ? 23.281 -12.876 -4.255 1.00 94.62 372 ILE A O 1
ATOM 2882 N N . LEU A 1 373 ? 21.686 -11.293 -4.343 1.00 90.31 373 LEU A N 1
ATOM 2883 C CA . LEU A 1 373 ? 21.792 -11.091 -5.791 1.00 90.31 373 LEU A CA 1
ATOM 2884 C C . LEU A 1 373 ? 23.213 -10.655 -6.198 1.00 90.31 373 LEU A C 1
ATOM 2886 O O . LEU A 1 373 ? 23.776 -11.207 -7.144 1.00 90.31 373 LEU A O 1
ATOM 2890 N N . ARG A 1 374 ? 23.819 -9.715 -5.456 1.00 88.19 374 ARG A N 1
ATOM 2891 C CA . ARG A 1 374 ? 25.197 -9.252 -5.691 1.00 88.19 374 ARG A CA 1
ATOM 2892 C C . ARG A 1 374 ? 26.247 -10.317 -5.354 1.00 88.19 374 ARG A C 1
ATOM 2894 O O . ARG A 1 374 ? 27.230 -10.424 -6.074 1.00 88.19 374 ARG A O 1
ATOM 2901 N N . SER A 1 375 ? 26.045 -11.116 -4.304 1.00 90.12 375 SER A N 1
ATOM 2902 C CA . SER A 1 375 ? 26.955 -12.205 -3.913 1.00 90.12 375 SER A CA 1
ATOM 2903 C C . SER A 1 375 ? 26.947 -13.383 -4.888 1.00 90.12 375 SER A C 1
ATOM 2905 O O . SER A 1 375 ? 27.970 -14.045 -5.026 1.00 90.12 375 SER A O 1
ATOM 2907 N N . ILE A 1 376 ? 25.819 -13.656 -5.552 1.00 88.50 376 ILE A N 1
ATOM 2908 C CA . ILE A 1 376 ? 25.734 -14.674 -6.613 1.00 88.50 376 ILE A CA 1
ATOM 2909 C C . ILE A 1 376 ? 26.296 -14.137 -7.939 1.00 88.50 376 ILE A C 1
ATOM 2911 O O . ILE A 1 376 ? 26.829 -14.914 -8.724 1.00 88.50 376 ILE A O 1
ATOM 2915 N N . ASN A 1 377 ? 26.193 -12.823 -8.174 1.00 83.75 377 ASN A N 1
ATOM 2916 C CA . ASN A 1 377 ? 26.662 -12.126 -9.374 1.00 83.75 377 ASN A CA 1
ATOM 2917 C C . ASN A 1 377 ? 26.237 -12.816 -10.697 1.00 83.75 377 ASN A C 1
ATOM 2919 O O . ASN A 1 377 ? 27.074 -13.360 -11.422 1.00 83.75 377 ASN A O 1
ATOM 2923 N N . PRO A 1 378 ? 24.936 -12.790 -11.049 1.00 77.31 378 PRO A N 1
ATOM 2924 C CA . PRO A 1 378 ? 24.410 -13.518 -12.208 1.00 77.31 378 PRO A CA 1
ATOM 2925 C C . PRO A 1 378 ? 24.946 -13.033 -13.568 1.00 77.31 378 PRO A C 1
ATOM 2927 O O . PRO A 1 378 ? 24.831 -13.767 -14.547 1.00 77.31 378 PRO A O 1
ATOM 2930 N N . PHE A 1 379 ? 25.515 -11.823 -13.637 1.00 71.00 379 PHE A N 1
ATOM 2931 C CA . PHE A 1 379 ? 26.041 -11.222 -14.870 1.00 71.00 379 PHE A CA 1
ATOM 2932 C C . PHE A 1 379 ? 27.574 -11.252 -14.966 1.00 71.00 379 PHE A C 1
ATOM 2934 O O . PHE A 1 379 ? 28.112 -10.917 -16.010 1.00 71.00 379 PHE A O 1
ATOM 2941 N N . GLY A 1 380 ? 28.290 -11.609 -13.893 1.00 67.00 380 GLY A N 1
ATOM 2942 C CA . GLY A 1 380 ? 29.750 -11.468 -13.795 1.00 67.00 380 GLY A CA 1
ATOM 2943 C C . GLY A 1 380 ? 30.253 -10.034 -13.554 1.00 67.00 380 GLY A C 1
ATOM 2944 O O . GLY A 1 380 ? 31.445 -9.833 -13.344 1.00 67.00 380 GLY A O 1
ATOM 2945 N N . ASN A 1 381 ? 29.357 -9.048 -13.491 1.00 65.62 381 ASN A N 1
ATOM 2946 C CA . ASN A 1 381 ? 29.670 -7.631 -13.289 1.00 65.62 381 ASN A CA 1
ATOM 2947 C C . ASN A 1 381 ? 29.631 -7.277 -11.792 1.00 65.62 381 ASN A C 1
ATOM 2949 O O . ASN A 1 381 ? 28.811 -7.811 -11.054 1.00 65.62 381 ASN A O 1
ATOM 2953 N N . GLU A 1 382 ? 30.426 -6.317 -11.309 1.00 66.62 382 GLU A N 1
ATOM 2954 C CA . GLU A 1 382 ? 30.377 -5.936 -9.879 1.00 66.62 382 GLU A CA 1
ATOM 2955 C C . GLU A 1 382 ? 29.049 -5.278 -9.436 1.00 66.62 382 GLU A C 1
ATOM 2957 O O . GLU A 1 382 ? 28.829 -5.076 -8.236 1.00 66.62 382 GLU A O 1
ATOM 2962 N N . HIS A 1 383 ? 28.159 -4.967 -10.384 1.00 72.06 383 HIS A N 1
ATOM 2963 C CA . HIS A 1 383 ? 26.876 -4.290 -10.191 1.00 72.06 383 HIS A CA 1
ATOM 2964 C C . HIS A 1 383 ? 25.694 -5.265 -10.299 1.00 72.06 383 HIS A C 1
ATOM 2966 O O . HIS A 1 383 ? 25.652 -6.127 -11.173 1.00 72.06 383 HIS A O 1
ATOM 2972 N N . SER A 1 384 ? 24.677 -5.075 -9.454 1.00 62.09 384 SER A N 1
ATOM 2973 C CA . SER A 1 384 ? 23.507 -5.962 -9.350 1.00 62.09 384 SER A CA 1
ATOM 2974 C C . SER A 1 384 ? 22.558 -5.958 -10.562 1.00 62.09 384 SER A C 1
ATOM 2976 O O . SER A 1 384 ? 21.609 -6.737 -10.573 1.00 62.09 384 SER A O 1
ATOM 2978 N N . VAL A 1 385 ? 22.766 -5.084 -11.555 1.00 72.69 385 VAL A N 1
ATOM 2979 C CA . VAL A 1 385 ? 21.895 -4.921 -12.734 1.00 72.69 385 VAL A CA 1
ATOM 2980 C C . VAL A 1 385 ? 22.733 -4.673 -13.985 1.00 72.69 385 VAL A C 1
ATOM 2982 O O . VAL A 1 385 ? 23.658 -3.865 -13.970 1.00 72.69 385 VAL A O 1
ATOM 2985 N N . LEU A 1 386 ? 22.347 -5.317 -15.090 1.00 66.00 386 LEU A N 1
ATOM 2986 C CA . LEU A 1 386 ? 23.031 -5.266 -16.387 1.00 66.00 386 LEU A CA 1
ATOM 2987 C C . LEU A 1 386 ? 23.218 -3.850 -16.975 1.00 66.00 386 LEU A C 1
ATOM 2989 O O . LEU A 1 386 ? 24.160 -3.633 -17.724 1.00 66.00 386 LEU A O 1
ATOM 2993 N N . PHE A 1 387 ? 22.326 -2.900 -16.670 1.00 73.56 387 PHE A N 1
ATOM 2994 C CA . PHE A 1 387 ? 22.300 -1.560 -17.277 1.00 73.56 387 PHE A CA 1
ATOM 2995 C C . PHE A 1 387 ? 22.732 -0.418 -16.336 1.00 73.56 387 PHE A C 1
ATOM 2997 O O . PHE A 1 387 ? 22.312 0.724 -16.521 1.00 73.56 387 PHE A O 1
ATOM 3004 N N . TYR A 1 388 ? 23.572 -0.711 -15.337 1.00 79.62 388 TYR A N 1
ATOM 3005 C CA . TYR A 1 388 ? 24.236 0.319 -14.529 1.00 79.62 388 TYR A CA 1
ATOM 3006 C C . TYR A 1 388 ? 25.174 1.178 -15.397 1.00 79.62 388 TYR A C 1
ATOM 3008 O O . TYR A 1 388 ? 25.987 0.638 -16.150 1.00 79.62 388 TYR A O 1
ATOM 3016 N N . VAL A 1 389 ? 25.077 2.507 -15.280 1.00 77.44 389 VAL A N 1
ATOM 3017 C CA . VAL A 1 389 ? 25.964 3.471 -15.956 1.00 77.44 389 VAL A CA 1
ATOM 3018 C C . VAL A 1 389 ? 26.213 4.665 -15.032 1.00 77.44 389 VAL A C 1
ATOM 3020 O O . VAL A 1 389 ? 25.266 5.317 -14.591 1.00 77.44 389 VAL A O 1
ATOM 3023 N N . GLU A 1 390 ? 27.484 4.970 -14.776 1.00 78.94 390 GLU A N 1
ATOM 3024 C CA . GLU A 1 390 ? 27.916 6.164 -14.042 1.00 78.94 390 GLU A CA 1
ATOM 3025 C C . GLU A 1 390 ? 28.261 7.305 -15.019 1.00 78.94 390 GLU A C 1
ATOM 3027 O O . GLU A 1 390 ? 28.839 7.078 -16.084 1.00 78.94 390 GLU A O 1
ATOM 3032 N N . TYR A 1 391 ? 27.912 8.546 -14.662 1.00 79.38 391 TYR A N 1
ATOM 3033 C CA . TYR A 1 391 ? 28.230 9.747 -15.443 1.00 79.38 391 TYR A CA 1
ATOM 3034 C C . TYR A 1 391 ? 29.059 10.727 -14.606 1.00 79.38 391 TYR A C 1
ATOM 3036 O O . TYR A 1 391 ? 28.616 11.175 -13.545 1.00 79.38 391 TYR A O 1
ATOM 3044 N N . ASN A 1 392 ? 30.229 11.117 -15.120 1.00 69.62 392 ASN A N 1
ATOM 3045 C CA . ASN A 1 392 ? 31.200 11.940 -14.387 1.00 69.62 392 ASN A CA 1
ATOM 3046 C C . ASN A 1 392 ? 30.965 13.463 -14.501 1.00 69.62 392 ASN A C 1
ATOM 3048 O O . ASN A 1 392 ? 31.384 14.218 -13.618 1.00 69.62 392 ASN A O 1
ATOM 3052 N N . LYS A 1 393 ? 30.294 13.930 -15.565 1.00 76.19 393 LYS A N 1
ATOM 3053 C CA . LYS A 1 393 ? 30.030 15.360 -15.828 1.00 76.19 393 LYS A CA 1
ATOM 3054 C C . LYS A 1 393 ? 28.677 15.809 -15.243 1.00 76.19 393 LYS A C 1
ATOM 3056 O O . LYS A 1 393 ? 27.718 15.045 -15.313 1.00 76.19 393 LYS A O 1
ATOM 3061 N N . PRO A 1 394 ? 28.571 17.018 -14.654 1.00 78.31 394 PRO A N 1
ATOM 3062 C CA . PRO A 1 394 ? 27.288 17.573 -14.217 1.00 78.31 394 PRO A CA 1
ATOM 3063 C C . PRO A 1 394 ? 26.374 17.892 -15.414 1.00 78.31 394 PRO A C 1
ATOM 3065 O O . PRO A 1 394 ? 26.841 18.007 -16.542 1.00 78.31 394 PRO A O 1
ATOM 3068 N N . TRP A 1 395 ? 25.076 18.059 -15.149 1.00 85.75 395 TRP A N 1
ATOM 3069 C CA . TRP A 1 395 ? 24.098 18.559 -16.123 1.00 85.75 395 TRP A CA 1
ATOM 3070 C C . TRP A 1 395 ? 23.961 20.083 -16.007 1.00 85.75 395 TRP A C 1
ATOM 3072 O O . TRP A 1 395 ? 24.129 20.645 -14.919 1.00 85.75 395 TRP A O 1
ATOM 3082 N N . ILE A 1 396 ? 23.636 20.756 -17.109 1.00 86.38 396 ILE A N 1
ATOM 3083 C CA . ILE A 1 396 ? 23.604 22.226 -17.186 1.00 86.38 396 ILE A CA 1
ATOM 3084 C C . ILE A 1 396 ? 22.174 22.733 -16.974 1.00 86.38 396 ILE A C 1
ATOM 3086 O O . ILE A 1 396 ? 21.224 22.174 -17.513 1.00 86.38 396 ILE A O 1
ATOM 3090 N N . PHE A 1 397 ? 21.993 23.837 -16.236 1.00 85.25 397 PHE A N 1
ATOM 3091 C CA . PHE A 1 397 ? 20.660 24.335 -15.848 1.00 85.25 397 PHE A CA 1
ATOM 3092 C C . PHE A 1 397 ? 19.671 24.493 -17.021 1.00 85.25 397 PHE A C 1
ATOM 3094 O O . PHE A 1 397 ? 18.481 24.226 -16.857 1.00 85.25 397 PHE A O 1
ATOM 3101 N N . PHE A 1 398 ? 20.149 24.879 -18.212 1.00 85.69 398 PHE A N 1
ATOM 3102 C CA . PHE A 1 398 ? 19.304 24.980 -19.406 1.00 85.69 398 PHE A CA 1
ATOM 3103 C C . PHE A 1 398 ? 18.655 23.642 -19.810 1.00 85.69 398 PHE A C 1
ATOM 3105 O O . PHE A 1 398 ? 17.503 23.629 -20.243 1.00 85.69 398 PHE A O 1
ATOM 3112 N N . GLU A 1 399 ? 19.348 22.515 -19.626 1.00 88.88 399 GLU A N 1
ATOM 3113 C CA . GLU A 1 399 ? 18.876 21.178 -20.012 1.00 88.88 399 GLU A CA 1
ATOM 3114 C C . GLU A 1 399 ? 17.582 20.770 -19.292 1.00 88.88 399 GLU A C 1
ATOM 3116 O O . GLU A 1 399 ? 16.820 19.943 -19.792 1.00 88.88 399 GLU A O 1
ATOM 3121 N N . LEU A 1 400 ? 17.255 21.421 -18.170 1.00 91.56 400 LEU A N 1
ATOM 3122 C CA . LEU A 1 400 ? 15.970 21.267 -17.489 1.00 91.56 400 LEU A CA 1
ATOM 3123 C C . LEU A 1 400 ? 14.769 21.512 -18.424 1.00 91.56 400 LEU A C 1
ATOM 3125 O O . LEU A 1 400 ? 13.731 20.874 -18.258 1.00 91.56 400 LEU A O 1
ATOM 3129 N N . ILE A 1 401 ? 14.906 22.381 -19.432 1.00 93.00 401 ILE A N 1
ATOM 3130 C CA . ILE A 1 401 ? 13.849 22.666 -20.412 1.00 93.00 401 ILE A CA 1
ATOM 3131 C C . ILE A 1 401 ? 13.583 21.453 -21.328 1.00 93.00 401 ILE A C 1
ATOM 3133 O O . ILE A 1 401 ? 12.446 20.968 -21.323 1.00 93.00 401 ILE A O 1
ATOM 3137 N N . PRO A 1 402 ? 14.560 20.894 -22.076 1.00 93.62 402 PRO A N 1
ATOM 3138 C CA . PRO A 1 402 ? 14.338 19.658 -22.825 1.00 93.62 402 PRO A CA 1
ATOM 3139 C C . PRO A 1 402 ? 14.067 18.433 -21.932 1.00 93.62 402 PRO A C 1
ATOM 3141 O O . PRO A 1 402 ? 13.319 17.557 -22.363 1.00 93.62 402 PRO A O 1
ATOM 3144 N N . PHE A 1 403 ? 14.549 18.373 -20.683 1.00 95.94 403 PHE A N 1
ATOM 3145 C CA . PHE A 1 403 ? 14.155 17.320 -19.731 1.00 95.94 403 PHE A CA 1
ATOM 3146 C C . PHE A 1 403 ? 12.662 17.395 -19.350 1.00 95.94 403 PHE A C 1
ATOM 3148 O O . PHE A 1 403 ? 11.973 16.373 -19.362 1.00 95.94 403 PHE A O 1
ATOM 3155 N N . ILE A 1 404 ? 12.113 18.589 -19.098 1.00 96.69 404 ILE A N 1
ATOM 3156 C CA . ILE A 1 404 ? 10.661 18.782 -18.913 1.00 96.69 404 ILE A CA 1
ATOM 3157 C C . ILE A 1 404 ? 9.899 18.460 -20.211 1.00 96.69 404 ILE A C 1
ATOM 3159 O O . ILE A 1 404 ? 8.836 17.840 -20.161 1.00 96.69 404 ILE A O 1
ATOM 3163 N N . GLY A 1 405 ? 10.463 18.796 -21.377 1.00 97.19 405 GLY A N 1
ATOM 3164 C CA . GLY A 1 405 ? 9.935 18.404 -22.689 1.00 97.19 405 GLY A CA 1
ATOM 3165 C C . GLY A 1 405 ? 9.837 16.883 -22.872 1.00 97.19 405 GLY A C 1
ATOM 3166 O O . GLY A 1 405 ? 8.788 16.382 -23.281 1.00 97.19 405 GLY A O 1
ATOM 3167 N N . LEU A 1 406 ? 10.880 16.136 -22.493 1.00 97.06 406 LEU A N 1
ATOM 3168 C CA . LEU A 1 406 ? 10.867 14.669 -22.434 1.00 97.06 406 LEU A CA 1
ATOM 3169 C C . LEU A 1 406 ? 9.805 14.148 -21.457 1.00 97.06 406 LEU A C 1
ATOM 3171 O O . LEU A 1 406 ? 9.111 13.187 -21.784 1.00 97.06 406 LEU A O 1
ATOM 3175 N N . GLY A 1 407 ? 9.618 14.816 -20.315 1.00 97.38 407 GLY A N 1
ATOM 3176 C CA . GLY A 1 407 ? 8.504 14.580 -19.393 1.00 97.38 407 GLY A CA 1
ATOM 3177 C C . GLY A 1 407 ? 7.141 14.642 -20.090 1.00 97.38 407 GLY A C 1
ATOM 3178 O O . GLY A 1 407 ? 6.389 13.668 -20.086 1.00 97.38 407 GLY A O 1
ATOM 3179 N N . ILE A 1 408 ? 6.847 15.760 -20.759 1.00 97.75 408 ILE A N 1
ATOM 3180 C CA . ILE A 1 408 ? 5.586 15.984 -21.487 1.00 97.75 408 ILE A CA 1
ATOM 3181 C C . ILE A 1 408 ? 5.374 14.923 -22.580 1.00 97.75 408 ILE A C 1
ATOM 3183 O O . ILE A 1 408 ? 4.299 14.324 -22.661 1.00 97.75 408 ILE A O 1
ATOM 3187 N N . ILE A 1 409 ? 6.400 14.645 -23.392 1.00 96.75 409 ILE A N 1
ATOM 3188 C CA . ILE A 1 409 ? 6.355 13.618 -24.447 1.00 96.75 409 ILE A CA 1
ATOM 3189 C C . ILE A 1 409 ? 6.099 12.228 -23.839 1.00 96.75 409 ILE A C 1
ATOM 3191 O O . ILE A 1 409 ? 5.271 11.470 -24.352 1.00 96.75 409 ILE A O 1
ATOM 3195 N N . GLY A 1 410 ? 6.748 11.916 -22.714 1.00 96.12 410 GLY A N 1
ATOM 3196 C CA . GLY A 1 410 ? 6.566 10.669 -21.977 1.00 96.12 410 GLY A CA 1
ATOM 3197 C C . GLY A 1 410 ? 5.129 10.462 -21.499 1.00 96.12 410 GLY A C 1
ATOM 3198 O O . GLY A 1 410 ? 4.562 9.393 -21.729 1.00 96.12 410 GLY A O 1
ATOM 3199 N N . GLY A 1 411 ? 4.504 11.497 -20.928 1.00 96.00 411 GLY A N 1
ATOM 3200 C CA . GLY A 1 411 ? 3.115 11.454 -20.456 1.00 96.00 411 GLY A CA 1
ATOM 3201 C C . GLY A 1 411 ? 2.094 11.255 -21.585 1.00 96.00 411 GLY A C 1
ATOM 3202 O O . GLY A 1 411 ? 1.110 10.523 -21.424 1.00 96.00 411 GLY A O 1
ATOM 3203 N N . VAL A 1 412 ? 2.352 11.836 -22.765 1.00 96.12 412 VAL A N 1
ATOM 3204 C CA . VAL A 1 412 ? 1.539 11.618 -23.975 1.00 96.12 412 VAL A CA 1
ATOM 3205 C C . VAL A 1 412 ? 1.675 10.177 -24.479 1.00 96.12 412 VAL A C 1
ATOM 3207 O O . VAL A 1 412 ? 0.659 9.500 -24.649 1.00 96.12 412 VAL A O 1
ATOM 3210 N N . ILE A 1 413 ? 2.905 9.679 -24.665 1.00 95.25 413 ILE A N 1
ATOM 3211 C CA . ILE A 1 413 ? 3.173 8.300 -25.120 1.00 95.25 413 ILE A CA 1
ATOM 3212 C C . ILE A 1 413 ? 2.548 7.284 -24.161 1.00 95.25 413 ILE A C 1
ATOM 3214 O O . ILE A 1 413 ? 1.843 6.370 -24.596 1.00 95.25 413 ILE A O 1
ATOM 3218 N N . ALA A 1 414 ? 2.737 7.478 -22.856 1.00 94.94 414 ALA A N 1
ATOM 3219 C CA . ALA A 1 414 ? 2.155 6.637 -21.822 1.00 94.94 414 ALA A CA 1
ATOM 3220 C C . ALA A 1 414 ? 0.621 6.613 -21.875 1.00 94.94 414 ALA A C 1
ATOM 3222 O O . ALA A 1 414 ? 0.015 5.546 -21.789 1.00 94.94 414 ALA A O 1
ATOM 3223 N N . THR A 1 415 ? -0.026 7.765 -22.067 1.00 94.38 415 THR A N 1
ATOM 3224 C CA . THR A 1 415 ? -1.494 7.828 -22.123 1.00 94.38 415 THR A CA 1
ATOM 3225 C C . THR A 1 415 ? -2.057 7.173 -23.387 1.00 94.38 415 THR A C 1
ATOM 3227 O O . THR A 1 415 ? -3.097 6.511 -23.321 1.00 94.38 415 THR A O 1
ATOM 3230 N N . ILE A 1 416 ? -1.368 7.303 -24.527 1.00 94.31 416 ILE A N 1
ATOM 3231 C CA . ILE A 1 416 ? -1.709 6.584 -25.764 1.00 94.31 416 ILE A CA 1
ATOM 3232 C C . ILE A 1 416 ? -1.582 5.071 -25.538 1.00 94.31 416 ILE A C 1
ATOM 3234 O O . ILE A 1 416 ? -2.523 4.331 -25.830 1.00 94.31 416 ILE A O 1
ATOM 3238 N N . PHE A 1 417 ? -0.467 4.621 -24.950 1.00 94.81 417 PHE A N 1
ATOM 3239 C CA . PHE A 1 417 ? -0.237 3.217 -24.604 1.00 94.81 417 PHE A CA 1
ATOM 3240 C C . PHE A 1 417 ? -1.335 2.656 -23.683 1.00 94.81 417 PHE A C 1
ATOM 3242 O O . PHE A 1 417 ? -1.932 1.628 -24.009 1.00 94.81 417 PHE A O 1
ATOM 3249 N N . ILE A 1 418 ? -1.646 3.340 -22.573 1.00 94.00 418 ILE A N 1
ATOM 3250 C CA . ILE A 1 418 ? -2.670 2.911 -21.606 1.00 94.00 418 ILE A CA 1
ATOM 3251 C C . ILE A 1 418 ? -4.027 2.761 -22.304 1.00 94.00 418 ILE A C 1
ATOM 3253 O O . ILE A 1 418 ? -4.660 1.710 -22.202 1.00 94.00 418 ILE A O 1
ATOM 3257 N N . LYS A 1 419 ? -4.473 3.774 -23.061 1.00 93.81 419 LYS A N 1
ATOM 3258 C CA . LYS A 1 419 ? -5.781 3.739 -23.739 1.00 93.81 419 LYS A CA 1
ATOM 3259 C C . LYS A 1 419 ? -5.855 2.630 -24.796 1.00 93.81 419 LYS A C 1
ATOM 3261 O O . LYS A 1 419 ? -6.865 1.927 -24.854 1.00 93.81 419 LYS A O 1
ATOM 3266 N N . ALA A 1 420 ? -4.792 2.428 -25.576 1.00 94.81 420 ALA A N 1
ATOM 3267 C CA . ALA A 1 420 ? -4.725 1.367 -26.579 1.00 94.81 420 ALA A CA 1
ATOM 3268 C C . ALA A 1 420 ? -4.721 -0.039 -25.948 1.00 94.81 420 ALA A C 1
ATOM 3270 O O . ALA A 1 420 ? -5.490 -0.908 -26.369 1.00 94.81 420 ALA A O 1
ATOM 3271 N N . ASN A 1 421 ? -3.919 -0.264 -24.901 1.00 94.38 421 ASN A N 1
ATOM 3272 C CA . ASN A 1 421 ? -3.867 -1.556 -24.217 1.00 94.38 421 ASN A CA 1
ATOM 3273 C C . ASN A 1 421 ? -5.180 -1.879 -23.485 1.00 94.38 421 ASN A C 1
ATOM 3275 O O . ASN A 1 421 ? -5.652 -3.011 -23.571 1.00 94.38 421 ASN A O 1
ATOM 3279 N N . LEU A 1 422 ? -5.814 -0.902 -22.829 1.00 92.06 422 LEU A N 1
ATOM 3280 C CA . LEU A 1 422 ? -7.118 -1.096 -22.185 1.00 92.06 422 LEU A CA 1
ATOM 3281 C C . LEU A 1 422 ? -8.218 -1.432 -23.197 1.00 92.06 422 LEU A C 1
ATOM 3283 O O . LEU A 1 422 ? -9.046 -2.301 -22.927 1.00 92.06 422 LEU A O 1
ATOM 3287 N N . TRP A 1 423 ? -8.226 -0.783 -24.366 1.00 93.31 423 TRP A N 1
ATOM 3288 C CA . TRP A 1 423 ? -9.150 -1.123 -25.451 1.00 93.31 423 TRP A CA 1
ATOM 3289 C C . TRP A 1 423 ? -8.935 -2.565 -25.936 1.00 93.31 423 TRP A C 1
ATOM 3291 O O . TRP A 1 423 ? -9.893 -3.337 -26.008 1.00 93.31 423 TRP A O 1
ATOM 3301 N N . TRP A 1 424 ? -7.681 -2.971 -26.161 1.00 93.00 424 TRP A N 1
ATOM 3302 C CA . TRP A 1 424 ? -7.356 -4.337 -26.578 1.00 93.00 424 TRP A CA 1
ATOM 3303 C C . TRP A 1 424 ? -7.679 -5.389 -25.502 1.00 93.00 424 TRP A C 1
ATOM 3305 O O . TRP A 1 424 ? -8.235 -6.443 -25.805 1.00 93.00 424 TRP A O 1
ATOM 3315 N N . CYS A 1 425 ? -7.421 -5.102 -24.223 1.00 90.81 425 CYS A N 1
ATOM 3316 C CA . CYS A 1 425 ? -7.741 -6.015 -23.122 1.00 90.81 425 CYS A CA 1
ATOM 3317 C C . CYS A 1 425 ? -9.256 -6.112 -22.857 1.00 90.81 425 CYS A C 1
ATOM 3319 O O . CYS A 1 425 ? -9.747 -7.191 -22.524 1.00 90.81 425 CYS A O 1
ATOM 3321 N N . ARG A 1 426 ? -10.029 -5.040 -23.091 1.00 90.88 426 ARG A N 1
ATOM 3322 C CA . ARG A 1 426 ? -11.502 -5.112 -23.159 1.00 90.88 426 ARG A CA 1
ATOM 3323 C C . ARG A 1 426 ? -11.950 -6.001 -24.317 1.00 90.88 426 ARG A C 1
ATOM 3325 O O . ARG A 1 426 ? -12.781 -6.881 -24.110 1.00 90.88 426 ARG A O 1
ATOM 3332 N N . TYR A 1 427 ? -11.363 -5.837 -25.504 1.00 90.81 427 TYR A N 1
ATOM 3333 C CA . TYR A 1 427 ? -11.667 -6.689 -26.656 1.00 90.81 427 TYR A CA 1
ATOM 3334 C C . TYR A 1 427 ? -11.368 -8.173 -26.370 1.00 90.81 427 TYR A C 1
ATOM 3336 O O . TYR A 1 427 ? -12.225 -9.016 -26.623 1.00 90.81 427 TYR A O 1
ATOM 3344 N N . ARG A 1 428 ? -10.237 -8.501 -25.727 1.00 89.06 428 ARG A N 1
ATOM 3345 C CA . ARG A 1 428 ? -9.931 -9.861 -25.228 1.00 89.06 428 ARG A CA 1
ATOM 3346 C C . ARG A 1 428 ? -10.999 -10.426 -24.285 1.00 89.06 428 ARG A C 1
ATOM 3348 O O . ARG A 1 428 ? -11.316 -11.607 -24.388 1.00 89.06 428 ARG A O 1
ATOM 3355 N N . LYS A 1 429 ? -11.530 -9.607 -23.366 1.00 85.19 429 LYS A N 1
ATOM 3356 C CA . LYS A 1 429 ? -12.496 -10.025 -22.330 1.00 85.19 429 LYS A CA 1
ATOM 3357 C C . LYS A 1 429 ? -13.905 -10.290 -22.886 1.00 85.19 429 LYS A C 1
ATOM 3359 O O . LYS A 1 429 ? -14.613 -11.115 -22.318 1.00 85.19 429 LYS A O 1
ATOM 3364 N N . PHE A 1 430 ? -14.295 -9.635 -23.985 1.00 85.38 430 PHE A N 1
ATOM 3365 C CA . PHE A 1 430 ? -15.639 -9.755 -24.579 1.00 85.38 430 PHE A CA 1
ATOM 3366 C C . PHE A 1 430 ? -15.693 -10.458 -25.953 1.00 85.38 430 PHE A C 1
ATOM 3368 O O . PHE A 1 430 ? -16.772 -10.854 -26.388 1.00 85.38 430 PHE A O 1
ATOM 3375 N N . SER A 1 431 ? -14.565 -10.631 -26.649 1.00 87.88 431 SER A N 1
ATOM 3376 C CA . SER A 1 431 ? -14.498 -11.314 -27.951 1.00 87.88 431 SER A CA 1
ATOM 3377 C C . SER A 1 431 ? -14.178 -12.808 -27.818 1.00 87.88 431 SER A C 1
ATOM 3379 O O . SER A 1 431 ? -13.582 -13.259 -26.840 1.00 87.88 431 SER A O 1
ATOM 3381 N N . LYS A 1 432 ? -14.486 -13.588 -28.867 1.00 82.12 432 LYS A N 1
ATOM 3382 C CA . LYS A 1 432 ? -14.160 -15.027 -28.966 1.00 82.12 432 LYS A CA 1
ATOM 3383 C C . LYS A 1 432 ? -12.659 -15.326 -28.818 1.00 82.12 432 LYS A C 1
ATOM 3385 O O . LYS A 1 432 ? -12.300 -16.455 -28.494 1.00 82.12 432 LYS A O 1
ATOM 3390 N N . LEU A 1 433 ? -11.792 -14.327 -29.012 1.00 80.31 433 LEU A N 1
ATOM 3391 C CA . LEU A 1 433 ? -10.338 -14.433 -28.844 1.00 80.31 433 LEU A CA 1
ATOM 3392 C C . LEU A 1 433 ? -9.946 -15.017 -27.471 1.00 80.31 433 LEU A C 1
ATOM 3394 O O . LEU A 1 433 ? -9.072 -15.880 -27.399 1.00 80.31 433 LEU A O 1
ATOM 3398 N N . GLY A 1 434 ? -10.656 -14.636 -26.400 1.00 74.00 434 GLY A N 1
ATOM 3399 C CA . GLY A 1 434 ? -10.394 -15.108 -25.035 1.00 74.00 434 GLY A CA 1
ATOM 3400 C C . GLY A 1 434 ? -10.569 -16.620 -24.816 1.00 74.00 434 GLY A C 1
ATOM 3401 O O . GLY A 1 434 ? -10.080 -17.149 -23.819 1.00 74.00 434 GLY A O 1
ATOM 3402 N N . GLN A 1 435 ? -11.214 -17.339 -25.744 1.00 83.25 435 GLN A N 1
ATOM 3403 C CA . GLN A 1 435 ? -11.369 -18.799 -25.681 1.00 83.25 435 GLN A CA 1
ATOM 3404 C C . GLN A 1 435 ? -10.079 -19.549 -26.075 1.00 83.25 435 GLN A C 1
ATOM 3406 O O . GLN A 1 435 ? -9.835 -20.654 -25.579 1.00 83.25 435 GLN A O 1
ATOM 3411 N N . TYR A 1 436 ? -9.217 -18.934 -26.900 1.00 88.56 436 TYR A N 1
ATOM 3412 C CA . TYR A 1 436 ? -8.031 -19.557 -27.509 1.00 88.56 436 TYR A CA 1
ATOM 3413 C C . TYR A 1 436 ? -6.700 -18.866 -27.125 1.00 88.56 436 TYR A C 1
ATOM 3415 O O . TYR A 1 436 ? -5.898 -18.535 -28.001 1.00 88.56 436 TYR A O 1
ATOM 3423 N N . PRO A 1 437 ? -6.400 -18.663 -25.824 1.00 86.44 437 PRO A N 1
ATOM 3424 C CA . PRO A 1 437 ? -5.265 -17.848 -25.384 1.00 86.44 437 PRO A CA 1
ATOM 3425 C C . PRO A 1 437 ? -3.887 -18.415 -25.761 1.00 86.44 437 PRO A C 1
ATOM 3427 O O . PRO A 1 437 ? -2.949 -17.646 -25.926 1.00 86.44 437 PRO A O 1
ATOM 3430 N N . VAL A 1 438 ? -3.737 -19.737 -25.917 1.00 90.62 438 VAL A N 1
ATOM 3431 C CA . VAL A 1 438 ? -2.461 -20.335 -26.366 1.00 90.62 438 VAL A CA 1
ATOM 3432 C C . VAL A 1 438 ? -2.224 -20.028 -27.848 1.00 90.62 438 VAL A C 1
ATOM 3434 O O . VAL A 1 438 ? -1.128 -19.628 -28.227 1.00 90.62 438 VAL A O 1
ATOM 3437 N N . THR A 1 439 ? -3.267 -20.133 -28.676 1.00 91.38 439 THR A N 1
ATOM 3438 C CA . THR A 1 439 ? -3.223 -19.771 -30.100 1.00 91.38 439 THR A CA 1
ATOM 3439 C C . THR A 1 439 ? -2.974 -18.275 -30.293 1.00 91.38 439 THR A C 1
ATOM 3441 O O . THR A 1 439 ? -2.216 -17.898 -31.182 1.00 91.38 439 THR A O 1
ATOM 3444 N N . GLU A 1 440 ? -3.554 -17.423 -29.438 1.00 92.12 440 GLU A N 1
ATOM 3445 C CA . GLU A 1 440 ? -3.250 -15.987 -29.416 1.00 92.12 440 GLU A CA 1
ATOM 3446 C C . GLU A 1 440 ? -1.766 -15.734 -29.115 1.00 92.12 440 GLU A C 1
ATOM 3448 O O . GLU A 1 440 ? -1.116 -15.007 -29.865 1.00 92.12 440 GLU A O 1
ATOM 3453 N N . VAL A 1 441 ? -1.216 -16.355 -28.060 1.00 93.44 441 VAL A N 1
ATOM 3454 C CA . VAL A 1 441 ? 0.204 -16.207 -27.699 1.00 93.44 441 VAL A CA 1
ATOM 3455 C C . VAL A 1 441 ? 1.102 -16.608 -28.868 1.00 93.44 441 VAL A C 1
ATOM 3457 O O . VAL A 1 441 ? 1.977 -15.834 -29.244 1.00 93.44 441 VAL A O 1
ATOM 3460 N N . LEU A 1 442 ? 0.848 -17.767 -29.485 1.00 94.12 442 LEU A N 1
ATOM 3461 C CA . LEU A 1 442 ? 1.603 -18.236 -30.648 1.00 94.12 442 LEU A CA 1
ATOM 3462 C C . LEU A 1 442 ? 1.550 -17.239 -31.811 1.00 94.12 442 LEU A C 1
ATOM 3464 O O . LEU A 1 442 ? 2.594 -16.900 -32.358 1.00 94.12 442 LEU A O 1
ATOM 3468 N N . LEU A 1 443 ? 0.364 -16.736 -32.169 1.00 93.62 443 LEU A N 1
ATOM 3469 C CA . LEU A 1 443 ? 0.204 -15.793 -33.280 1.00 93.62 443 LEU A CA 1
ATOM 3470 C C . LEU A 1 443 ? 0.926 -14.464 -33.013 1.00 93.62 443 LEU A C 1
ATOM 3472 O O . LEU A 1 443 ? 1.599 -13.951 -33.908 1.00 93.62 443 LEU A O 1
ATOM 3476 N N . VAL A 1 444 ? 0.846 -13.930 -31.789 1.00 94.06 444 VAL A N 1
ATOM 3477 C CA . VAL A 1 444 ? 1.604 -12.727 -31.410 1.00 94.06 444 VAL A CA 1
ATOM 3478 C C . VAL A 1 444 ? 3.109 -13.005 -31.460 1.00 94.06 444 VAL A C 1
ATOM 3480 O O . VAL A 1 444 ? 3.836 -12.200 -32.030 1.00 94.06 444 VAL A O 1
ATOM 3483 N N . THR A 1 445 ? 3.585 -14.160 -30.982 1.00 95.06 445 THR A N 1
ATOM 3484 C CA . THR A 1 445 ? 5.005 -14.540 -31.082 1.00 95.06 445 THR A CA 1
ATOM 3485 C C . THR A 1 445 ? 5.483 -14.686 -32.531 1.00 95.06 445 THR A C 1
ATOM 3487 O O . THR A 1 445 ? 6.560 -14.177 -32.835 1.00 95.06 445 THR A O 1
ATOM 3490 N N . VAL A 1 446 ? 4.705 -15.302 -33.439 1.00 95.00 446 VAL A N 1
ATOM 3491 C CA . VAL A 1 446 ? 5.037 -15.366 -34.881 1.00 95.00 446 VAL A CA 1
ATOM 3492 C C . VAL A 1 446 ? 5.255 -13.952 -35.422 1.00 95.00 446 VAL A C 1
ATOM 3494 O O . VAL A 1 446 ? 6.310 -13.653 -35.981 1.00 95.00 446 VAL A O 1
ATOM 3497 N N . MET A 1 447 ? 4.273 -13.068 -35.223 1.00 94.00 447 MET A N 1
ATOM 3498 C CA . MET A 1 447 ? 4.315 -11.700 -35.744 1.00 94.00 447 MET A CA 1
ATOM 3499 C C . MET A 1 447 ? 5.457 -10.885 -35.124 1.00 94.00 447 MET A C 1
ATOM 3501 O O . MET A 1 447 ? 6.173 -10.193 -35.846 1.00 94.00 447 MET A O 1
ATOM 3505 N N . THR A 1 448 ? 5.679 -10.999 -33.812 1.00 93.62 448 THR A N 1
ATOM 3506 C CA . THR A 1 448 ? 6.792 -10.340 -33.119 1.00 93.62 448 THR A CA 1
ATOM 3507 C C . THR A 1 448 ? 8.141 -10.820 -33.650 1.00 93.62 448 THR A C 1
ATOM 3509 O O . THR A 1 448 ? 8.967 -9.981 -33.996 1.00 93.62 448 THR A O 1
ATOM 3512 N N . ALA A 1 449 ? 8.367 -12.131 -33.782 1.00 93.19 449 ALA A N 1
ATOM 3513 C CA . ALA A 1 449 ? 9.646 -12.668 -34.245 1.00 93.19 449 ALA A CA 1
ATOM 3514 C C . ALA A 1 449 ? 9.943 -12.303 -35.712 1.00 93.19 449 ALA A C 1
ATOM 3516 O O . ALA A 1 449 ? 11.066 -11.906 -36.031 1.00 93.19 449 ALA A O 1
ATOM 3517 N N . ILE A 1 450 ? 8.928 -12.360 -36.587 1.00 93.44 450 ILE A N 1
ATOM 3518 C CA . ILE A 1 450 ? 9.036 -11.945 -37.994 1.00 93.44 450 ILE A CA 1
ATOM 3519 C C . ILE A 1 450 ? 9.417 -10.465 -38.104 1.00 93.44 450 ILE A C 1
ATOM 3521 O O . ILE A 1 450 ? 10.335 -10.135 -38.853 1.00 93.44 450 ILE A O 1
ATOM 3525 N N . ILE A 1 451 ? 8.740 -9.584 -37.361 1.00 91.69 451 ILE A N 1
ATOM 3526 C CA . ILE A 1 451 ? 8.921 -8.127 -37.459 1.00 91.69 451 ILE A CA 1
ATOM 3527 C C . ILE A 1 451 ? 10.179 -7.647 -36.712 1.00 91.69 451 ILE A C 1
ATOM 3529 O O . ILE A 1 451 ? 10.780 -6.649 -37.106 1.00 91.69 451 ILE A O 1
ATOM 3533 N N . ALA A 1 452 ? 10.609 -8.342 -35.654 1.00 91.19 452 ALA A N 1
ATOM 3534 C CA . ALA A 1 452 ? 11.770 -7.941 -34.864 1.00 91.19 452 ALA A CA 1
ATOM 3535 C C . ALA A 1 452 ? 13.108 -8.222 -35.564 1.00 91.19 452 ALA A C 1
ATOM 3537 O O . ALA A 1 452 ? 13.989 -7.364 -35.545 1.00 91.19 452 ALA A O 1
ATOM 3538 N N . TYR A 1 453 ? 13.274 -9.398 -36.181 1.00 90.25 453 TYR A N 1
ATOM 3539 C CA . TYR A 1 453 ? 14.573 -9.861 -36.694 1.00 90.25 453 TYR A CA 1
ATOM 3540 C C . TYR A 1 453 ? 15.263 -8.937 -37.729 1.00 90.25 453 TYR A C 1
ATOM 3542 O O . TYR A 1 453 ? 16.495 -8.829 -37.677 1.00 90.25 453 TYR A O 1
ATOM 3550 N N . PRO A 1 454 ? 14.545 -8.237 -38.636 1.00 91.62 454 PRO A N 1
ATOM 3551 C CA . PRO A 1 454 ? 15.166 -7.315 -39.590 1.00 91.62 454 PRO A CA 1
ATOM 3552 C C . PRO A 1 454 ? 15.794 -6.058 -38.970 1.00 91.62 454 PRO A C 1
ATOM 3554 O O . PRO A 1 454 ? 16.714 -5.500 -39.564 1.00 91.62 454 PRO A O 1
ATOM 3557 N N . ASN A 1 455 ? 15.332 -5.602 -37.797 1.00 91.06 455 ASN A N 1
ATOM 3558 C CA . ASN A 1 455 ? 15.855 -4.403 -37.134 1.00 91.06 455 ASN A CA 1
ATOM 3559 C C . ASN A 1 455 ? 16.733 -4.801 -35.927 1.00 91.06 455 ASN A C 1
ATOM 3561 O O . ASN A 1 455 ? 16.201 -5.370 -34.967 1.00 91.06 455 ASN A O 1
ATOM 3565 N N . PRO A 1 456 ? 18.047 -4.483 -35.915 1.00 88.38 456 PRO A N 1
ATOM 3566 C CA . PRO A 1 456 ? 18.958 -4.902 -34.846 1.00 88.38 456 PRO A CA 1
ATOM 3567 C C . PRO A 1 456 ? 18.479 -4.474 -33.451 1.00 88.38 456 PRO A C 1
ATOM 3569 O O . PRO A 1 456 ? 18.443 -5.307 -32.547 1.00 88.38 456 PRO A O 1
ATOM 3572 N N . TYR A 1 457 ? 17.992 -3.241 -33.292 1.00 90.81 457 TYR A N 1
ATOM 3573 C CA . TYR A 1 457 ? 17.483 -2.747 -32.007 1.00 90.81 457 TYR A CA 1
ATOM 3574 C C . TYR A 1 457 ? 16.122 -3.348 -31.623 1.00 90.81 457 TYR A C 1
ATOM 3576 O O . TYR A 1 457 ? 15.738 -3.335 -30.457 1.00 90.81 457 TYR A O 1
ATOM 3584 N N . THR A 1 458 ? 15.355 -3.900 -32.570 1.00 90.69 458 THR A N 1
ATOM 3585 C CA . THR A 1 458 ? 14.076 -4.548 -32.225 1.00 90.69 458 THR A CA 1
ATOM 3586 C C . THR A 1 458 ? 14.290 -5.981 -31.734 1.00 90.69 458 THR A C 1
ATOM 3588 O O . THR A 1 458 ? 13.648 -6.364 -30.755 1.00 90.69 458 THR A O 1
ATOM 3591 N N . ARG A 1 459 ? 15.224 -6.735 -32.343 1.00 89.19 459 ARG A N 1
ATOM 3592 C CA . ARG A 1 459 ? 15.548 -8.134 -31.979 1.00 89.19 459 ARG A CA 1
ATOM 3593 C C . ARG A 1 459 ? 16.427 -8.314 -30.734 1.00 89.19 459 ARG A C 1
ATOM 3595 O O . ARG A 1 459 ? 16.430 -9.416 -30.184 1.00 89.19 459 ARG A O 1
ATOM 3602 N N . MET A 1 460 ? 17.194 -7.289 -30.344 1.00 86.31 460 MET A N 1
ATOM 3603 C CA . MET A 1 460 ? 18.026 -7.279 -29.129 1.00 86.31 460 MET A CA 1
ATOM 3604 C C . MET A 1 460 ? 17.185 -7.488 -27.863 1.00 86.31 460 MET A C 1
ATOM 3606 O O . MET A 1 460 ? 16.022 -7.073 -27.805 1.00 86.31 460 MET A O 1
ATOM 3610 N N . ASN A 1 461 ? 17.790 -8.082 -26.827 1.00 85.88 461 ASN A N 1
ATOM 3611 C CA . ASN A 1 461 ? 17.175 -8.150 -25.504 1.00 85.88 461 ASN A CA 1
ATOM 3612 C C . ASN A 1 461 ? 16.947 -6.724 -24.973 1.00 85.88 461 ASN A C 1
ATOM 3614 O O . ASN A 1 461 ? 17.828 -5.867 -25.052 1.00 85.88 461 ASN A O 1
ATOM 3618 N N . THR A 1 462 ? 15.762 -6.458 -24.429 1.00 88.31 462 THR A N 1
ATOM 3619 C CA . THR A 1 462 ? 15.347 -5.103 -24.050 1.00 88.31 462 THR A CA 1
ATOM 3620 C C . THR A 1 462 ? 16.240 -4.506 -22.951 1.00 88.31 462 THR A C 1
ATOM 3622 O O . THR A 1 462 ? 16.491 -3.306 -22.979 1.00 88.31 462 THR A O 1
ATOM 3625 N N . SER A 1 463 ? 16.797 -5.322 -22.046 1.00 86.56 463 SER A N 1
ATOM 3626 C CA . SER A 1 463 ? 17.748 -4.849 -21.023 1.00 86.56 463 SER A CA 1
ATOM 3627 C C . SER A 1 463 ? 19.130 -4.496 -21.596 1.00 86.56 463 SER A C 1
ATOM 3629 O O . SER A 1 463 ? 19.694 -3.474 -21.215 1.00 86.56 463 SER A O 1
ATOM 3631 N N . GLN A 1 464 ? 19.646 -5.276 -22.559 1.00 85.69 464 GLN A N 1
ATOM 3632 C CA . GLN A 1 464 ? 20.886 -4.950 -23.290 1.00 85.69 464 GLN A CA 1
ATOM 3633 C C . GLN A 1 464 ? 20.716 -3.668 -24.122 1.00 85.69 464 GLN A C 1
ATOM 3635 O O . GLN A 1 464 ? 21.609 -2.828 -24.173 1.00 85.69 464 GLN A O 1
ATOM 3640 N N . LEU A 1 465 ? 19.539 -3.472 -24.726 1.00 90.19 465 LEU A N 1
ATOM 3641 C CA . LEU A 1 465 ? 19.222 -2.244 -25.454 1.00 90.19 465 LEU A CA 1
ATOM 3642 C C . LEU A 1 465 ? 19.156 -1.015 -24.531 1.00 90.19 465 LEU A C 1
ATOM 3644 O O . LEU A 1 465 ? 19.610 0.051 -24.929 1.00 90.19 465 LEU A O 1
ATOM 3648 N N . ILE A 1 466 ? 18.622 -1.140 -23.310 1.00 91.50 466 ILE A N 1
ATOM 3649 C CA . ILE A 1 466 ? 18.643 -0.040 -22.328 1.00 91.50 466 ILE A CA 1
ATOM 3650 C C . ILE A 1 466 ? 20.089 0.321 -21.956 1.00 91.50 466 ILE A C 1
ATOM 3652 O O . ILE A 1 466 ? 20.423 1.503 -21.973 1.00 91.50 466 ILE A O 1
ATOM 3656 N N . TYR A 1 467 ? 20.957 -0.671 -21.718 1.00 88.19 467 TYR A N 1
ATOM 3657 C CA . TYR A 1 467 ? 22.387 -0.436 -21.479 1.00 88.19 467 TYR A CA 1
ATOM 3658 C C . TYR A 1 467 ? 23.047 0.333 -22.636 1.00 88.19 467 TYR A C 1
ATOM 3660 O O . TYR A 1 467 ? 23.628 1.389 -22.399 1.00 88.19 467 TYR A O 1
ATOM 3668 N N . LEU A 1 468 ? 22.860 -0.106 -23.888 1.00 88.50 468 LEU A N 1
ATOM 3669 C CA . LEU A 1 468 ? 23.388 0.574 -25.084 1.00 88.50 468 LEU A CA 1
ATOM 3670 C C . LEU A 1 468 ? 22.851 2.012 -25.261 1.00 88.50 468 LEU A C 1
ATOM 3672 O O . LEU A 1 468 ? 23.547 2.898 -25.759 1.00 88.50 468 LEU A O 1
ATOM 3676 N N . LEU A 1 469 ? 21.605 2.271 -24.852 1.00 91.06 469 LEU A N 1
ATOM 3677 C CA . LEU A 1 469 ? 21.004 3.607 -24.917 1.00 91.06 469 LEU A CA 1
ATOM 3678 C C . LEU A 1 469 ? 21.507 4.535 -23.801 1.00 91.06 469 LEU A C 1
ATOM 3680 O O . LEU A 1 469 ? 21.540 5.750 -24.009 1.00 91.06 469 LEU A O 1
ATOM 3684 N N . PHE A 1 470 ? 21.922 3.996 -22.652 1.00 89.88 470 PHE A N 1
ATOM 3685 C CA . PHE A 1 470 ? 22.526 4.759 -21.553 1.00 89.88 470 PHE A CA 1
ATOM 3686 C C . PHE A 1 470 ? 24.047 4.938 -21.733 1.00 89.88 470 PHE A C 1
ATOM 3688 O O . PHE A 1 470 ? 24.585 5.982 -21.374 1.00 89.88 470 PHE A O 1
ATOM 3695 N N . SER A 1 471 ? 24.751 3.978 -22.342 1.00 85.06 471 SER A N 1
ATOM 3696 C CA . SER A 1 471 ? 26.214 4.002 -22.471 1.00 85.06 471 SER A CA 1
ATOM 3697 C C . SER A 1 471 ? 26.744 5.204 -23.265 1.00 85.06 471 SER A C 1
ATOM 3699 O O . SER A 1 471 ? 26.173 5.605 -24.288 1.00 85.06 471 SER A O 1
ATOM 3701 N N . GLN A 1 472 ? 27.880 5.746 -22.822 1.00 80.75 472 GLN A N 1
ATOM 3702 C CA . GLN A 1 472 ? 28.653 6.752 -23.554 1.00 80.75 472 GLN A CA 1
ATOM 3703 C C . GLN A 1 472 ? 29.521 6.100 -24.649 1.00 80.75 472 GLN A C 1
ATOM 3705 O O . GLN A 1 472 ? 29.933 4.945 -24.538 1.00 80.75 472 GLN A O 1
ATOM 3710 N N . CYS A 1 473 ? 29.800 6.843 -25.721 1.00 78.25 473 CYS A N 1
ATOM 3711 C CA . CYS A 1 473 ? 30.589 6.363 -26.858 1.00 78.25 473 CYS A CA 1
ATOM 3712 C C . CYS A 1 473 ? 32.094 6.551 -26.619 1.00 78.25 473 CYS A C 1
ATOM 3714 O O . CYS A 1 473 ? 32.640 7.612 -26.932 1.00 78.25 473 CYS A O 1
ATOM 3716 N N . GLY A 1 474 ? 32.734 5.522 -26.053 1.00 68.88 474 GLY A N 1
ATOM 3717 C CA . GLY A 1 474 ? 34.183 5.447 -25.845 1.00 68.88 474 GLY A CA 1
ATOM 3718 C C . GLY A 1 474 ? 34.973 5.018 -27.089 1.00 68.88 474 GLY A C 1
ATOM 3719 O O . GLY A 1 474 ? 34.403 4.619 -28.101 1.00 68.88 474 GLY A O 1
ATOM 3720 N N . ILE A 1 475 ? 36.305 5.072 -26.985 1.00 61.91 475 ILE A N 1
ATOM 3721 C CA . ILE A 1 475 ? 37.268 4.871 -28.090 1.00 61.91 475 ILE A CA 1
ATOM 3722 C C . ILE A 1 475 ? 37.187 3.456 -28.708 1.00 61.91 475 ILE A C 1
ATOM 3724 O O . ILE A 1 475 ? 37.453 3.277 -29.892 1.00 61.91 475 ILE A O 1
ATOM 3728 N N . SER A 1 476 ? 36.780 2.451 -27.928 1.00 56.78 476 SER A N 1
ATOM 3729 C CA . SER A 1 476 ? 36.616 1.050 -28.351 1.00 56.78 476 SER A CA 1
ATOM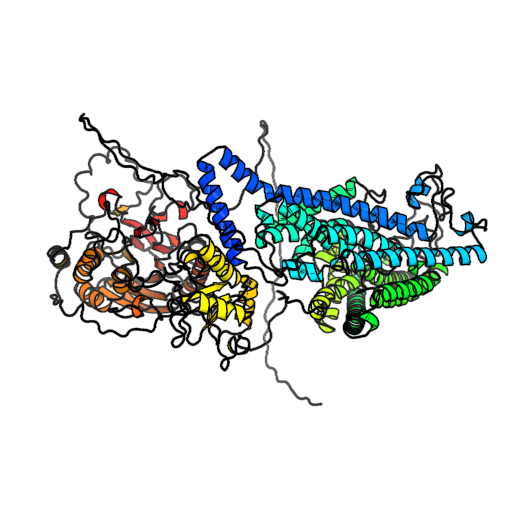 3730 C C . SER A 1 476 ? 35.277 0.723 -29.030 1.00 56.78 476 SER A C 1
ATOM 3732 O O . SER A 1 476 ? 35.107 -0.385 -29.542 1.00 56.78 476 SER A O 1
ATOM 3734 N N . ASN A 1 477 ? 34.293 1.627 -28.993 1.00 65.31 477 ASN A N 1
ATOM 3735 C CA . ASN A 1 477 ? 32.900 1.273 -29.273 1.00 65.31 477 ASN A CA 1
ATOM 3736 C C . ASN A 1 477 ? 32.575 1.468 -30.760 1.00 65.31 477 ASN A C 1
ATOM 3738 O O . ASN A 1 477 ? 32.447 2.592 -31.237 1.00 65.31 477 ASN A O 1
ATOM 3742 N N . SER A 1 478 ? 32.411 0.357 -31.482 1.00 64.38 478 SER A N 1
ATOM 3743 C CA . SER A 1 478 ? 32.200 0.307 -32.941 1.00 64.38 478 SER A CA 1
ATOM 3744 C C . SER A 1 478 ? 30.724 0.183 -33.369 1.00 64.38 478 SER A C 1
ATOM 3746 O O . SER A 1 478 ? 30.430 -0.216 -34.495 1.00 64.38 478 SER A O 1
ATOM 3748 N N . ASP A 1 479 ? 29.784 0.524 -32.484 1.00 78.88 479 ASP A N 1
ATOM 3749 C CA . ASP A 1 479 ? 28.346 0.542 -32.779 1.00 78.88 479 ASP A CA 1
ATOM 3750 C C . ASP A 1 479 ? 27.949 1.669 -33.750 1.00 78.88 479 ASP A C 1
ATOM 3752 O O . ASP A 1 479 ? 28.443 2.790 -33.634 1.00 78.88 479 ASP A O 1
ATOM 3756 N N . ASP A 1 480 ? 26.937 1.436 -34.604 1.00 82.31 480 ASP A N 1
ATOM 3757 C CA . ASP A 1 480 ? 26.313 2.469 -35.464 1.00 82.31 480 ASP A CA 1
ATOM 3758 C C . ASP A 1 480 ? 25.886 3.728 -34.657 1.00 82.31 480 ASP A C 1
ATOM 3760 O O . ASP A 1 480 ? 25.823 4.825 -35.202 1.00 82.31 480 ASP A O 1
ATOM 3764 N N . LEU A 1 481 ? 25.606 3.596 -33.350 1.00 85.25 481 LEU A N 1
ATOM 3765 C CA . LEU A 1 481 ? 25.226 4.698 -32.445 1.00 85.25 481 LEU A CA 1
ATOM 3766 C C . LEU A 1 481 ? 26.420 5.563 -31.978 1.00 85.25 481 LEU A C 1
ATOM 3768 O O . LEU A 1 481 ? 26.211 6.573 -31.306 1.00 85.25 481 LEU A O 1
ATOM 3772 N N . CYS A 1 482 ? 27.647 5.160 -32.315 1.00 82.44 482 CYS A N 1
ATOM 3773 C CA . CYS A 1 482 ? 28.910 5.805 -31.955 1.00 82.44 482 CYS A CA 1
ATOM 3774 C C . CYS A 1 482 ? 29.771 6.192 -33.176 1.00 82.44 482 CYS A C 1
ATOM 3776 O O . CYS A 1 482 ? 30.894 6.665 -33.001 1.00 82.44 482 CYS A O 1
ATOM 3778 N N . ASP A 1 483 ? 29.235 6.069 -34.396 1.00 85.06 483 ASP A N 1
ATOM 3779 C CA . ASP A 1 483 ? 29.843 6.576 -35.634 1.00 85.06 483 ASP A CA 1
ATOM 3780 C C . ASP A 1 483 ? 29.785 8.116 -35.692 1.00 85.06 483 ASP A C 1
ATOM 3782 O O . ASP A 1 483 ? 28.885 8.711 -36.287 1.00 85.06 483 ASP A O 1
ATOM 3786 N N . TYR A 1 484 ? 30.733 8.767 -35.022 1.00 82.94 484 TYR A N 1
ATOM 3787 C CA . TYR A 1 484 ? 30.964 10.213 -35.060 1.00 82.94 484 TYR A CA 1
ATOM 3788 C C . TYR A 1 484 ? 32.303 10.500 -35.748 1.00 82.94 484 TYR A C 1
ATOM 3790 O O . TYR A 1 484 ? 33.266 9.754 -35.574 1.00 82.94 484 TYR A O 1
ATOM 3798 N N . ASN A 1 485 ? 32.402 11.621 -36.468 1.00 81.06 485 ASN A N 1
ATOM 3799 C CA . ASN A 1 485 ? 33.621 12.025 -37.183 1.00 81.06 485 ASN A CA 1
ATOM 3800 C C . ASN A 1 485 ? 34.720 12.528 -36.217 1.00 81.06 485 ASN A C 1
ATOM 3802 O O . ASN A 1 485 ? 34.988 13.727 -36.139 1.00 81.06 485 ASN A O 1
ATOM 3806 N N . ARG A 1 486 ? 35.333 11.613 -35.454 1.00 75.50 486 ARG A N 1
ATOM 3807 C CA . ARG A 1 486 ? 36.367 11.874 -34.436 1.00 75.50 486 ARG A CA 1
ATOM 3808 C C . ARG A 1 486 ? 37.749 11.406 -34.905 1.00 75.50 486 ARG A C 1
ATOM 3810 O O . ARG A 1 486 ? 37.909 10.262 -35.319 1.00 75.50 486 ARG A O 1
ATOM 3817 N N . ASN A 1 487 ? 38.760 12.264 -34.764 1.00 66.69 487 ASN A N 1
ATOM 3818 C CA . ASN A 1 487 ? 40.167 11.910 -34.982 1.00 66.69 487 ASN A CA 1
ATOM 3819 C C . ASN A 1 487 ? 40.837 11.583 -33.639 1.00 66.69 487 ASN A C 1
ATOM 3821 O O . ASN A 1 487 ? 41.325 12.481 -32.957 1.00 66.69 487 ASN A O 1
ATOM 3825 N N . PHE A 1 488 ? 40.881 10.306 -33.259 1.00 64.75 488 PHE A N 1
ATOM 3826 C CA . PHE A 1 488 ? 41.567 9.873 -32.038 1.00 64.75 488 PHE A CA 1
ATOM 3827 C C . PHE A 1 488 ? 43.095 9.933 -32.220 1.00 64.75 488 PHE A C 1
ATOM 3829 O O . PHE A 1 488 ? 43.664 9.145 -32.975 1.00 64.75 488 PHE A O 1
ATOM 3836 N N . THR A 1 489 ? 43.757 10.872 -31.539 1.00 59.44 489 THR A N 1
ATOM 3837 C CA . THR A 1 489 ? 45.219 11.085 -31.600 1.00 59.44 489 THR A CA 1
ATOM 3838 C C . THR A 1 489 ? 45.961 10.636 -30.337 1.00 59.44 489 THR A C 1
ATOM 3840 O O . THR A 1 489 ? 47.127 10.258 -30.425 1.00 59.44 489 THR A O 1
ATOM 3843 N N . ASP A 1 490 ? 45.288 10.625 -29.183 1.00 59.81 490 ASP A N 1
ATOM 3844 C CA . ASP A 1 490 ? 45.762 10.082 -27.903 1.00 59.81 490 ASP A CA 1
ATOM 3845 C C . ASP A 1 490 ? 44.581 9.406 -27.186 1.00 59.81 490 ASP A C 1
ATOM 3847 O O . ASP A 1 490 ? 43.455 9.911 -27.216 1.00 59.81 490 ASP A O 1
ATOM 3851 N N . VAL A 1 491 ? 44.837 8.283 -26.514 1.00 62.03 491 VAL A N 1
ATOM 3852 C CA . VAL A 1 491 ? 43.855 7.546 -25.699 1.00 62.03 491 VAL A CA 1
ATOM 3853 C C . VAL A 1 491 ? 43.473 8.329 -24.432 1.00 62.03 491 VAL A C 1
ATOM 3855 O O . VAL A 1 491 ? 42.399 8.118 -23.877 1.00 62.03 491 VAL A O 1
ATOM 3858 N N . ASN A 1 492 ? 44.330 9.257 -23.992 1.00 56.97 492 ASN A N 1
ATOM 3859 C CA . ASN A 1 492 ? 44.132 10.090 -22.802 1.00 56.97 492 ASN A CA 1
ATOM 3860 C C . ASN A 1 492 ? 43.480 11.453 -23.101 1.00 56.97 492 ASN A C 1
ATOM 3862 O O . ASN A 1 492 ? 43.261 12.242 -22.180 1.00 56.97 492 ASN A O 1
ATOM 3866 N N . SER A 1 493 ? 43.201 11.763 -24.372 1.00 58.97 493 SER A N 1
ATOM 3867 C CA . SER A 1 493 ? 42.544 13.019 -24.750 1.00 58.97 493 SER A CA 1
ATOM 3868 C C . SER A 1 493 ? 41.071 13.036 -24.321 1.00 58.97 493 SER A C 1
ATOM 3870 O O . SER A 1 493 ? 40.397 12.003 -24.291 1.00 58.97 493 SER A O 1
ATOM 3872 N N . ALA A 1 494 ? 40.559 14.217 -23.965 1.00 58.94 494 ALA A N 1
ATOM 3873 C CA . ALA A 1 494 ? 39.137 14.381 -23.690 1.00 58.94 494 ALA A CA 1
ATOM 3874 C C . ALA A 1 494 ? 38.325 14.131 -24.970 1.00 58.94 494 ALA A C 1
ATOM 3876 O O . ALA A 1 494 ? 38.729 14.524 -26.062 1.00 58.94 494 ALA A O 1
ATOM 3877 N N . ILE A 1 495 ? 37.161 13.493 -24.837 1.00 66.12 495 ILE A N 1
ATOM 3878 C CA . ILE A 1 495 ? 36.264 13.273 -25.973 1.00 66.12 495 ILE A CA 1
ATOM 3879 C C . ILE A 1 495 ? 35.681 14.630 -26.401 1.00 66.12 495 ILE A C 1
ATOM 3881 O O . ILE A 1 495 ? 34.897 15.236 -25.667 1.00 66.12 495 ILE A O 1
ATOM 3885 N N . GLU A 1 496 ? 36.078 15.096 -27.584 1.00 66.31 496 GLU A N 1
ATOM 3886 C CA . GLU A 1 496 ? 35.559 16.314 -28.216 1.00 66.31 496 GLU A CA 1
ATOM 3887 C C . GLU A 1 496 ? 34.162 16.086 -28.828 1.00 66.31 496 GLU A C 1
ATOM 3889 O O . GLU A 1 496 ? 33.823 14.984 -29.292 1.00 66.31 496 GLU A O 1
ATOM 3894 N N . ILE A 1 497 ? 33.346 17.148 -28.868 1.00 71.31 497 ILE A N 1
ATOM 3895 C CA . ILE A 1 497 ? 32.060 17.133 -29.585 1.00 71.31 497 ILE A CA 1
ATOM 3896 C C . ILE A 1 497 ? 32.337 17.043 -31.092 1.00 71.31 497 ILE A C 1
ATOM 3898 O O . ILE A 1 497 ? 33.093 17.845 -31.640 1.00 71.31 497 ILE A O 1
ATOM 3902 N N . ALA A 1 498 ? 31.687 16.106 -31.783 1.00 76.50 498 ALA A N 1
ATOM 3903 C CA . ALA A 1 498 ? 31.899 15.875 -33.209 1.00 76.50 498 ALA A CA 1
ATOM 3904 C C . ALA A 1 498 ? 30.585 15.764 -33.995 1.00 76.50 498 ALA A C 1
ATOM 3906 O O . ALA A 1 498 ? 29.526 15.452 -33.446 1.00 76.50 498 ALA A O 1
ATOM 3907 N N . ALA A 1 499 ? 30.670 15.983 -35.308 1.00 84.38 499 ALA A N 1
ATOM 3908 C CA . ALA A 1 499 ? 29.554 15.773 -36.221 1.00 84.38 499 ALA A CA 1
ATOM 3909 C C . ALA A 1 499 ? 29.178 14.284 -36.304 1.00 84.38 499 ALA A C 1
ATOM 3911 O O . ALA A 1 499 ? 30.052 13.426 -36.470 1.00 84.38 499 ALA A O 1
ATOM 3912 N N . ALA A 1 500 ? 27.878 13.996 -36.255 1.00 85.62 500 ALA A N 1
ATOM 3913 C CA . ALA A 1 500 ? 27.322 12.668 -36.483 1.00 85.62 500 ALA A CA 1
ATOM 3914 C C . ALA A 1 500 ? 27.723 12.118 -37.864 1.00 85.62 500 ALA A C 1
ATOM 3916 O O . ALA A 1 500 ? 27.684 12.825 -38.874 1.00 85.62 500 ALA A O 1
ATOM 3917 N N . GLY A 1 501 ? 28.116 10.846 -37.904 1.00 86.31 501 GLY A N 1
ATOM 3918 C CA . GLY A 1 501 ? 28.414 10.111 -39.127 1.00 86.31 501 GLY A CA 1
ATOM 3919 C C . GLY A 1 501 ? 27.172 9.462 -39.760 1.00 86.31 501 GLY A C 1
ATOM 3920 O O . GLY A 1 501 ? 26.069 9.485 -39.194 1.00 86.31 501 GLY A O 1
ATOM 3921 N N . PRO A 1 502 ? 27.320 8.856 -40.954 1.00 87.00 502 PRO A N 1
ATOM 3922 C CA . PRO A 1 502 ? 26.237 8.142 -41.634 1.00 87.00 502 PRO A CA 1
ATOM 3923 C C . PRO A 1 502 ? 25.621 7.009 -40.795 1.00 87.00 502 PRO A C 1
ATOM 3925 O O . PRO A 1 502 ? 24.419 6.751 -40.899 1.00 87.00 502 PRO A O 1
ATOM 3928 N N . GLY A 1 503 ? 26.422 6.355 -39.950 1.00 86.69 503 GLY A N 1
ATOM 3929 C CA . GLY A 1 503 ? 26.005 5.337 -38.991 1.00 86.69 503 GLY A CA 1
ATOM 3930 C C . GLY A 1 503 ? 25.061 5.893 -37.931 1.00 86.69 503 GLY A C 1
ATOM 3931 O O . GLY A 1 503 ? 23.983 5.332 -37.753 1.00 86.69 503 GLY A O 1
ATOM 3932 N N . VAL A 1 504 ? 25.360 7.047 -37.323 1.00 89.19 504 VAL A N 1
ATOM 3933 C CA . VAL A 1 504 ? 24.471 7.667 -36.319 1.00 89.19 504 VAL A CA 1
ATOM 3934 C C . VAL A 1 504 ? 23.129 8.068 -36.940 1.00 89.19 504 VAL A C 1
ATOM 3936 O O . VAL A 1 504 ? 22.074 7.808 -36.355 1.00 89.19 504 VAL A O 1
ATOM 3939 N N . HIS A 1 505 ? 23.120 8.606 -38.164 1.00 89.56 505 HIS A N 1
ATOM 3940 C CA . HIS A 1 505 ? 21.868 8.883 -38.882 1.00 89.56 505 HIS A CA 1
ATOM 3941 C C . HIS A 1 505 ? 21.051 7.608 -39.163 1.00 89.56 505 HIS A C 1
ATOM 3943 O O . HIS A 1 505 ? 19.828 7.590 -38.981 1.00 89.56 505 HIS A O 1
ATOM 3949 N N . ARG A 1 506 ? 21.718 6.515 -39.556 1.00 91.31 506 ARG A N 1
ATOM 3950 C CA . ARG A 1 506 ? 21.098 5.195 -39.748 1.00 91.31 506 ARG A CA 1
ATOM 3951 C C . ARG A 1 506 ? 20.568 4.615 -38.433 1.00 91.31 506 ARG A C 1
ATOM 3953 O O . ARG A 1 506 ? 19.454 4.088 -38.416 1.00 91.31 506 ARG A O 1
ATOM 3960 N N . ALA A 1 507 ? 21.321 4.746 -37.342 1.00 91.12 507 ALA A N 1
ATOM 3961 C CA . ALA A 1 507 ? 20.941 4.310 -36.006 1.00 91.12 507 ALA A CA 1
ATOM 3962 C C . ALA A 1 507 ? 19.674 5.031 -35.539 1.00 91.12 507 ALA A C 1
ATOM 3964 O O . ALA A 1 507 ? 18.707 4.373 -35.163 1.00 91.12 507 ALA A O 1
ATOM 3965 N N . VAL A 1 508 ? 19.620 6.364 -35.654 1.00 92.88 508 VAL A N 1
ATOM 3966 C CA . VAL A 1 508 ? 18.434 7.167 -35.307 1.00 92.88 508 VAL A CA 1
ATOM 3967 C C . VAL A 1 508 ? 17.203 6.734 -36.113 1.00 92.88 508 VAL A C 1
ATOM 3969 O O . VAL A 1 508 ? 16.133 6.555 -35.531 1.00 92.88 508 VAL A O 1
ATOM 3972 N N . TRP A 1 509 ? 17.329 6.475 -37.420 1.00 93.31 509 TRP A N 1
ATOM 3973 C CA . TRP A 1 509 ? 16.207 5.969 -38.226 1.00 93.31 509 TRP A CA 1
ATOM 3974 C C . TRP A 1 509 ? 15.729 4.575 -37.779 1.00 93.31 509 TRP A C 1
ATOM 3976 O O . TRP A 1 509 ? 14.528 4.344 -37.606 1.00 93.31 509 TRP A O 1
ATOM 3986 N N . LEU A 1 510 ? 16.659 3.648 -37.528 1.00 93.81 510 LEU A N 1
ATOM 3987 C CA . LEU A 1 510 ? 16.346 2.306 -37.024 1.00 93.81 510 LEU A CA 1
ATOM 3988 C C . LEU A 1 510 ? 15.767 2.332 -35.597 1.00 93.81 510 LEU A C 1
ATOM 3990 O O . LEU A 1 510 ? 14.939 1.479 -35.269 1.00 93.81 510 LEU A O 1
ATOM 3994 N N . LEU A 1 511 ? 16.146 3.313 -34.773 1.00 94.56 511 LEU A N 1
ATOM 3995 C CA . LEU A 1 511 ? 15.590 3.564 -33.442 1.00 94.56 511 LEU A CA 1
ATOM 3996 C C . LEU A 1 511 ? 14.170 4.148 -33.508 1.00 94.56 511 LEU A C 1
ATOM 3998 O O . LEU A 1 511 ? 13.305 3.682 -32.772 1.00 94.56 511 LEU A O 1
ATOM 4002 N N . ILE A 1 512 ? 13.880 5.082 -34.422 1.00 94.81 512 ILE A N 1
ATOM 4003 C CA . ILE A 1 512 ? 12.509 5.571 -34.675 1.00 94.81 512 ILE A CA 1
ATOM 4004 C C . ILE A 1 512 ? 11.602 4.412 -35.115 1.00 94.81 512 ILE A C 1
ATOM 4006 O O . ILE A 1 512 ? 10.492 4.252 -34.602 1.00 94.81 512 ILE A O 1
ATOM 4010 N N . LEU A 1 513 ? 12.093 3.547 -36.009 1.00 94.19 513 LEU A N 1
ATOM 4011 C CA . LEU A 1 513 ? 11.380 2.332 -36.399 1.00 94.19 513 LEU A CA 1
ATOM 4012 C C . LEU A 1 513 ? 11.190 1.380 -35.202 1.00 94.19 513 LEU A C 1
ATOM 4014 O O . LEU A 1 513 ? 10.087 0.881 -34.988 1.00 94.19 513 LEU A O 1
ATOM 4018 N N . ALA A 1 514 ? 12.226 1.162 -34.385 1.00 94.00 514 ALA A N 1
ATOM 4019 C CA . ALA A 1 514 ? 12.145 0.315 -33.193 1.00 94.00 514 ALA A CA 1
ATOM 4020 C C . ALA A 1 514 ? 11.153 0.857 -32.148 1.00 94.00 514 ALA A C 1
ATOM 4022 O O . ALA A 1 514 ? 10.445 0.065 -31.532 1.00 94.00 514 ALA A O 1
ATOM 4023 N N . LEU A 1 515 ? 11.053 2.181 -31.980 1.00 94.75 515 LEU A N 1
ATOM 4024 C CA . LEU A 1 515 ? 10.094 2.838 -31.089 1.00 94.75 515 LEU A CA 1
ATOM 4025 C C . LEU A 1 515 ? 8.649 2.521 -31.494 1.00 94.75 515 LEU A C 1
ATOM 4027 O O . LEU A 1 515 ? 7.863 2.061 -30.667 1.00 94.75 515 LEU A O 1
ATOM 4031 N N . ILE A 1 516 ? 8.313 2.720 -32.773 1.00 94.69 516 ILE A N 1
ATOM 4032 C CA . ILE A 1 516 ? 6.968 2.454 -33.308 1.00 94.69 516 ILE A CA 1
ATOM 4033 C C . ILE A 1 516 ? 6.638 0.959 -33.190 1.00 94.69 516 ILE A C 1
ATOM 4035 O O . ILE A 1 516 ? 5.567 0.594 -32.699 1.00 94.69 516 ILE A O 1
ATOM 4039 N N . LEU A 1 517 ? 7.571 0.085 -33.585 1.00 93.19 517 LEU A N 1
ATOM 4040 C CA . LEU A 1 517 ? 7.373 -1.363 -33.538 1.00 93.19 517 LEU A CA 1
ATOM 4041 C C . LEU A 1 517 ? 7.238 -1.882 -32.099 1.00 93.19 517 LEU A C 1
ATOM 4043 O O . LEU A 1 517 ? 6.263 -2.574 -31.808 1.00 93.19 517 LEU A O 1
ATOM 4047 N N . LYS A 1 518 ? 8.138 -1.514 -31.174 1.00 93.12 518 LYS A N 1
ATOM 4048 C CA . LYS A 1 518 ? 8.042 -1.927 -29.762 1.00 93.12 518 LYS A CA 1
ATOM 4049 C C . LYS A 1 518 ? 6.802 -1.343 -29.076 1.00 93.12 518 LYS A C 1
ATOM 4051 O O . LYS A 1 518 ? 6.214 -2.044 -28.254 1.00 93.12 518 LYS A O 1
ATOM 4056 N N . LEU A 1 519 ? 6.345 -0.133 -29.419 1.00 93.62 519 LEU A N 1
ATOM 4057 C CA . LEU A 1 519 ? 5.099 0.429 -28.875 1.00 93.62 519 LEU A CA 1
ATOM 4058 C C . LEU A 1 519 ? 3.893 -0.441 -29.261 1.00 93.62 519 LEU A C 1
ATOM 4060 O O . LEU A 1 519 ? 3.149 -0.889 -28.387 1.00 93.62 519 LEU A O 1
ATOM 4064 N N . ILE A 1 520 ? 3.746 -0.745 -30.555 1.00 94.25 520 ILE A N 1
ATOM 4065 C CA . ILE A 1 520 ? 2.664 -1.591 -31.083 1.00 94.25 520 ILE A CA 1
ATOM 4066 C C . ILE A 1 520 ? 2.751 -3.011 -30.499 1.00 94.25 520 ILE A C 1
ATOM 4068 O O . ILE A 1 520 ? 1.759 -3.531 -29.985 1.00 94.25 520 ILE A O 1
ATOM 4072 N N . MET A 1 521 ? 3.941 -3.623 -30.503 1.00 93.38 521 MET A N 1
ATOM 4073 C CA . MET A 1 521 ? 4.166 -4.948 -29.913 1.00 93.38 521 MET A CA 1
ATOM 4074 C C . MET A 1 521 ? 3.786 -4.979 -28.430 1.00 93.38 521 MET A C 1
ATOM 4076 O O . MET A 1 521 ? 3.106 -5.908 -28.005 1.00 93.38 521 MET A O 1
ATOM 4080 N N . THR A 1 522 ? 4.170 -3.978 -27.635 1.00 93.38 522 THR A N 1
ATOM 4081 C CA . THR A 1 522 ? 3.886 -3.958 -26.187 1.00 93.38 522 THR A CA 1
ATOM 4082 C C . THR A 1 522 ? 2.388 -3.806 -25.904 1.00 93.38 522 THR A C 1
ATOM 4084 O O . THR A 1 522 ? 1.880 -4.473 -25.002 1.00 93.38 522 THR A O 1
ATOM 4087 N N . VAL A 1 523 ? 1.651 -3.016 -26.703 1.00 94.50 523 VAL A N 1
ATOM 4088 C CA . VAL A 1 523 ? 0.179 -2.893 -26.596 1.00 94.50 523 VAL A CA 1
ATOM 4089 C C . VAL A 1 523 ? -0.511 -4.247 -26.767 1.00 94.50 523 VAL A C 1
ATOM 4091 O O . VAL A 1 523 ? -1.389 -4.579 -25.967 1.00 94.50 523 VAL A O 1
ATOM 4094 N N . PHE A 1 524 ? -0.100 -5.038 -27.764 1.00 92.62 524 PHE A N 1
ATOM 4095 C CA . PHE A 1 524 ? -0.633 -6.385 -27.977 1.00 92.62 524 PHE A CA 1
ATOM 4096 C C . PHE A 1 524 ? -0.128 -7.389 -26.934 1.00 92.62 524 PHE A C 1
ATOM 4098 O O . PHE A 1 524 ? -0.903 -8.224 -26.466 1.00 92.62 524 PHE A O 1
ATOM 4105 N N . THR A 1 525 ? 1.146 -7.318 -26.543 1.00 92.25 525 THR A N 1
ATOM 4106 C CA . THR A 1 525 ? 1.767 -8.345 -25.694 1.00 92.25 525 THR A CA 1
ATOM 4107 C C . THR A 1 525 ? 1.305 -8.259 -24.236 1.00 92.25 525 THR A C 1
ATOM 4109 O O . THR A 1 525 ? 1.046 -9.282 -23.598 1.00 92.25 525 THR A O 1
ATOM 4112 N N . PHE A 1 526 ? 1.145 -7.050 -23.689 1.00 90.75 526 PHE A N 1
ATOM 4113 C CA . PHE A 1 526 ? 0.691 -6.885 -22.309 1.00 90.75 526 PHE A CA 1
ATOM 4114 C C . PHE A 1 526 ? -0.785 -7.301 -22.157 1.00 90.75 526 PHE A C 1
ATOM 4116 O O . PHE A 1 526 ? -1.648 -6.904 -22.942 1.00 90.75 526 PHE A O 1
ATOM 4123 N N . GLY A 1 527 ? -1.078 -8.135 -21.154 1.00 87.00 527 GLY A N 1
ATOM 4124 C CA . GLY A 1 527 ? -2.401 -8.744 -20.949 1.00 87.00 527 GLY A CA 1
ATOM 4125 C C . GLY A 1 527 ? -2.618 -10.103 -21.638 1.00 87.00 527 GLY A C 1
ATOM 4126 O O . GLY A 1 527 ? -3.729 -10.629 -21.589 1.00 87.00 527 GLY A O 1
ATOM 4127 N N . MET A 1 528 ? -1.590 -10.693 -22.260 1.00 90.12 528 MET A N 1
ATOM 4128 C CA . MET A 1 528 ? -1.613 -12.095 -22.712 1.00 90.12 528 MET A CA 1
ATOM 4129 C C . MET A 1 528 ? -1.572 -13.086 -21.534 1.00 90.12 528 MET A C 1
ATOM 4131 O O . MET A 1 528 ? -1.145 -12.754 -20.427 1.00 90.12 528 MET A O 1
ATOM 4135 N N . LYS A 1 529 ? -1.978 -14.344 -21.763 1.00 89.94 529 LYS A N 1
ATOM 4136 C CA . LYS A 1 529 ? -1.976 -15.416 -20.742 1.00 89.94 529 LYS A CA 1
ATOM 4137 C C . LYS A 1 529 ? -0.603 -16.087 -20.547 1.00 89.94 529 LYS A C 1
ATOM 4139 O O . LYS A 1 529 ? -0.494 -17.306 -20.512 1.00 89.94 529 LYS A O 1
ATOM 4144 N N . VAL A 1 530 ? 0.427 -15.263 -20.372 1.00 93.06 530 VAL A N 1
ATOM 4145 C CA . VAL A 1 530 ? 1.799 -15.631 -19.970 1.00 93.06 530 VAL A CA 1
ATOM 4146 C C . VAL A 1 530 ? 2.246 -14.729 -18.808 1.00 93.06 530 VAL A C 1
ATOM 4148 O O . VAL A 1 530 ? 1.595 -13.707 -18.567 1.00 93.06 530 VAL A O 1
ATOM 4151 N N . PRO A 1 531 ? 3.308 -15.053 -18.048 1.00 94.25 531 PRO A N 1
ATOM 4152 C CA . PRO A 1 531 ? 3.857 -14.142 -17.042 1.00 94.25 531 PRO A CA 1
ATOM 4153 C C . PRO A 1 531 ? 4.524 -12.950 -17.741 1.00 94.25 531 PRO A C 1
ATOM 4155 O O . PRO A 1 531 ? 5.323 -13.151 -18.658 1.00 94.25 531 PRO A O 1
ATOM 4158 N N . CYS A 1 532 ? 4.186 -11.714 -17.356 1.00 90.06 532 CYS A N 1
ATOM 4159 C CA . CYS A 1 532 ? 4.634 -10.527 -18.093 1.00 90.06 532 CYS A CA 1
ATOM 4160 C C . CYS A 1 532 ? 4.734 -9.240 -17.253 1.00 90.06 532 CYS A C 1
ATOM 4162 O O . CYS A 1 532 ? 3.734 -8.731 -16.750 1.00 90.06 532 CYS A O 1
ATOM 4164 N N . GLY A 1 533 ? 5.928 -8.654 -17.150 1.00 91.44 533 GLY A N 1
ATOM 4165 C CA . GLY A 1 533 ? 6.146 -7.315 -16.595 1.00 91.44 533 GLY A CA 1
ATOM 4166 C C . GLY A 1 533 ? 6.175 -6.227 -17.667 1.00 91.44 533 GLY A C 1
ATOM 4167 O O . GLY A 1 533 ? 6.504 -6.491 -18.822 1.00 91.44 533 GLY A O 1
ATOM 4168 N N . LEU A 1 534 ? 5.848 -4.997 -17.262 1.00 92.12 534 LEU A N 1
ATOM 4169 C CA . LEU A 1 534 ? 5.737 -3.832 -18.151 1.00 92.12 534 LEU A CA 1
ATOM 4170 C C . LEU A 1 534 ? 6.854 -2.787 -17.952 1.00 92.12 534 LEU A C 1
ATOM 4172 O O . LEU A 1 534 ? 7.089 -1.985 -18.849 1.00 92.12 534 LEU A O 1
ATOM 4176 N N . PHE A 1 535 ? 7.577 -2.820 -16.825 1.00 92.69 535 PHE A N 1
ATOM 4177 C CA . PHE A 1 535 ? 8.630 -1.845 -16.504 1.00 92.69 535 PHE A CA 1
ATOM 4178 C C . PHE A 1 535 ? 9.681 -1.701 -17.614 1.00 92.69 535 PHE A C 1
ATOM 4180 O O . PHE A 1 535 ? 9.834 -0.618 -18.166 1.00 92.69 535 PHE A O 1
ATOM 4187 N N . ILE A 1 536 ? 10.364 -2.791 -17.975 1.00 92.25 536 ILE A N 1
ATOM 4188 C CA . ILE A 1 536 ? 11.461 -2.787 -18.958 1.00 92.25 536 ILE A CA 1
ATOM 4189 C C . ILE A 1 536 ? 11.004 -2.347 -20.367 1.00 92.25 536 ILE A C 1
ATOM 4191 O O . ILE A 1 536 ? 11.676 -1.496 -20.948 1.00 92.25 536 ILE A O 1
ATOM 4195 N N . PRO A 1 537 ? 9.854 -2.802 -20.911 1.00 93.81 537 PRO A N 1
ATOM 4196 C CA . PRO A 1 537 ? 9.291 -2.220 -22.131 1.00 93.81 537 PRO A CA 1
ATOM 4197 C C . PRO A 1 537 ? 9.052 -0.703 -22.051 1.00 93.81 537 PRO A C 1
ATOM 4199 O O . PRO A 1 537 ? 9.483 0.018 -22.949 1.00 93.81 537 PRO A O 1
ATOM 4202 N N . SER A 1 538 ? 8.434 -0.193 -20.979 1.00 94.62 538 SER A N 1
ATOM 4203 C CA . SER A 1 538 ? 8.189 1.252 -20.811 1.00 94.62 538 SER A CA 1
ATOM 4204 C C . SER A 1 538 ? 9.486 2.059 -20.687 1.00 94.62 538 SER A C 1
ATOM 4206 O O . SER A 1 538 ? 9.622 3.105 -21.322 1.00 94.62 538 SER A O 1
ATOM 4208 N N . LEU A 1 539 ? 10.460 1.548 -19.925 1.00 94.06 539 LEU A N 1
ATOM 4209 C CA . LEU A 1 539 ? 11.802 2.124 -19.800 1.00 94.06 539 LEU A CA 1
ATOM 4210 C C . LEU A 1 539 ? 12.502 2.199 -21.158 1.00 94.06 539 LEU A C 1
ATOM 4212 O O . LEU A 1 539 ? 13.046 3.240 -21.504 1.00 94.06 539 LEU A O 1
ATOM 4216 N N . CYS A 1 540 ? 12.439 1.132 -21.957 1.00 95.00 540 CYS A N 1
ATOM 4217 C CA . CYS A 1 540 ? 13.033 1.085 -23.291 1.00 95.00 540 CYS A CA 1
ATOM 4218 C C . CYS A 1 540 ? 12.397 2.092 -24.259 1.00 95.00 540 CYS A C 1
ATOM 4220 O O . CYS A 1 540 ? 13.123 2.806 -24.948 1.00 95.00 540 CYS A O 1
ATOM 4222 N N . LEU A 1 541 ? 11.063 2.203 -24.291 1.00 95.62 541 LEU A N 1
ATOM 4223 C CA . LEU A 1 541 ? 10.376 3.195 -25.129 1.00 95.62 541 LEU A CA 1
ATOM 4224 C C . LEU A 1 541 ? 10.821 4.624 -24.777 1.00 95.62 541 LEU A C 1
ATOM 4226 O O . LEU A 1 541 ? 11.107 5.420 -25.671 1.00 95.62 541 LEU A O 1
ATOM 4230 N N . GLY A 1 542 ? 10.949 4.927 -23.482 1.00 96.12 542 GLY A N 1
ATOM 4231 C CA . GLY A 1 542 ? 11.483 6.204 -23.015 1.00 96.12 542 GLY A CA 1
ATOM 4232 C C . GLY A 1 542 ? 12.971 6.404 -23.305 1.00 96.12 542 GLY A C 1
ATOM 4233 O O . GLY A 1 542 ? 13.358 7.492 -23.725 1.00 96.12 542 GLY A O 1
ATOM 4234 N N . ALA A 1 543 ? 13.793 5.362 -23.162 1.00 96.00 543 ALA A N 1
ATOM 4235 C CA . ALA A 1 543 ? 15.223 5.401 -23.463 1.00 96.00 543 ALA A CA 1
ATOM 4236 C C . ALA A 1 543 ? 15.496 5.690 -24.943 1.00 96.00 543 ALA A C 1
ATOM 4238 O O . ALA A 1 543 ? 16.390 6.473 -25.259 1.00 96.00 543 ALA A O 1
ATOM 4239 N N . ILE A 1 544 ? 14.695 5.121 -25.851 1.00 96.19 544 ILE A N 1
ATOM 4240 C CA . ILE A 1 544 ? 14.800 5.389 -27.289 1.00 96.19 544 ILE A CA 1
ATOM 4241 C C . ILE A 1 544 ? 14.467 6.860 -27.585 1.00 96.19 544 ILE A C 1
ATOM 4243 O O . ILE A 1 544 ? 15.259 7.544 -28.230 1.00 96.19 544 ILE A O 1
ATOM 4247 N N . VAL A 1 545 ? 13.334 7.369 -27.081 1.00 96.62 545 VAL A N 1
ATOM 4248 C CA . VAL A 1 545 ? 12.938 8.783 -27.256 1.00 96.62 545 VAL A CA 1
ATOM 4249 C C . VAL A 1 545 ? 13.996 9.723 -26.677 1.00 96.62 545 VAL A C 1
ATOM 4251 O O . VAL A 1 545 ? 14.417 10.668 -27.342 1.00 96.62 545 VAL A O 1
ATOM 4254 N N . GLY A 1 546 ? 14.463 9.436 -25.463 1.00 96.31 546 GLY A N 1
ATOM 4255 C CA . GLY A 1 546 ? 15.481 10.219 -24.783 1.00 96.31 546 GLY A CA 1
ATOM 4256 C C . GLY A 1 546 ? 16.819 10.236 -25.524 1.00 96.31 546 GLY A C 1
ATOM 4257 O O . GLY A 1 546 ? 17.374 11.312 -25.716 1.00 96.31 546 GLY A O 1
ATOM 4258 N N . ARG A 1 547 ? 17.312 9.093 -26.027 1.00 94.81 547 ARG A N 1
ATOM 4259 C CA . ARG A 1 547 ? 18.572 9.044 -26.792 1.00 94.81 547 ARG A CA 1
ATOM 4260 C C . ARG A 1 547 ? 18.472 9.817 -28.109 1.00 94.81 547 ARG A C 1
ATOM 4262 O O . ARG A 1 547 ? 19.417 10.515 -28.460 1.00 94.81 547 ARG A O 1
ATOM 4269 N N . ILE A 1 548 ? 17.331 9.744 -28.804 1.00 94.94 548 ILE A N 1
ATOM 4270 C CA . ILE A 1 548 ? 17.086 10.516 -30.037 1.00 94.94 548 ILE A CA 1
ATOM 4271 C C . ILE A 1 548 ? 17.115 12.026 -29.747 1.00 94.94 548 ILE A C 1
ATOM 4273 O O . ILE A 1 548 ? 17.770 12.773 -30.473 1.00 94.94 548 ILE A O 1
ATOM 4277 N N . VAL A 1 549 ? 16.456 12.480 -28.673 1.00 95.06 549 VAL A N 1
ATOM 4278 C CA . VAL A 1 549 ? 16.483 13.896 -28.259 1.00 95.06 549 VAL A CA 1
ATOM 4279 C C . VAL A 1 549 ? 17.882 14.319 -27.799 1.00 95.06 549 VAL A C 1
ATOM 4281 O O . VAL A 1 549 ? 18.326 15.402 -28.167 1.00 95.06 549 VAL A O 1
ATOM 4284 N N . GLY A 1 550 ? 18.600 13.464 -27.065 1.00 92.88 550 GLY A N 1
ATOM 4285 C CA . GLY A 1 550 ? 19.971 13.715 -26.615 1.00 92.88 550 GLY A CA 1
ATOM 4286 C C . GLY A 1 550 ? 20.954 13.917 -27.769 1.00 92.88 550 GLY A C 1
ATOM 4287 O O . GLY A 1 550 ? 21.671 14.910 -27.778 1.00 92.88 550 GLY A O 1
ATOM 4288 N N . ILE A 1 551 ? 20.930 13.040 -28.780 1.00 91.75 551 ILE A N 1
ATOM 4289 C CA . ILE A 1 551 ? 21.754 13.186 -29.995 1.00 91.75 551 ILE A CA 1
ATOM 4290 C C . ILE A 1 551 ? 21.357 14.458 -30.763 1.00 91.75 551 ILE A C 1
ATOM 4292 O O . ILE A 1 551 ? 22.216 15.208 -31.219 1.00 91.75 551 ILE A O 1
ATOM 4296 N N . GLY A 1 552 ? 20.057 14.758 -30.875 1.00 91.44 552 GLY A N 1
ATOM 4297 C CA . GLY A 1 552 ? 19.594 16.004 -31.499 1.00 91.44 552 GLY A CA 1
ATOM 4298 C C . GLY A 1 552 ? 20.081 17.268 -30.774 1.00 91.44 552 GLY A C 1
ATOM 4299 O O . GLY A 1 552 ? 20.398 18.264 -31.420 1.00 91.44 552 GLY A O 1
ATOM 4300 N N . MET A 1 553 ? 20.174 17.217 -29.444 1.00 89.94 553 MET A N 1
ATOM 4301 C CA . MET A 1 553 ? 20.626 18.313 -28.585 1.00 89.94 553 MET A CA 1
ATOM 4302 C C . MET A 1 553 ? 22.158 18.486 -28.617 1.00 89.94 553 MET A C 1
ATOM 4304 O O . MET A 1 553 ? 22.644 19.608 -28.753 1.00 89.94 553 MET A O 1
ATOM 4308 N N . GLU A 1 554 ? 22.912 17.384 -28.603 1.00 87.69 554 GLU A N 1
ATOM 4309 C CA . GLU A 1 554 ? 24.366 17.341 -28.835 1.00 87.69 554 GLU A CA 1
ATOM 4310 C C . GLU A 1 554 ? 24.736 17.976 -30.189 1.00 87.69 554 GLU A C 1
ATOM 4312 O O . GLU A 1 554 ? 25.557 18.893 -30.254 1.00 87.69 554 GLU A O 1
ATOM 4317 N N . GLN A 1 555 ? 24.082 17.551 -31.277 1.00 89.06 555 GLN A N 1
ATOM 4318 C CA . GLN A 1 555 ? 24.346 18.087 -32.618 1.00 89.06 555 GLN A CA 1
ATOM 4319 C C . GLN A 1 555 ? 23.902 19.555 -32.770 1.00 89.06 555 GLN A C 1
ATOM 4321 O O . GLN A 1 555 ? 24.526 20.314 -33.514 1.00 89.06 555 GLN A O 1
ATOM 4326 N N . LEU A 1 556 ? 22.870 19.997 -32.038 1.00 88.19 556 LEU A N 1
ATOM 4327 C CA . LEU A 1 556 ? 22.476 21.409 -31.993 1.00 88.19 556 LEU A CA 1
ATOM 4328 C C . LEU A 1 556 ? 23.568 22.279 -31.347 1.00 88.19 556 LEU A C 1
ATOM 4330 O O . LEU A 1 556 ? 23.872 23.353 -31.870 1.00 88.19 556 LEU A O 1
ATOM 4334 N N . ALA A 1 557 ? 24.184 21.813 -30.256 1.00 85.69 557 ALA A N 1
ATOM 4335 C CA . ALA A 1 557 ? 25.301 22.510 -29.622 1.00 85.69 557 ALA A CA 1
ATOM 4336 C C . ALA A 1 557 ? 26.560 22.512 -30.503 1.00 85.69 557 ALA A C 1
ATOM 4338 O O . ALA A 1 557 ? 27.203 23.552 -30.616 1.00 85.69 557 ALA A O 1
ATOM 4339 N N . TYR A 1 558 ? 26.864 21.401 -31.188 1.00 84.38 558 TYR A N 1
ATOM 4340 C CA . TYR A 1 558 ? 27.980 21.317 -32.141 1.00 84.38 558 TYR A CA 1
ATOM 4341 C C . TYR A 1 558 ? 27.872 22.352 -33.273 1.00 84.38 558 TYR A C 1
ATOM 4343 O O . TYR A 1 558 ? 28.845 23.030 -33.602 1.00 84.38 558 TYR A O 1
ATOM 4351 N N . HIS A 1 559 ? 26.681 22.514 -33.860 1.00 85.81 559 HIS A N 1
ATOM 4352 C CA . HIS A 1 559 ? 26.470 23.473 -34.948 1.00 85.81 559 HIS A CA 1
ATOM 4353 C C . HIS A 1 559 ? 26.345 24.932 -34.483 1.00 85.81 559 HIS A C 1
ATOM 4355 O O . HIS A 1 559 ? 26.648 25.841 -35.260 1.00 85.81 559 HIS A O 1
ATOM 4361 N N . TYR A 1 560 ? 25.920 25.182 -33.239 1.00 84.75 560 TYR A N 1
ATOM 4362 C CA . TYR A 1 560 ? 25.634 26.531 -32.736 1.00 84.75 560 TYR A CA 1
ATOM 4363 C C . TYR A 1 560 ? 26.250 26.863 -31.353 1.00 84.75 560 TYR A C 1
ATOM 4365 O O . TYR A 1 560 ? 25.575 27.483 -30.523 1.00 84.75 560 TYR A O 1
ATOM 4373 N N . PRO A 1 561 ? 27.546 26.585 -31.095 1.00 75.94 561 PRO A N 1
ATOM 4374 C CA . PRO A 1 561 ? 28.156 26.701 -29.759 1.00 75.94 561 PRO A CA 1
ATOM 4375 C C . PRO A 1 561 ? 28.249 28.144 -29.227 1.00 75.94 561 PRO A C 1
ATOM 4377 O O . PRO A 1 561 ? 28.563 28.370 -28.062 1.00 75.94 561 PRO A O 1
ATOM 4380 N N . LYS A 1 562 ? 27.981 29.146 -30.079 1.00 76.69 562 LYS A N 1
ATOM 4381 C CA . LYS A 1 562 ? 28.002 30.581 -29.740 1.00 76.69 562 LYS A CA 1
ATOM 4382 C C . LYS A 1 562 ? 26.613 31.206 -29.556 1.00 76.69 562 LYS A C 1
ATOM 4384 O O . LYS A 1 562 ? 26.530 32.407 -29.311 1.00 76.69 562 LYS A O 1
ATOM 4389 N N . ILE A 1 563 ? 25.524 30.439 -29.677 1.00 81.38 563 ILE A N 1
ATOM 4390 C CA . ILE A 1 563 ? 24.198 30.922 -29.259 1.00 81.38 563 ILE A CA 1
ATOM 4391 C C . ILE A 1 563 ? 24.190 31.058 -27.728 1.00 81.38 563 ILE A C 1
ATOM 4393 O O . ILE A 1 563 ? 24.789 30.243 -27.036 1.00 81.38 563 ILE A O 1
ATOM 4397 N N . TRP A 1 564 ? 23.477 32.058 -27.198 1.00 78.94 564 TRP A N 1
ATOM 4398 C CA . TRP A 1 564 ? 23.331 32.343 -25.756 1.00 78.94 564 TRP A CA 1
ATOM 4399 C C . TRP A 1 564 ? 22.997 31.113 -24.878 1.00 78.94 564 TRP A C 1
ATOM 4401 O O . TRP A 1 564 ? 23.420 31.033 -23.731 1.00 78.94 564 TRP A O 1
ATOM 4411 N N . LEU A 1 565 ? 22.288 30.134 -25.447 1.00 76.19 565 LEU A N 1
ATOM 4412 C CA . LEU A 1 565 ? 21.969 28.823 -24.863 1.00 76.19 565 LEU A CA 1
ATOM 4413 C C . LEU A 1 565 ? 23.203 27.984 -24.477 1.00 76.19 565 LEU A C 1
ATOM 4415 O O . LEU A 1 565 ? 23.142 27.197 -23.539 1.00 76.19 565 LEU A O 1
ATOM 4419 N N . PHE A 1 566 ? 24.289 28.130 -25.240 1.00 76.38 566 PHE A N 1
ATOM 4420 C CA . PHE A 1 566 ? 25.485 27.283 -25.226 1.00 76.38 566 PHE A CA 1
ATOM 4421 C C . PHE A 1 566 ? 26.781 28.067 -24.969 1.00 76.38 566 PHE A C 1
ATOM 4423 O O . PHE A 1 566 ? 27.829 27.458 -24.766 1.00 76.38 566 PHE A O 1
ATOM 4430 N N . SER A 1 567 ? 26.723 29.406 -24.931 1.00 61.91 567 SER A N 1
ATOM 4431 C CA . SER A 1 567 ? 27.871 30.319 -24.795 1.00 61.91 567 SER A CA 1
ATOM 4432 C C . SER A 1 567 ? 28.475 30.368 -23.377 1.00 61.91 567 SER A C 1
ATOM 4434 O O . SER A 1 567 ? 28.814 31.438 -22.873 1.00 61.91 567 SER A O 1
ATOM 4436 N N . GLY A 1 568 ? 28.548 29.211 -22.725 1.00 70.38 568 GLY A N 1
ATOM 4437 C CA . GLY A 1 568 ? 29.172 28.950 -21.433 1.00 70.38 568 GLY A CA 1
ATOM 4438 C C . GLY A 1 568 ? 30.022 27.686 -21.547 1.00 70.38 568 GLY A C 1
ATOM 4439 O O . GLY A 1 568 ? 30.923 27.633 -22.382 1.00 70.38 568 GLY A O 1
ATOM 4440 N N . GLU A 1 569 ? 29.713 26.656 -20.761 1.00 66.56 569 GLU A N 1
ATOM 4441 C CA . GLU A 1 569 ? 30.504 25.414 -20.694 1.00 66.56 569 GLU A CA 1
ATOM 4442 C C . GLU A 1 569 ? 30.631 24.685 -22.048 1.00 66.56 569 GLU A C 1
ATOM 4444 O O . GLU A 1 569 ? 31.698 24.165 -22.348 1.00 66.56 569 GLU A O 1
ATOM 4449 N N . CYS A 1 570 ? 29.630 24.743 -22.936 1.00 70.50 570 CYS A N 1
ATOM 4450 C CA . CYS A 1 570 ? 29.725 24.113 -24.264 1.00 70.50 570 CYS A CA 1
ATOM 4451 C C . CYS A 1 570 ? 30.642 24.846 -25.261 1.00 70.50 570 CYS A C 1
ATOM 4453 O O . CYS A 1 570 ? 30.818 24.379 -26.386 1.00 70.50 570 CYS A O 1
ATOM 4455 N N . SER A 1 571 ? 31.192 26.009 -24.901 1.00 62.56 571 SER A N 1
ATOM 4456 C CA . SER A 1 571 ? 31.993 26.828 -25.820 1.00 62.56 571 SER A CA 1
ATOM 4457 C C . SER A 1 571 ? 33.496 26.512 -25.813 1.00 62.56 571 SER A C 1
ATOM 4459 O O . SER A 1 571 ? 34.219 27.057 -26.648 1.00 62.56 571 SER A O 1
ATOM 4461 N N . THR A 1 572 ? 33.970 25.628 -24.922 1.00 61.00 572 THR A N 1
ATOM 4462 C CA . THR A 1 572 ? 35.390 25.227 -24.821 1.00 61.00 572 THR A CA 1
ATOM 4463 C C . THR A 1 572 ? 35.793 24.085 -25.760 1.00 61.00 572 THR A C 1
ATOM 4465 O O . THR A 1 572 ? 36.978 23.943 -26.042 1.00 61.00 572 THR A O 1
ATOM 4468 N N . GLY A 1 573 ? 34.830 23.311 -26.277 1.00 61.00 573 GLY A N 1
ATOM 4469 C CA . GLY A 1 573 ? 35.051 22.154 -27.164 1.00 61.00 573 GLY A CA 1
ATOM 4470 C C . GLY A 1 573 ? 34.909 20.784 -26.484 1.00 61.00 573 GLY A C 1
ATOM 4471 O O . GLY A 1 573 ? 34.714 19.777 -27.167 1.00 61.00 573 GLY A O 1
ATOM 4472 N N . ASP A 1 574 ? 34.933 20.750 -25.149 1.00 64.81 574 ASP A N 1
ATOM 4473 C CA . ASP A 1 574 ? 34.669 19.556 -24.342 1.00 64.81 574 ASP A CA 1
ATOM 4474 C C . ASP A 1 574 ? 33.249 19.005 -24.563 1.00 64.81 574 ASP A C 1
ATOM 4476 O O . ASP A 1 574 ? 32.301 19.778 -24.699 1.00 64.81 574 ASP A O 1
ATOM 4480 N N . ASP A 1 575 ? 33.066 17.675 -24.497 1.00 67.56 575 ASP A N 1
ATOM 4481 C CA . ASP A 1 575 ? 31.726 17.062 -24.522 1.00 67.56 575 ASP A CA 1
ATOM 4482 C C . ASP A 1 575 ? 30.796 17.654 -23.444 1.00 67.56 575 ASP A C 1
ATOM 4484 O O . ASP A 1 575 ? 30.997 17.441 -22.245 1.00 67.56 575 ASP A O 1
ATOM 4488 N N . CYS A 1 576 ? 29.795 18.416 -23.881 1.00 77.19 576 CYS A N 1
ATOM 4489 C CA . CYS A 1 576 ? 28.943 19.230 -23.020 1.00 77.19 576 CYS A CA 1
ATOM 4490 C C . CYS A 1 576 ? 27.595 18.570 -22.686 1.00 77.19 576 CYS A C 1
ATOM 4492 O O . CYS A 1 576 ? 26.969 18.913 -21.687 1.00 77.19 576 CYS A O 1
ATOM 4494 N N . ILE A 1 577 ? 27.115 17.654 -23.535 1.00 86.06 577 ILE A N 1
ATOM 4495 C CA . ILE A 1 577 ? 25.734 17.147 -23.523 1.00 86.06 577 ILE A CA 1
ATOM 4496 C C . ILE A 1 577 ? 25.794 15.634 -23.683 1.00 86.06 577 ILE A C 1
ATOM 4498 O O . ILE A 1 577 ? 25.985 15.130 -24.782 1.00 86.06 577 ILE A O 1
ATOM 4502 N N . THR A 1 578 ? 25.596 14.892 -22.593 1.00 87.31 578 THR A N 1
ATOM 4503 C CA . THR A 1 578 ? 25.649 13.421 -22.606 1.00 87.31 578 THR A CA 1
ATOM 4504 C C . THR A 1 578 ? 24.326 12.818 -23.113 1.00 87.31 578 THR A C 1
ATOM 4506 O O . THR A 1 578 ? 23.341 12.824 -22.366 1.00 87.31 578 THR A O 1
ATOM 4509 N N . PRO A 1 579 ? 24.257 12.187 -24.308 1.00 89.56 579 PRO A N 1
ATOM 4510 C CA . PRO A 1 579 ? 22.989 11.676 -24.844 1.00 89.56 579 PRO A CA 1
ATOM 4511 C C . PRO A 1 579 ? 22.390 10.515 -24.031 1.00 89.56 579 PRO A C 1
ATOM 4513 O O . PRO A 1 579 ? 21.177 10.297 -24.055 1.00 89.56 579 PRO A O 1
ATOM 4516 N N . GLY A 1 580 ? 23.222 9.789 -23.274 1.00 89.19 580 GLY A N 1
ATOM 4517 C CA . GLY A 1 580 ? 22.787 8.755 -22.328 1.00 89.19 580 GLY A CA 1
ATOM 4518 C C . GLY A 1 580 ? 21.970 9.301 -21.150 1.00 89.19 580 GLY A C 1
ATOM 4519 O O . GLY A 1 580 ? 21.011 8.660 -20.713 1.00 89.19 580 GLY A O 1
ATOM 4520 N N . LEU A 1 581 ? 22.263 10.518 -20.675 1.00 90.44 581 LEU A N 1
ATOM 4521 C CA . LEU A 1 581 ? 21.489 11.157 -19.608 1.00 90.44 581 LEU A CA 1
ATOM 4522 C C . LEU A 1 581 ? 20.073 11.492 -20.098 1.00 90.44 581 LEU A C 1
ATOM 4524 O O . LEU A 1 581 ? 19.097 11.229 -19.399 1.00 90.44 581 LEU A O 1
ATOM 4528 N N . TYR A 1 582 ? 19.940 11.969 -21.338 1.00 94.19 582 TYR A N 1
ATOM 4529 C CA . TYR A 1 582 ? 18.636 12.200 -21.966 1.00 94.19 582 TYR A CA 1
ATOM 4530 C C . TYR A 1 582 ? 17.869 10.890 -22.170 1.00 94.19 582 TYR A C 1
ATOM 4532 O O . TYR A 1 582 ? 16.669 10.853 -21.907 1.00 94.19 582 TYR A O 1
ATOM 4540 N N . ALA A 1 583 ? 18.542 9.802 -22.569 1.00 94.62 583 ALA A N 1
ATOM 4541 C CA . ALA A 1 583 ? 17.945 8.465 -22.622 1.00 94.62 583 ALA A CA 1
ATOM 4542 C C . ALA A 1 583 ? 17.368 8.047 -21.259 1.00 94.62 583 ALA A C 1
ATOM 4544 O O . ALA A 1 583 ? 16.220 7.620 -21.165 1.00 94.62 583 ALA A O 1
ATOM 4545 N N . MET A 1 584 ? 18.125 8.243 -20.185 1.00 92.56 584 MET A N 1
ATOM 4546 C CA . MET A 1 584 ? 17.715 7.901 -18.824 1.00 92.56 584 MET A CA 1
ATOM 4547 C C . MET A 1 584 ? 16.551 8.759 -18.306 1.00 92.56 584 MET A C 1
ATOM 4549 O O . MET A 1 584 ? 15.579 8.227 -17.767 1.00 92.56 584 MET A O 1
ATOM 4553 N N . VAL A 1 585 ? 16.587 10.073 -18.546 1.00 94.88 585 VAL A N 1
ATOM 4554 C CA . VAL A 1 585 ? 15.477 10.986 -18.228 1.00 94.88 585 VAL A CA 1
ATOM 4555 C C . VAL A 1 585 ? 14.228 10.647 -19.052 1.00 94.88 585 VAL A C 1
ATOM 4557 O O . VAL A 1 585 ? 13.121 10.641 -18.515 1.00 94.88 585 VAL A O 1
ATOM 4560 N N . GLY A 1 586 ? 14.386 10.272 -20.325 1.00 96.44 586 GLY A N 1
ATOM 4561 C CA . GLY A 1 586 ? 13.299 9.769 -21.169 1.00 96.44 586 GLY A CA 1
ATOM 4562 C C . GLY A 1 586 ? 12.702 8.451 -20.657 1.00 96.44 586 GLY A C 1
ATOM 4563 O O . GLY A 1 586 ? 11.479 8.298 -20.633 1.00 96.44 586 GLY A O 1
ATOM 4564 N N . ALA A 1 587 ? 13.540 7.517 -20.192 1.00 95.44 587 ALA A N 1
ATOM 4565 C CA . ALA A 1 587 ? 13.116 6.255 -19.582 1.00 95.44 587 ALA A CA 1
ATOM 4566 C C . ALA A 1 587 ? 12.281 6.493 -18.312 1.00 95.44 587 ALA A C 1
ATOM 4568 O O . ALA A 1 587 ? 11.199 5.916 -18.169 1.00 95.44 587 ALA A O 1
ATOM 4569 N N . ALA A 1 588 ? 12.735 7.395 -17.434 1.00 95.38 588 ALA A N 1
ATOM 4570 C CA . ALA A 1 588 ? 11.982 7.834 -16.260 1.00 95.38 588 ALA A CA 1
ATOM 4571 C C . ALA A 1 588 ? 10.663 8.527 -16.644 1.00 95.38 588 ALA A C 1
ATOM 4573 O O . ALA A 1 588 ? 9.622 8.230 -16.061 1.00 95.38 588 ALA A O 1
ATOM 4574 N N . ALA A 1 589 ? 10.672 9.391 -17.663 1.00 97.00 589 ALA A N 1
ATOM 4575 C CA . ALA A 1 589 ? 9.480 10.081 -18.145 1.00 97.00 589 ALA A CA 1
ATOM 4576 C C . ALA A 1 589 ? 8.399 9.114 -18.659 1.00 97.00 589 ALA A C 1
ATOM 4578 O O . ALA A 1 589 ? 7.254 9.188 -18.209 1.00 97.00 589 ALA A O 1
ATOM 4579 N N . VAL A 1 590 ? 8.722 8.187 -19.570 1.00 96.69 590 VAL A N 1
ATOM 4580 C CA . VAL A 1 590 ? 7.723 7.224 -20.079 1.00 96.69 590 VAL A CA 1
ATOM 4581 C C . VAL A 1 590 ? 7.264 6.263 -18.982 1.00 96.69 590 VAL A C 1
ATOM 4583 O O . VAL A 1 590 ? 6.061 6.028 -18.870 1.00 96.69 590 VAL A O 1
ATOM 4586 N N . LEU A 1 591 ? 8.163 5.737 -18.138 1.00 94.94 591 LEU A N 1
ATOM 4587 C CA . LEU A 1 591 ? 7.732 4.841 -17.062 1.00 94.94 591 LEU A CA 1
ATOM 4588 C C . LEU A 1 591 ? 6.834 5.565 -16.045 1.00 94.94 591 LEU A C 1
ATOM 4590 O O . LEU A 1 591 ? 5.744 5.071 -15.760 1.00 94.94 591 LEU A O 1
ATOM 4594 N N . GLY A 1 592 ? 7.228 6.750 -15.570 1.00 94.31 592 GLY A N 1
ATOM 4595 C CA . GLY A 1 592 ? 6.431 7.556 -14.639 1.00 94.31 592 GLY A CA 1
ATOM 4596 C C . GLY A 1 592 ? 5.065 7.944 -15.212 1.00 94.31 592 GLY A C 1
ATOM 4597 O O . GLY A 1 592 ? 4.067 7.922 -14.500 1.00 94.31 592 GLY A O 1
ATOM 4598 N N . GLY A 1 593 ? 4.969 8.180 -16.523 1.00 94.81 593 GLY A N 1
ATOM 4599 C CA . GLY A 1 593 ? 3.685 8.391 -17.199 1.00 94.81 593 GLY A CA 1
ATOM 4600 C C . GLY A 1 593 ? 2.798 7.138 -17.245 1.00 94.81 593 GLY A C 1
ATOM 4601 O O . GLY A 1 593 ? 1.570 7.251 -17.176 1.00 94.81 593 GLY A O 1
ATOM 4602 N N . VAL A 1 594 ? 3.397 5.943 -17.362 1.00 94.81 594 VAL A N 1
ATOM 4603 C CA . VAL A 1 594 ? 2.682 4.655 -17.453 1.00 94.81 594 VAL A CA 1
ATOM 4604 C C . VAL A 1 594 ? 2.198 4.170 -16.082 1.00 94.81 594 VAL A C 1
ATOM 4606 O O . VAL A 1 594 ? 1.064 3.701 -15.967 1.00 94.81 594 VAL A O 1
ATOM 4609 N N . THR A 1 595 ? 3.032 4.274 -15.043 1.00 92.56 595 THR A N 1
ATOM 4610 C CA . THR A 1 595 ? 2.720 3.771 -13.692 1.00 92.56 595 THR A CA 1
ATOM 4611 C C . THR A 1 595 ? 2.285 4.850 -12.700 1.00 92.56 595 THR A C 1
ATOM 4613 O O . THR A 1 595 ? 1.818 4.494 -11.628 1.00 92.56 595 THR A O 1
ATOM 4616 N N . ARG A 1 596 ? 2.404 6.142 -13.046 1.00 91.56 596 ARG A N 1
ATOM 4617 C CA . ARG A 1 596 ? 2.095 7.323 -12.201 1.00 91.56 596 ARG A CA 1
ATOM 4618 C C . ARG A 1 596 ? 2.935 7.477 -10.931 1.00 91.56 596 ARG A C 1
ATOM 4620 O O . ARG A 1 596 ? 2.605 8.285 -10.065 1.00 91.56 596 ARG A O 1
ATOM 4627 N N . MET A 1 597 ? 4.063 6.774 -10.900 1.00 89.31 597 MET A N 1
ATOM 4628 C CA . MET A 1 597 ? 5.068 6.803 -9.841 1.00 89.31 597 MET A CA 1
ATOM 4629 C C . MET A 1 597 ? 6.015 7.991 -9.998 1.00 89.31 597 MET A C 1
ATOM 4631 O O . MET A 1 597 ? 6.412 8.320 -11.119 1.00 89.31 597 MET A O 1
ATOM 4635 N N . THR A 1 598 ? 6.428 8.592 -8.884 1.00 90.38 598 THR A N 1
ATOM 4636 C CA . THR A 1 598 ? 7.361 9.725 -8.864 1.00 90.38 598 THR A CA 1
ATOM 4637 C C . THR A 1 598 ? 8.557 9.472 -7.950 1.00 90.38 598 THR A C 1
ATOM 4639 O O . THR A 1 598 ? 9.669 9.316 -8.451 1.00 90.38 598 THR A O 1
ATOM 4642 N N . ILE A 1 599 ? 8.364 9.413 -6.631 1.00 92.12 599 ILE A N 1
ATOM 4643 C CA . ILE A 1 599 ? 9.466 9.455 -5.654 1.00 92.12 599 ILE A CA 1
ATOM 4644 C C . ILE A 1 599 ? 10.297 8.170 -5.719 1.00 92.12 599 ILE A C 1
ATOM 4646 O O . ILE A 1 599 ? 11.511 8.221 -5.915 1.00 92.12 599 ILE A O 1
ATOM 4650 N N . SER A 1 600 ? 9.642 7.014 -5.620 1.00 93.25 600 SER A N 1
ATOM 4651 C CA . SER A 1 600 ? 10.287 5.703 -5.736 1.00 93.25 600 SER A CA 1
ATOM 4652 C C . SER A 1 600 ? 10.992 5.517 -7.079 1.00 93.25 600 SER A C 1
ATOM 4654 O O . SER A 1 600 ? 12.112 5.020 -7.107 1.00 93.25 600 SER A O 1
ATOM 4656 N N . LEU A 1 601 ? 10.398 5.978 -8.186 1.00 92.88 601 LEU A N 1
ATOM 4657 C CA . LEU A 1 601 ? 11.006 5.897 -9.516 1.00 92.88 601 LEU A CA 1
ATOM 4658 C C . LEU A 1 601 ? 12.295 6.727 -9.618 1.00 92.88 601 LEU A C 1
ATOM 4660 O O . LEU A 1 601 ? 13.289 6.243 -10.158 1.00 92.88 601 LEU A O 1
ATOM 4664 N N . VAL A 1 602 ? 12.306 7.950 -9.079 1.00 93.62 602 VAL A N 1
ATOM 4665 C CA . VAL A 1 602 ? 13.512 8.794 -9.053 1.00 93.62 602 VAL A CA 1
ATOM 4666 C C . VAL A 1 602 ? 14.607 8.162 -8.189 1.00 93.62 602 VAL A C 1
ATOM 4668 O O . VAL A 1 602 ? 15.769 8.189 -8.585 1.00 93.62 602 VAL A O 1
ATOM 4671 N N . VAL A 1 603 ? 14.255 7.538 -7.058 1.00 93.38 603 VAL A N 1
ATOM 4672 C CA . VAL A 1 603 ? 15.231 6.845 -6.197 1.00 93.38 603 VAL A CA 1
ATOM 4673 C C . VAL A 1 603 ? 15.770 5.566 -6.850 1.00 93.38 603 VAL A C 1
ATOM 4675 O O . VAL A 1 603 ? 16.980 5.368 -6.834 1.00 93.38 603 VAL A O 1
ATOM 4678 N N . ILE A 1 604 ? 14.927 4.763 -7.514 1.00 91.75 604 ILE A N 1
ATOM 4679 C CA . ILE A 1 604 ? 15.367 3.600 -8.311 1.00 91.75 604 ILE A CA 1
ATOM 4680 C C . ILE A 1 604 ? 16.369 4.039 -9.393 1.00 91.75 604 ILE A C 1
ATOM 4682 O O . ILE A 1 604 ? 17.431 3.438 -9.529 1.00 91.75 604 ILE A O 1
ATOM 4686 N N . MET A 1 605 ? 16.068 5.111 -10.134 1.00 89.12 605 MET A N 1
ATOM 4687 C CA . MET A 1 605 ? 16.969 5.665 -11.157 1.00 89.12 605 MET A CA 1
ATOM 4688 C C . MET A 1 605 ? 18.283 6.196 -10.569 1.00 89.12 605 MET A C 1
ATOM 4690 O O . MET A 1 605 ? 19.346 6.014 -11.157 1.00 89.12 605 MET A O 1
ATOM 4694 N N . PHE A 1 606 ? 18.229 6.833 -9.400 1.00 86.44 606 PHE A N 1
ATOM 4695 C CA . PHE A 1 606 ? 19.420 7.274 -8.679 1.00 86.44 606 PHE A CA 1
ATOM 4696 C C . PHE A 1 606 ? 20.301 6.083 -8.248 1.00 86.44 606 PHE A C 1
ATOM 4698 O O . PHE A 1 606 ? 21.493 6.079 -8.553 1.00 86.44 606 PHE A O 1
ATOM 4705 N N . GLU A 1 607 ? 19.740 5.046 -7.617 1.00 88.12 607 GLU A N 1
ATOM 4706 C CA . GLU A 1 607 ? 20.499 3.850 -7.212 1.00 88.12 607 GLU A CA 1
ATOM 4707 C C . GLU A 1 607 ? 21.125 3.126 -8.425 1.00 88.12 607 GLU A C 1
ATOM 4709 O O . GLU A 1 607 ? 22.264 2.671 -8.347 1.00 88.12 607 GLU A O 1
ATOM 4714 N N . LEU A 1 608 ? 20.446 3.123 -9.580 1.00 82.94 608 LEU A N 1
ATOM 4715 C CA . LEU A 1 608 ? 20.949 2.588 -10.857 1.00 82.94 608 LEU A CA 1
ATOM 4716 C C . LEU A 1 608 ? 22.095 3.398 -11.507 1.00 82.94 608 LEU A C 1
ATOM 4718 O O . LEU A 1 608 ? 22.683 2.918 -12.476 1.00 82.94 608 LEU A O 1
ATOM 4722 N N . THR A 1 609 ? 22.419 4.595 -11.003 1.00 80.00 609 THR A N 1
ATOM 4723 C CA . THR A 1 609 ? 23.527 5.442 -11.511 1.00 80.00 609 THR A CA 1
ATOM 4724 C C . THR A 1 609 ? 24.635 5.709 -10.501 1.00 80.00 609 THR A C 1
ATOM 4726 O O . THR A 1 609 ? 25.706 6.167 -10.882 1.00 80.00 609 THR A O 1
ATOM 4729 N N . GLY A 1 610 ? 24.357 5.554 -9.202 1.00 77.44 610 GLY A N 1
ATOM 4730 C CA . GLY A 1 610 ? 25.179 6.115 -8.119 1.00 77.44 610 GLY A CA 1
ATOM 4731 C C . GLY A 1 610 ? 25.169 7.655 -8.030 1.00 77.44 610 GLY A C 1
ATOM 4732 O O . GLY A 1 610 ? 25.683 8.227 -7.068 1.00 77.44 610 GLY A O 1
ATOM 4733 N N . GLY A 1 611 ? 24.569 8.360 -8.996 1.00 76.69 611 GLY A N 1
ATOM 4734 C CA . GLY A 1 611 ? 24.751 9.794 -9.207 1.00 76.69 611 GLY A CA 1
ATOM 4735 C C . GLY A 1 611 ? 23.652 10.668 -8.601 1.00 76.69 611 GLY A C 1
ATOM 4736 O O . GLY A 1 611 ? 22.698 11.038 -9.285 1.00 76.69 611 GLY A O 1
ATOM 4737 N N . VAL A 1 612 ? 23.833 11.117 -7.352 1.00 81.25 612 VAL A N 1
ATOM 4738 C CA . VAL A 1 612 ? 22.899 12.035 -6.645 1.00 81.25 612 VAL A CA 1
ATOM 4739 C C . VAL A 1 612 ? 22.569 13.297 -7.469 1.00 81.25 612 VAL A C 1
ATOM 4741 O O . VAL A 1 612 ? 21.467 13.840 -7.388 1.00 81.25 612 VAL A O 1
ATOM 4744 N N . ARG A 1 613 ? 23.510 13.759 -8.307 1.00 83.75 613 ARG A N 1
ATOM 4745 C CA . ARG A 1 613 ? 23.396 14.981 -9.126 1.00 83.75 613 ARG A CA 1
ATOM 4746 C C . ARG A 1 613 ? 22.202 14.975 -10.094 1.00 83.75 613 ARG A C 1
ATOM 4748 O O . ARG A 1 613 ? 21.700 16.050 -10.418 1.00 83.75 613 ARG A O 1
ATOM 4755 N N . TYR A 1 614 ? 21.727 13.805 -10.528 1.00 86.38 614 TYR A N 1
ATOM 4756 C CA . TYR A 1 614 ? 20.693 13.672 -11.568 1.00 86.38 614 TYR A CA 1
ATOM 4757 C C . TYR A 1 614 ? 19.255 13.613 -11.021 1.00 86.38 614 TYR A C 1
ATOM 4759 O O . TYR A 1 614 ? 18.301 13.603 -11.797 1.00 86.38 614 TYR A O 1
ATOM 4767 N N . ILE A 1 615 ? 19.072 13.644 -9.694 1.00 90.62 615 ILE A N 1
ATOM 4768 C CA . ILE A 1 615 ? 17.751 13.575 -9.040 1.00 90.62 615 ILE A CA 1
ATOM 4769 C C . ILE A 1 615 ? 16.813 14.703 -9.505 1.00 90.62 615 ILE A C 1
ATOM 4771 O O . ILE A 1 615 ? 15.642 14.450 -9.777 1.00 90.62 615 ILE A O 1
ATOM 4775 N N . VAL A 1 616 ? 17.313 15.937 -9.643 1.00 91.81 616 VAL A N 1
ATOM 4776 C CA . VAL A 1 616 ? 16.501 17.106 -10.036 1.00 91.81 616 VAL A CA 1
ATOM 4777 C C . VAL A 1 616 ? 15.882 16.965 -11.440 1.00 91.81 616 VAL A C 1
ATOM 4779 O O . VAL A 1 616 ? 14.655 17.058 -11.533 1.00 91.81 616 VAL A O 1
ATOM 4782 N N . PRO A 1 617 ? 16.645 16.713 -12.527 1.00 91.75 617 PRO A N 1
ATOM 4783 C CA . PRO A 1 617 ? 16.059 16.553 -13.859 1.00 91.75 617 PRO A CA 1
ATOM 4784 C C . PRO A 1 617 ? 15.183 15.296 -13.982 1.00 91.75 617 PRO A C 1
ATOM 4786 O O . PRO A 1 617 ? 14.131 15.361 -14.620 1.00 91.75 617 PRO A O 1
ATOM 4789 N N . LEU A 1 618 ? 15.544 14.188 -13.317 1.00 93.12 618 LEU A N 1
ATOM 4790 C CA . LEU A 1 618 ? 14.702 12.986 -13.242 1.00 93.12 618 LEU A CA 1
ATOM 4791 C C . LEU A 1 618 ? 13.341 13.290 -12.593 1.00 93.12 618 LEU A C 1
ATOM 4793 O O . LEU A 1 618 ? 12.300 12.926 -13.139 1.00 93.12 618 LEU A O 1
ATOM 4797 N N . MET A 1 619 ? 13.337 14.000 -11.462 1.00 94.62 619 MET A N 1
ATOM 4798 C CA . MET A 1 619 ? 12.118 14.388 -10.749 1.00 94.62 619 MET A CA 1
ATOM 4799 C C . MET A 1 619 ? 11.266 15.369 -11.562 1.00 94.62 619 MET A C 1
ATOM 4801 O O . MET A 1 619 ? 10.052 15.190 -11.650 1.00 94.62 619 MET A O 1
ATOM 4805 N N . ALA A 1 620 ? 11.879 16.369 -12.202 1.00 94.94 620 ALA A N 1
ATOM 4806 C CA . ALA A 1 620 ? 11.169 17.324 -13.052 1.00 94.94 620 ALA A CA 1
ATOM 4807 C C . ALA A 1 620 ? 10.474 16.636 -14.242 1.00 94.94 620 ALA A C 1
ATOM 4809 O O . ALA A 1 620 ? 9.289 16.876 -14.487 1.00 94.94 620 ALA A O 1
ATOM 4810 N N . ALA A 1 621 ? 11.172 15.734 -14.940 1.00 96.06 621 ALA A N 1
ATOM 4811 C CA . ALA A 1 621 ? 10.611 14.981 -16.060 1.00 96.06 621 ALA A CA 1
ATOM 4812 C C . ALA A 1 621 ? 9.520 13.987 -15.618 1.00 96.06 621 ALA A C 1
ATOM 4814 O O . ALA A 1 621 ? 8.470 13.902 -16.260 1.00 96.06 621 ALA A O 1
ATOM 4815 N N . ALA A 1 622 ? 9.722 13.274 -14.503 1.00 95.31 622 ALA A N 1
ATOM 4816 C CA . ALA A 1 622 ? 8.732 12.347 -13.955 1.00 95.31 622 ALA A CA 1
ATOM 4817 C C . ALA A 1 622 ? 7.449 13.071 -13.502 1.00 95.31 622 ALA A C 1
ATOM 4819 O O . ALA A 1 622 ? 6.350 12.632 -13.843 1.00 95.31 622 ALA A O 1
ATOM 4820 N N . MET A 1 623 ? 7.563 14.212 -12.809 1.00 95.31 623 MET A N 1
ATOM 4821 C CA . MET A 1 623 ? 6.401 15.019 -12.410 1.00 95.31 623 MET A CA 1
ATOM 4822 C C . MET A 1 623 ? 5.668 15.608 -13.620 1.00 95.31 623 MET A C 1
ATOM 4824 O O . MET A 1 623 ? 4.446 15.492 -13.692 1.00 95.31 623 MET A O 1
ATOM 4828 N N . ALA A 1 624 ? 6.387 16.169 -14.601 1.00 96.44 624 ALA A N 1
ATOM 4829 C CA . ALA A 1 624 ? 5.777 16.680 -15.831 1.00 96.44 624 ALA A CA 1
ATOM 4830 C C . ALA A 1 624 ? 5.032 15.581 -16.614 1.00 96.44 624 ALA A C 1
ATOM 4832 O O . ALA A 1 624 ? 3.906 15.796 -17.064 1.00 96.44 624 ALA A O 1
ATOM 4833 N N . SER A 1 625 ? 5.618 14.383 -16.709 1.00 96.56 625 SER A N 1
ATOM 4834 C CA . SER A 1 625 ? 4.974 13.208 -17.306 1.00 96.56 625 SER A CA 1
ATOM 4835 C C . SER A 1 625 ? 3.717 12.789 -16.547 1.00 96.56 625 SER A C 1
ATOM 4837 O O . SER A 1 625 ? 2.669 12.574 -17.163 1.00 96.56 625 SER A O 1
ATOM 4839 N N . LYS A 1 626 ? 3.782 12.745 -15.207 1.00 94.31 626 LYS A N 1
ATOM 4840 C CA . LYS A 1 626 ? 2.628 12.419 -14.365 1.00 94.31 626 LYS A CA 1
ATOM 4841 C C . LYS A 1 626 ? 1.504 13.436 -14.557 1.00 94.31 626 LYS A C 1
ATOM 4843 O O . LYS A 1 626 ? 0.384 13.022 -14.819 1.00 94.31 626 LYS A O 1
ATOM 4848 N N . TRP A 1 627 ? 1.785 14.740 -14.504 1.00 94.81 627 TRP A N 1
ATOM 4849 C CA . TRP A 1 627 ? 0.775 15.792 -14.685 1.00 94.81 627 TRP A CA 1
ATOM 4850 C C . TRP A 1 627 ? 0.100 15.736 -16.061 1.00 94.81 627 TRP A C 1
ATOM 4852 O O . TRP A 1 627 ? -1.126 15.816 -16.148 1.00 94.81 627 TRP A O 1
ATOM 4862 N N . VAL A 1 628 ? 0.875 15.553 -17.136 1.00 95.69 628 VAL A N 1
ATOM 4863 C CA . VAL A 1 628 ? 0.331 15.381 -18.494 1.00 95.69 628 VAL A CA 1
ATOM 4864 C C . VAL A 1 628 ? -0.491 14.094 -18.596 1.00 95.69 628 VAL A C 1
ATOM 4866 O O . VAL A 1 628 ? -1.563 14.092 -19.202 1.00 95.69 628 VAL A O 1
ATOM 4869 N N . GLY A 1 629 ? -0.038 13.018 -17.952 1.00 93.06 629 GLY A N 1
ATOM 4870 C CA . GLY A 1 629 ? -0.795 11.782 -17.801 1.00 93.06 629 GLY A CA 1
ATOM 4871 C C . GLY A 1 629 ? -2.130 11.996 -17.086 1.00 93.06 629 GLY A C 1
ATOM 4872 O O . GLY A 1 629 ? -3.169 11.622 -17.622 1.00 93.06 629 GLY A O 1
ATOM 4873 N N . ASP A 1 630 ? -2.119 12.613 -15.904 1.00 90.50 630 ASP A N 1
ATOM 4874 C CA . ASP A 1 630 ? -3.290 12.840 -15.048 1.00 90.50 630 ASP A CA 1
ATOM 4875 C C . ASP A 1 630 ? -4.339 13.710 -15.764 1.00 90.50 630 ASP A C 1
ATOM 4877 O O . ASP A 1 630 ? -5.529 13.385 -15.744 1.00 90.50 630 ASP A O 1
ATOM 4881 N N . ALA A 1 631 ? -3.895 14.749 -16.482 1.00 91.69 631 ALA A N 1
ATOM 4882 C CA . ALA A 1 631 ? -4.749 15.619 -17.293 1.00 91.69 631 ALA A CA 1
ATOM 4883 C C . ALA A 1 631 ? -5.380 14.907 -18.507 1.00 91.69 631 ALA A C 1
ATOM 4885 O O . ALA A 1 631 ? -6.515 15.205 -18.880 1.00 91.69 631 ALA A O 1
ATOM 4886 N N . LEU A 1 632 ? -4.670 13.959 -19.132 1.00 90.69 632 LEU A N 1
ATOM 4887 C CA . LEU A 1 632 ? -5.165 13.205 -20.292 1.00 90.69 632 LEU A CA 1
ATOM 4888 C C . LEU A 1 632 ? -5.889 11.898 -19.908 1.00 90.69 632 LEU A C 1
ATOM 4890 O O . LEU A 1 632 ? -6.585 11.315 -20.749 1.00 90.69 632 LEU A O 1
ATOM 4894 N N . GLY A 1 633 ? -5.752 11.421 -18.669 1.00 82.38 633 GLY A N 1
ATOM 4895 C CA . GLY A 1 633 ? -6.420 10.236 -18.134 1.00 82.38 633 GLY A CA 1
ATOM 4896 C C . GLY A 1 633 ? -6.035 9.945 -16.678 1.00 82.38 633 GLY A C 1
ATOM 4897 O O . GLY A 1 633 ? -4.878 9.654 -16.387 1.00 82.38 633 GLY A O 1
ATOM 4898 N N . ARG A 1 634 ? -7.027 9.948 -15.779 1.00 74.25 634 ARG A N 1
ATOM 4899 C CA . ARG A 1 634 ? -6.862 9.905 -14.310 1.00 74.25 634 ARG A CA 1
ATOM 4900 C C . ARG A 1 634 ? -6.159 8.674 -13.710 1.00 74.25 634 ARG A C 1
ATOM 4902 O O . ARG A 1 634 ? -5.742 8.755 -12.567 1.00 74.25 634 ARG A O 1
ATOM 4909 N N . GLN A 1 635 ? -6.044 7.553 -14.425 1.00 84.44 635 GLN A N 1
ATOM 4910 C CA . GLN A 1 635 ? -5.558 6.280 -13.865 1.00 84.44 635 GLN A CA 1
ATOM 4911 C C . GLN A 1 635 ? -4.227 5.834 -14.480 1.00 84.44 635 GLN A C 1
ATOM 4913 O O . GLN A 1 635 ? -4.024 5.958 -15.692 1.00 84.44 635 GLN A O 1
ATOM 4918 N N . GLY A 1 636 ? -3.351 5.260 -13.648 1.00 90.50 636 GLY A N 1
ATOM 4919 C CA . GLY A 1 636 ? -2.181 4.508 -14.096 1.00 90.50 636 GLY A CA 1
ATOM 4920 C C . GLY A 1 636 ? -2.565 3.145 -14.680 1.00 90.50 636 GLY A C 1
ATOM 4921 O O . GLY A 1 636 ? -3.704 2.685 -14.562 1.00 90.50 636 GLY A O 1
ATOM 4922 N N . ILE A 1 637 ? -1.608 2.469 -15.326 1.00 92.19 637 ILE A N 1
ATOM 4923 C CA . ILE A 1 637 ? -1.878 1.181 -15.985 1.00 92.19 637 ILE A CA 1
ATOM 4924 C C . ILE A 1 637 ? -2.366 0.095 -15.015 1.00 92.19 637 ILE A C 1
ATOM 4926 O O . ILE A 1 637 ? -3.216 -0.711 -15.388 1.00 92.19 637 ILE A O 1
ATOM 4930 N N . TYR A 1 638 ? -1.852 0.062 -13.781 1.00 91.06 638 TYR A N 1
ATOM 4931 C CA . TYR A 1 638 ? -2.215 -0.973 -12.814 1.00 91.06 638 TYR A CA 1
ATOM 4932 C C . TYR A 1 638 ? -3.644 -0.776 -12.301 1.00 91.06 638 TYR A C 1
ATOM 4934 O O . TYR A 1 638 ? -4.431 -1.718 -12.358 1.00 91.06 638 TYR A O 1
ATOM 4942 N N . ASP A 1 639 ? -4.023 0.444 -11.923 1.00 90.06 639 ASP A N 1
ATOM 4943 C CA . ASP A 1 639 ? -5.358 0.765 -11.391 1.00 90.06 639 ASP A CA 1
ATOM 4944 C C . ASP A 1 639 ? -6.441 0.599 -12.461 1.00 90.06 639 ASP A C 1
ATOM 4946 O O . ASP A 1 639 ? -7.515 0.051 -12.210 1.00 90.06 639 ASP A O 1
ATOM 4950 N N . ALA A 1 640 ? -6.124 0.965 -13.705 1.00 90.69 640 ALA A N 1
ATOM 4951 C CA . ALA A 1 640 ? -7.018 0.733 -14.828 1.00 90.69 640 ALA A CA 1
ATOM 4952 C C . ALA A 1 640 ? -7.190 -0.768 -15.158 1.00 90.69 640 ALA A C 1
ATOM 4954 O O . ALA A 1 640 ? -8.240 -1.164 -15.671 1.00 90.69 640 ALA A O 1
ATOM 4955 N N . HIS A 1 641 ? -6.207 -1.624 -14.837 1.00 90.12 641 HIS A N 1
ATOM 4956 C CA . HIS A 1 641 ? -6.345 -3.089 -14.906 1.00 90.12 641 HIS A CA 1
ATOM 4957 C C . HIS A 1 641 ? -7.120 -3.669 -13.709 1.00 90.12 641 HIS A C 1
ATOM 4959 O O . HIS A 1 641 ? -7.925 -4.574 -13.920 1.00 90.12 641 HIS A O 1
ATOM 4965 N N . ILE A 1 642 ? -6.981 -3.116 -12.496 1.00 91.06 642 ILE A N 1
ATOM 4966 C CA . ILE A 1 642 ? -7.844 -3.436 -11.336 1.00 91.06 642 ILE A CA 1
ATOM 4967 C C . ILE A 1 642 ? -9.318 -3.172 -11.697 1.00 91.06 642 ILE A C 1
ATOM 4969 O O . ILE A 1 642 ? -10.159 -4.071 -11.594 1.00 91.06 642 ILE A O 1
ATOM 4973 N N . ALA A 1 643 ? -9.612 -1.980 -12.227 1.00 89.25 643 ALA A N 1
ATOM 4974 C CA . ALA A 1 643 ? -10.947 -1.588 -12.678 1.00 89.25 643 ALA A CA 1
ATOM 4975 C C . ALA A 1 643 ? -11.456 -2.424 -13.871 1.00 89.25 643 ALA A C 1
ATOM 4977 O O . ALA A 1 643 ? -12.641 -2.745 -13.942 1.00 89.25 643 ALA A O 1
ATOM 4978 N N . LEU A 1 644 ? -10.580 -2.822 -14.805 1.00 88.69 644 LEU A N 1
ATOM 4979 C CA . LEU A 1 644 ? -10.942 -3.711 -15.919 1.00 88.69 644 LEU A CA 1
ATOM 4980 C C . LEU A 1 644 ? -11.262 -5.140 -15.454 1.00 88.69 644 LEU A C 1
ATOM 4982 O O . LEU A 1 644 ? -12.145 -5.794 -16.023 1.00 88.69 644 LEU A O 1
ATOM 4986 N N . ASN A 1 645 ? -10.551 -5.642 -14.444 1.00 86.12 645 ASN A N 1
ATOM 4987 C CA . ASN A 1 645 ? -10.830 -6.942 -13.847 1.00 86.12 645 ASN A CA 1
ATOM 4988 C C . ASN A 1 645 ? -12.138 -6.917 -13.049 1.00 86.12 645 ASN A C 1
ATOM 4990 O O . ASN A 1 645 ? -12.921 -7.859 -13.189 1.00 86.12 645 ASN A O 1
ATOM 4994 N N . GLY A 1 646 ? -12.418 -5.811 -12.353 1.00 86.69 646 GLY A N 1
ATOM 4995 C CA . GLY A 1 646 ? -13.601 -5.624 -11.510 1.00 86.69 646 GLY A CA 1
ATOM 4996 C C . GLY A 1 646 ? -13.343 -5.964 -10.042 1.00 86.69 646 GLY A C 1
ATOM 4997 O O . GLY A 1 646 ? -14.258 -6.402 -9.351 1.00 86.69 646 GLY A O 1
ATOM 4998 N N . TYR A 1 647 ? -12.099 -5.822 -9.573 1.00 87.00 647 TYR A N 1
ATOM 4999 C CA . TYR A 1 647 ? -11.763 -6.072 -8.171 1.00 87.00 647 TYR A CA 1
ATOM 5000 C C . TYR A 1 647 ? -12.249 -4.924 -7.265 1.00 87.00 647 TYR A C 1
ATOM 5002 O O . TYR A 1 647 ? -12.149 -3.759 -7.661 1.00 87.00 647 TYR A O 1
ATOM 5010 N N . PRO A 1 648 ? -12.726 -5.216 -6.039 1.00 83.00 648 PRO A N 1
ATOM 5011 C CA . PRO A 1 648 ? -13.126 -4.197 -5.074 1.00 83.00 648 PRO A CA 1
ATOM 5012 C C . PRO A 1 648 ? -11.885 -3.562 -4.430 1.00 83.00 648 PRO A C 1
ATOM 5014 O O . PRO A 1 648 ? -11.390 -4.012 -3.398 1.00 83.00 648 PRO A O 1
ATOM 5017 N N . PHE A 1 649 ? -11.376 -2.509 -5.065 1.00 83.62 649 PHE A N 1
ATOM 5018 C CA . PHE A 1 649 ? -10.250 -1.713 -4.586 1.00 83.62 649 PHE A CA 1
ATOM 5019 C C . PHE A 1 649 ? -10.718 -0.299 -4.230 1.00 83.62 649 PHE A C 1
ATOM 5021 O O . PHE A 1 649 ? -11.408 0.347 -5.018 1.00 83.62 649 PHE A O 1
ATOM 5028 N N . LEU A 1 650 ? -10.331 0.173 -3.045 1.00 80.25 650 LEU A N 1
ATOM 5029 C CA . LEU A 1 650 ? -10.622 1.515 -2.548 1.00 80.25 650 LEU A CA 1
ATOM 5030 C C . LEU A 1 650 ? -9.294 2.261 -2.397 1.00 80.25 650 LEU A C 1
ATOM 5032 O O . LEU A 1 650 ? -8.564 2.028 -1.433 1.00 80.25 650 LEU A O 1
ATOM 5036 N N . ASP A 1 651 ? -8.962 3.116 -3.366 1.00 75.56 651 ASP A N 1
ATOM 5037 C CA . ASP A 1 651 ? -7.711 3.879 -3.332 1.00 75.56 651 ASP A CA 1
ATOM 5038 C C . ASP A 1 651 ? -7.716 4.881 -2.159 1.00 75.56 651 ASP A C 1
ATOM 5040 O O . ASP A 1 651 ? -8.771 5.392 -1.767 1.00 75.56 651 ASP A O 1
ATOM 5044 N N . SER A 1 652 ? -6.543 5.176 -1.599 1.00 67.31 652 SER A N 1
ATOM 5045 C CA . SER A 1 652 ? -6.321 6.301 -0.681 1.00 67.31 652 SER A CA 1
ATOM 5046 C C . SER A 1 652 ? -6.177 7.635 -1.411 1.00 67.31 652 SER A C 1
ATOM 5048 O O . SER A 1 652 ? -6.430 8.675 -0.810 1.00 67.31 652 SER A O 1
ATOM 5050 N N . LYS A 1 653 ? -5.756 7.612 -2.682 1.00 67.81 653 LYS A N 1
ATOM 5051 C CA . LYS A 1 653 ? -5.387 8.793 -3.477 1.00 67.81 653 LYS A CA 1
ATOM 5052 C C . LYS A 1 653 ? -6.591 9.528 -4.090 1.00 67.81 653 LYS A C 1
ATOM 5054 O O . LYS A 1 653 ? -6.442 10.677 -4.494 1.00 67.81 653 LYS A O 1
ATOM 5059 N N . ASP A 1 654 ? -7.762 8.888 -4.157 1.00 70.00 654 ASP A N 1
ATOM 5060 C CA . ASP A 1 654 ? -8.981 9.454 -4.758 1.00 70.00 654 ASP A CA 1
ATOM 5061 C C . ASP A 1 654 ? -9.811 10.283 -3.754 1.00 70.00 654 ASP A C 1
ATOM 5063 O O . ASP A 1 654 ? -10.358 9.756 -2.782 1.00 70.00 654 ASP A O 1
ATOM 5067 N N . GLU A 1 655 ? -10.000 11.574 -4.020 1.00 66.31 655 GLU A N 1
ATOM 5068 C CA . GLU A 1 655 ? -10.981 12.406 -3.306 1.00 66.31 655 GLU A CA 1
ATOM 5069 C C . GLU A 1 655 ? -12.416 12.054 -3.742 1.00 66.31 655 GLU A C 1
ATOM 5071 O O . GLU A 1 655 ? -12.712 11.952 -4.937 1.00 66.31 655 GLU A O 1
ATOM 5076 N N . PHE A 1 656 ? -13.338 11.875 -2.789 1.00 66.44 656 PHE A N 1
ATOM 5077 C CA . PHE A 1 656 ? -14.692 11.398 -3.090 1.00 66.44 656 PHE A CA 1
ATOM 5078 C C . PHE A 1 656 ? -15.637 12.554 -3.464 1.00 66.44 656 PHE A C 1
ATOM 5080 O O . PHE A 1 656 ? -16.382 13.070 -2.640 1.00 66.44 656 PHE A O 1
ATOM 5087 N N . GLN A 1 657 ? -15.623 12.957 -4.738 1.00 61.34 657 GLN A N 1
ATOM 5088 C CA . GLN A 1 657 ? -16.326 14.149 -5.254 1.00 61.34 657 GLN A CA 1
ATOM 5089 C C . GLN A 1 657 ? -17.872 14.033 -5.336 1.00 61.34 657 GLN A C 1
ATOM 5091 O O . GLN A 1 657 ? -18.512 14.839 -6.012 1.00 61.34 657 GLN A O 1
ATOM 5096 N N . HIS A 1 658 ? -18.493 13.037 -4.694 1.00 68.75 658 HIS A N 1
ATOM 5097 C CA . HIS A 1 658 ? -19.936 12.777 -4.771 1.00 68.75 658 HIS A CA 1
ATOM 5098 C C . HIS A 1 658 ? -20.665 13.138 -3.471 1.00 68.75 658 HIS A C 1
ATOM 5100 O O . HIS A 1 658 ? -20.377 12.593 -2.410 1.00 68.75 658 HIS A O 1
ATOM 5106 N N . THR A 1 659 ? -21.684 13.994 -3.579 1.00 75.00 659 THR A N 1
ATOM 5107 C CA . THR A 1 659 ? -22.510 14.494 -2.463 1.00 75.00 659 THR A CA 1
ATOM 5108 C C . THR A 1 659 ? -23.612 13.519 -2.018 1.00 75.00 659 THR A C 1
ATOM 5110 O O . THR A 1 659 ? -24.672 13.952 -1.574 1.00 75.00 659 THR A O 1
ATOM 5113 N N . SER A 1 660 ? -23.412 12.212 -2.199 1.00 84.62 660 SER A N 1
ATOM 5114 C CA . SER A 1 660 ? -24.356 11.173 -1.766 1.00 84.62 660 SER A CA 1
ATOM 5115 C C . SER A 1 660 ? -24.311 10.970 -0.249 1.00 84.62 660 SER A C 1
ATOM 5117 O O . SER A 1 660 ? -23.262 11.149 0.376 1.00 84.62 660 SER A O 1
ATOM 5119 N N . LEU A 1 661 ? -25.424 10.534 0.330 1.00 87.62 661 LEU A N 1
ATOM 5120 C CA . LEU A 1 661 ? -25.548 10.153 1.737 1.00 87.62 661 LEU A CA 1
ATOM 5121 C C . LEU A 1 661 ? -25.436 8.631 1.907 1.00 87.62 661 LEU A C 1
ATOM 5123 O O . LEU A 1 661 ? -25.626 7.867 0.959 1.00 87.62 661 LEU A O 1
ATOM 5127 N N . ALA A 1 662 ? -25.191 8.171 3.135 1.00 86.31 662 ALA A N 1
ATOM 5128 C CA . ALA A 1 662 ? -25.220 6.748 3.477 1.00 86.31 662 ALA A CA 1
ATOM 5129 C C . ALA A 1 662 ? -26.550 6.077 3.066 1.00 86.31 662 ALA A C 1
ATOM 5131 O O . ALA A 1 662 ? -26.542 4.953 2.561 1.00 86.31 662 ALA A O 1
ATOM 5132 N N . ALA A 1 663 ? -27.673 6.796 3.200 1.00 85.69 663 ALA A N 1
ATOM 5133 C CA . ALA A 1 663 ? -29.003 6.366 2.764 1.00 85.69 663 ALA A CA 1
ATOM 5134 C C . ALA A 1 663 ? -29.114 6.006 1.265 1.00 85.69 663 ALA A C 1
ATOM 5136 O O . ALA A 1 663 ? -29.942 5.166 0.913 1.00 85.69 663 ALA A O 1
ATOM 5137 N N . ASP A 1 664 ? -28.301 6.614 0.392 1.00 86.69 664 ASP A N 1
ATOM 5138 C CA . ASP A 1 664 ? -28.355 6.389 -1.063 1.00 86.69 664 ASP A CA 1
ATOM 5139 C C . ASP A 1 664 ? -27.647 5.091 -1.484 1.00 86.69 664 ASP A C 1
ATOM 5141 O O . ASP A 1 664 ? -27.976 4.489 -2.511 1.00 86.69 664 ASP A O 1
ATOM 5145 N N . VAL A 1 665 ? -26.647 4.679 -0.696 1.00 87.56 665 VAL A N 1
ATOM 5146 C CA . VAL A 1 665 ? -25.705 3.594 -1.017 1.00 87.56 665 VAL A CA 1
ATOM 5147 C C . VAL A 1 665 ? -26.017 2.313 -0.237 1.00 87.56 665 VAL A C 1
ATOM 5149 O O . VAL A 1 665 ? -25.755 1.215 -0.734 1.00 87.56 665 VAL A O 1
ATOM 5152 N N . MET A 1 666 ? -26.587 2.431 0.969 1.00 88.12 666 MET A N 1
ATOM 5153 C CA . MET A 1 666 ? -26.862 1.293 1.853 1.00 88.12 666 MET A CA 1
ATOM 5154 C C . MET A 1 666 ? -27.718 0.200 1.198 1.00 88.12 666 MET A C 1
ATOM 5156 O O . MET A 1 666 ? -28.554 0.470 0.335 1.00 88.12 666 MET A O 1
ATOM 5160 N N . GLN A 1 667 ? -27.493 -1.043 1.625 1.00 86.06 667 GLN A N 1
ATOM 5161 C CA . GLN A 1 667 ? -28.222 -2.227 1.172 1.00 86.06 667 GLN A CA 1
ATOM 5162 C C . GLN A 1 667 ? -28.785 -2.982 2.391 1.00 86.06 667 GLN A C 1
ATOM 5164 O O . GLN A 1 667 ? -28.034 -3.188 3.349 1.00 86.06 667 GLN A O 1
ATOM 5169 N N . PRO A 1 668 ? -30.053 -3.431 2.367 1.00 84.38 668 PRO A N 1
ATOM 5170 C CA . PRO A 1 668 ? -31.051 -3.193 1.320 1.00 84.38 668 PRO A CA 1
ATOM 5171 C C . PRO A 1 668 ? -31.505 -1.721 1.277 1.00 84.38 668 PRO A C 1
ATOM 5173 O O . PRO A 1 668 ? -31.186 -0.936 2.173 1.00 84.38 668 PRO A O 1
ATOM 5176 N N . LYS A 1 669 ? -32.236 -1.320 0.232 1.00 80.75 669 LYS A N 1
ATOM 5177 C CA . LYS A 1 669 ? -32.803 0.039 0.153 1.00 80.75 669 LYS A CA 1
ATOM 5178 C C . LYS A 1 669 ? -33.975 0.200 1.127 1.00 80.75 669 LYS A C 1
ATOM 5180 O O . LYS A 1 669 ? -34.590 -0.780 1.526 1.00 80.75 669 LYS A O 1
ATOM 5185 N N . ARG A 1 670 ? -34.363 1.444 1.453 1.00 70.44 670 ARG A N 1
ATOM 5186 C CA . ARG A 1 670 ? -35.463 1.765 2.404 1.00 70.44 670 ARG A CA 1
ATOM 5187 C C . ARG A 1 670 ? -36.812 1.051 2.151 1.00 70.44 670 ARG A C 1
ATOM 5189 O O . ARG A 1 670 ? -37.624 1.000 3.067 1.00 70.44 670 ARG A O 1
ATOM 5196 N N . ASN A 1 671 ? -37.057 0.523 0.948 1.00 71.06 671 ASN A N 1
ATOM 5197 C CA . ASN A 1 671 ? -38.301 -0.164 0.570 1.00 71.06 671 ASN A CA 1
ATOM 5198 C C . ASN A 1 671 ? -38.172 -1.706 0.548 1.00 71.06 671 ASN A C 1
ATOM 5200 O O . ASN A 1 671 ? -39.106 -2.394 0.143 1.00 71.06 671 ASN A O 1
ATOM 5204 N N . GLU A 1 672 ? -37.017 -2.246 0.930 1.00 79.00 672 GLU A N 1
ATOM 5205 C CA . GLU A 1 672 ? -36.653 -3.664 0.869 1.00 79.00 672 GLU A CA 1
ATOM 5206 C C . GLU A 1 672 ? -36.343 -4.173 2.291 1.00 79.00 672 GLU A C 1
ATOM 5208 O O . GLU A 1 672 ? -35.739 -3.473 3.103 1.00 79.00 672 GLU A O 1
ATOM 5213 N N . THR A 1 673 ? -36.759 -5.395 2.627 1.00 78.56 673 THR A N 1
ATOM 5214 C CA . THR A 1 673 ? -36.647 -5.922 3.999 1.00 78.56 673 THR A CA 1
ATOM 5215 C C . THR A 1 673 ? -35.243 -6.431 4.322 1.00 78.56 673 THR A C 1
ATOM 5217 O O . THR A 1 673 ? -34.749 -7.353 3.673 1.00 78.56 673 THR A O 1
ATOM 5220 N N . LEU A 1 674 ? -34.625 -5.896 5.379 1.00 85.38 674 LEU A N 1
ATOM 5221 C CA . LEU A 1 674 ? -33.355 -6.397 5.911 1.00 85.38 674 LEU A CA 1
ATOM 5222 C C . LEU A 1 674 ? -33.535 -7.756 6.605 1.00 85.38 674 LEU A C 1
ATOM 5224 O O . LEU A 1 674 ? -34.429 -7.940 7.428 1.00 85.38 674 LEU A O 1
ATOM 5228 N N . SER A 1 675 ? -32.640 -8.697 6.299 1.00 89.19 675 SER A N 1
ATOM 5229 C CA . SER A 1 675 ? -32.548 -9.983 6.995 1.00 89.19 675 SER A CA 1
ATOM 5230 C C . SER A 1 675 ? -31.943 -9.791 8.388 1.00 89.19 675 SER A C 1
ATOM 5232 O O . SER A 1 675 ? -30.739 -9.563 8.513 1.00 89.19 675 SER A O 1
ATOM 5234 N N . VAL A 1 676 ? -32.773 -9.891 9.428 1.00 90.19 676 VAL A N 1
ATOM 5235 C CA . VAL A 1 676 ? -32.388 -9.710 10.840 1.00 90.19 676 VAL A CA 1
ATOM 5236 C C . VAL A 1 676 ? -32.570 -11.001 11.643 1.00 90.19 676 VAL A C 1
ATOM 5238 O O . VAL A 1 676 ? -33.456 -11.803 11.344 1.00 90.19 676 VAL A O 1
ATOM 5241 N N . ILE A 1 677 ? -31.767 -11.179 12.693 1.00 91.94 677 ILE A N 1
ATOM 5242 C CA . ILE A 1 677 ? -31.938 -12.244 13.694 1.00 91.94 677 ILE A CA 1
ATOM 5243 C C . ILE A 1 677 ? -32.483 -11.614 14.980 1.00 91.94 677 ILE A C 1
ATOM 5245 O O . ILE A 1 677 ? -32.018 -10.559 15.393 1.00 91.94 677 ILE A O 1
ATOM 5249 N N . THR A 1 678 ? -33.462 -12.232 15.632 1.00 89.19 678 THR A N 1
ATOM 5250 C CA . THR A 1 678 ? -33.966 -11.770 16.939 1.00 89.19 678 THR A CA 1
ATOM 5251 C C . THR A 1 678 ? -33.087 -12.271 18.083 1.00 89.19 678 THR A C 1
ATOM 5253 O O . THR A 1 678 ? -32.563 -13.382 18.016 1.00 89.19 678 THR A O 1
ATOM 5256 N N . GLN A 1 679 ? -32.960 -11.491 19.156 1.00 83.50 679 GLN A N 1
ATOM 5257 C CA . GLN A 1 679 ? -32.094 -11.820 20.294 1.00 83.50 679 GLN A CA 1
ATOM 5258 C C . GLN A 1 679 ? -32.480 -13.115 21.046 1.00 83.50 679 GLN A C 1
ATOM 5260 O O . GLN A 1 679 ? -31.612 -13.713 21.689 1.00 83.50 679 GLN A O 1
ATOM 5265 N N . ASP A 1 680 ? -33.763 -13.500 21.008 1.00 81.81 680 ASP A N 1
ATOM 5266 C CA . ASP A 1 680 ? -34.363 -14.518 21.883 1.00 81.81 680 ASP A CA 1
ATOM 5267 C C . ASP A 1 680 ? -35.509 -15.357 21.276 1.00 81.81 680 ASP A C 1
ATOM 5269 O O . ASP A 1 680 ? -35.807 -16.408 21.834 1.00 81.81 680 ASP A O 1
ATOM 5273 N N . SER A 1 681 ? -36.156 -14.951 20.173 1.00 83.38 681 SER A N 1
ATOM 5274 C CA . SER A 1 681 ? -37.383 -15.611 19.673 1.00 83.38 681 SER A CA 1
ATOM 5275 C C . SER A 1 681 ? -37.229 -16.565 18.477 1.00 83.38 681 SER A C 1
ATOM 5277 O O . SER A 1 681 ? -38.223 -17.140 18.040 1.00 83.38 681 SER A O 1
ATOM 5279 N N . MET A 1 682 ? -36.014 -16.778 17.957 1.00 89.31 682 MET A N 1
ATOM 5280 C CA . MET A 1 682 ? -35.753 -17.703 16.839 1.00 89.31 682 MET A CA 1
ATOM 5281 C C . MET A 1 682 ? -35.189 -19.045 17.319 1.00 89.31 682 MET A C 1
ATOM 5283 O O . MET A 1 682 ? -34.354 -19.103 18.224 1.00 89.31 682 MET A O 1
ATOM 5287 N N . THR A 1 683 ? -35.615 -20.130 16.675 1.00 90.44 683 THR A N 1
ATOM 5288 C CA . THR A 1 683 ? -35.091 -21.485 16.892 1.00 90.44 683 THR A CA 1
ATOM 5289 C C . THR A 1 683 ? -33.856 -21.774 16.032 1.00 90.44 683 THR A C 1
ATOM 5291 O O . THR A 1 683 ? -33.493 -21.015 15.127 1.00 90.44 683 THR A O 1
ATOM 5294 N N . VAL A 1 684 ? -33.192 -22.900 16.301 1.00 89.12 684 VAL A N 1
ATOM 5295 C CA . VAL A 1 684 ? -32.083 -23.398 15.476 1.00 89.12 684 VAL A CA 1
ATOM 5296 C C . VAL A 1 684 ? -32.536 -23.699 14.041 1.00 89.12 684 VAL A C 1
ATOM 5298 O O . VAL A 1 684 ? -31.788 -23.404 13.108 1.00 89.12 684 VAL A O 1
ATOM 5301 N N . ASP A 1 685 ? -33.750 -24.220 13.841 1.00 89.44 685 ASP A N 1
ATOM 5302 C CA . ASP A 1 685 ? -34.301 -24.463 12.502 1.00 89.44 685 ASP A CA 1
ATOM 5303 C C . ASP A 1 685 ? -34.618 -23.155 11.757 1.00 89.44 685 ASP A C 1
ATOM 5305 O O . ASP A 1 685 ? -34.325 -23.070 10.565 1.00 89.44 685 ASP A O 1
ATOM 5309 N N . ASP A 1 686 ? -35.110 -22.110 12.439 1.00 91.06 686 ASP A N 1
ATOM 5310 C CA . ASP A 1 686 ? -35.318 -20.781 11.829 1.00 91.06 686 ASP A CA 1
ATOM 5311 C C . ASP A 1 686 ? -33.997 -20.161 11.352 1.00 91.06 686 ASP A C 1
ATOM 5313 O O . ASP A 1 686 ? -33.927 -19.550 10.282 1.00 91.06 686 ASP A O 1
ATOM 5317 N N . ILE A 1 687 ? -32.924 -20.326 12.135 1.00 90.56 687 ILE A N 1
ATOM 5318 C CA . ILE A 1 687 ? -31.586 -19.875 11.745 1.00 90.56 687 ILE A CA 1
ATOM 5319 C C . ILE A 1 687 ? -31.052 -20.714 10.581 1.00 90.56 687 ILE A C 1
ATOM 5321 O O . ILE A 1 687 ? -30.514 -20.153 9.629 1.00 90.56 687 ILE A O 1
ATOM 5325 N N . GLU A 1 688 ? -31.221 -22.037 10.590 1.00 90.81 688 GLU A N 1
ATOM 5326 C CA . GLU A 1 688 ? -30.818 -22.865 9.451 1.00 90.81 688 GLU A CA 1
ATOM 5327 C C . GLU A 1 688 ? -31.659 -22.616 8.189 1.00 90.81 688 GLU A C 1
ATOM 5329 O O . GLU A 1 688 ? -31.134 -22.798 7.092 1.00 90.81 688 GLU A O 1
ATOM 5334 N N . ALA A 1 689 ? -32.919 -22.187 8.307 1.00 91.75 689 ALA A N 1
ATOM 5335 C CA . ALA A 1 689 ? -33.742 -21.730 7.187 1.00 91.75 689 ALA A CA 1
ATOM 5336 C C . ALA A 1 689 ? -33.214 -20.401 6.625 1.00 91.75 689 ALA A C 1
ATOM 5338 O O . ALA A 1 689 ? -32.835 -20.352 5.455 1.00 91.75 689 ALA A O 1
ATOM 5339 N N . LEU A 1 690 ? -33.035 -19.377 7.471 1.00 90.94 690 LEU A N 1
ATOM 5340 C CA . LEU A 1 690 ? -32.443 -18.086 7.086 1.00 90.94 690 LEU A CA 1
ATOM 5341 C C . LEU A 1 690 ? -31.074 -18.254 6.402 1.00 90.94 690 LEU A C 1
ATOM 5343 O O . LEU A 1 690 ? -30.755 -17.562 5.431 1.00 90.94 690 LEU A O 1
ATOM 5347 N N . LEU A 1 691 ? -30.260 -19.197 6.887 1.00 89.62 691 LEU A N 1
ATOM 5348 C CA . LEU A 1 691 ? -28.960 -19.533 6.309 1.00 89.62 691 LEU A CA 1
ATOM 5349 C C . LEU A 1 691 ? -29.063 -20.259 4.953 1.00 89.62 691 LEU A C 1
ATOM 5351 O O . LEU A 1 691 ? -28.156 -20.116 4.133 1.00 89.62 691 LEU A O 1
ATOM 5355 N N . LYS A 1 692 ? -30.137 -21.008 4.681 1.00 89.44 692 LYS A N 1
ATOM 5356 C CA . LYS A 1 692 ? -30.395 -21.638 3.369 1.00 89.44 692 LYS A CA 1
ATOM 5357 C C . LYS A 1 692 ? -31.002 -20.652 2.365 1.00 89.44 692 LYS A C 1
ATOM 5359 O O . LYS A 1 692 ? -30.704 -20.749 1.181 1.00 89.44 692 LYS A O 1
ATOM 5364 N N . GLU A 1 693 ? -31.816 -19.708 2.833 1.00 90.12 693 GLU A N 1
ATOM 5365 C CA . GLU A 1 693 ? -32.536 -18.728 2.005 1.00 90.12 693 GLU A CA 1
ATOM 5366 C C . GLU A 1 693 ? -31.684 -17.523 1.579 1.00 90.12 693 GLU A C 1
ATOM 5368 O O . GLU A 1 693 ? -31.949 -16.922 0.541 1.00 90.12 693 GLU A O 1
ATOM 5373 N N . THR A 1 694 ? -30.665 -17.153 2.363 1.00 88.81 694 THR A N 1
ATOM 5374 C CA . THR A 1 694 ? -29.869 -15.934 2.131 1.00 88.81 694 THR A CA 1
ATOM 5375 C C . THR A 1 694 ? -28.384 -16.225 1.926 1.00 88.81 694 THR A C 1
ATOM 5377 O O . THR A 1 694 ? -27.825 -17.127 2.547 1.00 88.81 694 THR A O 1
ATOM 5380 N N . GLU A 1 695 ? -27.710 -15.404 1.115 1.00 86.00 695 GLU A N 1
ATOM 5381 C CA . GLU A 1 695 ? -26.253 -15.465 0.878 1.00 86.00 695 GLU A CA 1
ATOM 5382 C C . GLU A 1 695 ? -25.458 -14.420 1.699 1.00 86.00 695 GLU A C 1
ATOM 5384 O O . GLU A 1 695 ? -24.257 -14.229 1.508 1.00 86.00 695 GLU A O 1
ATOM 5389 N N . HIS A 1 696 ? -26.111 -13.710 2.628 1.00 86.81 696 HIS A N 1
ATOM 5390 C CA . HIS A 1 696 ? -25.497 -12.616 3.388 1.00 86.81 696 HIS A CA 1
ATOM 5391 C C . HIS A 1 696 ? -24.365 -13.089 4.314 1.00 86.81 696 HIS A C 1
ATOM 5393 O O . HIS A 1 696 ? -24.491 -14.068 5.038 1.00 86.81 696 HIS A O 1
ATOM 5399 N N . ASN A 1 697 ? -23.258 -12.345 4.361 1.00 82.19 697 ASN A N 1
ATOM 5400 C CA . ASN A 1 697 ? -22.051 -12.729 5.109 1.00 82.19 697 ASN A CA 1
ATOM 5401 C C . ASN A 1 697 ? -22.163 -12.627 6.646 1.00 82.19 697 ASN A C 1
ATOM 5403 O O . ASN A 1 697 ? -21.276 -13.079 7.376 1.00 82.19 697 ASN A O 1
ATOM 5407 N N . GLY A 1 698 ? -23.251 -12.054 7.141 1.00 88.31 698 GLY A N 1
ATOM 5408 C CA . GLY A 1 698 ? -23.584 -11.905 8.548 1.00 88.31 698 GLY A CA 1
ATOM 5409 C C . GLY A 1 698 ? -24.873 -11.104 8.687 1.00 88.31 698 GLY A C 1
ATOM 5410 O O . GLY A 1 698 ? -25.386 -10.578 7.698 1.00 88.31 698 GLY A O 1
ATOM 5411 N N . TYR A 1 699 ? -25.388 -11.040 9.908 1.00 91.44 699 TYR A N 1
ATOM 5412 C CA . TYR A 1 699 ? -26.725 -10.545 10.208 1.00 91.44 699 TYR A CA 1
ATOM 5413 C C . TYR A 1 699 ? -26.675 -9.646 11.451 1.00 91.44 699 TYR A C 1
ATOM 5415 O O . TYR A 1 699 ? -25.989 -9.992 12.421 1.00 91.44 699 TYR A O 1
ATOM 5423 N N . PRO A 1 700 ? -27.387 -8.507 11.467 1.00 91.12 700 PRO A N 1
ATOM 5424 C CA . PRO A 1 700 ? -27.634 -7.784 12.704 1.00 91.12 700 PRO A CA 1
ATOM 5425 C C . PRO A 1 700 ? -28.565 -8.611 13.600 1.00 91.12 700 PRO A C 1
ATOM 5427 O O . PRO A 1 700 ? -29.538 -9.212 13.133 1.00 91.12 700 PRO A O 1
ATOM 5430 N N . VAL A 1 701 ? -28.264 -8.619 14.894 1.00 90.06 701 VAL A N 1
ATOM 5431 C CA . VAL A 1 701 ? -29.152 -9.140 15.932 1.00 90.06 701 VAL A CA 1
ATOM 5432 C C . VAL A 1 701 ? -29.956 -7.969 16.488 1.00 90.06 701 VAL A C 1
ATOM 5434 O O . VAL A 1 701 ? -29.375 -6.943 16.844 1.00 90.06 701 VAL A O 1
ATOM 5437 N N . VAL A 1 702 ? -31.278 -8.107 16.546 1.00 87.75 702 VAL A N 1
ATOM 5438 C CA . VAL A 1 702 ? -32.226 -7.068 16.976 1.00 87.75 702 VAL A CA 1
ATOM 5439 C C . VAL A 1 702 ? -33.123 -7.549 18.117 1.00 87.75 702 VAL A C 1
ATOM 5441 O O . VAL A 1 702 ? -33.296 -8.753 18.309 1.00 87.75 702 VAL A O 1
ATOM 5444 N N . VAL A 1 703 ? -33.729 -6.614 18.853 1.00 83.62 703 VAL A N 1
ATOM 5445 C CA . VAL A 1 703 ? -34.679 -6.926 19.937 1.00 83.62 703 VAL A CA 1
ATOM 5446 C C . VAL A 1 703 ? -35.915 -7.651 19.388 1.00 83.62 703 VAL A C 1
ATOM 5448 O O . VAL A 1 703 ? -36.223 -8.754 19.826 1.00 83.62 703 VAL A O 1
ATOM 5451 N N . SER A 1 704 ? -36.598 -7.085 18.386 1.00 80.25 704 SER A N 1
ATOM 5452 C CA . SER A 1 704 ? -37.702 -7.754 17.680 1.00 80.25 704 SER A CA 1
ATOM 5453 C C . SER A 1 704 ? -37.746 -7.371 16.196 1.00 80.25 704 SER A C 1
ATOM 5455 O O . SER A 1 704 ? -37.117 -6.398 15.775 1.00 80.25 704 SER A O 1
ATOM 5457 N N . ARG A 1 705 ? -38.509 -8.124 15.388 1.00 81.12 705 ARG A N 1
ATOM 5458 C CA . ARG A 1 705 ? -38.728 -7.814 13.958 1.00 81.12 705 ARG A CA 1
ATOM 5459 C C . ARG A 1 705 ? -39.511 -6.513 13.731 1.00 81.12 705 ARG A C 1
ATOM 5461 O O . ARG A 1 705 ? -39.411 -5.933 12.653 1.00 81.12 705 ARG A O 1
ATOM 5468 N N . GLU A 1 706 ? -40.271 -6.077 14.735 1.00 77.50 706 GLU A N 1
ATOM 5469 C CA . GLU A 1 706 ? -41.121 -4.881 14.700 1.00 77.50 706 GLU A CA 1
ATOM 5470 C C . GLU A 1 706 ? -40.346 -3.624 15.106 1.00 77.50 706 GLU A C 1
ATOM 5472 O O . GLU A 1 706 ? -40.426 -2.608 14.424 1.00 77.50 706 GLU A O 1
ATOM 5477 N N . SER A 1 707 ? -39.570 -3.694 16.195 1.00 76.94 707 SER A N 1
ATOM 5478 C CA . SER A 1 707 ? -38.809 -2.548 16.706 1.00 76.94 707 SER A CA 1
ATOM 5479 C C . SER A 1 707 ? -37.459 -2.362 16.012 1.00 76.94 707 SER A C 1
ATOM 5481 O O . SER A 1 707 ? -36.955 -1.246 15.941 1.00 76.94 707 SER A O 1
ATOM 5483 N N . GLN A 1 708 ? -36.867 -3.455 15.511 1.00 81.00 708 GLN A N 1
ATOM 5484 C CA . GLN A 1 708 ? -35.587 -3.508 14.788 1.00 81.00 708 GLN A CA 1
ATOM 5485 C C . GLN A 1 708 ? -34.395 -2.862 15.522 1.00 81.00 708 GLN A C 1
ATOM 5487 O O . GLN A 1 708 ? -33.342 -2.614 14.933 1.00 81.00 708 GLN A O 1
ATOM 5492 N N . TYR A 1 709 ? -34.529 -2.647 16.833 1.00 82.12 709 TYR A N 1
ATOM 5493 C CA . TYR A 1 709 ? -33.492 -2.081 17.685 1.00 82.12 709 TYR A CA 1
ATOM 5494 C C . TYR A 1 709 ? -32.264 -2.995 17.749 1.00 82.12 709 TYR A C 1
ATOM 5496 O O . TYR A 1 709 ? -32.358 -4.151 18.156 1.00 82.12 709 TYR A O 1
ATOM 5504 N N . LEU A 1 710 ? -31.111 -2.468 17.328 1.00 82.75 710 LEU A N 1
ATOM 5505 C CA . LEU A 1 710 ? -29.856 -3.204 17.169 1.00 82.75 710 LEU A CA 1
ATOM 5506 C C . LEU A 1 710 ? -29.248 -3.620 18.519 1.00 82.75 710 LEU A C 1
ATOM 5508 O O . LEU A 1 710 ? -28.870 -2.767 19.318 1.00 82.75 710 LEU A O 1
ATOM 5512 N N . VAL A 1 711 ? -29.092 -4.924 18.737 1.00 82.69 711 VAL A N 1
ATOM 5513 C CA . VAL A 1 711 ? -28.424 -5.525 19.908 1.00 82.69 711 VAL A CA 1
ATOM 5514 C C . VAL A 1 711 ? -26.953 -5.840 19.606 1.00 82.69 711 VAL A C 1
ATOM 5516 O O . VAL A 1 711 ? -26.106 -5.778 20.493 1.00 82.69 711 VAL A O 1
ATOM 5519 N N . GLY A 1 712 ? -26.631 -6.162 18.349 1.00 83.31 712 GLY A N 1
ATOM 5520 C CA . GLY A 1 712 ? -25.266 -6.458 17.915 1.00 83.31 712 GLY A CA 1
ATOM 5521 C C . GLY A 1 712 ? -25.199 -7.029 16.499 1.00 83.31 712 GLY A C 1
ATOM 5522 O O . GLY A 1 712 ? -26.160 -6.934 15.738 1.00 83.31 712 GLY A O 1
ATOM 5523 N N . PHE A 1 713 ? -24.079 -7.648 16.132 1.00 86.69 713 PHE A N 1
ATOM 5524 C CA . PHE A 1 713 ? -23.882 -8.280 14.823 1.00 86.69 713 PHE A CA 1
ATOM 5525 C C . PHE A 1 713 ? -23.242 -9.670 14.943 1.00 86.69 713 PHE A C 1
ATOM 5527 O O . PHE A 1 713 ? -22.384 -9.895 15.795 1.00 86.69 713 PHE A O 1
ATOM 5534 N N . VAL A 1 714 ? -23.628 -10.609 14.071 1.00 88.25 714 VAL A N 1
ATOM 5535 C CA . VAL A 1 714 ? -23.065 -11.968 14.030 1.00 88.25 714 VAL A CA 1
ATOM 5536 C C . VAL A 1 714 ? -22.687 -12.384 12.604 1.00 88.25 714 VAL A C 1
ATOM 5538 O O . VAL A 1 714 ? -23.448 -12.211 11.653 1.00 88.25 714 VAL A O 1
ATOM 5541 N N . LEU A 1 715 ? -21.492 -12.957 12.437 1.00 86.19 715 LEU A N 1
ATOM 5542 C CA . LEU A 1 715 ? -20.997 -13.438 11.142 1.00 86.19 715 LEU A CA 1
ATOM 5543 C C . LEU A 1 715 ? -21.599 -14.801 10.777 1.00 86.19 715 LEU A C 1
ATOM 5545 O O . LEU A 1 715 ? -21.599 -15.728 11.588 1.00 86.19 715 LEU A O 1
ATOM 5549 N N . ARG A 1 716 ? -22.012 -14.963 9.512 1.00 88.19 716 ARG A N 1
ATOM 5550 C CA . ARG A 1 716 ? -22.620 -16.195 8.971 1.00 88.19 716 ARG A CA 1
ATOM 5551 C C . ARG A 1 716 ? -21.771 -17.440 9.222 1.00 88.19 716 ARG A C 1
ATOM 5553 O O . ARG A 1 716 ? -22.307 -18.493 9.562 1.00 88.19 716 ARG A O 1
ATOM 5560 N N . ARG A 1 717 ? -20.452 -17.324 9.043 1.00 81.62 717 ARG A N 1
ATOM 5561 C CA . ARG A 1 717 ? -19.489 -18.415 9.254 1.00 81.62 717 ARG A CA 1
ATOM 5562 C C . ARG A 1 717 ? -19.462 -18.868 10.712 1.00 81.62 717 ARG A C 1
ATOM 5564 O O . ARG A 1 717 ? -19.565 -20.060 10.981 1.00 81.62 717 ARG A O 1
ATOM 5571 N N . ASP A 1 718 ? -19.347 -17.918 11.635 1.00 84.31 718 ASP A N 1
ATOM 5572 C CA . ASP A 1 718 ? -19.226 -18.214 13.063 1.00 84.31 718 ASP A CA 1
ATOM 5573 C C . ASP A 1 718 ? -20.559 -18.737 13.629 1.00 84.31 718 ASP A C 1
ATOM 5575 O O . ASP A 1 718 ? -20.551 -19.636 14.465 1.00 84.31 718 ASP A O 1
ATOM 5579 N N . LEU A 1 719 ? -21.696 -18.270 13.094 1.00 87.88 719 LEU A N 1
ATOM 5580 C CA . LEU A 1 719 ? -23.034 -18.795 13.384 1.00 87.88 719 LEU A CA 1
ATOM 5581 C C . LEU A 1 719 ? -23.211 -20.248 12.905 1.00 87.88 719 LEU A C 1
ATOM 5583 O O . LEU A 1 719 ? -23.558 -21.110 13.710 1.00 87.88 719 LEU A O 1
ATOM 5587 N N . ASN A 1 720 ? -22.904 -20.543 11.633 1.00 88.00 720 ASN A N 1
ATOM 5588 C CA . ASN A 1 720 ? -22.921 -21.913 11.091 1.00 88.00 720 ASN A CA 1
ATOM 5589 C C . ASN A 1 720 ? -22.057 -22.862 11.931 1.00 88.00 720 ASN A C 1
ATOM 5591 O O . ASN A 1 720 ? -22.481 -23.961 12.282 1.00 88.00 720 ASN A O 1
ATOM 5595 N N . LEU A 1 721 ? -20.834 -22.434 12.251 1.00 83.88 721 LEU A N 1
ATOM 5596 C CA . LEU A 1 721 ? -19.860 -23.254 12.959 1.00 83.88 721 LEU A CA 1
ATOM 5597 C C . LEU A 1 721 ? -20.256 -23.472 14.429 1.00 83.88 721 LEU A C 1
ATOM 5599 O O . LEU A 1 721 ? -20.083 -24.575 14.944 1.00 83.88 721 LEU A O 1
ATOM 5603 N N . ALA A 1 722 ? -20.844 -22.467 15.087 1.00 85.31 722 ALA A N 1
ATOM 5604 C CA . ALA A 1 722 ? -21.387 -22.604 16.436 1.00 85.31 722 ALA A CA 1
ATOM 5605 C C . ALA A 1 722 ? -22.593 -23.556 16.483 1.00 85.31 722 ALA A C 1
ATOM 5607 O O . ALA A 1 722 ? -22.624 -24.429 17.346 1.00 85.31 722 ALA A O 1
ATOM 5608 N N . VAL A 1 723 ? -23.541 -23.457 15.541 1.00 87.31 723 VAL A N 1
ATOM 5609 C CA . VAL A 1 723 ? -24.691 -24.379 15.445 1.00 87.31 723 VAL A CA 1
ATOM 5610 C C . VAL A 1 723 ? -24.230 -25.810 15.136 1.00 87.31 723 VAL A C 1
ATOM 5612 O O . VAL A 1 723 ? -24.650 -26.754 15.807 1.00 87.31 723 VAL A O 1
ATOM 5615 N N . ALA A 1 724 ? -23.310 -25.983 14.182 1.00 85.81 724 ALA A N 1
ATOM 5616 C CA . ALA A 1 724 ? -22.772 -27.292 13.812 1.00 85.81 724 ALA A CA 1
ATOM 5617 C C . ALA A 1 724 ? -21.972 -27.960 14.945 1.00 85.81 724 ALA A C 1
ATOM 5619 O O . ALA A 1 724 ? -22.009 -29.184 15.075 1.00 85.81 724 ALA A O 1
ATOM 5620 N N . ASN A 1 725 ? -21.271 -27.184 15.780 1.00 84.38 725 ASN A N 1
ATOM 5621 C CA . ASN A 1 725 ? -20.617 -27.710 16.978 1.00 84.38 725 ASN A CA 1
ATOM 5622 C C . ASN A 1 725 ? -21.604 -27.957 18.125 1.00 84.38 725 ASN A C 1
ATOM 5624 O O . ASN A 1 725 ? -21.467 -28.964 18.812 1.00 84.38 725 ASN A O 1
ATOM 5628 N N . ALA A 1 726 ? -22.610 -27.101 18.320 1.00 82.19 726 ALA A N 1
ATOM 5629 C CA . ALA A 1 726 ? -23.648 -27.300 19.331 1.00 82.19 726 ALA A CA 1
ATOM 5630 C C . ALA A 1 726 ? -24.374 -28.640 19.128 1.00 82.19 726 ALA A C 1
ATOM 5632 O O . ALA A 1 726 ? -24.393 -29.459 20.042 1.00 82.19 726 ALA A O 1
ATOM 5633 N N . LYS A 1 727 ? -24.819 -28.927 17.893 1.00 82.00 727 LYS A N 1
ATOM 5634 C CA . LYS A 1 727 ? -25.427 -30.212 17.482 1.00 82.00 727 LYS A CA 1
ATOM 5635 C C . LYS A 1 727 ? -24.490 -31.440 17.576 1.00 82.00 727 LYS A C 1
ATOM 5637 O O . LYS A 1 727 ? -24.915 -32.543 17.244 1.00 82.00 727 LYS A O 1
ATOM 5642 N N . ARG A 1 728 ? -23.217 -31.275 17.968 1.00 81.62 728 ARG A N 1
ATOM 5643 C CA . ARG A 1 728 ? -22.211 -32.354 18.106 1.00 81.62 728 ARG A CA 1
ATOM 5644 C C . ARG A 1 728 ? -21.617 -32.501 19.507 1.00 81.62 728 ARG A C 1
ATOM 5646 O O . ARG A 1 728 ? -21.096 -33.563 19.816 1.00 81.62 728 ARG A O 1
ATOM 5653 N N . MET A 1 729 ? -21.616 -31.427 20.295 1.00 76.88 729 MET A N 1
ATOM 5654 C CA . MET A 1 729 ? -20.892 -31.325 21.570 1.00 76.88 729 MET A CA 1
ATOM 5655 C C . MET A 1 729 ? -21.822 -31.153 22.778 1.00 76.88 729 MET A C 1
ATOM 5657 O O . MET A 1 729 ? -21.335 -31.138 23.906 1.00 76.88 729 MET A O 1
ATOM 5661 N N . VAL A 1 730 ? -23.127 -30.953 22.559 1.00 76.62 730 VAL A N 1
ATOM 5662 C CA . VAL A 1 730 ? -24.113 -30.711 23.620 1.00 76.62 730 VAL A CA 1
ATOM 5663 C C . VAL A 1 730 ? -25.347 -31.571 23.369 1.00 76.62 730 VAL A C 1
ATOM 5665 O O . VAL A 1 730 ? -26.129 -31.306 22.453 1.00 76.62 730 VAL A O 1
ATOM 5668 N N . ASP A 1 731 ? -25.524 -32.597 24.197 1.00 71.31 731 ASP A N 1
ATOM 5669 C CA . ASP A 1 731 ? -26.678 -33.487 24.115 1.00 71.31 731 ASP A CA 1
ATOM 5670 C C . ASP A 1 731 ? -27.996 -32.734 24.356 1.00 71.31 731 ASP A C 1
ATOM 5672 O O . ASP A 1 731 ? -28.091 -31.818 25.175 1.00 71.31 731 ASP A O 1
ATOM 5676 N N . GLY A 1 732 ? -29.034 -33.125 23.614 1.00 74.50 732 GLY A N 1
ATOM 5677 C CA . GLY A 1 732 ? -30.376 -32.548 23.706 1.00 74.50 732 GLY A CA 1
ATOM 5678 C C . GLY A 1 732 ? -30.636 -31.305 22.845 1.00 74.50 732 GLY A C 1
ATOM 5679 O O . GLY A 1 732 ? -31.802 -30.953 22.675 1.00 74.50 732 GLY A O 1
ATOM 5680 N N . ILE A 1 733 ? -29.620 -30.660 22.252 1.00 81.38 733 ILE A N 1
ATOM 5681 C CA . ILE A 1 733 ? -29.861 -29.554 21.305 1.00 81.38 733 ILE A CA 1
ATOM 5682 C C . ILE A 1 733 ? -30.465 -30.102 20.006 1.00 81.38 733 ILE A C 1
ATOM 5684 O O . ILE A 1 733 ? -29.856 -30.917 19.312 1.00 81.38 733 ILE A O 1
ATOM 5688 N N . CYS A 1 734 ? -31.655 -29.619 19.653 1.00 81.38 734 CYS A N 1
ATOM 5689 C CA . CYS A 1 734 ? -32.385 -30.021 18.452 1.00 81.38 734 CYS A CA 1
ATOM 5690 C C . CYS A 1 734 ? -32.807 -28.798 17.622 1.00 81.38 734 CYS A C 1
ATOM 5692 O O . CYS A 1 734 ? -32.477 -27.660 17.951 1.00 81.38 734 CYS A O 1
ATOM 5694 N N . GLY A 1 735 ? -33.526 -29.020 16.520 1.00 79.50 735 GLY A N 1
ATOM 5695 C CA . GLY A 1 735 ? -34.000 -27.942 15.648 1.00 79.50 735 GLY A CA 1
ATOM 5696 C C . GLY A 1 735 ? -34.906 -26.916 16.344 1.00 79.50 735 GLY A C 1
ATOM 5697 O O . GLY A 1 735 ? -34.770 -25.713 16.131 1.00 79.50 735 GLY A O 1
ATOM 5698 N N . GLN A 1 736 ? -35.738 -27.381 17.280 1.00 83.81 736 GLN A N 1
ATOM 5699 C CA . GLN A 1 736 ? -36.634 -26.547 18.091 1.00 83.81 736 GLN A CA 1
ATOM 5700 C C . GLN A 1 736 ? -35.952 -25.886 19.306 1.00 83.81 736 GLN A C 1
ATOM 5702 O O . GLN A 1 736 ? -36.620 -25.186 20.066 1.00 83.81 736 GLN A O 1
ATOM 5707 N N . SER A 1 737 ? -34.643 -26.080 19.520 1.00 86.56 737 SER A N 1
ATOM 5708 C CA . SER A 1 737 ? -33.906 -25.342 20.554 1.00 86.56 737 SER A CA 1
ATOM 5709 C C . SER A 1 737 ? -33.944 -23.840 20.267 1.00 86.56 737 SER A C 1
ATOM 5711 O O . SER A 1 737 ? -33.574 -23.396 19.180 1.00 86.56 737 SER A O 1
ATOM 5713 N N . LEU A 1 738 ? -34.356 -23.053 21.260 1.00 86.31 738 LEU A N 1
ATOM 5714 C CA . LEU A 1 738 ? -34.371 -21.592 21.193 1.00 86.31 738 LEU A CA 1
ATOM 5715 C C . LEU A 1 738 ? -32.940 -21.034 21.196 1.00 86.31 738 LEU A C 1
ATOM 5717 O O . LEU A 1 738 ? -32.091 -21.529 21.941 1.00 86.31 738 LEU A O 1
ATOM 5721 N N . VAL A 1 739 ? -32.657 -20.007 20.395 1.00 86.88 739 VAL A N 1
ATOM 5722 C CA . VAL A 1 739 ? -31.320 -19.400 20.300 1.00 86.88 739 VAL A CA 1
ATOM 5723 C C . VAL A 1 739 ? -31.289 -18.077 21.063 1.00 86.88 739 VAL A C 1
ATOM 5725 O O . VAL A 1 739 ? -32.059 -17.166 20.777 1.00 86.88 739 VAL A O 1
ATOM 5728 N N . LEU A 1 740 ? -30.381 -17.972 22.039 1.00 84.50 740 LEU A N 1
ATOM 5729 C CA . LEU A 1 740 ? -30.296 -16.842 22.968 1.00 84.50 740 LEU A CA 1
ATOM 5730 C C . LEU A 1 740 ? -28.970 -16.090 22.809 1.00 84.50 740 LEU A C 1
ATOM 5732 O O . LEU A 1 740 ? -27.892 -16.647 23.040 1.00 84.50 740 LEU A O 1
ATOM 5736 N N . PHE A 1 741 ? -29.043 -14.805 22.468 1.00 82.38 741 PHE A N 1
ATOM 5737 C CA . PHE A 1 741 ? -27.877 -13.923 22.341 1.00 82.38 741 PHE A CA 1
ATOM 5738 C C . PHE A 1 741 ? -27.614 -13.066 23.590 1.00 82.38 741 PHE A C 1
ATOM 5740 O O . PHE A 1 741 ? -26.471 -12.670 23.828 1.00 82.38 741 PHE A O 1
ATOM 5747 N N . THR A 1 742 ? -28.633 -12.813 24.413 1.00 72.25 742 THR A N 1
ATOM 5748 C CA . THR A 1 742 ? -28.522 -12.049 25.667 1.00 72.25 742 THR A CA 1
ATOM 5749 C C . THR A 1 742 ? -28.347 -12.965 26.888 1.00 72.25 742 THR A C 1
ATOM 5751 O O . THR A 1 742 ? -28.342 -14.192 26.785 1.00 72.25 742 THR A O 1
ATOM 5754 N N . ALA A 1 743 ? -28.144 -12.363 28.064 1.00 58.91 743 ALA A N 1
ATOM 5755 C CA . ALA A 1 743 ? -28.027 -13.068 29.345 1.00 58.91 743 ALA A CA 1
ATOM 5756 C C . ALA A 1 743 ? -29.347 -13.114 30.145 1.00 58.91 743 ALA A C 1
ATOM 5758 O O . ALA A 1 743 ? -29.330 -13.512 31.307 1.00 58.91 743 ALA A O 1
ATOM 5759 N N . GLY A 1 744 ? -30.470 -12.699 29.544 1.00 54.03 744 GLY A N 1
ATOM 5760 C CA . GLY A 1 744 ? -31.780 -12.716 30.194 1.00 54.03 744 GLY A CA 1
ATOM 5761 C C . GLY A 1 744 ? -32.179 -14.119 30.656 1.00 54.03 744 GLY A C 1
ATOM 5762 O O . GLY A 1 744 ? -31.797 -15.122 30.044 1.00 54.03 744 GLY A O 1
ATOM 5763 N N . GLY A 1 745 ? -32.934 -14.191 31.755 1.00 48.47 745 GLY A N 1
ATOM 5764 C CA . GLY A 1 745 ? -33.429 -15.456 32.293 1.00 48.47 745 GLY A CA 1
ATOM 5765 C C . GLY A 1 745 ? -34.239 -16.211 31.240 1.00 48.47 745 GLY A C 1
ATOM 5766 O O . GLY A 1 745 ? -35.196 -15.670 30.690 1.00 48.47 745 GLY A O 1
ATOM 5767 N N . ALA A 1 746 ? -33.848 -17.453 30.947 1.00 47.22 746 ALA A N 1
ATOM 5768 C CA . ALA A 1 746 ? -34.576 -18.279 29.992 1.00 47.22 746 ALA A CA 1
ATOM 5769 C C . ALA A 1 746 ? -36.019 -18.497 30.493 1.00 47.22 746 ALA A C 1
ATOM 5771 O O . ALA A 1 746 ? -36.186 -18.853 31.666 1.00 47.22 746 ALA A O 1
ATOM 5772 N N . PRO A 1 747 ? -37.051 -18.329 29.644 1.00 51.06 747 PRO A N 1
ATOM 5773 C CA . PRO A 1 747 ? -38.418 -18.668 30.016 1.00 51.06 747 PRO A CA 1
ATOM 5774 C C . PRO A 1 747 ? -38.487 -20.123 30.488 1.00 51.06 747 PRO A C 1
ATOM 5776 O O . PRO A 1 747 ? -37.965 -21.018 29.815 1.00 51.06 747 PRO A O 1
ATOM 5779 N N . GLN A 1 748 ? -39.124 -20.371 31.637 1.00 49.94 748 GLN A N 1
ATOM 5780 C CA . GLN A 1 748 ? -39.317 -21.730 32.148 1.00 49.94 748 GLN A CA 1
ATOM 5781 C C . GLN A 1 748 ? -40.141 -22.526 31.131 1.00 49.94 748 GLN A C 1
ATOM 5783 O O . GLN A 1 748 ? -41.319 -22.251 30.915 1.00 49.94 748 GLN A O 1
ATOM 5788 N N . THR A 1 749 ? -39.498 -23.479 30.462 1.00 49.16 749 THR A N 1
ATOM 5789 C CA . THR A 1 749 ? -40.031 -24.143 29.269 1.00 49.16 749 THR A CA 1
ATOM 5790 C C . THR A 1 749 ? -39.938 -25.656 29.419 1.00 49.16 749 THR A C 1
ATOM 5792 O O . THR A 1 749 ? -38.887 -26.191 29.759 1.00 49.16 749 THR A O 1
ATOM 5795 N N . LEU A 1 750 ? -41.028 -26.365 29.105 1.00 55.91 750 LEU A N 1
ATOM 5796 C CA . LEU A 1 750 ? -41.063 -27.833 28.975 1.00 55.91 750 LEU A CA 1
ATOM 5797 C C . LEU A 1 750 ? -40.407 -28.292 27.646 1.00 55.91 750 LEU A C 1
ATOM 5799 O O . LEU A 1 750 ? -40.897 -29.198 26.977 1.00 55.91 750 LEU A O 1
ATOM 5803 N N . GLY A 1 751 ? -39.350 -27.602 27.212 1.00 65.75 751 GLY A N 1
ATOM 5804 C CA . GLY A 1 751 ? -38.781 -27.693 25.868 1.00 65.75 751 GLY A CA 1
ATOM 5805 C C . GLY A 1 751 ? -37.317 -28.147 25.837 1.00 65.75 751 GLY A C 1
ATOM 5806 O O . GLY A 1 751 ? -36.700 -28.350 26.884 1.00 65.75 751 GLY A O 1
ATOM 5807 N N . PRO A 1 752 ? -36.744 -28.307 24.631 1.00 77.44 752 PRO A N 1
ATOM 5808 C CA . PRO A 1 752 ? -35.334 -28.643 24.454 1.00 77.44 752 PRO A CA 1
ATOM 5809 C C . PRO A 1 752 ? -34.408 -27.510 24.948 1.00 77.44 752 PRO A C 1
ATOM 5811 O O . PRO A 1 752 ? -34.782 -26.335 24.887 1.00 77.44 752 PRO A O 1
ATOM 5814 N N . PRO A 1 753 ? -33.183 -27.830 25.410 1.00 80.50 753 PRO A N 1
ATOM 5815 C CA . PRO A 1 753 ? -32.253 -26.850 25.967 1.00 80.50 753 PRO A CA 1
ATOM 5816 C C . PRO A 1 753 ? -31.907 -25.727 24.967 1.00 80.50 753 PRO A C 1
ATOM 5818 O O . PRO A 1 753 ? -31.647 -26.015 23.792 1.00 80.50 753 PRO A O 1
ATOM 5821 N N . PRO A 1 754 ? -31.863 -24.452 25.407 1.00 82.25 754 PRO A N 1
ATOM 5822 C CA . PRO A 1 754 ? -31.595 -23.315 24.533 1.00 82.25 754 PRO A CA 1
ATOM 5823 C C . PRO A 1 754 ? -30.101 -23.139 24.222 1.00 82.25 754 PRO A C 1
ATOM 5825 O O . PRO A 1 754 ? -29.235 -23.250 25.096 1.00 82.25 754 PRO A O 1
ATOM 5828 N N . LEU A 1 755 ? -29.798 -22.782 22.975 1.00 84.62 755 LEU A N 1
ATOM 5829 C CA . LEU A 1 755 ? -28.446 -22.554 22.471 1.00 84.62 755 LEU A CA 1
ATOM 5830 C C . LEU A 1 755 ? -28.001 -21.105 22.740 1.00 84.62 755 LEU A C 1
ATOM 5832 O O . LEU A 1 755 ? -28.456 -20.163 22.094 1.00 84.62 755 LEU A O 1
ATOM 5836 N N . LYS A 1 756 ? -27.081 -20.922 23.695 1.00 84.19 756 LYS A N 1
ATOM 5837 C CA . LYS A 1 756 ? -26.573 -19.601 24.109 1.00 84.19 756 LYS A CA 1
ATOM 5838 C C . LYS A 1 756 ? -25.386 -19.152 23.245 1.00 84.19 756 LYS A C 1
ATOM 5840 O O . LYS A 1 756 ? -24.295 -19.706 23.360 1.00 84.19 756 LYS A O 1
ATOM 5845 N N . LEU A 1 757 ? -25.575 -18.118 22.420 1.00 84.06 757 LEU A N 1
ATOM 5846 C CA . LEU A 1 757 ? -24.601 -17.639 21.422 1.00 84.06 757 LEU A CA 1
ATOM 5847 C C . LEU A 1 757 ? -23.950 -16.278 21.735 1.00 84.06 757 LEU A C 1
ATOM 5849 O O . LEU A 1 757 ? -23.192 -15.771 20.909 1.00 84.06 757 LEU A O 1
ATOM 5853 N N . LYS A 1 758 ? -24.136 -15.715 22.941 1.00 80.62 758 LYS A N 1
ATOM 5854 C CA . LYS A 1 758 ? -23.518 -14.436 23.373 1.00 80.62 758 LYS A CA 1
ATOM 5855 C C . LYS A 1 758 ? -22.015 -14.315 23.040 1.00 80.62 758 LYS A C 1
ATOM 5857 O O . LYS A 1 758 ? -21.549 -13.231 22.717 1.00 80.62 758 LYS A O 1
ATOM 5862 N N . LYS A 1 759 ? -21.252 -15.418 23.076 1.00 75.88 759 LYS A N 1
ATOM 5863 C CA . LYS A 1 759 ? -19.798 -15.441 22.792 1.00 75.88 759 LYS A CA 1
ATOM 5864 C C . LYS A 1 759 ? -19.404 -15.164 21.328 1.00 75.88 759 LYS A C 1
ATOM 5866 O O . LYS A 1 759 ? -18.231 -14.892 21.091 1.00 75.88 759 LYS A O 1
ATOM 5871 N N . ILE A 1 760 ? -20.325 -15.258 20.363 1.00 80.56 760 ILE A N 1
ATOM 5872 C CA . ILE A 1 760 ? -20.061 -14.946 18.940 1.00 80.56 760 ILE A CA 1
ATOM 5873 C C . ILE A 1 760 ? -20.717 -13.637 18.470 1.00 80.56 760 ILE A C 1
ATOM 5875 O O . ILE A 1 760 ? -20.609 -13.293 17.294 1.00 80.56 760 ILE A O 1
ATOM 5879 N N . LEU A 1 761 ? -21.394 -12.922 19.372 1.00 80.94 761 LEU A N 1
ATOM 5880 C CA . LEU A 1 761 ? -22.017 -11.632 19.100 1.00 80.94 761 LEU A CA 1
ATOM 5881 C C . LEU A 1 761 ? -20.987 -10.505 19.244 1.00 80.94 761 LEU A C 1
ATOM 5883 O O . LEU A 1 761 ? -20.396 -10.335 20.311 1.00 80.94 761 LEU A O 1
ATOM 5887 N N . ASP A 1 762 ? -20.831 -9.688 18.208 1.00 74.75 762 ASP A N 1
ATOM 5888 C CA . ASP A 1 762 ? -20.266 -8.351 18.367 1.00 74.75 762 ASP A CA 1
ATOM 5889 C C . ASP A 1 762 ? -21.334 -7.440 18.992 1.00 74.75 762 ASP A C 1
ATOM 5891 O O . ASP A 1 762 ? -22.368 -7.183 18.376 1.00 74.75 762 ASP A O 1
ATOM 5895 N N . MET A 1 763 ? -21.101 -6.984 20.225 1.00 70.25 763 MET A N 1
ATOM 5896 C CA . MET A 1 763 ? -22.000 -6.086 20.970 1.00 70.25 763 MET A CA 1
ATOM 5897 C C . MET A 1 763 ? -21.695 -4.593 20.735 1.00 70.25 763 MET A C 1
ATOM 5899 O O . MET A 1 763 ? -22.320 -3.730 21.353 1.00 70.25 763 MET A O 1
ATOM 5903 N N . ALA A 1 764 ? -20.712 -4.262 19.893 1.00 68.88 764 ALA A N 1
ATOM 5904 C CA . ALA A 1 764 ? -20.369 -2.886 19.540 1.00 68.88 764 ALA A CA 1
ATOM 5905 C C . ALA A 1 764 ? -19.983 -2.728 18.049 1.00 68.88 764 ALA A C 1
ATOM 5907 O O . ALA A 1 764 ? -18.961 -2.094 17.760 1.00 68.88 764 ALA A O 1
ATOM 5908 N N . PRO A 1 765 ? -20.792 -3.246 17.097 1.00 77.81 765 PRO A N 1
ATOM 5909 C CA . PRO A 1 765 ? -20.538 -3.039 15.678 1.00 77.81 765 PRO A CA 1
ATOM 5910 C C . PRO A 1 765 ? -20.567 -1.543 15.364 1.00 77.81 765 PRO A C 1
ATOM 5912 O O . PRO A 1 765 ? -21.379 -0.794 15.913 1.00 77.81 765 PRO A O 1
ATOM 5915 N N . ILE A 1 766 ? -19.690 -1.097 14.466 1.00 76.50 766 ILE A N 1
ATOM 5916 C CA . ILE A 1 766 ? -19.641 0.315 14.080 1.00 76.50 766 ILE A CA 1
ATOM 5917 C C . ILE A 1 766 ? -20.901 0.675 13.286 1.00 76.50 766 ILE A C 1
ATOM 5919 O O . ILE A 1 766 ? -21.273 0.004 12.319 1.00 76.50 766 ILE A O 1
ATOM 5923 N N . THR A 1 767 ? -21.550 1.745 13.739 1.00 80.12 767 THR A N 1
ATOM 5924 C CA . THR A 1 767 ? -22.791 2.296 13.202 1.00 80.12 767 THR A CA 1
ATOM 5925 C C . THR A 1 767 ? -22.567 3.694 12.632 1.00 80.12 767 THR A C 1
ATOM 5927 O O . THR A 1 767 ? -21.686 4.431 13.075 1.00 80.12 767 THR A O 1
ATOM 5930 N N . ILE A 1 768 ? -23.382 4.066 11.647 1.00 82.62 768 ILE A N 1
ATOM 5931 C CA . ILE A 1 768 ? -23.479 5.427 11.101 1.00 82.62 768 ILE A CA 1
ATOM 5932 C C . ILE A 1 768 ? -24.950 5.837 10.982 1.00 82.62 768 ILE A C 1
ATOM 5934 O O . ILE A 1 768 ? -25.840 4.984 10.891 1.00 82.62 768 ILE A O 1
ATOM 5938 N N . THR A 1 769 ? -25.230 7.139 10.974 1.00 82.69 769 THR A N 1
ATOM 5939 C CA . THR A 1 769 ? -26.579 7.639 10.672 1.00 82.69 769 THR A CA 1
ATOM 5940 C C . THR A 1 769 ? -26.820 7.619 9.166 1.00 82.69 769 THR A C 1
ATOM 5942 O O . THR A 1 769 ? -25.887 7.771 8.375 1.00 82.69 769 THR A O 1
ATOM 5945 N N . ASP A 1 770 ? -28.071 7.470 8.743 1.00 82.62 770 ASP A N 1
ATOM 5946 C CA . ASP A 1 770 ? -28.417 7.466 7.316 1.00 82.62 770 ASP A CA 1
ATOM 5947 C C . ASP A 1 770 ? -28.148 8.816 6.610 1.00 82.62 770 ASP A C 1
ATOM 5949 O O . ASP A 1 770 ? -27.890 8.840 5.406 1.00 82.62 770 ASP A O 1
ATOM 5953 N N . GLN A 1 771 ? -28.088 9.912 7.377 1.00 81.88 771 GLN A N 1
ATOM 5954 C CA . GLN A 1 771 ? -27.672 11.251 6.938 1.00 81.88 771 GLN A CA 1
ATOM 5955 C C . GLN A 1 771 ? -26.143 11.454 6.866 1.00 81.88 771 GLN A C 1
ATOM 5957 O O . GLN A 1 771 ? -25.694 12.555 6.548 1.00 81.88 771 GLN A O 1
ATOM 5962 N N . THR A 1 772 ? -25.316 10.447 7.178 1.00 82.75 772 THR A N 1
ATOM 5963 C CA . THR A 1 772 ? -23.848 10.600 7.133 1.00 82.75 772 THR A CA 1
ATOM 5964 C C . THR A 1 772 ? -23.378 10.796 5.678 1.00 82.75 772 THR A C 1
ATOM 5966 O O . THR A 1 772 ? -23.718 9.963 4.832 1.00 82.75 772 THR A O 1
ATOM 5969 N N . PRO A 1 773 ? -22.586 11.840 5.352 1.00 85.31 773 PRO A N 1
ATOM 5970 C CA . PRO A 1 773 ? -22.039 12.035 4.007 1.00 85.31 773 PRO A CA 1
ATOM 5971 C C . PRO A 1 773 ? -21.134 10.878 3.574 1.00 85.31 773 PRO A C 1
ATOM 5973 O O . PRO A 1 773 ? -20.317 10.390 4.358 1.00 85.31 773 PRO A O 1
ATOM 5976 N N . MET A 1 774 ? -21.230 10.457 2.310 1.00 85.69 774 MET A N 1
ATOM 5977 C CA . MET A 1 774 ? -20.492 9.285 1.825 1.00 85.69 774 MET A CA 1
ATOM 5978 C C . MET A 1 774 ? -18.966 9.474 1.857 1.00 85.69 774 MET A C 1
ATOM 5980 O O . MET A 1 774 ? -18.250 8.495 2.039 1.00 85.69 774 MET A O 1
ATOM 5984 N N . GLU A 1 775 ? -18.466 10.712 1.770 1.00 82.38 775 GLU A N 1
ATOM 5985 C CA . GLU A 1 775 ? -17.055 11.050 2.021 1.00 82.38 775 GLU A CA 1
ATOM 5986 C C . GLU A 1 775 ? -16.599 10.547 3.402 1.00 82.38 775 GLU A C 1
ATOM 5988 O O . GLU A 1 775 ? -15.643 9.779 3.497 1.00 82.38 775 GLU A O 1
ATOM 5993 N N . THR A 1 776 ? -17.333 10.897 4.465 1.00 82.31 776 THR A N 1
ATOM 5994 C CA . THR A 1 776 ? -17.053 10.467 5.843 1.00 82.31 776 THR A CA 1
ATOM 5995 C C . THR A 1 776 ? -17.099 8.945 5.976 1.00 82.31 776 THR A C 1
ATOM 5997 O O . THR A 1 776 ? -16.233 8.357 6.622 1.00 82.31 776 THR A O 1
ATOM 6000 N N . VAL A 1 777 ? -18.068 8.288 5.328 1.00 84.88 777 VAL A N 1
ATOM 6001 C CA . VAL A 1 777 ? -18.188 6.821 5.344 1.00 84.88 777 VAL A CA 1
ATOM 6002 C C . VAL A 1 777 ? -17.002 6.161 4.634 1.00 84.88 777 VAL A C 1
ATOM 6004 O O . VAL A 1 777 ? -16.386 5.256 5.194 1.00 84.88 777 VAL A O 1
ATOM 6007 N N . VAL A 1 778 ? -16.634 6.627 3.437 1.00 83.94 778 VAL A N 1
ATOM 6008 C CA . VAL A 1 778 ? -15.449 6.153 2.698 1.00 83.94 778 VAL A CA 1
ATOM 6009 C C . VAL A 1 778 ? -14.186 6.313 3.544 1.00 83.94 778 VAL A C 1
ATOM 6011 O O . VAL A 1 778 ? -13.385 5.381 3.634 1.00 83.94 778 VAL A O 1
ATOM 6014 N N . ASP A 1 779 ? -14.032 7.448 4.223 1.00 80.12 779 ASP A N 1
ATOM 6015 C CA . ASP A 1 779 ? -12.882 7.702 5.085 1.00 80.12 779 ASP A CA 1
ATOM 6016 C C . ASP A 1 779 ? -12.862 6.833 6.349 1.00 80.12 779 ASP A C 1
ATOM 6018 O O . ASP A 1 779 ? -11.782 6.410 6.765 1.00 80.12 779 ASP A O 1
ATOM 6022 N N . MET A 1 780 ? -14.017 6.473 6.919 1.00 80.62 780 MET A N 1
ATOM 6023 C CA . MET A 1 780 ? -14.093 5.455 7.975 1.00 80.62 780 MET A CA 1
ATOM 6024 C C . MET A 1 780 ? -13.640 4.083 7.458 1.00 80.62 780 MET A C 1
ATOM 6026 O O . MET A 1 780 ? -12.799 3.448 8.095 1.00 80.62 780 MET A O 1
ATOM 6030 N N . PHE A 1 781 ? -14.128 3.639 6.292 1.00 81.56 781 PHE A N 1
ATOM 6031 C CA . PHE A 1 781 ? -13.703 2.371 5.676 1.00 81.56 781 PHE A CA 1
ATOM 6032 C C . PHE A 1 781 ? -12.190 2.334 5.423 1.00 81.56 781 PHE A C 1
ATOM 6034 O O . PHE A 1 781 ? -11.536 1.362 5.806 1.00 81.56 781 PHE A O 1
ATOM 6041 N N . ARG A 1 782 ? -11.633 3.414 4.861 1.00 76.00 782 ARG A N 1
ATOM 6042 C CA . ARG A 1 782 ? -10.191 3.617 4.653 1.00 76.00 782 ARG A CA 1
ATOM 6043 C C . ARG A 1 782 ? -9.404 3.575 5.967 1.00 76.00 782 ARG A C 1
ATOM 6045 O O . ARG A 1 782 ? -8.528 2.731 6.147 1.00 76.00 782 ARG A O 1
ATOM 6052 N N . LYS A 1 783 ? -9.685 4.498 6.892 1.00 74.06 783 LYS A N 1
ATOM 6053 C CA . LYS A 1 783 ? -8.847 4.767 8.077 1.00 74.06 783 LYS A CA 1
ATOM 6054 C C . LYS A 1 783 ? -8.980 3.704 9.166 1.00 74.06 783 LYS A C 1
ATOM 6056 O O . LYS A 1 783 ? -7.985 3.378 9.805 1.00 74.06 783 LYS A O 1
ATOM 6061 N N . LEU A 1 784 ? -10.180 3.154 9.368 1.00 71.50 784 LEU A N 1
ATOM 6062 C CA . LEU A 1 784 ? -10.457 2.165 10.418 1.00 71.50 784 LEU A CA 1
ATOM 6063 C C . LEU A 1 784 ? -10.383 0.712 9.926 1.00 71.50 784 LEU A C 1
ATOM 6065 O O . LEU A 1 784 ? -10.519 -0.201 10.744 1.00 71.50 784 LEU A O 1
ATOM 6069 N N . GLY A 1 785 ? -10.209 0.491 8.617 1.00 72.56 785 GLY A N 1
ATOM 6070 C CA . GLY A 1 785 ? -10.241 -0.839 8.012 1.00 72.56 785 GLY A CA 1
ATOM 6071 C C . GLY A 1 785 ? -11.591 -1.525 8.223 1.00 72.56 785 GLY A C 1
ATOM 6072 O O . GLY A 1 785 ? -11.646 -2.638 8.747 1.00 72.56 785 GLY A O 1
ATOM 6073 N N . LEU A 1 786 ? -12.695 -0.858 7.875 1.00 77.94 786 LEU A N 1
ATOM 6074 C CA . LEU A 1 786 ? -14.018 -1.461 8.047 1.00 77.94 786 LEU A CA 1
ATOM 6075 C C . LEU A 1 786 ? -14.273 -2.514 6.966 1.00 77.94 786 LEU A C 1
ATOM 6077 O O . LEU A 1 786 ? -14.118 -2.256 5.775 1.00 77.94 786 LEU A O 1
ATOM 6081 N N . ARG A 1 787 ? -14.738 -3.695 7.383 1.00 79.12 787 ARG A N 1
ATOM 6082 C CA . ARG A 1 787 ? -15.352 -4.676 6.474 1.00 79.12 787 ARG A CA 1
ATOM 6083 C C . ARG A 1 787 ? -16.789 -4.284 6.107 1.00 79.12 787 ARG A C 1
ATOM 6085 O O . ARG A 1 787 ? -17.267 -4.628 5.030 1.00 79.12 787 ARG A O 1
ATOM 6092 N N . GLN A 1 788 ? -17.472 -3.610 7.027 1.00 85.25 788 GLN A N 1
ATOM 6093 C CA . GLN A 1 788 ? -18.887 -3.252 6.985 1.00 85.25 788 GLN A CA 1
ATOM 6094 C C . GLN A 1 788 ? -19.169 -2.157 8.028 1.00 85.25 788 GLN A C 1
ATOM 6096 O O . GLN A 1 788 ? -18.402 -1.994 8.975 1.00 85.25 788 GLN A O 1
ATOM 6101 N N . THR A 1 789 ? -20.289 -1.456 7.877 1.00 86.69 789 THR A N 1
ATOM 6102 C CA . THR A 1 789 ? -20.870 -0.548 8.879 1.00 86.69 789 THR A CA 1
ATOM 6103 C C . THR A 1 789 ? -22.388 -0.723 8.852 1.00 86.69 789 THR A C 1
ATOM 6105 O O . THR A 1 789 ? -22.935 -1.080 7.806 1.00 86.69 789 THR A O 1
ATOM 6108 N N . LEU A 1 790 ? -23.070 -0.513 9.976 1.00 87.56 790 LEU A N 1
ATOM 6109 C CA . LEU A 1 790 ? -24.531 -0.618 10.057 1.00 87.56 790 LEU A CA 1
ATOM 6110 C C . LEU A 1 790 ? -25.166 0.776 10.019 1.00 87.56 790 LEU A C 1
ATOM 6112 O O . LEU A 1 790 ? -24.796 1.656 10.794 1.00 87.56 790 LEU A O 1
ATOM 6116 N N . VAL A 1 791 ? -26.130 0.986 9.124 1.00 87.06 791 VAL A N 1
ATOM 6117 C CA . VAL A 1 791 ? -26.818 2.279 9.001 1.00 87.06 791 VAL A CA 1
ATOM 6118 C C . VAL A 1 791 ? -28.045 2.299 9.906 1.00 87.06 791 VAL A C 1
ATOM 6120 O O . VAL A 1 791 ? -28.861 1.380 9.875 1.00 87.06 791 VAL A O 1
ATOM 6123 N N . THR A 1 792 ? -28.174 3.346 10.718 1.00 83.56 792 THR A N 1
ATOM 6124 C CA . THR A 1 792 ? -29.245 3.495 11.714 1.00 83.56 792 THR A CA 1
ATOM 6125 C C . THR A 1 792 ? -30.067 4.761 11.467 1.00 83.56 792 THR A C 1
ATOM 6127 O O . THR A 1 792 ? -29.524 5.851 11.276 1.00 83.56 792 THR A O 1
ATOM 6130 N N . HIS A 1 793 ? -31.394 4.619 11.469 1.00 72.44 793 HIS A N 1
ATOM 6131 C CA . HIS A 1 793 ? -32.340 5.730 11.341 1.00 72.44 793 HIS A CA 1
ATOM 6132 C C . HIS A 1 793 ? -32.636 6.320 12.726 1.00 72.44 793 HIS A C 1
ATOM 6134 O O . HIS A 1 793 ? -32.920 5.570 13.657 1.00 72.44 793 HIS A O 1
ATOM 6140 N N . ASN A 1 794 ? -32.558 7.648 12.874 1.00 58.12 794 ASN A N 1
ATOM 6141 C CA . ASN A 1 794 ? -32.561 8.340 14.177 1.00 58.12 794 ASN A CA 1
ATOM 6142 C C . ASN A 1 794 ? -31.514 7.778 15.173 1.00 58.12 794 ASN A C 1
ATOM 6144 O O . ASN A 1 794 ? -31.706 7.837 16.387 1.00 58.12 794 ASN A O 1
ATOM 6148 N N . GLY A 1 795 ? -30.420 7.203 14.657 1.00 45.03 795 GLY A N 1
ATOM 6149 C CA . GLY A 1 795 ? -29.384 6.551 15.453 1.00 45.03 795 GLY A CA 1
ATOM 6150 C C . GLY A 1 795 ? -28.568 7.532 16.291 1.00 45.03 795 GLY A C 1
ATOM 6151 O O . GLY A 1 795 ? -28.109 8.562 15.800 1.00 45.03 795 GLY A O 1
ATOM 6152 N N . MET A 1 796 ? -28.380 7.189 17.562 1.00 41.88 796 MET A N 1
ATOM 6153 C CA . MET A 1 796 ? -27.655 7.989 18.547 1.00 41.88 796 MET A CA 1
ATOM 6154 C C . MET A 1 796 ? -26.140 7.943 18.298 1.00 41.88 796 MET A C 1
ATOM 6156 O O . MET A 1 796 ? -25.602 6.919 17.877 1.00 41.88 796 MET A O 1
ATOM 6160 N N . GLY A 1 797 ? -25.412 8.984 18.714 1.00 38.00 797 GLY A N 1
ATOM 6161 C CA . GLY A 1 797 ? -23.944 8.955 18.865 1.00 38.00 797 GLY A CA 1
ATOM 6162 C C . GLY A 1 797 ? -23.458 8.095 20.050 1.00 38.00 797 GLY A C 1
ATOM 6163 O O . GLY A 1 797 ? -22.439 8.403 20.673 1.00 38.00 797 GLY A O 1
ATOM 6164 N N . SER A 1 798 ? -24.218 7.064 20.434 1.00 37.91 798 SER A N 1
ATOM 6165 C CA . SER A 1 798 ? -23.999 6.220 21.611 1.00 37.91 798 SER A CA 1
ATOM 6166 C C . SER A 1 798 ? -24.540 4.803 21.374 1.00 37.91 798 SER A C 1
ATOM 6168 O O . SER A 1 798 ? -25.571 4.606 20.741 1.00 37.91 798 SER A O 1
ATOM 6170 N N . PHE A 1 799 ? -23.823 3.799 21.881 1.00 40.84 799 PHE A N 1
ATOM 6171 C CA . PHE A 1 799 ? -24.049 2.375 21.597 1.00 40.84 799 PHE A CA 1
ATOM 6172 C C . PHE A 1 799 ? -25.128 1.745 22.505 1.00 40.84 799 PHE A C 1
ATOM 6174 O O . PHE A 1 799 ? -24.809 0.902 23.353 1.00 40.84 799 PHE A O 1
ATOM 6181 N N . SER A 1 800 ? -26.383 2.165 22.336 1.00 36.34 800 SER A N 1
ATOM 6182 C CA . SER A 1 800 ? -27.577 1.610 22.996 1.00 36.34 800 SER A CA 1
ATOM 6183 C C . SER A 1 800 ? -28.820 1.853 22.134 1.00 36.34 800 SER A C 1
ATOM 6185 O O . SER A 1 800 ? -28.935 2.897 21.510 1.00 36.34 800 SER A O 1
ATOM 6187 N N . SER A 1 801 ? -29.748 0.898 22.081 1.00 36.84 801 SER A N 1
ATOM 6188 C CA . SER A 1 801 ? -30.895 0.903 21.155 1.00 36.84 801 SER A CA 1
ATOM 6189 C C . SER A 1 801 ? -32.248 0.863 21.877 1.00 36.84 801 SER A C 1
ATOM 6191 O O . SER A 1 801 ? -33.205 0.262 21.406 1.00 36.84 801 SER A O 1
ATOM 6193 N N . VAL A 1 802 ? -32.334 1.486 23.049 1.00 43.25 802 VAL A N 1
ATOM 6194 C CA . VAL A 1 802 ? -33.536 1.488 23.898 1.00 43.25 802 VAL A CA 1
ATOM 6195 C C . VAL A 1 802 ? -34.358 2.765 23.618 1.00 43.25 802 VAL A C 1
ATOM 6197 O O . VAL A 1 802 ? -33.771 3.789 23.270 1.00 43.25 802 VAL A O 1
ATOM 6200 N N . PRO A 1 803 ? -35.702 2.759 23.714 1.00 45.66 803 PRO A N 1
ATOM 6201 C CA . PRO A 1 803 ? -36.507 3.985 23.654 1.00 45.66 803 PRO A CA 1
ATOM 6202 C C . PRO A 1 803 ? -36.399 4.816 24.946 1.00 45.66 803 PRO A C 1
ATOM 6204 O O . PRO A 1 803 ? -36.308 4.261 26.038 1.00 45.66 803 PRO A O 1
ATOM 6207 N N . LYS A 1 804 ? -36.446 6.151 24.830 1.00 60.06 804 LYS A N 1
ATOM 6208 C CA . LYS A 1 804 ? -36.350 7.080 25.975 1.00 60.06 804 LYS A CA 1
ATOM 6209 C C . LYS A 1 804 ? -37.598 7.000 26.869 1.00 60.06 804 LYS A C 1
ATOM 6211 O O . LYS A 1 804 ? -38.716 7.119 26.371 1.00 60.06 804 LYS A O 1
ATOM 6216 N N . ILE A 1 805 ? -37.396 6.854 28.176 1.00 66.44 805 ILE A N 1
ATOM 6217 C CA . ILE A 1 805 ? -38.433 6.718 29.205 1.00 66.44 805 ILE A CA 1
ATOM 6218 C C . ILE A 1 805 ? -38.522 8.030 29.993 1.00 66.44 805 ILE A C 1
ATOM 6220 O O . ILE A 1 805 ? -37.624 8.364 30.765 1.00 66.44 805 ILE A O 1
ATOM 6224 N N . LEU A 1 806 ? -39.619 8.763 29.800 1.00 63.03 806 LEU A N 1
ATOM 6225 C CA . LEU A 1 806 ? -39.954 9.970 30.560 1.00 63.03 806 LEU A CA 1
ATOM 6226 C C . LEU A 1 806 ? -40.646 9.577 31.873 1.00 63.03 806 LEU A C 1
ATOM 6228 O O . LEU A 1 806 ? -41.805 9.169 31.853 1.00 63.03 806 LEU A O 1
ATOM 6232 N N . ASN A 1 807 ? -39.941 9.726 32.994 1.00 66.25 807 ASN A N 1
ATOM 6233 C CA . ASN A 1 807 ? -40.508 9.636 34.342 1.00 66.25 807 ASN A CA 1
ATOM 6234 C C . ASN A 1 807 ? -40.572 11.034 34.980 1.00 66.25 807 ASN A C 1
ATOM 6236 O O . ASN A 1 807 ? -39.861 11.945 34.556 1.00 66.25 807 ASN A O 1
ATOM 6240 N N . ASN A 1 808 ? -41.400 11.184 36.015 1.00 61.12 808 ASN A N 1
ATOM 6241 C CA . ASN A 1 808 ? -41.373 12.352 36.894 1.00 61.12 808 ASN A CA 1
ATOM 6242 C C . ASN A 1 808 ? -40.503 12.047 38.117 1.00 61.12 808 ASN A C 1
ATOM 6244 O O . ASN A 1 808 ? -40.599 10.951 38.672 1.00 61.12 808 ASN A O 1
ATOM 6248 N N . ASP A 1 809 ? -39.728 13.032 38.566 1.00 62.53 809 ASP A N 1
ATOM 6249 C CA . ASP A 1 809 ? -39.084 12.981 39.876 1.00 62.53 809 ASP A CA 1
ATOM 6250 C C . ASP A 1 809 ? -40.139 13.074 40.986 1.00 62.53 809 ASP A C 1
ATOM 6252 O O . ASP A 1 809 ? -41.004 13.950 40.952 1.00 62.53 809 ASP A O 1
ATOM 6256 N N . LEU A 1 810 ? -40.059 12.156 41.945 1.00 64.00 810 LEU A N 1
ATOM 6257 C CA . LEU A 1 810 ? -40.849 12.111 43.181 1.00 64.00 810 LEU A CA 1
ATOM 6258 C C . LEU A 1 810 ? -39.976 11.665 44.375 1.00 64.00 810 LEU A C 1
ATOM 6260 O O . LEU A 1 810 ? -40.498 11.361 45.444 1.00 64.00 810 LEU A O 1
ATOM 6264 N N . LEU A 1 811 ? -38.652 11.562 44.191 1.00 67.12 811 LEU A N 1
ATOM 6265 C CA . LEU A 1 811 ? -37.728 10.971 45.171 1.00 67.12 811 LEU A CA 1
ATOM 6266 C C . LEU A 1 811 ? -37.103 12.007 46.117 1.00 67.12 811 LEU A C 1
ATOM 6268 O O . LEU A 1 811 ? -36.492 11.624 47.114 1.00 67.12 811 LEU A O 1
ATOM 6272 N N . ASP A 1 812 ? -37.277 13.295 45.811 1.00 72.69 812 ASP A N 1
ATOM 6273 C CA . ASP A 1 812 ? -36.709 14.429 46.551 1.00 72.69 812 ASP A CA 1
ATOM 6274 C C . ASP A 1 812 ? -37.778 15.374 47.154 1.00 72.69 812 ASP A C 1
ATOM 6276 O O . ASP A 1 812 ? -37.441 16.442 47.667 1.00 72.69 812 ASP A O 1
ATOM 6280 N N . GLU A 1 813 ? -39.069 15.004 47.125 1.00 67.38 813 GLU A N 1
ATOM 6281 C CA . GLU A 1 813 ? -40.165 15.811 47.708 1.00 67.38 813 GLU A CA 1
ATOM 6282 C C . GLU A 1 813 ? -40.233 15.765 49.252 1.00 67.38 813 GLU A C 1
ATOM 6284 O O . GLU A 1 813 ? -40.979 16.532 49.860 1.00 67.38 813 GLU A O 1
ATOM 6289 N N . ASP A 1 814 ? -39.470 14.885 49.909 1.00 72.94 814 ASP A N 1
ATOM 6290 C CA . ASP A 1 814 ? -39.534 14.638 51.359 1.00 72.94 814 ASP A CA 1
ATOM 6291 C C . ASP A 1 814 ? -38.597 15.524 52.209 1.00 72.94 814 ASP A C 1
ATOM 6293 O O . ASP A 1 814 ? -38.567 15.399 53.437 1.00 72.94 814 ASP A O 1
ATOM 6297 N N . LEU A 1 815 ? -37.833 16.423 51.579 1.00 71.00 815 LEU A N 1
ATOM 6298 C CA . LEU A 1 815 ? -36.756 17.182 52.219 1.00 71.00 815 LEU A CA 1
ATOM 6299 C C . LEU A 1 815 ? -37.131 18.650 52.520 1.00 71.00 815 LEU A C 1
ATOM 6301 O O . LEU A 1 815 ? -36.969 19.529 51.675 1.00 71.00 815 LEU A O 1
ATOM 6305 N N . ASP A 1 816 ? -37.535 18.940 53.762 1.00 71.00 816 ASP A N 1
ATOM 6306 C CA . ASP A 1 816 ? -37.665 20.316 54.279 1.00 71.00 816 ASP A CA 1
ATOM 6307 C C . ASP A 1 816 ? -36.445 20.694 55.144 1.00 71.00 816 ASP A C 1
ATOM 6309 O O . ASP A 1 816 ? -36.250 20.164 56.242 1.00 71.00 816 ASP A O 1
ATOM 6313 N N . LEU A 1 817 ? -35.596 21.600 54.640 1.00 79.06 817 LEU A N 1
ATOM 6314 C CA . LEU A 1 817 ? -34.397 22.089 55.332 1.00 79.06 817 LEU A CA 1
ATOM 6315 C C . LEU A 1 817 ? -34.522 23.578 55.707 1.00 79.06 817 LEU A C 1
ATOM 6317 O O . LEU A 1 817 ? -34.820 24.416 54.848 1.00 79.06 817 LEU A O 1
ATOM 6321 N N . PRO A 1 818 ? -34.192 23.968 56.957 1.00 76.19 818 PRO A N 1
ATOM 6322 C CA . PRO A 1 818 ? -34.129 25.373 57.342 1.00 76.19 818 PRO A CA 1
ATOM 6323 C C . PRO A 1 818 ? -33.128 26.150 56.478 1.00 76.19 818 PRO A C 1
ATOM 6325 O O . PRO A 1 818 ? -31.953 25.797 56.401 1.00 76.19 818 PRO A O 1
ATOM 6328 N N . ARG A 1 819 ? -33.565 27.274 55.894 1.00 68.94 819 ARG A N 1
ATOM 6329 C CA . ARG A 1 819 ? -32.745 28.110 54.985 1.00 68.94 819 ARG A CA 1
ATOM 6330 C C . ARG A 1 819 ? -31.414 28.605 55.569 1.00 68.94 819 ARG A C 1
ATOM 6332 O O . ARG A 1 819 ? -30.544 28.993 54.800 1.00 68.94 819 ARG A O 1
ATOM 6339 N N . ASN A 1 820 ? -31.276 28.596 56.895 1.00 75.12 820 ASN A N 1
ATOM 6340 C CA . ASN A 1 820 ? -30.098 29.058 57.631 1.00 75.12 820 ASN A CA 1
ATOM 6341 C C . ASN A 1 820 ? -29.430 27.923 58.445 1.00 75.12 820 ASN A C 1
ATOM 6343 O O . ASN A 1 820 ? -28.807 28.206 59.465 1.00 75.12 820 ASN A O 1
ATOM 6347 N N . ILE A 1 821 ? -29.594 26.650 58.057 1.00 86.00 821 ILE A N 1
ATOM 6348 C CA . ILE A 1 821 ? -28.911 25.523 58.719 1.00 86.00 821 ILE A CA 1
ATOM 6349 C C . ILE A 1 821 ? -27.387 25.642 58.551 1.00 86.00 821 ILE A C 1
ATOM 6351 O O . ILE A 1 821 ? -26.890 25.805 57.435 1.00 86.00 821 ILE A O 1
ATOM 6355 N N . SER A 1 822 ? -26.622 25.571 59.643 1.00 87.19 822 SER A N 1
ATOM 6356 C CA . SER A 1 822 ? -25.159 25.630 59.555 1.00 87.19 822 SER A CA 1
ATOM 6357 C C . SER A 1 822 ? -24.567 24.309 59.057 1.00 87.19 822 SER A C 1
ATOM 6359 O O . SER A 1 822 ? -25.132 23.237 59.281 1.00 87.19 822 SER A O 1
ATOM 6361 N N . ARG A 1 823 ? -23.376 24.358 58.445 1.00 87.00 823 ARG A N 1
ATOM 6362 C CA . ARG A 1 823 ? -22.650 23.171 57.953 1.00 87.00 823 ARG A CA 1
ATOM 6363 C C . ARG A 1 823 ? -22.583 22.042 58.986 1.00 87.00 823 ARG A C 1
ATOM 6365 O O . ARG A 1 823 ? -22.832 20.890 58.657 1.00 87.00 823 ARG A O 1
ATOM 6372 N N . ASN A 1 824 ? -22.271 22.368 60.241 1.00 86.69 824 ASN A N 1
ATOM 6373 C CA . ASN A 1 824 ? -22.130 21.367 61.302 1.00 86.69 824 ASN A CA 1
ATOM 6374 C C . ASN A 1 824 ? -23.482 20.748 61.703 1.00 86.69 824 ASN A C 1
ATOM 6376 O O . ASN A 1 824 ? -23.525 19.575 62.064 1.00 86.69 824 ASN A O 1
ATOM 6380 N N . GLU A 1 825 ? -24.581 21.504 61.623 1.00 88.38 825 GLU A N 1
ATOM 6381 C CA . GLU A 1 825 ? -25.937 20.979 61.829 1.00 88.38 825 GLU A CA 1
ATOM 6382 C C . GLU A 1 825 ? -26.395 20.125 60.640 1.00 88.38 825 GLU A C 1
ATOM 6384 O O . GLU A 1 825 ? -27.035 19.101 60.853 1.00 88.38 825 GLU A O 1
ATOM 6389 N N . LEU A 1 826 ? -26.027 20.492 59.406 1.00 88.06 826 LEU A N 1
ATOM 6390 C CA . LEU A 1 826 ? -26.337 19.723 58.197 1.00 88.06 826 LEU A CA 1
ATOM 6391 C C . LEU A 1 826 ? -25.569 18.389 58.145 1.00 88.06 826 LEU A C 1
ATOM 6393 O O . LEU A 1 826 ? -26.173 17.357 57.860 1.00 88.06 826 LEU A O 1
ATOM 6397 N N . ILE A 1 827 ? -24.281 18.376 58.510 1.00 86.75 827 ILE A N 1
ATOM 6398 C CA . ILE A 1 827 ? -23.496 17.138 58.682 1.00 86.75 827 ILE A CA 1
ATOM 6399 C C . ILE A 1 827 ? -24.130 16.261 59.773 1.00 86.75 827 ILE A C 1
ATOM 6401 O O . ILE A 1 827 ? -24.414 15.089 59.537 1.00 86.75 827 ILE A O 1
ATOM 6405 N N . GLN A 1 828 ? -24.454 16.831 60.943 1.00 87.31 828 GLN A N 1
ATOM 6406 C CA . GLN A 1 828 ? -25.141 16.087 62.007 1.00 87.31 828 GLN A CA 1
ATOM 6407 C C . GLN A 1 828 ? -26.556 15.631 61.629 1.00 87.31 828 GLN A C 1
ATOM 6409 O O . GLN A 1 828 ? -27.040 14.662 62.206 1.00 87.31 828 GLN A O 1
ATOM 6414 N N . HIS A 1 829 ? -27.240 16.309 60.707 1.00 87.31 829 HIS A N 1
ATOM 6415 C CA . HIS A 1 829 ? -28.519 15.852 60.172 1.00 87.31 829 HIS A CA 1
ATOM 6416 C C . HIS A 1 829 ? -28.317 14.611 59.295 1.00 87.31 829 HIS A C 1
ATOM 6418 O O . HIS A 1 829 ? -29.008 13.620 59.506 1.00 87.31 829 HIS A O 1
ATOM 6424 N N . CYS A 1 830 ? -27.340 14.630 58.381 1.00 86.88 830 CYS A N 1
ATOM 6425 C CA . CYS A 1 830 ? -27.007 13.493 57.515 1.00 86.88 830 CYS A CA 1
ATOM 6426 C C . CYS A 1 830 ? -26.584 12.259 58.334 1.00 86.88 830 CYS A C 1
ATOM 6428 O O . CYS A 1 830 ? -27.173 11.191 58.188 1.00 86.88 830 CYS A O 1
ATOM 6430 N N . GLN A 1 831 ? -25.661 12.432 59.285 1.00 85.00 831 GLN A N 1
ATOM 6431 C CA . GLN A 1 831 ? -25.135 11.366 60.154 1.00 85.00 831 GLN A CA 1
ATOM 6432 C C . GLN A 1 831 ? -26.155 10.769 61.148 1.00 85.00 831 GLN A C 1
ATOM 6434 O O . GLN A 1 831 ? -25.836 9.812 61.852 1.00 85.00 831 GLN A O 1
ATOM 6439 N N . ARG A 1 832 ? -27.367 11.332 61.260 1.00 86.19 832 ARG A N 1
ATOM 6440 C CA . ARG A 1 832 ? -28.456 10.798 62.104 1.00 86.19 832 ARG A CA 1
ATOM 6441 C C . ARG A 1 832 ? -29.494 9.993 61.318 1.00 86.19 832 ARG A C 1
ATOM 6443 O O . ARG A 1 832 ? -30.435 9.487 61.931 1.00 86.19 832 ARG A O 1
ATOM 6450 N N . GLN A 1 833 ? -29.364 9.901 59.996 1.00 85.19 833 GLN A N 1
ATOM 6451 C CA . GLN A 1 833 ? -30.327 9.187 59.161 1.00 85.19 833 GLN A CA 1
ATOM 6452 C C . GLN A 1 833 ? -30.148 7.660 59.266 1.00 85.19 833 GLN A C 1
ATOM 6454 O O . GLN A 1 833 ? -29.030 7.184 59.483 1.00 85.19 833 GLN A O 1
ATOM 6459 N N . PRO A 1 834 ? -31.223 6.861 59.122 1.00 76.62 834 PRO A N 1
ATOM 6460 C CA . PRO A 1 834 ? -31.122 5.404 59.156 1.00 76.62 834 PRO A CA 1
ATOM 6461 C C . PRO A 1 834 ? -30.172 4.866 58.077 1.00 76.62 834 PRO A C 1
ATOM 6463 O O . PRO A 1 834 ? -30.186 5.347 56.948 1.00 76.62 834 PRO A O 1
ATOM 6466 N N . LEU A 1 835 ? -29.390 3.835 58.420 1.00 76.38 835 LEU A N 1
ATOM 6467 C CA . LEU A 1 835 ? -28.430 3.146 57.537 1.00 76.38 835 LEU A CA 1
ATOM 6468 C C . LEU A 1 835 ? -27.256 4.005 57.010 1.00 76.38 835 LEU A C 1
ATOM 6470 O O . LEU A 1 835 ? -26.437 3.500 56.246 1.00 76.38 835 LEU A O 1
ATOM 6474 N N . VAL A 1 836 ? -27.118 5.264 57.440 1.00 77.69 836 VAL A N 1
ATOM 6475 C CA . VAL A 1 836 ? -25.956 6.108 57.120 1.00 77.69 836 VAL A CA 1
ATOM 6476 C C . VAL A 1 836 ? -24.821 5.827 58.108 1.00 77.69 836 VAL A C 1
ATOM 6478 O O . VAL A 1 836 ? -24.988 5.981 59.318 1.00 77.69 836 VAL A O 1
ATOM 6481 N N . HIS A 1 837 ? -23.652 5.438 57.595 1.00 80.88 837 HIS A N 1
ATOM 6482 C CA . HIS A 1 837 ? -22.428 5.287 58.384 1.00 80.88 837 HIS A CA 1
ATOM 6483 C C . HIS A 1 837 ? -21.518 6.512 58.170 1.00 80.88 837 HIS A C 1
ATOM 6485 O O . HIS A 1 837 ? -21.279 6.873 57.019 1.00 80.88 837 HIS A O 1
ATOM 6491 N N . PRO A 1 838 ? -20.987 7.159 59.230 1.00 74.81 838 PRO A N 1
ATOM 6492 C CA . PRO A 1 838 ? -20.084 8.301 59.074 1.00 74.81 838 PRO A CA 1
ATOM 6493 C C . PRO A 1 838 ? -18.841 7.937 58.256 1.00 74.81 838 PRO A C 1
ATOM 6495 O O . PRO A 1 838 ? -18.197 6.918 58.518 1.00 74.81 838 PRO A O 1
ATOM 6498 N N . MET A 1 839 ? -18.495 8.777 57.282 1.00 78.44 839 MET A N 1
ATOM 6499 C CA . MET A 1 839 ? -17.415 8.483 56.336 1.00 78.44 839 MET A CA 1
ATOM 6500 C C . MET A 1 839 ? -16.022 8.685 56.949 1.00 78.44 839 MET A C 1
ATOM 6502 O O . MET A 1 839 ? -15.831 9.437 57.912 1.00 78.44 839 MET A O 1
ATOM 6506 N N . VAL A 1 840 ? -15.021 8.007 56.378 1.00 80.31 840 VAL A N 1
ATOM 6507 C CA . VAL A 1 840 ? -13.634 8.069 56.861 1.00 80.31 840 VAL A CA 1
ATOM 6508 C C . VAL A 1 840 ? -13.041 9.453 56.589 1.00 80.31 840 VAL A C 1
ATOM 6510 O O . VAL A 1 840 ? -12.935 9.888 55.443 1.00 80.31 840 VAL A O 1
ATOM 6513 N N . LYS A 1 841 ? -12.616 10.152 57.648 1.00 80.75 841 LYS A N 1
ATOM 6514 C CA . LYS A 1 841 ? -12.064 11.512 57.556 1.00 80.75 841 LYS A CA 1
ATOM 6515 C C . LYS A 1 841 ? -10.629 11.509 57.018 1.00 80.75 841 LYS A C 1
ATOM 6517 O O . LYS A 1 841 ? -9.671 11.448 57.785 1.00 80.75 841 LYS A O 1
ATOM 6522 N N . ARG A 1 842 ? -10.497 11.620 55.693 1.00 87.69 842 ARG A N 1
ATOM 6523 C CA . ARG A 1 842 ? -9.210 11.719 54.977 1.00 87.69 842 ARG A CA 1
ATOM 6524 C C . ARG A 1 842 ? -8.484 13.036 55.289 1.00 87.69 842 ARG A C 1
ATOM 6526 O O . ARG A 1 842 ? -9.130 14.059 55.527 1.00 87.69 842 ARG A O 1
ATOM 6533 N N . ALA A 1 843 ? -7.151 13.013 55.278 1.00 83.44 843 ALA A N 1
ATOM 6534 C CA . ALA A 1 843 ? -6.294 14.153 55.612 1.00 83.44 843 ALA A CA 1
ATOM 6535 C C . ALA A 1 843 ? -5.658 14.805 54.369 1.00 83.44 843 ALA A C 1
ATOM 6537 O O . ALA A 1 843 ? -5.582 14.203 53.303 1.00 83.44 843 ALA A O 1
ATOM 6538 N N . PHE A 1 844 ? -5.190 16.050 54.505 1.00 84.88 844 PHE A N 1
ATOM 6539 C CA . PHE A 1 844 ? -4.437 16.738 53.450 1.00 84.88 844 PHE A CA 1
ATOM 6540 C C . PHE A 1 844 ? -2.926 16.462 53.557 1.00 84.88 844 PHE A C 1
ATOM 6542 O O . PHE A 1 844 ? -2.327 16.622 54.633 1.00 84.88 844 PHE A O 1
ATOM 6549 N N . ARG A 1 845 ? -2.318 16.123 52.414 1.00 82.94 845 ARG A N 1
ATOM 6550 C CA . ARG A 1 845 ? -0.877 16.213 52.128 1.00 82.94 845 ARG A CA 1
ATOM 6551 C C . ARG A 1 845 ? -0.559 17.635 51.652 1.00 82.94 845 ARG A C 1
ATOM 6553 O O . ARG A 1 845 ? -1.427 18.293 51.084 1.00 82.94 845 ARG A O 1
ATOM 6560 N N . ARG A 1 846 ? 0.651 18.127 51.918 1.00 75.94 846 ARG A N 1
ATOM 6561 C CA . ARG A 1 846 ? 1.134 19.467 51.535 1.00 75.94 846 ARG A CA 1
ATOM 6562 C C . ARG A 1 846 ? 2.521 19.356 50.923 1.00 75.94 846 ARG A C 1
ATOM 6564 O O . ARG A 1 846 ? 3.266 18.465 51.325 1.00 75.94 846 ARG A O 1
ATOM 6571 N N . ASP A 1 847 ? 2.864 20.290 50.045 1.00 62.47 847 ASP A N 1
ATOM 6572 C CA . ASP A 1 847 ? 4.234 20.429 49.553 1.00 62.47 847 ASP A CA 1
ATOM 6573 C C . ASP A 1 847 ? 5.154 20.966 50.672 1.00 62.47 847 ASP A C 1
ATOM 6575 O O . ASP A 1 847 ? 5.010 22.099 51.142 1.00 62.47 847 ASP A O 1
ATOM 6579 N N . GLU A 1 848 ? 6.079 20.130 51.158 1.00 53.03 848 GLU A N 1
ATOM 6580 C CA . GLU A 1 848 ? 7.120 20.524 52.118 1.00 53.03 848 GLU A CA 1
ATOM 6581 C C . GLU A 1 848 ? 8.364 21.003 51.350 1.00 53.03 848 GLU A C 1
ATOM 6583 O O . GLU A 1 848 ? 9.334 20.267 51.162 1.00 53.03 848 GLU A O 1
ATOM 6588 N N . GLY A 1 849 ? 8.308 22.259 50.892 1.00 46.06 849 GLY A N 1
ATOM 6589 C CA . GLY A 1 849 ? 9.362 22.891 50.093 1.00 46.06 849 GLY A CA 1
ATOM 6590 C C . GLY A 1 849 ? 10.762 22.899 50.750 1.00 46.06 849 GLY A C 1
ATOM 6591 O O . GLY A 1 849 ? 10.897 22.848 51.976 1.00 46.06 849 GLY A O 1
ATOM 6592 N N . PRO A 1 850 ? 11.838 23.022 49.946 1.00 38.91 850 PRO A N 1
ATOM 6593 C CA . PRO A 1 850 ? 13.188 22.536 50.277 1.00 38.91 850 PRO A CA 1
ATOM 6594 C C . PRO A 1 850 ? 13.932 23.215 51.447 1.00 38.91 850 PRO A C 1
ATOM 6596 O O . PRO A 1 850 ? 14.997 22.735 51.839 1.00 38.91 850 PRO A O 1
ATOM 6599 N N . ASP A 1 851 ? 13.407 24.296 52.030 1.00 37.03 851 ASP A N 1
ATOM 6600 C CA . ASP A 1 851 ? 14.032 25.014 53.156 1.00 37.03 851 ASP A CA 1
ATOM 6601 C C . ASP A 1 851 ? 13.723 24.410 54.547 1.00 37.03 851 ASP A C 1
ATOM 6603 O O . ASP A 1 851 ? 14.274 24.860 55.557 1.00 37.03 851 ASP A O 1
ATOM 6607 N N . SER A 1 852 ? 12.882 23.370 54.652 1.00 37.62 852 SER A N 1
ATOM 6608 C CA . SER A 1 852 ? 12.478 22.745 55.928 1.00 37.62 852 SER A CA 1
ATOM 6609 C C . SER A 1 852 ? 13.559 21.840 56.557 1.00 37.62 852 SER A C 1
ATOM 6611 O O . SER A 1 852 ? 13.331 20.674 56.890 1.00 37.62 852 SER A O 1
ATOM 6613 N N . ASN A 1 853 ? 14.762 22.383 56.758 1.00 34.09 853 ASN A N 1
ATOM 6614 C CA . ASN A 1 853 ? 15.985 21.668 57.137 1.00 34.09 853 ASN A CA 1
ATOM 6615 C C . ASN A 1 853 ? 16.046 21.280 58.641 1.00 34.09 853 ASN A C 1
ATOM 6617 O O . ASN A 1 853 ? 16.987 21.611 59.366 1.00 34.09 853 ASN A O 1
ATOM 6621 N N . HIS A 1 854 ? 15.000 20.608 59.138 1.00 37.81 854 HIS A N 1
ATOM 6622 C CA . HIS A 1 854 ? 14.829 20.117 60.519 1.00 37.81 854 HIS A CA 1
ATOM 6623 C C . HIS A 1 854 ? 14.350 18.650 60.548 1.00 37.81 854 HIS A C 1
ATOM 6625 O O . HIS A 1 854 ? 13.395 18.267 61.228 1.00 37.81 854 HIS A O 1
ATOM 6631 N N . GLY A 1 855 ? 15.040 17.805 59.780 1.00 37.03 855 GLY A N 1
ATOM 6632 C CA . GLY A 1 855 ? 14.673 16.405 59.581 1.00 37.03 855 GLY A CA 1
ATOM 6633 C C . GLY A 1 855 ? 14.637 15.524 60.844 1.00 37.03 855 GLY A C 1
ATOM 6634 O O . GLY A 1 855 ? 15.223 15.802 61.892 1.00 37.03 855 GLY A O 1
ATOM 6635 N N . VAL A 1 856 ? 13.980 14.372 60.686 1.00 37.19 856 VAL A N 1
ATOM 6636 C CA . VAL A 1 856 ? 14.030 13.176 61.554 1.00 37.19 856 VAL A CA 1
ATOM 6637 C C . VAL A 1 856 ? 13.366 13.277 62.942 1.00 37.19 856 VAL A C 1
ATOM 6639 O O . VAL A 1 856 ? 12.796 12.279 63.381 1.00 37.19 856 VAL A O 1
ATOM 6642 N N . LYS A 1 857 ? 13.348 14.422 63.644 1.00 30.39 857 LYS A N 1
ATOM 6643 C CA . LYS A 1 857 ? 12.794 14.478 65.024 1.00 30.39 857 LYS A CA 1
ATOM 6644 C C . LYS A 1 857 ? 11.275 14.675 65.155 1.00 30.39 857 LYS A C 1
ATOM 6646 O O . LYS A 1 857 ? 10.727 14.287 66.183 1.00 30.39 857 LYS A O 1
ATOM 6651 N N . VAL A 1 858 ? 10.578 15.217 64.152 1.00 34.28 858 VAL A N 1
ATOM 6652 C CA . VAL A 1 858 ? 9.134 15.545 64.270 1.00 34.28 858 VAL A CA 1
ATOM 6653 C C . VAL A 1 858 ? 8.207 14.341 64.008 1.00 34.28 858 VAL A C 1
ATOM 6655 O O . VAL A 1 858 ? 7.130 14.256 64.600 1.00 34.28 858 VAL A O 1
ATOM 6658 N N . ARG A 1 859 ? 8.648 13.336 63.229 1.00 35.19 859 ARG A N 1
ATOM 6659 C CA . ARG A 1 859 ? 7.866 12.130 62.846 1.00 35.19 859 ARG A CA 1
ATOM 6660 C C . ARG A 1 859 ? 7.407 11.213 64.007 1.00 35.19 859 ARG A C 1
ATOM 6662 O O . ARG A 1 859 ? 6.806 10.178 63.747 1.00 35.19 859 ARG A O 1
ATOM 6669 N N . LYS A 1 860 ? 7.667 11.561 65.275 1.00 30.91 860 LYS A N 1
ATOM 6670 C CA . LYS A 1 860 ? 7.188 10.829 66.468 1.00 30.91 860 LYS A CA 1
ATOM 6671 C C . LYS A 1 860 ? 6.392 11.662 67.485 1.00 30.91 860 LYS A C 1
ATOM 6673 O O . LYS A 1 860 ? 6.053 11.121 68.533 1.00 30.91 860 LYS A O 1
ATOM 6678 N N . LEU A 1 861 ? 6.095 12.939 67.212 1.00 30.31 861 LEU A N 1
ATOM 6679 C CA . LEU A 1 861 ? 5.356 13.797 68.157 1.00 30.31 861 LEU A CA 1
ATOM 6680 C C . LEU A 1 861 ? 3.976 14.267 67.664 1.00 30.31 861 LEU A C 1
ATOM 6682 O O . LEU A 1 861 ? 3.109 14.525 68.492 1.00 30.31 861 LEU A O 1
ATOM 6686 N N . ASN A 1 862 ? 3.731 14.305 66.350 1.00 30.36 862 ASN A N 1
ATOM 6687 C CA . ASN A 1 862 ? 2.445 14.758 65.790 1.00 30.36 862 ASN A CA 1
ATOM 6688 C C . ASN A 1 862 ? 1.370 13.651 65.693 1.00 30.36 862 ASN A C 1
ATOM 6690 O O . ASN A 1 862 ? 0.263 13.904 65.227 1.00 30.36 862 ASN A O 1
ATOM 6694 N N . THR A 1 863 ? 1.647 12.436 66.179 1.00 34.19 863 THR A N 1
ATOM 6695 C CA . THR A 1 863 ? 0.716 11.285 66.208 1.00 34.19 863 THR A CA 1
ATOM 6696 C C . THR A 1 863 ? -0.474 11.436 67.171 1.00 34.19 863 THR A C 1
ATOM 6698 O O . THR A 1 863 ? -1.213 10.478 67.372 1.00 34.19 863 THR A O 1
ATOM 6701 N N . LEU A 1 864 ? -0.671 12.612 67.778 1.00 32.38 864 LEU A N 1
ATOM 6702 C CA . LEU A 1 864 ? -1.786 12.917 68.687 1.00 32.38 864 LEU A CA 1
ATOM 6703 C C . LEU A 1 864 ? -2.604 14.163 68.290 1.00 32.38 864 LEU A C 1
ATOM 6705 O O . LEU A 1 864 ? -3.589 14.469 68.956 1.00 32.38 864 LEU A O 1
ATOM 6709 N N . THR A 1 865 ? -2.245 14.867 67.208 1.00 34.41 865 THR A N 1
ATOM 6710 C CA . THR A 1 865 ? -2.916 16.110 66.770 1.00 34.41 865 THR A CA 1
ATOM 6711 C C . THR A 1 865 ? -2.922 16.271 65.241 1.00 34.41 865 THR A C 1
ATOM 6713 O O . THR A 1 865 ? -2.369 17.220 64.692 1.00 34.41 865 THR A O 1
ATOM 6716 N N . LYS A 1 866 ? -3.606 15.357 64.537 1.00 36.09 866 LYS A N 1
ATOM 6717 C CA . LYS A 1 866 ? -4.007 15.537 63.1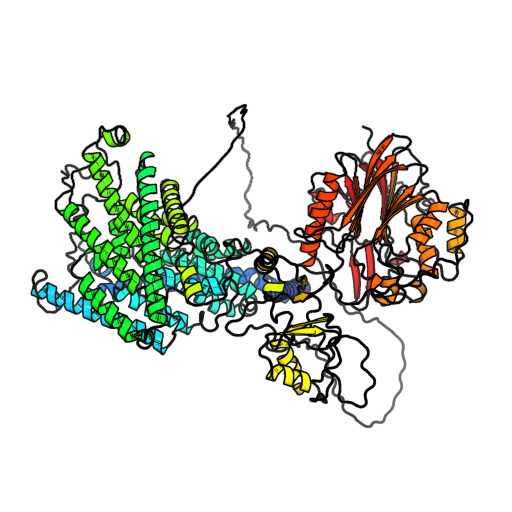24 1.00 36.09 866 LYS A CA 1
ATOM 6718 C C . LYS A 1 866 ? -5.534 15.451 62.929 1.00 36.09 866 LYS A C 1
ATOM 6720 O O . LYS A 1 866 ? -6.020 14.927 61.934 1.00 36.09 866 LYS A O 1
ATOM 6725 N N . ALA A 1 867 ? -6.296 15.988 63.884 1.00 33.12 867 ALA A N 1
ATOM 6726 C CA . ALA A 1 867 ? -7.697 16.333 63.646 1.00 33.12 867 ALA A CA 1
ATOM 6727 C C . ALA A 1 867 ? -7.767 17.594 62.765 1.00 33.12 867 ALA A C 1
ATOM 6729 O O . ALA A 1 867 ? -7.006 18.527 63.004 1.00 33.12 867 ALA A O 1
ATOM 6730 N N . CYS A 1 868 ? -8.661 17.585 61.772 1.00 38.62 868 CYS A N 1
ATOM 6731 C CA . CYS A 1 868 ? -9.101 18.702 60.924 1.00 38.62 868 CYS A CA 1
ATOM 6732 C C . CYS A 1 868 ? -8.099 19.856 60.708 1.00 38.62 868 CYS A C 1
ATOM 6734 O O . CYS A 1 868 ? -8.037 20.797 61.498 1.00 38.62 868 CYS A O 1
ATOM 6736 N N . SER A 1 869 ? -7.418 19.873 59.558 1.00 45.69 869 SER A N 1
ATOM 6737 C CA . SER A 1 869 ? -6.828 21.114 59.046 1.00 45.69 869 SER A CA 1
ATOM 6738 C C . SER A 1 869 ? -7.952 22.088 58.676 1.00 45.69 869 SER A C 1
ATOM 6740 O O . SER A 1 869 ? -8.550 21.963 57.603 1.00 45.69 869 SER A O 1
ATOM 6742 N N . GLU A 1 870 ? -8.263 23.022 59.577 1.00 53.06 870 GLU A N 1
ATOM 6743 C CA . GLU A 1 870 ? -9.283 24.048 59.352 1.00 53.06 870 GLU A CA 1
ATOM 6744 C C . GLU A 1 870 ? -9.014 24.808 58.046 1.00 53.06 870 GLU A C 1
ATOM 6746 O O . GLU A 1 870 ? -7.878 25.178 57.737 1.00 53.06 870 GLU A O 1
ATOM 6751 N N . TYR A 1 871 ? -10.071 25.027 57.263 1.00 55.19 871 TYR A N 1
ATOM 6752 C CA . TYR A 1 871 ? -9.996 25.799 56.028 1.00 55.19 871 TYR A CA 1
ATOM 6753 C C . TYR A 1 871 ? -9.736 27.276 56.370 1.00 55.19 871 TYR A C 1
ATOM 6755 O O . TYR A 1 871 ? -10.616 27.983 56.866 1.00 55.19 871 TYR A O 1
ATOM 6763 N N . ILE A 1 872 ? -8.509 27.740 56.119 1.00 55.56 872 ILE A N 1
ATOM 6764 C CA . ILE A 1 872 ? -8.123 29.141 56.300 1.00 55.56 872 ILE A CA 1
ATOM 6765 C C . ILE A 1 872 ? -8.600 29.918 55.072 1.00 55.56 872 ILE A C 1
ATOM 6767 O O . ILE A 1 872 ? -7.997 29.846 54.003 1.00 55.56 872 ILE A O 1
ATOM 6771 N N . SER A 1 873 ? -9.691 30.672 55.226 1.00 58.81 873 SER A N 1
ATOM 6772 C CA . SER A 1 873 ? -10.264 31.482 54.147 1.00 58.81 873 SER A CA 1
ATOM 6773 C C . SER A 1 873 ? -9.365 32.675 53.799 1.00 58.81 873 SER A C 1
ATOM 6775 O O . SER A 1 873 ? -9.537 33.770 54.329 1.00 58.81 873 SER A O 1
ATOM 6777 N N . ASN A 1 874 ? -8.404 32.453 52.903 1.00 70.00 874 ASN A N 1
ATOM 6778 C CA . ASN A 1 874 ? -7.507 33.467 52.351 1.00 70.00 874 ASN A CA 1
ATOM 6779 C C . ASN A 1 874 ? -8.012 33.936 50.963 1.00 70.00 874 ASN A C 1
ATOM 6781 O O . ASN A 1 874 ? -8.329 33.068 50.143 1.00 70.00 874 ASN A O 1
ATOM 6785 N N . PRO A 1 875 ? -8.042 35.250 50.643 1.00 70.44 875 PRO A N 1
ATOM 6786 C CA . PRO A 1 875 ? -8.326 35.764 49.294 1.00 70.44 875 PRO A CA 1
ATOM 6787 C C . PRO A 1 875 ? -7.546 35.093 48.157 1.00 70.44 875 PRO A C 1
ATOM 6789 O O . PRO A 1 875 ? -8.059 34.988 47.045 1.00 70.44 875 PRO A O 1
ATOM 6792 N N . TYR A 1 876 ? -6.310 34.662 48.426 1.00 76.25 876 TYR A N 1
ATOM 6793 C CA . TYR A 1 876 ? -5.385 34.119 47.423 1.00 76.25 876 TYR A CA 1
ATOM 6794 C C . TYR A 1 876 ? -5.411 32.589 47.298 1.00 76.25 876 TYR A C 1
ATOM 6796 O O . TYR A 1 876 ? -4.709 32.054 46.446 1.00 76.25 876 TYR A O 1
ATOM 6804 N N . ASN A 1 877 ? -6.197 31.882 48.115 1.00 87.38 877 ASN A N 1
ATOM 6805 C CA . ASN A 1 877 ? -6.302 30.421 48.063 1.00 87.38 877 ASN A CA 1
ATOM 6806 C C . ASN A 1 877 ? -7.651 30.008 47.467 1.00 87.38 877 ASN A C 1
ATOM 6808 O O . ASN A 1 877 ? -8.649 30.687 47.693 1.00 87.38 877 ASN A O 1
ATOM 6812 N N . LEU A 1 878 ? -7.708 28.880 46.763 1.00 91.69 878 LEU A N 1
ATOM 6813 C CA . LEU A 1 878 ? -8.927 28.275 46.227 1.00 91.69 878 LEU A CA 1
ATOM 6814 C C . LEU A 1 878 ? -8.944 26.774 46.508 1.00 91.69 878 LEU A C 1
ATOM 6816 O O . LEU A 1 878 ? -8.082 26.052 46.008 1.00 91.69 878 LEU A O 1
ATOM 6820 N N . ARG A 1 879 ? -9.954 26.297 47.240 1.00 93.50 879 ARG A N 1
ATOM 6821 C CA . ARG A 1 879 ? -10.196 24.858 47.404 1.00 93.50 879 ARG A CA 1
ATOM 6822 C C . ARG A 1 879 ? -11.127 24.345 46.310 1.00 93.50 879 ARG A C 1
ATOM 6824 O O . ARG A 1 879 ? -12.253 24.830 46.189 1.00 93.50 879 ARG A O 1
ATOM 6831 N N . VAL A 1 880 ? -10.696 23.350 45.541 1.00 96.50 880 VAL A N 1
ATOM 6832 C CA . VAL A 1 880 ? -11.495 22.736 44.467 1.00 96.50 880 VAL A CA 1
ATOM 6833 C C . VAL A 1 880 ? -11.720 21.260 44.757 1.00 96.50 880 VAL A C 1
ATOM 6835 O O . VAL A 1 880 ? -10.758 20.542 45.009 1.00 96.50 880 VAL A O 1
ATOM 6838 N N . LEU A 1 881 ? -12.976 20.815 44.689 1.00 97.31 881 LEU A N 1
ATOM 6839 C CA . LEU A 1 881 ? -13.384 19.411 44.772 1.00 97.31 881 LEU A CA 1
ATOM 6840 C C . LEU A 1 881 ? -13.803 18.905 43.383 1.00 97.31 881 LEU A C 1
ATOM 6842 O O . LEU A 1 881 ? -14.598 19.561 42.709 1.00 97.31 881 LEU A O 1
ATOM 6846 N N . GLN A 1 882 ? -13.320 17.732 42.968 1.00 97.00 882 GLN A N 1
ATOM 6847 C CA . GLN A 1 882 ? -13.792 16.997 41.787 1.00 97.00 882 GLN A CA 1
ATOM 6848 C C . GLN A 1 882 ? -14.264 15.599 42.188 1.00 97.00 882 GLN A C 1
ATOM 6850 O O . GLN A 1 882 ? -13.609 14.932 42.986 1.00 97.00 882 GLN A O 1
ATOM 6855 N N . TRP A 1 883 ? -15.405 15.157 41.650 1.00 97.44 883 TRP A N 1
ATOM 6856 C CA . TRP A 1 883 ? -15.955 13.836 41.968 1.00 97.44 883 TRP A CA 1
ATOM 6857 C C . TRP A 1 883 ? -16.965 13.349 40.914 1.00 97.44 883 TRP A C 1
ATOM 6859 O O . TRP A 1 883 ? -17.951 14.036 40.633 1.00 97.44 883 TRP A O 1
ATOM 6869 N N . ASN A 1 884 ? -16.777 12.144 40.368 1.00 95.94 884 ASN A N 1
ATOM 6870 C CA . ASN A 1 884 ? -17.884 11.406 39.754 1.00 95.94 884 ASN A CA 1
ATOM 6871 C C . ASN A 1 884 ? -18.777 10.866 40.886 1.00 95.94 884 ASN A C 1
ATOM 6873 O O . ASN A 1 884 ? -18.309 10.100 41.729 1.00 95.94 884 ASN A O 1
ATOM 6877 N N . ILE A 1 885 ? -20.045 11.292 40.944 1.00 94.75 885 ILE A N 1
ATOM 6878 C CA . ILE A 1 885 ? -20.946 10.953 42.060 1.00 94.75 885 ILE A CA 1
ATOM 6879 C C . ILE A 1 885 ? -21.730 9.649 41.849 1.00 94.75 885 ILE A C 1
ATOM 6881 O O . ILE A 1 885 ? -22.462 9.258 42.756 1.00 94.75 885 ILE A O 1
ATOM 6885 N N . LEU A 1 886 ? -21.563 8.983 40.695 1.00 92.75 886 LEU A N 1
ATOM 6886 C CA . LEU A 1 886 ? -22.320 7.812 40.229 1.00 92.75 886 LEU A CA 1
ATOM 6887 C C . LEU A 1 886 ? -23.839 8.068 40.178 1.00 92.75 886 LEU A C 1
ATOM 6889 O O . LEU A 1 886 ? -24.527 8.111 41.204 1.00 92.75 886 LEU A O 1
ATOM 6893 N N . SER A 1 887 ? -24.380 8.189 38.967 1.00 91.31 887 SER A N 1
ATOM 6894 C CA . SER A 1 887 ? -25.814 8.448 38.757 1.00 91.31 887 SER A CA 1
ATOM 6895 C C . SER A 1 887 ? -26.695 7.355 39.377 1.00 91.31 887 SER A C 1
ATOM 6897 O O . SER A 1 887 ? -26.365 6.163 39.347 1.00 91.31 887 SER A O 1
ATOM 6899 N N . GLN A 1 888 ? -27.836 7.742 39.954 1.00 89.31 888 GLN A N 1
ATOM 6900 C CA . GLN A 1 888 ? -28.710 6.811 40.672 1.00 89.31 888 GLN A CA 1
ATOM 6901 C C . GLN A 1 888 ? -29.283 5.735 39.744 1.00 89.31 888 GLN A C 1
ATOM 6903 O O . GLN A 1 888 ? -29.347 4.559 40.114 1.00 89.31 888 GLN A O 1
ATOM 6908 N N . ALA A 1 889 ? -29.651 6.125 38.521 1.00 83.75 889 ALA A N 1
ATOM 6909 C CA . ALA A 1 889 ? -30.197 5.200 37.534 1.00 83.75 889 ALA A CA 1
ATOM 6910 C C . ALA A 1 889 ? -29.182 4.115 37.118 1.00 83.75 889 ALA A C 1
ATOM 6912 O O . ALA A 1 889 ? -29.555 2.946 37.010 1.00 83.75 889 ALA A O 1
ATOM 6913 N N . LEU A 1 890 ? -27.902 4.464 36.918 1.00 82.38 890 LEU A N 1
ATOM 6914 C CA . LEU A 1 890 ? -26.870 3.482 36.561 1.00 82.38 890 LEU A CA 1
ATOM 6915 C C . LEU A 1 890 ? -26.469 2.602 37.748 1.00 82.38 890 LEU A C 1
ATOM 6917 O O . LEU A 1 890 ? -26.359 1.380 37.593 1.00 82.38 890 LEU A O 1
ATOM 6921 N N . GLY A 1 891 ? -26.324 3.213 38.929 1.00 81.00 891 GLY A N 1
ATOM 6922 C CA . GLY A 1 891 ? -25.854 2.553 40.143 1.00 81.00 891 GLY A CA 1
ATOM 6923 C C . GLY A 1 891 ? -26.670 1.318 40.531 1.00 81.00 891 GLY A C 1
ATOM 6924 O O . GLY A 1 891 ? -26.088 0.264 40.778 1.00 81.00 891 GLY A O 1
ATOM 6925 N N . GLN A 1 892 ? -28.005 1.421 40.527 1.00 78.62 892 GLN A N 1
ATOM 6926 C CA . GLN A 1 892 ? -28.887 0.302 40.892 1.00 78.62 892 GLN A CA 1
ATOM 6927 C C . GLN A 1 892 ? -29.191 -0.670 39.742 1.00 78.62 892 GLN A C 1
ATOM 6929 O O . GLN A 1 892 ? -29.352 -1.861 39.988 1.00 78.62 892 GLN A O 1
ATOM 6934 N N . MET A 1 893 ? -29.315 -0.192 38.497 1.00 65.94 893 MET A N 1
ATOM 6935 C CA . MET A 1 893 ? -29.962 -0.976 37.426 1.00 65.94 893 MET A CA 1
ATOM 6936 C C . MET A 1 893 ? -29.016 -1.473 36.323 1.00 65.94 893 MET A C 1
ATOM 6938 O O . MET A 1 893 ? -29.427 -2.297 35.505 1.00 65.94 893 MET A O 1
ATOM 6942 N N . ASN A 1 894 ? -27.772 -0.982 36.257 1.00 65.44 894 ASN A N 1
ATOM 6943 C CA . ASN A 1 894 ? -26.880 -1.233 35.118 1.00 65.44 894 ASN A CA 1
ATOM 6944 C C . ASN A 1 894 ? -25.467 -1.697 35.511 1.00 65.44 894 ASN A C 1
ATOM 6946 O O . ASN A 1 894 ? -24.930 -2.614 34.884 1.00 65.44 894 ASN A O 1
ATOM 6950 N N . ASP A 1 895 ? -24.849 -1.109 36.536 1.00 66.94 895 ASP A N 1
ATOM 6951 C CA . ASP A 1 895 ? -23.400 -1.257 36.741 1.00 66.94 895 ASP A CA 1
ATOM 6952 C C . ASP A 1 895 ? -22.949 -2.513 37.516 1.00 66.94 895 ASP A C 1
ATOM 6954 O O . ASP A 1 895 ? -21.786 -2.913 37.388 1.00 66.94 895 ASP A O 1
ATOM 6958 N N . ASN A 1 896 ? -23.882 -3.203 38.188 1.00 74.25 896 ASN A N 1
ATOM 6959 C CA . ASN A 1 896 ? -23.731 -4.552 38.764 1.00 74.25 896 ASN A CA 1
ATOM 6960 C C . ASN A 1 896 ? -22.524 -4.716 39.725 1.00 74.25 896 ASN A C 1
ATOM 6962 O O . ASN A 1 896 ? -21.574 -5.466 39.461 1.00 74.25 896 ASN A O 1
ATOM 6966 N N . PHE A 1 897 ? -22.582 -4.029 40.870 1.00 84.62 897 PHE A N 1
ATOM 6967 C CA . PHE A 1 897 ? -21.574 -4.079 41.937 1.00 84.62 897 PHE A CA 1
ATOM 6968 C C . PHE A 1 897 ? -21.691 -5.354 42.790 1.00 84.62 897 PHE A C 1
ATOM 6970 O O . PHE A 1 897 ? -22.469 -5.424 43.734 1.00 84.62 897 PHE A O 1
ATOM 6977 N N . ALA A 1 898 ? -20.885 -6.373 42.488 1.00 80.62 898 ALA A N 1
ATOM 6978 C CA . ALA A 1 898 ? -21.081 -7.746 42.972 1.00 80.62 898 ALA A CA 1
ATOM 6979 C C . ALA A 1 898 ? -20.833 -7.984 44.482 1.00 80.62 898 ALA A C 1
ATOM 6981 O O . ALA A 1 898 ? -21.064 -9.091 44.965 1.00 80.62 898 ALA A O 1
ATOM 6982 N N . LYS A 1 899 ? -20.355 -6.975 45.224 1.00 83.06 899 LYS A N 1
ATOM 6983 C CA . LYS A 1 899 ? -20.214 -6.993 46.695 1.00 83.06 899 LYS A CA 1
ATOM 6984 C C . LYS A 1 899 ? -20.957 -5.850 47.409 1.00 83.06 899 LYS A C 1
ATOM 6986 O O . LYS A 1 899 ? -20.903 -5.794 48.638 1.00 83.06 899 LYS A O 1
ATOM 6991 N N . CYS A 1 900 ? -21.623 -4.947 46.687 1.00 85.31 900 CYS A N 1
ATOM 6992 C CA . CYS A 1 900 ? -22.347 -3.834 47.301 1.00 85.31 900 CYS A CA 1
ATOM 6993 C C . CYS A 1 900 ? -23.768 -4.281 47.696 1.00 85.31 900 CYS A C 1
ATOM 6995 O O . CYS A 1 900 ? -24.439 -4.891 46.865 1.00 85.31 900 CYS A O 1
ATOM 6997 N N . PRO A 1 901 ? -24.252 -4.007 48.921 1.00 85.62 901 PRO A N 1
ATOM 6998 C CA . PRO A 1 901 ? -25.656 -4.221 49.269 1.00 85.62 901 PRO A CA 1
ATOM 6999 C C . PRO A 1 901 ? -26.576 -3.273 48.485 1.00 85.62 901 PRO A C 1
ATOM 7001 O O . PRO A 1 901 ? -26.321 -2.070 48.448 1.00 85.62 901 PRO A O 1
ATOM 7004 N N . ASP A 1 902 ? -27.685 -3.776 47.934 1.00 84.19 902 ASP A N 1
ATOM 7005 C CA . ASP A 1 902 ? -28.664 -2.960 47.184 1.00 84.19 902 ASP A CA 1
ATOM 7006 C C . ASP A 1 902 ? -29.218 -1.780 48.010 1.00 84.19 902 ASP A C 1
ATOM 7008 O O . ASP A 1 902 ? -29.537 -0.715 47.479 1.00 84.19 902 ASP A O 1
ATOM 7012 N N . GLU A 1 903 ? -29.275 -1.959 49.332 1.00 86.19 903 GLU A N 1
ATOM 7013 C CA . GLU A 1 903 ? -29.654 -0.961 50.339 1.00 86.19 903 GLU A CA 1
ATOM 7014 C C . GLU A 1 903 ? -28.671 0.222 50.397 1.00 86.19 903 GLU A C 1
ATOM 7016 O O . GLU A 1 903 ? -29.093 1.366 50.556 1.00 86.19 903 GLU A O 1
ATOM 7021 N N . ALA A 1 904 ? -27.370 -0.028 50.207 1.00 86.38 904 ALA A N 1
ATOM 7022 C CA . ALA A 1 904 ? -26.343 1.012 50.118 1.00 86.38 904 ALA A CA 1
ATOM 7023 C C . ALA A 1 904 ? -26.365 1.738 48.759 1.00 86.38 904 ALA A C 1
ATOM 7025 O O . ALA A 1 904 ? -25.891 2.868 48.652 1.00 86.38 904 ALA A O 1
ATOM 7026 N N . LEU A 1 905 ? -26.948 1.116 47.726 1.00 88.50 905 LEU A N 1
ATOM 7027 C CA . LEU A 1 905 ? -27.170 1.726 46.411 1.00 88.50 905 LEU A CA 1
ATOM 7028 C C . LEU A 1 905 ? -28.472 2.550 46.339 1.00 88.50 905 LEU A C 1
ATOM 7030 O O . LEU A 1 905 ? -28.734 3.191 45.321 1.00 88.50 905 LEU A O 1
ATOM 7034 N N . ALA A 1 906 ? -29.298 2.562 47.388 1.00 88.31 906 ALA A N 1
ATOM 7035 C CA . ALA A 1 906 ? -30.578 3.264 47.397 1.00 88.31 906 ALA A CA 1
ATOM 7036 C C . ALA A 1 906 ? -30.421 4.781 47.631 1.00 88.31 906 ALA A C 1
ATOM 7038 O O . ALA A 1 906 ? -29.708 5.219 48.538 1.00 88.31 906 ALA A O 1
ATOM 7039 N N . TRP A 1 907 ? -31.114 5.597 46.824 1.00 88.31 907 TRP A N 1
ATOM 7040 C CA . TRP A 1 907 ? -30.987 7.065 46.834 1.00 88.31 907 TRP A CA 1
ATOM 7041 C C . TRP A 1 907 ? -31.202 7.685 48.218 1.00 88.31 907 TRP A C 1
ATOM 7043 O O . TRP A 1 907 ? -30.435 8.546 48.643 1.00 88.31 907 TRP A O 1
ATOM 7053 N N . ASN A 1 908 ? -32.201 7.195 48.955 1.00 85.12 908 ASN A N 1
ATOM 7054 C CA . ASN A 1 908 ? -32.542 7.653 50.300 1.00 85.12 908 ASN A CA 1
ATOM 7055 C C . ASN A 1 908 ? -31.414 7.457 51.330 1.00 85.12 908 ASN A C 1
ATOM 7057 O O . ASN A 1 908 ? -31.416 8.162 52.334 1.00 85.12 908 ASN A O 1
ATOM 7061 N N . VAL A 1 909 ? -30.455 6.554 51.089 1.00 86.38 909 VAL A N 1
ATOM 7062 C CA . VAL A 1 909 ? -29.230 6.408 51.896 1.00 86.38 909 VAL A CA 1
ATOM 7063 C C . VAL A 1 909 ? -28.089 7.217 51.269 1.00 86.38 909 VAL A C 1
ATOM 7065 O O . VAL A 1 909 ? -27.515 8.091 51.924 1.00 86.38 909 VAL A O 1
ATOM 7068 N N . ARG A 1 910 ? -27.803 6.992 49.975 1.00 90.94 910 ARG A N 1
ATOM 7069 C CA . ARG A 1 910 ? -26.684 7.623 49.244 1.00 90.94 910 ARG A CA 1
ATOM 7070 C C . ARG A 1 910 ? -26.690 9.147 49.332 1.00 90.94 910 ARG A C 1
ATOM 7072 O O . ARG A 1 910 ? -25.633 9.748 49.516 1.00 90.94 910 ARG A O 1
ATOM 7079 N N . ARG A 1 911 ? -27.861 9.781 49.215 1.00 90.19 911 ARG A N 1
ATOM 7080 C CA . ARG A 1 911 ? -27.989 11.243 49.111 1.00 90.19 911 ARG A CA 1
ATOM 7081 C C . ARG A 1 911 ? -27.425 11.993 50.322 1.00 90.19 911 ARG A C 1
ATOM 7083 O O . ARG A 1 911 ? -26.860 13.068 50.152 1.00 90.19 911 ARG A O 1
ATOM 7090 N N . TYR A 1 912 ? -27.506 11.416 51.524 1.00 89.94 912 TYR A N 1
ATOM 7091 C CA . TYR A 1 912 ? -26.968 12.025 52.748 1.00 89.94 912 TYR A CA 1
ATOM 7092 C C . TYR A 1 912 ? -25.441 11.922 52.832 1.00 89.94 912 TYR A C 1
ATOM 7094 O O . TYR A 1 912 ? -24.786 12.901 53.183 1.00 89.94 912 TYR A O 1
ATOM 7102 N N . LEU A 1 913 ? -24.870 10.784 52.427 1.00 91.19 913 LEU A N 1
ATOM 7103 C CA . LEU A 1 913 ? -23.420 10.604 52.298 1.00 91.19 913 LEU A CA 1
ATOM 7104 C C . LEU A 1 913 ? -22.837 11.539 51.218 1.00 91.19 913 LEU A C 1
ATOM 7106 O O . LEU A 1 913 ? -21.796 12.156 51.421 1.00 91.19 913 LEU A O 1
ATOM 7110 N N . ILE A 1 914 ? -23.539 11.708 50.089 1.00 93.69 914 ILE A N 1
ATOM 7111 C CA . ILE A 1 914 ? -23.149 12.651 49.025 1.00 93.69 914 ILE A CA 1
ATOM 7112 C C . ILE A 1 914 ? -23.145 14.096 49.549 1.00 93.69 914 ILE A C 1
ATOM 7114 O O . ILE A 1 914 ? -22.216 14.843 49.249 1.00 93.69 914 ILE A O 1
ATOM 7118 N N . ILE A 1 915 ? -24.134 14.496 50.359 1.00 91.62 915 ILE A N 1
ATOM 7119 C CA . ILE A 1 915 ? -24.133 15.818 51.008 1.00 91.62 915 ILE A CA 1
ATOM 7120 C C . ILE A 1 915 ? -22.929 15.968 51.944 1.00 91.62 915 ILE A C 1
ATOM 7122 O O . ILE A 1 915 ? -22.262 16.998 51.884 1.00 91.62 915 ILE A O 1
ATOM 7126 N N . GLU A 1 916 ? -22.650 14.971 52.791 1.00 90.69 916 GLU A N 1
ATOM 7127 C CA . GLU A 1 916 ? -21.555 15.014 53.768 1.00 90.69 916 GLU A CA 1
ATOM 7128 C C . GLU A 1 916 ? -20.190 15.233 53.085 1.00 90.69 916 GLU A C 1
ATOM 7130 O O . GLU A 1 916 ? -19.479 16.171 53.451 1.00 90.69 916 GLU A O 1
ATOM 7135 N N . GLU A 1 917 ? -19.869 14.471 52.032 1.00 91.75 917 GLU A N 1
ATOM 7136 C CA . GLU A 1 917 ? -18.588 14.573 51.303 1.00 91.75 917 GLU A CA 1
ATOM 7137 C C . GLU A 1 917 ? -18.423 15.944 50.624 1.00 91.75 917 GLU A C 1
ATOM 7139 O O . GLU A 1 917 ? -17.347 16.547 50.656 1.00 91.75 917 GLU A O 1
ATOM 7144 N N . LEU A 1 918 ? -19.506 16.477 50.044 1.00 93.25 918 LEU A N 1
ATOM 7145 C CA . LEU A 1 918 ? -19.492 17.759 49.335 1.00 93.25 918 LEU A CA 1
ATOM 7146 C C . LEU A 1 918 ? -19.314 18.977 50.261 1.00 93.25 918 LEU A C 1
ATOM 7148 O O . LEU A 1 918 ? -18.946 20.047 49.769 1.00 93.25 918 LEU A O 1
ATOM 7152 N N . ILE A 1 919 ? -19.572 18.851 51.572 1.00 90.81 919 ILE A N 1
ATOM 7153 C CA . ILE A 1 919 ? -19.530 19.986 52.517 1.00 90.81 919 ILE A CA 1
ATOM 7154 C C . ILE A 1 919 ? -18.488 19.860 53.636 1.00 90.81 919 ILE A C 1
ATOM 7156 O O . ILE A 1 919 ? -18.034 20.899 54.118 1.00 90.81 919 ILE A O 1
ATOM 7160 N N . GLU A 1 920 ? -18.076 18.650 54.036 1.00 87.81 920 GLU A N 1
ATOM 7161 C CA . GLU A 1 920 ? -17.072 18.409 55.094 1.00 87.81 920 GLU A CA 1
ATOM 7162 C C . GLU A 1 920 ? -15.789 19.222 54.849 1.00 87.81 920 GLU A C 1
ATOM 7164 O O . GLU A 1 920 ? -15.303 19.931 55.736 1.00 87.81 920 GLU A O 1
ATOM 7169 N N . TYR A 1 921 ? -15.285 19.191 53.612 1.00 87.88 921 TYR A N 1
ATOM 7170 C CA . TYR A 1 921 ? -14.016 19.813 53.235 1.00 87.88 921 TYR A CA 1
ATOM 7171 C C . TYR A 1 921 ? -14.089 21.322 52.935 1.00 87.88 921 TYR A C 1
ATOM 7173 O O . TYR A 1 921 ? -13.040 21.932 52.729 1.00 87.88 921 TYR A O 1
ATOM 7181 N N . CYS A 1 922 ? -15.276 21.946 52.937 1.00 89.06 922 CYS A N 1
ATOM 7182 C CA . CYS A 1 922 ? -15.497 23.356 52.559 1.00 89.06 922 CYS A CA 1
ATOM 7183 C C . CYS A 1 922 ? -14.790 23.811 51.257 1.00 89.06 922 CYS A C 1
ATOM 7185 O O . CYS A 1 922 ? -13.985 24.747 51.297 1.00 89.06 922 CYS A O 1
ATOM 7187 N N . PRO A 1 923 ? -15.067 23.189 50.098 1.00 93.00 923 PRO A N 1
ATOM 7188 C CA . PRO A 1 923 ? -14.578 23.692 48.816 1.00 93.00 923 PRO A CA 1
ATOM 7189 C C . PRO A 1 923 ? -15.089 25.110 48.495 1.00 93.00 923 PRO A C 1
ATOM 7191 O O . PRO A 1 923 ? -16.184 25.511 48.877 1.00 93.00 923 PRO A O 1
ATOM 7194 N N . ASP A 1 924 ? -14.310 25.882 47.742 1.00 94.44 924 ASP A N 1
ATOM 7195 C CA . ASP A 1 924 ? -14.793 27.102 47.083 1.00 94.44 924 ASP A CA 1
ATOM 7196 C C . ASP A 1 924 ? -15.533 26.772 45.777 1.00 94.44 924 ASP A C 1
ATOM 7198 O O . ASP A 1 924 ? -16.453 27.492 45.378 1.00 94.44 924 ASP A O 1
ATOM 7202 N N . ILE A 1 925 ? -15.113 25.689 45.111 1.00 97.12 925 ILE A N 1
ATOM 7203 C CA . ILE A 1 925 ? -15.583 25.223 43.801 1.00 97.12 925 ILE A CA 1
ATOM 7204 C C . ILE A 1 925 ? -15.765 23.697 43.845 1.00 97.12 925 ILE A C 1
ATOM 7206 O O . ILE A 1 925 ? -14.889 22.975 44.318 1.00 97.12 925 ILE A O 1
ATOM 7210 N N . ILE A 1 926 ? -16.885 23.205 43.320 1.00 98.12 926 ILE A N 1
ATOM 7211 C CA . ILE A 1 926 ? -17.253 21.784 43.237 1.00 98.12 926 ILE A CA 1
ATOM 7212 C C . ILE A 1 926 ? -17.512 21.444 41.764 1.00 98.12 926 ILE A C 1
ATOM 7214 O O . ILE A 1 926 ? -18.388 22.048 41.147 1.00 98.12 926 ILE A O 1
ATOM 7218 N N . CYS A 1 927 ? -16.801 20.460 41.216 1.00 98.19 927 CYS A N 1
ATOM 7219 C CA . CYS A 1 927 ? -16.908 19.996 39.829 1.00 98.19 927 CYS A CA 1
ATOM 7220 C C . CYS A 1 927 ? -17.319 18.519 39.788 1.00 98.19 927 CYS A C 1
ATOM 7222 O O . CYS A 1 927 ? -16.475 17.634 39.943 1.00 98.19 927 CYS A O 1
ATOM 7224 N N . ILE A 1 928 ? -18.598 18.238 39.543 1.00 97.56 928 ILE A N 1
ATOM 7225 C CA . ILE A 1 928 ? -19.166 16.885 39.663 1.00 97.56 928 ILE A CA 1
ATOM 7226 C C . ILE A 1 928 ? -19.664 16.304 38.336 1.00 97.56 928 ILE A C 1
ATOM 7228 O O . ILE A 1 928 ? -20.128 17.029 37.451 1.00 97.56 928 ILE A O 1
ATOM 7232 N N . GLN A 1 929 ? -19.534 14.984 38.200 1.00 96.75 929 GLN A N 1
ATOM 7233 C CA . GLN A 1 929 ? -19.889 14.197 37.013 1.00 96.75 929 GLN A CA 1
ATOM 7234 C C . GLN A 1 929 ? -20.954 13.141 37.363 1.00 96.75 929 GLN A C 1
ATOM 7236 O O . GLN A 1 929 ? -21.059 12.743 38.518 1.00 96.75 929 GLN A O 1
ATOM 7241 N N . GLU A 1 930 ? -21.724 12.698 36.361 1.00 93.75 930 GLU A N 1
ATOM 7242 C CA . GLU A 1 930 ? -22.889 11.797 36.502 1.00 93.75 930 GLU A CA 1
ATOM 7243 C C . GLU A 1 930 ? -24.025 12.332 37.383 1.00 93.75 930 GLU A C 1
ATOM 7245 O O . GLU A 1 930 ? -24.717 11.592 38.078 1.00 93.75 930 GLU A O 1
ATOM 7250 N N . VAL A 1 931 ? -24.259 13.639 37.334 1.00 93.44 931 VAL A N 1
ATOM 7251 C CA . VAL A 1 931 ? -25.372 14.241 38.068 1.00 93.44 931 VAL A CA 1
ATOM 7252 C C . VAL A 1 931 ? -26.682 13.983 37.328 1.00 93.44 931 VAL A C 1
ATOM 7254 O O . VAL A 1 931 ? -26.862 14.503 36.231 1.00 93.44 931 VAL A O 1
ATOM 7257 N N . ASP A 1 932 ? -27.601 13.236 37.936 1.00 90.69 932 ASP A N 1
ATOM 7258 C CA . ASP A 1 932 ? -29.023 13.179 37.571 1.00 90.69 932 ASP A CA 1
ATOM 7259 C C . ASP A 1 932 ? -29.877 14.017 38.551 1.00 90.69 932 ASP A C 1
ATOM 7261 O O . ASP A 1 932 ? -30.583 14.934 38.131 1.00 90.69 932 ASP A O 1
ATOM 7265 N N . HIS A 1 933 ? -29.709 13.842 39.867 1.00 90.25 933 HIS A N 1
ATOM 7266 C CA . HIS A 1 933 ? -30.428 14.597 40.916 1.00 90.25 933 HIS A CA 1
ATOM 7267 C C . HIS A 1 933 ? -29.929 16.055 41.146 1.00 90.25 933 HIS A C 1
ATOM 7269 O O . HIS A 1 933 ? -29.688 16.501 42.273 1.00 90.25 933 HIS A O 1
ATOM 7275 N N . PHE A 1 934 ? -29.777 16.863 40.086 1.00 91.06 934 PHE A N 1
ATOM 7276 C CA . PHE A 1 934 ? -29.262 18.243 40.201 1.00 91.06 934 PHE A CA 1
ATOM 7277 C C . PHE A 1 934 ? -30.164 19.185 41.022 1.00 91.06 934 PHE A C 1
ATOM 7279 O O . PHE A 1 934 ? -29.661 20.088 41.695 1.00 91.06 934 PHE A O 1
ATOM 7286 N N . ASN A 1 935 ? -31.492 19.012 40.985 1.00 88.56 935 ASN A N 1
ATOM 7287 C CA . ASN A 1 935 ? -32.417 19.897 41.705 1.00 88.56 935 ASN A CA 1
ATOM 7288 C C . ASN A 1 935 ? -32.255 19.803 43.228 1.00 88.56 935 ASN A C 1
ATOM 7290 O O . ASN A 1 935 ? -32.191 20.841 43.890 1.00 88.56 935 ASN A O 1
ATOM 7294 N N . PHE A 1 936 ? -32.113 18.584 43.748 1.00 89.75 936 PHE A N 1
ATOM 7295 C CA . PHE A 1 936 ? -31.798 18.294 45.145 1.00 89.75 936 PHE A CA 1
ATOM 7296 C C . PHE A 1 936 ? -30.475 18.937 45.571 1.00 89.75 936 PHE A C 1
ATOM 7298 O O . PHE A 1 936 ? -30.455 19.761 46.488 1.00 89.75 936 PHE A O 1
ATOM 7305 N N . LEU A 1 937 ? -29.386 18.666 44.840 1.00 92.38 937 LEU A N 1
ATOM 7306 C CA . LEU A 1 937 ? -28.066 19.238 45.138 1.00 92.38 937 LEU A CA 1
ATOM 7307 C C . LEU A 1 937 ? -28.095 20.774 45.127 1.00 92.38 937 LEU A C 1
ATOM 7309 O O . LEU A 1 937 ? -27.539 21.415 46.017 1.00 92.38 937 LEU A O 1
ATOM 7313 N N . ARG A 1 938 ? -28.811 21.379 44.170 1.00 91.62 938 ARG A N 1
ATOM 7314 C CA . ARG A 1 938 ? -29.012 22.833 44.086 1.00 91.62 938 ARG A CA 1
ATOM 7315 C C . ARG A 1 938 ? -29.797 23.406 45.266 1.00 91.62 938 ARG A C 1
ATOM 7317 O O . ARG A 1 938 ? -29.516 24.536 45.663 1.00 91.62 938 ARG A O 1
ATOM 7324 N N . HIS A 1 939 ? -30.754 22.669 45.827 1.00 88.81 939 HIS A N 1
ATOM 7325 C CA . HIS A 1 939 ? -31.469 23.093 47.029 1.00 88.81 939 HIS A CA 1
ATOM 7326 C C . HIS A 1 939 ? -30.560 23.019 48.265 1.00 88.81 939 HIS A C 1
ATOM 7328 O O . HIS A 1 939 ? -30.373 24.021 48.958 1.00 88.81 939 HIS A O 1
ATOM 7334 N N . VAL A 1 940 ? -29.935 21.861 48.503 1.00 90.38 940 VAL A N 1
ATOM 7335 C CA . VAL A 1 940 ? -29.134 21.606 49.711 1.00 90.38 940 VAL A CA 1
ATOM 7336 C C . VAL A 1 940 ? -27.870 22.462 49.745 1.00 90.38 940 VAL A C 1
ATOM 7338 O O . VAL A 1 940 ? -27.666 23.194 50.712 1.00 90.38 940 VAL A O 1
ATOM 7341 N N . LEU A 1 941 ? -27.057 22.467 48.683 1.00 92.56 941 LEU A N 1
ATOM 7342 C CA . LEU A 1 941 ? -25.868 23.330 48.604 1.00 92.56 941 LEU A CA 1
ATOM 7343 C C . LEU A 1 941 ? -26.249 24.824 48.583 1.00 92.56 941 LEU A C 1
ATOM 7345 O O . LEU A 1 941 ? -25.477 25.666 49.041 1.00 92.56 941 LEU A O 1
ATOM 7349 N N . GLY A 1 942 ? -27.467 25.160 48.142 1.00 90.50 942 GLY A N 1
ATOM 7350 C CA . GLY A 1 942 ? -28.028 26.507 48.246 1.00 90.50 942 GLY A CA 1
ATOM 7351 C C . GLY A 1 942 ? -28.137 27.009 49.693 1.00 90.50 942 GLY A C 1
ATOM 7352 O O . GLY A 1 942 ? -27.829 28.173 49.949 1.00 90.50 942 GLY A O 1
ATOM 7353 N N . THR A 1 943 ? -28.475 26.138 50.657 1.00 89.81 943 THR A N 1
ATOM 7354 C CA . THR A 1 943 ? -28.442 26.480 52.102 1.00 89.81 943 THR A CA 1
ATOM 7355 C C . THR A 1 943 ? -27.040 26.831 52.600 1.00 89.81 943 THR A C 1
ATOM 7357 O O . THR A 1 943 ? -26.890 27.659 53.492 1.00 89.81 943 THR A O 1
ATOM 7360 N N . GLN A 1 944 ? -26.008 26.241 51.989 1.00 90.06 944 GLN A N 1
ATOM 7361 C CA . GLN A 1 944 ? -24.601 26.449 52.338 1.00 90.06 944 GLN A CA 1
ATOM 7362 C C . GLN A 1 944 ? -23.944 27.559 51.492 1.00 90.06 944 GLN A C 1
ATOM 7364 O O . GLN A 1 944 ? -22.723 27.698 51.476 1.00 90.06 944 GLN A O 1
ATOM 7369 N N . GLY A 1 945 ? -24.744 28.369 50.785 1.00 90.75 945 GLY A N 1
ATOM 7370 C CA . GLY A 1 945 ? -24.279 29.555 50.061 1.00 90.75 945 GLY A CA 1
ATOM 7371 C C . GLY A 1 945 ? -23.678 29.297 48.675 1.00 90.75 945 GLY A C 1
ATOM 7372 O O . GLY A 1 945 ? -23.105 30.219 48.088 1.00 90.75 945 GLY A O 1
ATOM 7373 N N . TYR A 1 946 ? -23.813 28.092 48.118 1.00 94.81 946 TYR A N 1
ATOM 7374 C CA . TYR A 1 946 ? -23.359 27.803 46.756 1.00 94.81 946 TYR A CA 1
ATOM 7375 C C . TYR A 1 946 ? -24.400 28.200 45.700 1.00 94.81 946 TYR A C 1
ATOM 7377 O O . TYR A 1 946 ? -25.611 28.170 45.921 1.00 94.81 946 TYR A O 1
ATOM 7385 N N . LYS A 1 947 ? -23.914 28.515 44.499 1.00 95.69 947 LYS A N 1
ATOM 7386 C CA . LYS A 1 947 ? -24.691 28.538 43.250 1.00 95.69 947 LYS A CA 1
ATOM 7387 C C . LYS A 1 947 ? -24.064 27.556 42.273 1.00 95.69 947 LYS A C 1
ATOM 7389 O O . LYS A 1 947 ? -22.873 27.295 42.372 1.00 95.69 947 LYS A O 1
ATOM 7394 N N . GLY A 1 948 ? -24.829 27.041 41.315 1.00 94.69 948 GLY A N 1
ATOM 7395 C CA . GLY A 1 948 ? -24.279 26.138 40.308 1.00 94.69 948 GLY A CA 1
ATOM 7396 C C . GLY A 1 948 ? -25.097 26.039 39.031 1.00 94.69 948 GLY A C 1
ATOM 7397 O O . GLY A 1 948 ? -26.232 26.516 38.957 1.00 94.69 948 GLY A O 1
ATOM 7398 N N . MET A 1 949 ? -24.488 25.412 38.030 1.00 96.12 949 MET A N 1
ATOM 7399 C CA . MET A 1 949 ? -25.055 25.123 36.715 1.00 96.12 949 MET A CA 1
ATOM 7400 C C . MET A 1 949 ? -24.833 23.651 36.381 1.00 96.12 949 MET A C 1
ATOM 7402 O O . MET A 1 949 ? -23.833 23.065 36.788 1.00 96.12 949 MET A O 1
ATOM 7406 N N . PHE A 1 950 ? -25.753 23.088 35.606 1.00 96.00 950 PHE A N 1
ATOM 7407 C CA . PHE A 1 950 ? -25.735 21.713 35.130 1.00 96.00 950 PHE A CA 1
ATOM 7408 C C . PHE A 1 950 ? -25.872 21.687 33.611 1.00 96.00 950 PHE A C 1
ATOM 7410 O O . PHE A 1 950 ? -26.624 22.485 33.046 1.00 96.00 950 PHE A O 1
ATOM 7417 N N . PHE A 1 951 ? -25.168 20.761 32.965 1.00 96.00 951 PHE A N 1
ATOM 7418 C CA . PHE A 1 951 ? -25.297 20.491 31.541 1.00 96.00 951 PHE A CA 1
ATOM 7419 C C . PHE A 1 951 ? -25.493 18.977 31.311 1.00 96.00 951 PHE A C 1
ATOM 7421 O O . PHE A 1 951 ? -24.548 18.207 31.519 1.00 96.00 951 PHE A O 1
ATOM 7428 N N . PRO A 1 952 ? -26.709 18.531 30.929 1.00 91.81 952 PRO A N 1
ATOM 7429 C CA . PRO A 1 952 ? -27.018 17.117 30.717 1.00 91.81 952 PRO A CA 1
ATOM 7430 C C . PRO A 1 952 ? -26.398 16.574 29.426 1.00 91.81 952 PRO A C 1
ATOM 7432 O O . PRO A 1 952 ? -26.286 17.287 28.425 1.00 91.81 952 PRO A O 1
ATOM 7435 N N . LYS A 1 953 ? -26.076 15.277 29.405 1.00 88.06 953 LYS A N 1
ATOM 7436 C CA . LYS A 1 953 ? -25.724 14.565 28.169 1.00 88.06 953 LYS A CA 1
ATOM 7437 C C . LYS A 1 953 ? -26.961 14.475 27.256 1.00 88.06 953 LYS A C 1
ATOM 7439 O O . LYS A 1 953 ? -28.017 14.046 27.730 1.00 88.06 953 LYS A O 1
ATOM 7444 N N . PRO A 1 954 ? -26.864 14.800 25.948 1.00 78.50 954 PRO A N 1
ATOM 7445 C CA . PRO A 1 954 ? -28.003 14.744 25.017 1.00 78.50 954 PRO A CA 1
ATOM 7446 C C . PRO A 1 954 ? -28.678 13.365 24.934 1.00 78.50 954 PRO A C 1
ATOM 7448 O O . PRO A 1 954 ? -29.866 13.248 24.615 1.00 78.50 954 PRO A O 1
ATOM 7451 N N . ASP A 1 955 ? -27.903 12.314 25.203 1.00 75.50 955 ASP A N 1
ATOM 7452 C CA . ASP A 1 955 ? -28.308 10.921 25.087 1.00 75.50 955 ASP A CA 1
ATOM 7453 C C . ASP A 1 955 ? -27.777 10.067 26.255 1.00 75.50 955 ASP A C 1
ATOM 7455 O O . ASP A 1 955 ? -27.251 8.969 26.065 1.00 75.50 955 ASP A O 1
ATOM 7459 N N . SER A 1 956 ? -27.842 10.603 27.479 1.00 81.94 956 SER A N 1
ATOM 7460 C CA . SER A 1 956 ? -27.471 9.883 28.709 1.00 81.94 956 SER A CA 1
ATOM 7461 C C . SER A 1 956 ? -28.029 8.448 28.744 1.00 81.94 956 SER A C 1
ATOM 7463 O O . SER A 1 956 ? -29.209 8.261 28.454 1.00 81.94 956 SER A O 1
ATOM 7465 N N . PRO A 1 957 ? -27.248 7.436 29.168 1.00 72.69 957 PRO A N 1
ATOM 7466 C CA . PRO A 1 957 ? -27.761 6.084 29.385 1.00 72.69 957 PRO A CA 1
ATOM 7467 C C . PRO A 1 957 ? -28.933 5.999 30.382 1.00 72.69 957 PRO A C 1
ATOM 7469 O O . PRO A 1 957 ? -29.753 5.090 30.271 1.00 72.69 957 PRO A O 1
ATOM 7472 N N . CYS A 1 958 ? -29.047 6.942 31.325 1.00 80.69 958 CYS A N 1
ATOM 7473 C CA . CYS A 1 958 ? -30.064 6.931 32.380 1.00 80.69 958 CYS A CA 1
ATOM 7474 C C . CYS A 1 958 ? -31.493 7.007 31.834 1.00 80.69 958 CYS A C 1
ATOM 7476 O O . CYS A 1 958 ? -32.376 6.319 32.337 1.00 80.69 958 CYS A O 1
ATOM 7478 N N . ILE A 1 959 ? -31.720 7.746 30.743 1.00 79.56 959 ILE A N 1
ATOM 7479 C CA . ILE A 1 959 ? -33.052 7.917 30.128 1.00 79.56 959 ILE A CA 1
ATOM 7480 C C . ILE A 1 959 ? -33.636 6.618 29.545 1.00 79.56 959 ILE A C 1
ATOM 7482 O O . ILE A 1 959 ? -34.763 6.617 29.060 1.00 79.56 959 ILE A O 1
ATOM 7486 N N . TYR A 1 960 ? -32.876 5.523 29.568 1.00 74.25 960 TYR A N 1
ATOM 7487 C CA . TYR A 1 960 ? -33.267 4.191 29.106 1.00 74.25 960 TYR A CA 1
ATOM 7488 C C . TYR A 1 960 ? -33.621 3.229 30.253 1.00 74.25 960 TYR A C 1
ATOM 7490 O O . TYR A 1 960 ? -33.903 2.057 30.009 1.00 74.25 960 TYR A O 1
ATOM 7498 N N . ILE A 1 961 ? -33.614 3.716 31.498 1.00 77.25 961 ILE A N 1
ATOM 7499 C CA . ILE A 1 961 ? -33.813 2.928 32.719 1.00 77.25 961 ILE A CA 1
ATOM 7500 C C . ILE A 1 961 ? -35.177 3.269 33.344 1.00 77.25 961 ILE A C 1
ATOM 7502 O O . ILE A 1 961 ? -35.574 4.434 33.415 1.00 77.25 961 ILE A O 1
ATOM 7506 N N . ASN A 1 962 ? -35.927 2.261 33.800 1.00 74.94 962 ASN A N 1
ATOM 7507 C CA . ASN A 1 962 ? -37.180 2.484 34.532 1.00 74.94 962 ASN A CA 1
ATOM 7508 C C . ASN A 1 962 ? -36.888 3.144 35.890 1.00 74.94 962 ASN A C 1
ATOM 7510 O O . ASN A 1 962 ? -36.032 2.662 36.626 1.00 74.94 962 ASN A O 1
ATOM 7514 N N . GLY A 1 963 ? -37.601 4.224 36.227 1.00 72.38 963 GLY A N 1
ATOM 7515 C CA . GLY A 1 963 ? -37.358 4.997 37.453 1.00 72.38 963 GLY A CA 1
ATOM 7516 C C . GLY A 1 963 ? -36.205 6.009 37.372 1.00 72.38 963 GLY A C 1
ATOM 7517 O O . GLY A 1 963 ? -35.771 6.501 38.406 1.00 72.38 963 GLY A O 1
ATOM 7518 N N . ASN A 1 964 ? -35.696 6.327 36.174 1.00 81.50 964 ASN A N 1
ATOM 7519 C CA . ASN A 1 964 ? -34.666 7.360 35.999 1.00 81.50 964 ASN A CA 1
ATOM 7520 C C . ASN A 1 964 ? -35.160 8.780 36.333 1.00 81.50 964 ASN A C 1
ATOM 7522 O O . ASN A 1 964 ? -36.325 9.091 36.087 1.00 81.50 964 ASN A O 1
ATOM 7526 N N . ASN A 1 965 ? -34.245 9.652 36.774 1.00 79.06 965 ASN A N 1
ATOM 7527 C CA . ASN A 1 965 ? -34.484 11.085 36.988 1.00 79.06 965 ASN A CA 1
ATOM 7528 C C . ASN A 1 965 ? -33.985 11.951 35.805 1.00 79.06 965 ASN A C 1
ATOM 7530 O O . ASN A 1 965 ? -33.307 12.963 35.970 1.00 79.06 965 ASN A O 1
ATOM 7534 N N . GLY A 1 966 ? -34.263 11.516 34.575 1.00 81.62 966 GLY A N 1
ATOM 7535 C CA . GLY A 1 966 ? -33.777 12.167 33.362 1.00 81.62 966 GLY A CA 1
ATOM 7536 C C . GLY A 1 966 ? -32.310 11.845 33.020 1.00 81.62 966 GLY A C 1
ATOM 7537 O O . GLY A 1 966 ? -31.778 10.809 33.428 1.00 81.62 966 GLY A O 1
ATOM 7538 N N . PRO A 1 967 ? -31.669 12.674 32.173 1.00 86.81 967 PRO A N 1
ATOM 7539 C CA . PRO A 1 967 ? -30.312 12.436 31.695 1.00 86.81 967 PRO A CA 1
ATOM 7540 C C . PRO A 1 967 ? -29.238 12.878 32.695 1.00 86.81 967 PRO A C 1
ATOM 7542 O O . PRO A 1 967 ? -29.244 14.022 33.144 1.00 86.81 967 PRO A O 1
ATOM 7545 N N . ASP A 1 968 ? -28.252 12.013 32.937 1.00 91.25 968 ASP A N 1
ATOM 7546 C CA . ASP A 1 968 ? -27.029 12.374 33.657 1.00 91.25 968 ASP A CA 1
ATOM 7547 C C . ASP A 1 968 ? -26.191 13.421 32.897 1.00 91.25 968 ASP A C 1
ATOM 7549 O O . ASP A 1 968 ? -26.258 13.546 31.668 1.00 91.25 968 ASP A O 1
ATOM 7553 N N . GLY A 1 969 ? -25.355 14.159 33.622 1.00 93.81 969 GLY A N 1
ATOM 7554 C CA . GLY A 1 969 ? -24.439 15.136 33.039 1.00 93.81 969 GLY A CA 1
ATOM 7555 C C . GLY A 1 969 ? -23.367 15.621 34.004 1.00 93.81 969 GLY A C 1
ATOM 7556 O O . GLY A 1 969 ? -23.025 14.941 34.972 1.00 93.81 969 GLY A O 1
ATOM 7557 N N . CYS A 1 970 ? -22.836 16.813 33.739 1.00 96.88 970 CYS A N 1
ATOM 7558 C CA . CYS A 1 970 ? -21.815 17.442 34.577 1.00 96.88 970 CYS A CA 1
ATOM 7559 C C . CYS A 1 970 ? -22.341 18.750 35.179 1.00 96.88 970 CYS A C 1
ATOM 7561 O O . CYS A 1 970 ? -23.084 19.485 34.521 1.00 96.88 970 CYS A O 1
ATOM 7563 N N . ALA A 1 971 ? -21.936 19.065 36.409 1.00 97.56 971 ALA A N 1
ATOM 7564 C CA . ALA A 1 971 ? -22.281 20.317 37.077 1.00 97.56 971 ALA A CA 1
ATOM 7565 C C . ALA A 1 971 ? -21.060 20.984 37.723 1.00 97.56 971 ALA A C 1
ATOM 7567 O O . ALA A 1 971 ? -20.139 20.313 38.189 1.00 97.56 971 ALA A O 1
ATOM 7568 N N . ILE A 1 972 ? -21.093 22.316 37.785 1.00 98.25 972 ILE A N 1
ATOM 7569 C CA . ILE A 1 972 ? -20.169 23.125 38.588 1.00 98.25 972 ILE A CA 1
ATOM 7570 C C . ILE A 1 972 ? -20.991 23.900 39.615 1.00 98.25 972 ILE A C 1
ATOM 7572 O O . ILE A 1 972 ? -21.957 24.574 39.246 1.00 98.25 972 ILE A O 1
ATOM 7576 N N . PHE A 1 973 ? -20.581 23.844 40.882 1.00 97.94 973 PHE A N 1
ATOM 7577 C CA . PHE A 1 973 ? -21.019 24.762 41.931 1.00 97.94 973 PHE A CA 1
ATOM 7578 C C . PHE A 1 973 ? -19.849 25.628 42.415 1.00 97.94 973 PHE A C 1
ATOM 7580 O O . PHE A 1 973 ? -18.698 25.200 42.403 1.00 97.94 973 PHE A O 1
ATOM 7587 N N . TYR A 1 974 ? -20.145 26.847 42.860 1.00 96.88 974 TYR A N 1
ATOM 7588 C CA . TYR A 1 974 ? -19.182 27.804 43.402 1.00 96.88 974 TYR A CA 1
ATOM 7589 C C . TYR A 1 974 ? -19.784 28.564 44.591 1.00 96.88 974 TYR A C 1
ATOM 7591 O O . TYR A 1 974 ? -20.995 28.818 44.636 1.00 96.88 974 TYR A O 1
ATOM 7599 N N . ARG A 1 975 ? -18.947 28.934 45.563 1.00 93.19 975 ARG A N 1
ATOM 7600 C CA . ARG A 1 975 ? -19.372 29.635 46.784 1.00 93.19 975 ARG A CA 1
ATOM 7601 C C . ARG A 1 975 ? -19.625 31.122 46.501 1.00 93.19 975 ARG A C 1
ATOM 7603 O O . ARG A 1 975 ? -18.724 31.86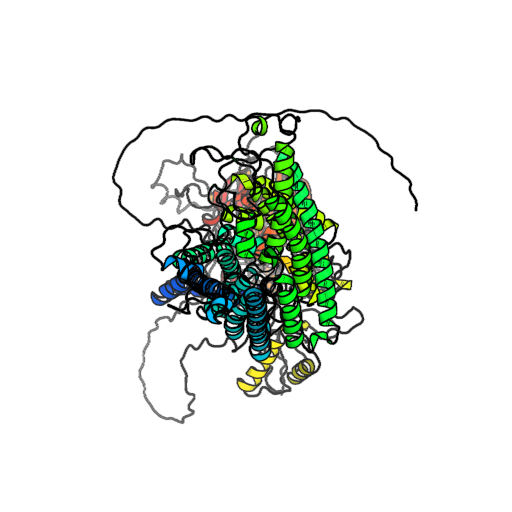7 46.111 1.00 93.19 975 ARG A O 1
ATOM 7610 N N . ASN A 1 976 ? -20.879 31.558 46.642 1.00 92.50 976 ASN A N 1
ATOM 7611 C CA . ASN A 1 976 ? -21.345 32.874 46.180 1.00 92.50 976 ASN A CA 1
ATOM 7612 C C . ASN A 1 976 ? -20.906 34.046 47.086 1.00 92.50 976 ASN A C 1
ATOM 7614 O O . ASN A 1 976 ? -21.041 35.207 46.700 1.00 92.50 976 ASN A O 1
ATOM 7618 N N . ASP A 1 977 ? -20.381 33.777 48.278 1.00 90.56 977 ASP A N 1
ATOM 7619 C CA . ASP A 1 977 ? -19.726 34.763 49.145 1.00 90.56 977 ASP A CA 1
ATOM 7620 C C . ASP A 1 977 ? -18.365 35.218 48.588 1.00 90.56 977 ASP A C 1
ATOM 7622 O O . ASP A 1 977 ? -18.051 36.403 48.664 1.00 90.56 977 ASP A O 1
ATOM 7626 N N . LYS A 1 978 ? -17.598 34.300 47.981 1.00 90.19 978 LYS A N 1
ATOM 7627 C CA . LYS A 1 978 ? -16.209 34.513 47.534 1.00 90.19 978 LYS A CA 1
ATOM 7628 C C . LYS A 1 978 ? -16.060 34.708 46.022 1.00 90.19 978 LYS A C 1
ATOM 7630 O O . LYS A 1 978 ? -15.167 35.433 45.583 1.00 90.19 978 LYS A O 1
ATOM 7635 N N . LEU A 1 979 ? -16.930 34.082 45.227 1.00 94.25 979 LEU A N 1
ATOM 7636 C CA . LEU A 1 979 ? -16.846 34.040 43.764 1.00 94.25 979 LEU A CA 1
ATOM 7637 C C . LEU A 1 979 ? -18.109 34.627 43.108 1.00 94.25 979 LEU A C 1
ATOM 7639 O O . LEU A 1 979 ? -19.231 34.343 43.531 1.00 94.25 979 LEU A O 1
ATOM 7643 N N . ASP A 1 980 ? -17.928 35.427 42.055 1.00 95.00 980 ASP A N 1
ATOM 7644 C CA . ASP A 1 980 ? -18.986 35.805 41.105 1.00 95.00 980 ASP A CA 1
ATOM 7645 C C . ASP A 1 980 ? -18.816 35.060 39.777 1.00 95.00 980 ASP A C 1
ATOM 7647 O O . ASP A 1 980 ? -17.700 34.858 39.302 1.00 95.00 980 ASP A O 1
ATOM 7651 N N . LEU A 1 981 ? -19.931 34.693 39.144 1.00 96.31 981 LEU A N 1
ATOM 7652 C CA . LEU A 1 981 ? -19.951 34.123 37.797 1.00 96.31 981 LEU A CA 1
ATOM 7653 C C . LEU A 1 981 ? -19.988 35.252 36.763 1.00 96.31 981 LEU A C 1
ATOM 7655 O O . LEU A 1 981 ? -20.954 36.013 36.724 1.00 96.31 981 LEU A O 1
ATOM 7659 N N . LEU A 1 982 ? -18.969 35.329 35.905 1.00 94.88 982 LEU A N 1
ATOM 7660 C CA . LEU A 1 982 ? -18.934 36.271 34.781 1.00 94.88 982 LEU A CA 1
ATOM 7661 C C . LEU A 1 982 ? -19.584 35.683 33.527 1.00 94.88 982 LEU A C 1
ATOM 7663 O O . LEU A 1 982 ? -20.309 36.375 32.814 1.00 94.88 982 LEU A O 1
ATOM 7667 N N . LYS A 1 983 ? -19.305 34.406 33.244 1.00 95.19 983 LYS A N 1
ATOM 7668 C CA . LYS A 1 983 ? -19.764 33.712 32.037 1.00 95.19 983 LYS A CA 1
ATOM 7669 C C . LYS A 1 983 ? -19.807 32.203 32.269 1.00 95.19 983 LYS A C 1
ATOM 7671 O O . LYS A 1 983 ? -18.962 31.676 32.986 1.00 95.19 983 LYS A O 1
ATOM 7676 N N . ALA A 1 984 ? -20.735 31.509 31.620 1.00 95.69 984 ALA A N 1
ATOM 7677 C CA . ALA A 1 984 ? -20.709 30.056 31.483 1.00 95.69 984 ALA A CA 1
ATOM 7678 C C . ALA A 1 984 ? -20.870 29.668 30.006 1.00 95.69 984 ALA A C 1
ATOM 7680 O O . ALA A 1 984 ? -21.546 30.375 29.259 1.00 95.69 984 ALA A O 1
ATOM 7681 N N . GLU A 1 985 ? -20.241 28.568 29.600 1.00 96.44 985 GLU A N 1
ATOM 7682 C CA . GLU A 1 985 ? -20.261 28.013 28.243 1.00 96.44 985 GLU A CA 1
ATOM 7683 C C . GLU A 1 985 ? -20.402 26.487 28.295 1.00 96.44 985 GLU A C 1
ATOM 7685 O O . GLU A 1 985 ? -19.980 25.841 29.256 1.00 96.44 985 GLU A O 1
ATOM 7690 N N . THR A 1 986 ? -20.988 25.894 27.254 1.00 95.44 986 THR A N 1
ATOM 7691 C CA . THR A 1 986 ? -21.260 24.446 27.188 1.00 95.44 986 THR A CA 1
ATOM 7692 C C . THR A 1 986 ? -20.910 23.870 25.819 1.00 95.44 986 THR A C 1
ATOM 7694 O O . THR A 1 986 ? -21.111 24.517 24.791 1.00 95.44 986 THR A O 1
ATOM 7697 N N . ARG A 1 987 ? -20.379 22.643 25.793 1.00 93.50 987 ARG A N 1
ATOM 7698 C CA . ARG A 1 987 ? -19.951 21.955 24.567 1.00 93.50 987 ARG A CA 1
ATOM 7699 C C . ARG A 1 987 ? -20.353 20.487 24.602 1.00 93.50 987 ARG A C 1
ATOM 7701 O O . ARG A 1 987 ? -19.945 19.747 25.491 1.00 93.50 987 ARG A O 1
ATOM 7708 N N . ILE A 1 988 ? -21.108 20.054 23.595 1.00 91.00 988 ILE A N 1
ATOM 7709 C CA . ILE A 1 988 ? -21.167 18.641 23.204 1.00 91.00 988 ILE A CA 1
ATOM 7710 C C . ILE A 1 988 ? -19.874 18.365 22.434 1.00 91.00 988 ILE A C 1
ATOM 7712 O O . ILE A 1 988 ? -19.629 19.025 21.422 1.00 91.00 988 ILE A O 1
ATOM 7716 N N . LEU A 1 989 ? -19.039 17.453 22.932 1.00 87.56 989 LEU A N 1
ATOM 7717 C CA . LEU A 1 989 ? -17.712 17.194 22.368 1.00 87.56 989 LEU A CA 1
ATOM 7718 C C . LEU A 1 989 ? -17.832 16.495 21.012 1.00 87.56 989 LEU A C 1
ATOM 7720 O O . LEU A 1 989 ? -18.565 15.509 20.881 1.00 87.56 989 LEU A O 1
ATOM 7724 N N . GLU A 1 990 ? -17.096 16.969 20.014 1.00 81.69 990 GLU A N 1
ATOM 7725 C CA . GLU A 1 990 ? -17.083 16.401 18.663 1.00 81.69 990 GLU A CA 1
ATOM 7726 C C . GLU A 1 990 ? -15.904 15.446 18.427 1.00 81.69 990 GLU A C 1
ATOM 7728 O O . GLU A 1 990 ? -14.821 15.582 18.987 1.00 81.69 990 GLU A O 1
ATOM 7733 N N . ILE A 1 991 ? -16.121 14.467 17.548 1.00 73.75 991 ILE A N 1
ATOM 7734 C CA . ILE A 1 991 ? -15.114 13.529 17.046 1.00 73.75 991 ILE A CA 1
ATOM 7735 C C . ILE A 1 991 ? -15.146 13.649 15.524 1.00 73.75 991 ILE A C 1
ATOM 7737 O O . ILE A 1 991 ? -16.168 13.371 14.902 1.00 73.75 991 ILE A O 1
ATOM 7741 N N . TRP A 1 992 ? -14.054 14.115 14.914 1.00 69.44 992 TRP A N 1
ATOM 7742 C CA . TRP A 1 992 ? -13.956 14.331 13.458 1.00 69.44 992 TRP A CA 1
ATOM 7743 C C . TRP A 1 992 ? -15.122 15.151 12.858 1.00 69.44 992 TRP A C 1
ATOM 7745 O O . TRP A 1 992 ? -15.558 14.885 11.739 1.00 69.44 992 TRP A O 1
ATOM 7755 N N . LYS A 1 993 ? -15.591 16.178 13.591 1.00 64.56 993 LYS A N 1
ATOM 7756 C CA . LYS A 1 993 ? -16.750 17.050 13.276 1.00 64.56 993 LYS A CA 1
ATOM 7757 C C . LYS A 1 993 ? -18.135 16.386 13.389 1.00 64.56 993 LYS A C 1
ATOM 7759 O O . LYS A 1 993 ? -19.119 16.939 12.906 1.00 64.56 993 LYS A O 1
ATOM 7764 N N . VAL A 1 994 ? -18.235 15.221 14.031 1.00 63.22 994 VAL A N 1
ATOM 7765 C CA . VAL A 1 994 ? -19.508 14.574 14.392 1.00 63.22 994 VAL A CA 1
ATOM 7766 C C . VAL A 1 994 ? -19.719 14.704 15.900 1.00 63.22 994 VAL A C 1
ATOM 7768 O O . VAL A 1 994 ? -18.813 14.405 16.676 1.00 63.22 994 VAL A O 1
ATOM 7771 N N . GLN A 1 995 ? -20.901 15.145 16.332 1.00 70.38 995 GLN A N 1
ATOM 7772 C CA . GLN A 1 995 ? -21.217 15.282 17.758 1.00 70.38 995 GLN A CA 1
ATOM 7773 C C . GLN A 1 995 ? -21.222 13.918 18.458 1.00 70.38 995 GLN A C 1
ATOM 7775 O O . GLN A 1 995 ? -21.873 12.974 18.008 1.00 70.38 995 GLN A O 1
ATOM 7780 N N . SER A 1 996 ? -20.496 13.821 19.572 1.00 78.88 996 SER A N 1
ATOM 7781 C CA . SER A 1 996 ? -20.554 12.671 20.475 1.00 78.88 996 SER A CA 1
ATOM 7782 C C . SER A 1 996 ? -21.646 12.861 21.536 1.00 78.88 996 SER A C 1
ATOM 7784 O O . SER A 1 996 ? -22.374 13.848 21.535 1.00 78.88 996 SER A O 1
ATOM 7786 N N . ASN A 1 997 ? -21.765 11.912 22.462 1.00 81.69 997 ASN A N 1
ATOM 7787 C CA . ASN A 1 997 ? -22.672 12.018 23.610 1.00 81.69 997 ASN A CA 1
ATOM 7788 C C . ASN A 1 997 ? -22.011 12.637 24.866 1.00 81.69 997 ASN A C 1
ATOM 7790 O O . ASN A 1 997 ? -22.677 12.838 25.875 1.00 81.69 997 ASN A O 1
ATOM 7794 N N . GLN A 1 998 ? -20.700 12.904 24.838 1.00 88.06 998 GLN A N 1
ATOM 7795 C CA . GLN A 1 998 ? -19.996 13.448 26.004 1.00 88.06 998 GLN A CA 1
ATOM 7796 C C . GLN A 1 998 ? -19.994 14.978 25.991 1.00 88.06 998 GLN A C 1
ATOM 7798 O O . GLN A 1 998 ? -20.029 15.608 24.931 1.00 88.06 998 GLN A O 1
ATOM 7803 N N . VAL A 1 999 ? -19.961 15.563 27.186 1.00 93.12 999 VAL A N 1
ATOM 7804 C CA . VAL A 1 999 ? -20.220 16.986 27.413 1.00 93.12 999 VAL A CA 1
ATOM 7805 C C . VAL A 1 999 ? -19.159 17.630 28.296 1.00 93.12 999 VAL A C 1
ATOM 7807 O O . VAL A 1 999 ? -18.629 16.995 29.209 1.00 93.12 999 VAL A O 1
ATOM 7810 N N . ALA A 1 1000 ? -18.902 18.910 28.036 1.00 96.50 1000 ALA A N 1
ATOM 7811 C CA . ALA A 1 1000 ? -18.093 19.784 28.868 1.00 96.50 1000 ALA A CA 1
ATOM 7812 C C . ALA A 1 1000 ? -18.875 21.052 29.248 1.00 96.50 1000 ALA A C 1
ATOM 7814 O O . ALA A 1 1000 ? -19.633 21.601 28.442 1.00 96.50 1000 ALA A O 1
ATOM 7815 N N . LEU A 1 1001 ? -18.665 21.514 30.480 1.00 97.44 1001 LEU A N 1
ATOM 7816 C CA . LEU A 1 1001 ? -19.232 22.736 31.052 1.00 97.44 1001 LEU A CA 1
ATOM 7817 C C . LEU A 1 1001 ? -18.077 23.596 31.574 1.00 97.44 1001 LEU A C 1
ATOM 7819 O O . LEU A 1 1001 ? -17.248 23.109 32.340 1.00 97.44 1001 LEU A O 1
ATOM 7823 N N . LEU A 1 1002 ? -18.028 24.860 31.155 1.00 97.75 1002 LEU A N 1
ATOM 7824 C CA . LEU A 1 1002 ? -16.980 25.824 31.487 1.00 97.75 1002 LEU A CA 1
ATOM 7825 C C . LEU A 1 1002 ? -17.601 27.042 32.177 1.00 97.75 1002 LEU A C 1
ATOM 7827 O O . LEU A 1 1002 ? -18.605 27.581 31.715 1.00 97.75 1002 LEU A O 1
ATOM 7831 N N . MET A 1 1003 ? -16.989 27.503 33.266 1.00 97.88 1003 MET A N 1
ATOM 7832 C CA . MET A 1 1003 ? -17.339 28.733 33.975 1.00 97.88 1003 MET A CA 1
ATOM 7833 C C . MET A 1 1003 ? -16.136 29.668 34.067 1.00 97.88 1003 MET A C 1
ATOM 7835 O O . MET A 1 1003 ? -15.047 29.256 34.458 1.00 97.88 1003 MET A O 1
ATOM 7839 N N . ILE A 1 1004 ? -16.354 30.946 33.759 1.00 96.88 1004 ILE A N 1
ATOM 7840 C CA . ILE A 1 1004 ? -15.427 32.032 34.074 1.00 96.88 1004 ILE A CA 1
ATOM 7841 C C . ILE A 1 1004 ? -15.913 32.668 35.376 1.00 96.88 1004 ILE A C 1
ATOM 7843 O O . ILE A 1 1004 ? -16.983 33.286 35.415 1.00 96.88 1004 ILE A O 1
ATOM 7847 N N . LEU A 1 1005 ? -15.140 32.477 36.442 1.00 95.56 1005 LEU A N 1
ATOM 7848 C CA . LEU A 1 1005 ? -15.428 32.970 37.785 1.00 95.56 1005 LEU A CA 1
ATOM 7849 C C . LEU A 1 1005 ? -14.480 34.120 38.136 1.00 95.56 1005 LEU A C 1
ATOM 7851 O O . LEU A 1 1005 ? -13.362 34.197 37.629 1.00 95.56 1005 LEU A O 1
ATOM 7855 N N . LYS A 1 1006 ? -14.916 35.007 39.027 1.00 94.25 1006 LYS A N 1
ATOM 7856 C CA . LYS A 1 1006 ? -14.131 36.133 39.535 1.00 94.25 1006 LYS A CA 1
ATOM 7857 C C . LYS A 1 1006 ? -14.056 36.091 41.052 1.00 94.25 1006 LYS A C 1
ATOM 7859 O O . LYS A 1 1006 ? -15.090 36.072 41.718 1.00 94.25 1006 LYS A O 1
ATOM 7864 N N . ILE A 1 1007 ? -12.840 36.114 41.590 1.00 92.31 1007 ILE A N 1
ATOM 7865 C CA . ILE A 1 1007 ? -12.590 36.218 43.031 1.00 92.31 1007 ILE A CA 1
ATOM 7866 C C . ILE A 1 1007 ? -12.942 37.640 43.475 1.00 92.31 1007 ILE A C 1
ATOM 7868 O O . ILE A 1 1007 ? -12.436 38.615 42.918 1.00 92.31 1007 ILE A O 1
ATOM 7872 N N . LYS A 1 1008 ? -13.814 37.772 44.478 1.00 90.88 1008 LYS A N 1
ATOM 7873 C CA . LYS A 1 1008 ? -14.369 39.070 44.902 1.00 90.88 1008 LYS A CA 1
ATOM 7874 C C . LYS A 1 1008 ? -13.344 40.014 45.512 1.00 90.88 1008 LYS A C 1
ATOM 7876 O O . LYS A 1 1008 ? -13.380 41.207 45.234 1.00 90.88 1008 LYS A O 1
ATOM 7881 N N . GLU A 1 1009 ? -12.439 39.479 46.324 1.00 86.38 1009 GLU A N 1
ATOM 7882 C CA . GLU A 1 1009 ? -11.477 40.278 47.089 1.00 86.38 1009 GLU A CA 1
ATOM 7883 C C . GLU A 1 1009 ? -10.245 40.683 46.265 1.00 86.38 1009 GLU A C 1
ATOM 7885 O O . GLU A 1 1009 ? -9.769 41.807 46.398 1.00 86.38 1009 GLU A O 1
ATOM 7890 N N . THR A 1 1010 ? -9.745 39.805 45.386 1.00 86.12 1010 THR A N 1
ATOM 7891 C CA . THR A 1 1010 ? -8.586 40.100 44.518 1.00 86.12 1010 THR A CA 1
ATOM 7892 C C . THR A 1 1010 ? -8.983 40.686 43.161 1.00 86.12 1010 THR A C 1
ATOM 7894 O O . THR A 1 1010 ? -8.160 41.296 42.484 1.00 86.12 1010 THR A O 1
ATOM 7897 N N . GLY A 1 1011 ? -10.235 40.495 42.733 1.00 88.00 1011 GLY A N 1
ATOM 7898 C CA . GLY A 1 1011 ? -10.726 40.879 41.409 1.00 88.00 1011 GLY A CA 1
ATOM 7899 C C . GLY A 1 1011 ? -10.243 39.984 40.258 1.00 88.00 1011 GLY A C 1
ATOM 7900 O O . GLY A 1 1011 ? -10.569 40.278 39.105 1.00 88.00 1011 GLY A O 1
ATOM 7901 N N . GLN A 1 1012 ? -9.494 38.919 40.553 1.00 89.38 1012 GLN A N 1
ATOM 7902 C CA . GLN A 1 1012 ? -8.858 38.037 39.574 1.00 89.38 1012 GLN A CA 1
ATOM 7903 C C . GLN A 1 1012 ? -9.878 37.093 38.920 1.00 89.38 1012 GLN A C 1
ATOM 7905 O O . GLN A 1 1012 ? -10.746 36.536 39.596 1.00 89.38 1012 GLN A O 1
ATOM 7910 N N . GLU A 1 1013 ? -9.781 36.931 37.600 1.00 93.38 1013 GLU A N 1
ATOM 7911 C CA . GLU A 1 1013 ? -10.623 36.020 36.814 1.00 93.38 1013 GLU A CA 1
ATOM 7912 C C . GLU A 1 1013 ? -9.936 34.660 36.669 1.00 93.38 1013 GLU A C 1
ATOM 7914 O O . GLU A 1 1013 ? -8.732 34.604 36.431 1.00 93.38 1013 GLU A O 1
ATOM 7919 N N . ILE A 1 1014 ? -10.706 33.580 36.782 1.00 94.50 1014 ILE A N 1
ATOM 7920 C CA . ILE A 1 1014 ? -10.264 32.190 36.621 1.00 94.50 1014 ILE A CA 1
ATOM 7921 C C . ILE A 1 1014 ? -11.256 31.430 35.738 1.00 94.50 1014 ILE A C 1
ATOM 7923 O O . ILE A 1 1014 ? -12.445 31.756 35.692 1.00 94.50 1014 ILE A O 1
ATOM 7927 N N . CYS A 1 1015 ? -10.788 30.379 35.076 1.00 95.94 1015 CYS A N 1
ATOM 7928 C CA . CYS A 1 1015 ? -11.625 29.445 34.338 1.00 95.94 1015 CYS A CA 1
ATOM 7929 C C . CYS A 1 1015 ? -11.687 28.096 35.052 1.00 95.94 1015 CYS A C 1
ATOM 7931 O O . CYS A 1 1015 ? -10.671 27.550 35.472 1.00 95.94 1015 CYS A O 1
ATOM 7933 N N . VAL A 1 1016 ? -12.888 27.537 35.153 1.00 97.50 1016 VAL A N 1
ATOM 7934 C CA . VAL A 1 1016 ? -13.141 26.209 35.715 1.00 97.50 1016 VAL A CA 1
ATOM 7935 C C . VAL A 1 1016 ? -13.894 25.402 34.672 1.00 97.50 1016 VAL A C 1
ATOM 7937 O O . VAL A 1 1016 ? -14.943 25.840 34.206 1.00 97.50 1016 VAL A O 1
ATOM 7940 N N . THR A 1 1017 ? -13.382 24.232 34.300 1.00 97.69 1017 THR A N 1
ATOM 7941 C CA . THR A 1 1017 ? -14.038 23.334 33.339 1.00 97.69 1017 THR A CA 1
ATOM 7942 C C . THR A 1 1017 ? -14.271 21.964 33.960 1.00 97.69 1017 THR A C 1
ATOM 7944 O O . THR A 1 1017 ? -13.395 21.439 34.642 1.00 97.69 1017 THR A O 1
ATOM 7947 N N . THR A 1 1018 ? -15.436 21.369 33.703 1.00 97.50 1018 THR A N 1
ATOM 7948 C CA . THR A 1 1018 ? -15.762 19.986 34.071 1.00 97.50 1018 THR A CA 1
ATOM 7949 C C . THR A 1 1018 ? -16.158 19.162 32.843 1.00 97.50 1018 THR A C 1
ATOM 7951 O O . THR A 1 1018 ? -16.825 19.676 31.941 1.00 97.50 1018 THR A O 1
ATOM 7954 N N . THR A 1 1019 ? -15.746 17.892 32.787 1.00 96.69 1019 THR A N 1
ATOM 7955 C CA . THR A 1 1019 ? -16.015 16.968 31.668 1.00 96.69 1019 THR A CA 1
ATOM 7956 C C . THR A 1 1019 ? -16.198 15.519 32.145 1.00 96.69 1019 THR A C 1
ATOM 7958 O O . THR A 1 1019 ? -15.800 15.171 33.255 1.00 96.69 1019 THR A O 1
ATOM 7961 N N . HIS A 1 1020 ? -16.790 14.670 31.299 1.00 92.62 1020 HIS A N 1
ATOM 7962 C CA . HIS A 1 1020 ? -16.866 13.214 31.484 1.00 92.62 1020 HIS A CA 1
ATOM 7963 C C . HIS A 1 1020 ? -16.667 12.529 30.108 1.00 92.62 1020 HIS A C 1
ATOM 7965 O O . HIS A 1 1020 ? -17.552 12.586 29.253 1.00 92.62 1020 HIS A O 1
ATOM 7971 N N . LEU A 1 1021 ? -15.528 11.853 29.877 1.00 90.69 1021 LEU A N 1
ATOM 7972 C CA . LEU A 1 1021 ? -15.182 11.170 28.605 1.00 90.69 1021 LEU A CA 1
ATOM 7973 C C . LEU A 1 1021 ? -15.663 9.699 28.524 1.00 90.69 1021 LEU A C 1
ATOM 7975 O O . LEU A 1 1021 ? -16.321 9.198 29.422 1.00 90.69 1021 LEU A O 1
ATOM 7979 N N . LYS A 1 1022 ? -15.488 8.983 27.402 1.00 79.81 1022 LYS A N 1
ATOM 7980 C CA . LYS A 1 1022 ? -16.222 7.710 27.186 1.00 79.81 1022 LYS A CA 1
ATOM 7981 C C . LYS A 1 1022 ? -15.649 6.500 27.958 1.00 79.81 1022 LYS A C 1
ATOM 7983 O O . LYS A 1 1022 ? -14.601 5.977 27.590 1.00 79.81 1022 LYS A O 1
ATOM 7988 N N . ALA A 1 1023 ? -16.429 5.962 28.902 1.00 56.91 1023 ALA A N 1
ATOM 7989 C CA . ALA A 1 1023 ? -16.083 4.863 29.825 1.00 56.91 1023 ALA A CA 1
ATOM 7990 C C . ALA A 1 1023 ? -15.821 3.446 29.268 1.00 56.91 1023 ALA A C 1
ATOM 7992 O O . ALA A 1 1023 ? -15.471 2.536 30.019 1.00 56.91 1023 ALA A O 1
ATOM 7993 N N . ARG A 1 1024 ? -15.977 3.187 27.962 1.00 60.03 1024 ARG A N 1
ATOM 7994 C CA . ARG A 1 1024 ? -15.747 1.826 27.432 1.00 60.03 1024 ARG A CA 1
ATOM 7995 C C . ARG A 1 1024 ? -14.248 1.569 27.207 1.00 60.03 1024 ARG A C 1
ATOM 7997 O O . ARG A 1 1024 ? -13.548 2.384 26.605 1.00 60.03 1024 ARG A O 1
ATOM 8004 N N . LYS A 1 1025 ? -13.752 0.409 27.652 1.00 46.53 1025 LYS A N 1
ATOM 8005 C CA . LYS A 1 1025 ? -12.360 -0.029 27.446 1.00 46.53 1025 LYS A CA 1
ATOM 8006 C C . LYS A 1 1025 ? -12.168 -0.615 26.043 1.00 46.53 1025 LYS A C 1
ATOM 8008 O O . LYS A 1 1025 ? -12.900 -1.509 25.630 1.00 46.53 1025 LYS A O 1
ATOM 8013 N N . GLY A 1 1026 ? -11.149 -0.151 25.319 1.00 48.12 1026 GLY A N 1
ATOM 8014 C CA . GLY A 1 1026 ? -10.743 -0.729 24.035 1.00 48.12 1026 GLY A CA 1
ATOM 8015 C C . GLY A 1 1026 ? -9.806 0.185 23.236 1.00 48.12 1026 GLY A C 1
ATOM 8016 O O . GLY A 1 1026 ? -9.870 1.401 23.382 1.00 48.12 1026 GLY A O 1
ATOM 8017 N N . PRO A 1 1027 ? -8.951 -0.356 22.353 1.00 41.19 1027 PRO A N 1
ATOM 8018 C CA . PRO A 1 1027 ? -7.925 0.431 21.662 1.00 41.19 1027 PRO A CA 1
ATOM 8019 C C . PRO A 1 1027 ? -8.448 1.304 20.506 1.00 41.19 1027 PRO A C 1
ATOM 8021 O O . PRO A 1 1027 ? -7.678 2.072 19.946 1.00 41.19 1027 PRO A O 1
ATOM 8024 N N . LEU A 1 1028 ? -9.723 1.171 20.121 1.00 53.72 1028 LEU A N 1
ATOM 8025 C CA . LEU A 1 1028 ? -10.439 2.161 19.300 1.00 53.72 1028 LEU A CA 1
ATOM 8026 C C . LEU A 1 1028 ? -10.948 3.325 20.176 1.00 53.72 1028 LEU A C 1
ATOM 8028 O O . LEU A 1 1028 ? -11.054 4.462 19.729 1.00 53.72 1028 LEU A O 1
ATOM 8032 N N . LEU A 1 1029 ? -11.269 3.027 21.438 1.00 70.00 1029 LEU A N 1
ATOM 8033 C CA . LEU A 1 1029 ? -11.936 3.930 22.372 1.00 70.00 1029 LEU A CA 1
ATOM 8034 C C . LEU A 1 1029 ? -10.945 4.858 23.082 1.00 70.00 1029 LEU A C 1
ATOM 8036 O O . LEU A 1 1029 ? -11.296 6.003 23.334 1.00 70.00 1029 LEU A O 1
ATOM 8040 N N . SER A 1 1030 ? -9.696 4.432 23.296 1.00 75.12 1030 SER A N 1
ATOM 8041 C CA . SER A 1 1030 ? -8.610 5.338 23.699 1.00 75.12 1030 SER A CA 1
ATOM 8042 C C . SER A 1 1030 ? -8.277 6.358 22.601 1.00 75.12 1030 SER A C 1
ATOM 8044 O O . SER A 1 1030 ? -8.096 7.537 22.891 1.00 75.12 1030 SER A O 1
ATOM 8046 N N . THR A 1 1031 ? -8.294 5.955 21.321 1.00 75.12 1031 THR A N 1
ATOM 8047 C CA . THR A 1 1031 ? -8.225 6.904 20.193 1.00 75.12 1031 THR A CA 1
ATOM 8048 C C . THR A 1 1031 ? -9.424 7.852 20.200 1.00 75.12 1031 THR A C 1
ATOM 8050 O O . THR A 1 1031 ? -9.241 9.055 20.070 1.00 75.12 1031 THR A O 1
ATOM 8053 N N . LEU A 1 1032 ? -10.640 7.343 20.416 1.00 78.12 1032 LEU A N 1
ATOM 8054 C CA . LEU A 1 1032 ? -11.851 8.166 20.487 1.00 78.12 1032 LEU A CA 1
ATOM 8055 C C . LEU A 1 1032 ? -11.795 9.194 21.632 1.00 78.12 1032 LEU A C 1
ATOM 8057 O O . LEU A 1 1032 ? -12.070 10.367 21.391 1.00 78.12 1032 LEU A O 1
ATOM 8061 N N . ARG A 1 1033 ? -11.375 8.793 22.842 1.00 86.62 1033 ARG A N 1
ATOM 8062 C CA . ARG A 1 1033 ? -11.134 9.707 23.974 1.00 86.62 1033 ARG A CA 1
ATOM 8063 C C . ARG A 1 1033 ? -10.090 10.768 23.639 1.00 86.62 1033 ARG A C 1
ATOM 8065 O O . ARG A 1 1033 ? -10.288 11.932 23.963 1.00 86.62 1033 ARG A O 1
ATOM 8072 N N . ASN A 1 1034 ? -9.012 10.390 22.954 1.00 90.06 1034 ASN A N 1
ATOM 8073 C CA . ASN A 1 1034 ? -7.972 11.323 22.530 1.00 90.06 1034 ASN A CA 1
ATOM 8074 C C . ASN A 1 1034 ? -8.498 12.399 21.562 1.00 90.06 1034 ASN A C 1
ATOM 8076 O O . ASN A 1 1034 ? -8.140 13.566 21.685 1.00 90.06 1034 ASN A O 1
ATOM 8080 N N . GLU A 1 1035 ? -9.380 12.035 20.627 1.00 86.44 1035 GLU A N 1
ATOM 8081 C CA . GLU A 1 1035 ? -10.015 13.010 19.729 1.00 86.44 1035 GLU A CA 1
ATOM 8082 C C . GLU A 1 1035 ? -11.041 13.891 20.468 1.00 86.44 1035 GLU A C 1
ATOM 8084 O O . GLU A 1 1035 ? -11.063 15.098 20.237 1.00 86.44 1035 GLU A O 1
ATOM 8089 N N . GLN A 1 1036 ? -11.807 13.337 21.422 1.00 89.62 1036 GLN A N 1
ATOM 8090 C CA . GLN A 1 1036 ? -12.662 14.133 22.323 1.00 89.62 1036 GLN A CA 1
ATOM 8091 C C . GLN A 1 1036 ? -11.843 15.130 23.162 1.00 89.62 1036 GLN A C 1
ATOM 8093 O O . GLN A 1 1036 ? -12.280 16.258 23.373 1.00 89.62 1036 GLN A O 1
ATOM 8098 N N . GLY A 1 1037 ? -10.641 14.741 23.603 1.00 91.56 1037 GLY A N 1
ATOM 8099 C CA . GLY A 1 1037 ? -9.698 15.616 24.302 1.00 91.56 1037 GLY A CA 1
ATOM 8100 C C . GLY A 1 1037 ? -9.206 16.787 23.454 1.00 91.56 1037 GLY A C 1
ATOM 8101 O O . GLY A 1 1037 ? -9.070 17.893 23.965 1.00 91.56 1037 GLY A O 1
ATOM 8102 N N . LYS A 1 1038 ? -8.997 16.585 22.149 1.00 92.00 1038 LYS A N 1
ATOM 8103 C CA . LYS A 1 1038 ? -8.604 17.669 21.232 1.00 92.00 1038 LYS A CA 1
ATOM 8104 C C . LYS A 1 1038 ? -9.720 18.694 21.038 1.00 92.00 1038 LYS A C 1
ATOM 8106 O O . LYS A 1 1038 ? -9.440 19.889 21.054 1.00 92.00 1038 LYS A O 1
ATOM 8111 N N . ASP A 1 1039 ? -10.971 18.250 20.890 1.00 93.06 1039 ASP A N 1
ATOM 8112 C CA . ASP A 1 1039 ? -12.118 19.167 20.817 1.00 93.06 1039 ASP A CA 1
ATOM 8113 C C . ASP A 1 1039 ? -12.359 19.888 22.153 1.00 93.06 1039 ASP A C 1
ATOM 8115 O O . ASP A 1 1039 ? -12.625 21.088 22.162 1.00 93.06 1039 ASP A O 1
ATOM 8119 N N . LEU A 1 1040 ? -12.174 19.191 23.281 1.00 94.94 1040 LEU A N 1
ATOM 8120 C CA . LEU A 1 1040 ? -12.201 19.780 24.622 1.00 94.94 1040 LEU A CA 1
ATOM 8121 C C . LEU A 1 1040 ? -11.149 20.888 24.773 1.00 94.94 1040 LEU A C 1
ATOM 8123 O O . LEU A 1 1040 ? -11.502 21.994 25.174 1.00 94.94 1040 LEU A O 1
ATOM 8127 N N . MET A 1 1041 ? -9.886 20.630 24.418 1.00 94.19 1041 MET A N 1
ATOM 8128 C CA . MET A 1 1041 ? -8.834 21.647 24.508 1.00 94.19 1041 MET A CA 1
ATOM 8129 C C . MET A 1 1041 ? -9.092 22.820 23.564 1.00 94.19 1041 MET A C 1
ATOM 8131 O O . MET A 1 1041 ? -8.996 23.962 24.000 1.00 94.19 1041 MET A O 1
ATOM 8135 N N . HIS A 1 1042 ? -9.533 22.576 22.325 1.00 92.38 1042 HIS A N 1
ATOM 8136 C CA . HIS A 1 1042 ? -9.883 23.660 21.403 1.00 92.38 1042 HIS A CA 1
ATOM 8137 C C . HIS A 1 1042 ? -11.074 24.507 21.900 1.00 92.38 1042 HIS A C 1
ATOM 8139 O O . HIS A 1 1042 ? -11.100 25.726 21.718 1.00 92.38 1042 HIS A O 1
ATOM 8145 N N . PHE A 1 1043 ? -12.057 23.884 22.559 1.00 94.06 1043 PHE A N 1
ATOM 8146 C CA . PHE A 1 1043 ? -13.159 24.584 23.221 1.00 94.06 1043 PHE A CA 1
ATOM 8147 C C . PHE A 1 1043 ? -12.682 25.428 24.413 1.00 94.06 1043 PHE A C 1
ATOM 8149 O O . PHE A 1 1043 ? -13.161 26.549 24.581 1.00 94.06 1043 PHE A O 1
ATOM 8156 N N . ILE A 1 1044 ? -11.739 24.923 25.209 1.00 94.69 1044 ILE A N 1
ATOM 8157 C CA . ILE A 1 1044 ? -11.149 25.625 26.357 1.00 94.69 1044 ILE A CA 1
ATOM 8158 C C . ILE A 1 1044 ? -10.293 26.815 25.890 1.00 94.69 1044 ILE A C 1
ATOM 8160 O O . ILE A 1 1044 ? -10.567 27.949 26.279 1.00 94.69 1044 ILE A O 1
ATOM 8164 N N . GLU A 1 1045 ? -9.318 26.590 25.003 1.00 92.19 1045 GLU A N 1
ATOM 8165 C CA . GLU A 1 1045 ? -8.419 27.619 24.445 1.00 92.19 1045 GLU A CA 1
ATOM 8166 C C . GLU A 1 1045 ? -9.196 28.810 23.859 1.00 92.19 1045 GLU A C 1
ATOM 8168 O O . GLU A 1 1045 ? -8.804 29.964 24.018 1.00 92.19 1045 GLU A O 1
ATOM 8173 N N . ARG A 1 1046 ? -10.348 28.538 23.234 1.00 91.81 1046 ARG A N 1
ATOM 8174 C CA . ARG A 1 1046 ? -11.235 29.542 22.631 1.00 91.81 1046 ARG A CA 1
ATOM 8175 C C . ARG A 1 1046 ? -12.001 30.421 23.635 1.00 91.81 1046 ARG A C 1
ATOM 8177 O O . ARG A 1 1046 ? -12.543 31.449 23.227 1.00 91.81 1046 ARG A O 1
ATOM 8184 N N . HIS A 1 1047 ? -12.105 30.023 24.902 1.00 91.88 1047 HIS A N 1
ATOM 8185 C CA . HIS A 1 1047 ? -12.930 30.712 25.906 1.00 91.88 1047 HIS A CA 1
ATOM 8186 C C . HIS A 1 1047 ? -12.173 31.151 27.162 1.00 91.88 1047 HIS A C 1
ATOM 8188 O O . HIS A 1 1047 ? -12.665 32.027 27.874 1.00 91.88 1047 HIS A O 1
ATOM 8194 N N . CYS A 1 1048 ? -11.007 30.570 27.445 1.00 87.38 1048 CYS A N 1
ATOM 8195 C CA . CYS A 1 1048 ? -10.195 30.953 28.596 1.00 87.38 1048 CYS A CA 1
ATOM 8196 C C . CYS A 1 1048 ? -9.364 32.219 28.352 1.00 87.38 1048 CYS A C 1
ATOM 8198 O O . CYS A 1 1048 ? -9.157 32.988 29.293 1.00 87.38 1048 CYS A O 1
ATOM 8200 N N . ASP A 1 1049 ? -8.928 32.471 27.113 1.00 81.31 1049 ASP A N 1
ATOM 8201 C CA . ASP A 1 1049 ? -7.820 33.391 26.812 1.00 81.31 1049 ASP A CA 1
ATOM 8202 C C . ASP A 1 1049 ? -6.595 33.045 27.698 1.00 81.31 1049 ASP A C 1
ATOM 8204 O O . ASP A 1 1049 ? -6.359 31.878 28.007 1.00 81.31 1049 ASP A O 1
ATOM 8208 N N . ASN A 1 1050 ? -5.845 34.045 28.170 1.00 81.69 1050 ASN A N 1
ATOM 8209 C CA . ASN A 1 1050 ? -4.717 33.872 29.095 1.00 81.69 1050 ASN A CA 1
ATOM 8210 C C . ASN A 1 1050 ? -5.155 33.810 30.581 1.00 81.69 1050 ASN A C 1
ATOM 8212 O O . ASN A 1 1050 ? -4.435 34.305 31.451 1.00 81.69 1050 ASN A O 1
ATOM 8216 N N . ARG A 1 1051 ? -6.357 33.305 30.900 1.00 90.00 1051 ARG A N 1
ATOM 8217 C CA . ARG A 1 1051 ? -6.806 33.172 32.301 1.00 90.00 1051 ARG A CA 1
ATOM 8218 C C . ARG A 1 1051 ? -6.235 31.906 32.951 1.00 90.00 1051 ARG A C 1
ATOM 8220 O O . ARG A 1 1051 ? -6.162 30.880 32.276 1.00 90.00 1051 ARG A O 1
ATOM 8227 N N . PRO A 1 1052 ? -5.944 31.930 34.267 1.00 92.44 1052 PRO A N 1
ATOM 8228 C CA . PRO A 1 1052 ? -5.665 30.719 35.030 1.00 92.44 1052 PRO A CA 1
ATOM 8229 C C . PRO A 1 1052 ? -6.828 29.732 34.887 1.00 92.44 1052 PRO A C 1
ATOM 8231 O O . PRO A 1 1052 ? -7.988 30.118 35.059 1.00 92.44 1052 PRO A O 1
ATOM 8234 N N . LEU A 1 1053 ? -6.531 28.470 34.587 1.00 95.19 1053 LEU A N 1
ATOM 8235 C CA . LEU A 1 1053 ? -7.529 27.434 34.318 1.00 95.19 1053 LEU A CA 1
ATOM 8236 C C . LEU A 1 1053 ? -7.344 26.239 35.253 1.00 95.19 1053 LEU A C 1
ATOM 8238 O O . LEU A 1 1053 ? -6.229 25.772 35.476 1.00 95.19 1053 LEU A O 1
ATOM 8242 N N . ILE A 1 1054 ? -8.475 25.711 35.722 1.00 97.12 1054 ILE A N 1
ATOM 8243 C CA . ILE A 1 1054 ? -8.605 24.425 36.406 1.00 97.12 1054 ILE A CA 1
ATOM 8244 C C . ILE A 1 1054 ? -9.546 23.540 35.576 1.00 97.12 1054 ILE A C 1
ATOM 8246 O O . ILE A 1 1054 ? -10.681 23.925 35.283 1.00 97.12 1054 ILE A O 1
ATOM 8250 N N . LEU A 1 1055 ? -9.074 22.361 35.175 1.00 97.25 1055 LEU A N 1
ATOM 8251 C CA . LEU A 1 1055 ? -9.805 21.383 34.370 1.00 97.25 1055 LEU A CA 1
ATOM 8252 C C . LEU A 1 1055 ? -9.995 20.091 35.174 1.00 97.25 1055 LEU A C 1
ATOM 8254 O O . LEU A 1 1055 ? -9.054 19.343 35.420 1.00 97.25 1055 LEU A O 1
ATOM 8258 N N . CYS A 1 1056 ? -11.239 19.834 35.558 1.00 97.50 1056 CYS A N 1
ATOM 8259 C CA . CYS A 1 1056 ? -11.668 18.702 36.369 1.00 97.50 1056 CYS A CA 1
ATOM 8260 C C . CYS A 1 1056 ? -12.423 17.666 35.520 1.00 97.50 1056 CYS A C 1
ATOM 8262 O O . CYS A 1 1056 ? -13.173 18.036 34.613 1.00 97.50 1056 CYS A O 1
ATOM 8264 N N . GLY A 1 1057 ? -12.346 16.381 35.862 1.00 95.25 1057 GLY A N 1
ATOM 8265 C CA . GLY A 1 1057 ? -13.318 15.410 35.355 1.00 95.25 1057 GLY A CA 1
ATOM 8266 C C . GLY A 1 1057 ? -12.915 13.948 35.463 1.00 95.25 1057 GLY A C 1
ATOM 8267 O O . GLY A 1 1057 ? -11.780 13.624 35.803 1.00 95.25 1057 GLY A O 1
ATOM 8268 N N . ASP A 1 1058 ? -13.859 13.089 35.084 1.00 94.00 1058 ASP A N 1
ATOM 8269 C CA . ASP A 1 1058 ? -13.618 11.676 34.800 1.00 94.00 1058 ASP A CA 1
ATOM 8270 C C . ASP A 1 1058 ? -13.235 11.530 33.317 1.00 94.00 1058 ASP A C 1
ATOM 8272 O O . ASP A 1 1058 ? -14.060 11.663 32.400 1.00 94.00 1058 ASP A O 1
ATOM 8276 N N . PHE A 1 1059 ? -11.952 11.280 33.065 1.00 93.19 1059 PHE A N 1
ATOM 8277 C CA . PHE A 1 1059 ? -11.414 11.112 31.717 1.00 93.19 1059 PHE A CA 1
ATOM 8278 C C . PHE A 1 1059 ? -11.518 9.662 31.225 1.00 93.19 1059 PHE A C 1
ATOM 8280 O O . PHE A 1 1059 ? -11.286 9.409 30.039 1.00 93.19 1059 PHE A O 1
ATOM 8287 N N . ASN A 1 1060 ? -11.923 8.721 32.088 1.00 89.94 1060 ASN A N 1
ATOM 8288 C CA . ASN A 1 1060 ? -12.128 7.307 31.766 1.00 89.94 1060 ASN A CA 1
ATOM 8289 C C . ASN A 1 1060 ? -10.940 6.652 31.027 1.00 89.94 1060 ASN A C 1
ATOM 8291 O O . ASN A 1 1060 ? -11.101 5.781 30.165 1.00 89.94 1060 ASN A O 1
ATOM 8295 N N . ALA A 1 1061 ? -9.737 7.115 31.358 1.00 89.12 1061 ALA A N 1
ATOM 8296 C CA . ALA A 1 1061 ? -8.471 6.774 30.735 1.00 89.12 1061 ALA A CA 1
ATOM 8297 C C . ALA A 1 1061 ? -7.371 6.822 31.792 1.00 89.12 1061 ALA A C 1
ATOM 8299 O O . ALA A 1 1061 ? -7.346 7.749 32.593 1.00 89.12 1061 ALA A O 1
ATOM 8300 N N . GLU A 1 1062 ? -6.478 5.838 31.778 1.00 89.62 1062 GLU A N 1
ATOM 8301 C CA . GLU A 1 1062 ? -5.318 5.799 32.673 1.00 89.62 1062 GLU A CA 1
ATOM 8302 C C . GLU A 1 1062 ? -4.252 6.840 32.253 1.00 89.62 1062 GLU A C 1
ATOM 8304 O O . GLU A 1 1062 ? -4.237 7.250 31.085 1.00 89.62 1062 GLU A O 1
ATOM 8309 N N . PRO A 1 1063 ? -3.290 7.212 33.131 1.00 86.56 1063 PRO A N 1
ATOM 8310 C CA . PRO A 1 1063 ? -2.203 8.149 32.791 1.00 86.56 1063 PRO A CA 1
ATOM 8311 C C . PRO A 1 1063 ? -1.317 7.677 31.620 1.00 86.56 1063 PRO A C 1
ATOM 8313 O O . PRO A 1 1063 ? -0.552 8.440 31.037 1.00 86.56 1063 PRO A O 1
ATOM 8316 N N . THR A 1 1064 ? -1.436 6.392 31.287 1.00 84.62 1064 THR A N 1
ATOM 8317 C CA . THR A 1 1064 ? -0.792 5.656 30.197 1.00 84.62 1064 THR A CA 1
ATOM 8318 C C . THR A 1 1064 ? -1.440 5.879 28.821 1.00 84.62 1064 THR A C 1
ATOM 8320 O O . THR A 1 1064 ? -0.878 5.455 27.808 1.00 84.62 1064 THR A O 1
ATOM 8323 N N . GLU A 1 1065 ? -2.623 6.504 28.739 1.00 85.50 1065 GLU A N 1
ATOM 8324 C CA . GLU A 1 1065 ? -3.337 6.723 27.473 1.00 85.50 1065 GLU A CA 1
ATOM 8325 C C . GLU A 1 1065 ? -2.977 8.060 26.782 1.00 85.50 1065 GLU A C 1
ATOM 8327 O O . GLU A 1 1065 ? -2.737 9.066 27.453 1.00 85.50 1065 GLU A O 1
ATOM 8332 N N . PRO A 1 1066 ? -3.036 8.142 25.431 1.00 85.56 1066 PRO A N 1
ATOM 8333 C CA . PRO A 1 1066 ? -2.636 9.341 24.675 1.00 85.56 1066 PRO A CA 1
ATOM 8334 C C . PRO A 1 1066 ? -3.367 10.642 25.045 1.00 85.56 1066 PRO A C 1
ATOM 8336 O O . PRO A 1 1066 ? -2.826 11.729 24.837 1.00 85.56 1066 PRO A O 1
ATOM 8339 N N . ILE A 1 1067 ? -4.578 10.535 25.606 1.00 90.69 1067 ILE A N 1
ATOM 8340 C CA . ILE A 1 1067 ? -5.360 11.667 26.116 1.00 90.69 1067 ILE A CA 1
ATOM 8341 C C . ILE A 1 1067 ? -4.588 12.429 27.202 1.00 90.69 1067 ILE A C 1
ATOM 8343 O O . ILE A 1 1067 ? -4.485 13.647 27.108 1.00 90.69 1067 ILE A O 1
ATOM 8347 N N . TYR A 1 1068 ? -3.980 11.731 28.165 1.00 90.81 1068 TYR A N 1
ATOM 8348 C CA . TYR A 1 1068 ? -3.248 12.345 29.277 1.00 90.81 1068 TYR A CA 1
ATOM 8349 C C . TYR A 1 1068 ? -2.058 13.174 28.761 1.00 90.81 1068 TYR A C 1
ATOM 8351 O O . TYR A 1 1068 ? -1.933 14.362 29.061 1.00 90.81 1068 TYR A O 1
ATOM 8359 N N . GLY A 1 1069 ? -1.254 12.590 27.864 1.00 88.00 1069 GLY A N 1
ATOM 8360 C CA . GLY A 1 1069 ? -0.161 13.298 27.190 1.00 88.00 1069 GLY A CA 1
ATOM 8361 C C . GLY A 1 1069 ? -0.628 14.472 26.318 1.00 88.00 1069 GLY A C 1
ATOM 8362 O O . GLY A 1 1069 ? 0.035 15.504 26.283 1.00 88.00 1069 GLY A O 1
ATOM 8363 N N . THR A 1 1070 ? -1.788 14.361 25.660 1.00 90.75 1070 THR A N 1
ATOM 8364 C CA . THR A 1 1070 ? -2.359 15.439 24.827 1.00 90.75 1070 THR A CA 1
ATOM 8365 C C . THR A 1 1070 ? -2.814 16.647 25.656 1.00 90.75 1070 THR A C 1
ATOM 8367 O O . THR A 1 1070 ? -2.708 17.776 25.180 1.00 90.75 1070 THR A O 1
ATOM 8370 N N . LEU A 1 1071 ? -3.283 16.441 26.892 1.00 91.69 1071 LEU A N 1
ATOM 8371 C CA . LEU A 1 1071 ? -3.650 17.530 27.807 1.00 91.69 1071 LEU A CA 1
ATOM 8372 C C . LEU A 1 1071 ? -2.404 18.275 28.312 1.00 91.69 1071 LEU A C 1
ATOM 8374 O O . LEU A 1 1071 ? -2.349 19.503 28.232 1.00 91.69 1071 LEU A O 1
ATOM 8378 N N . LEU A 1 1072 ? -1.381 17.542 28.768 1.00 90.56 1072 LEU A N 1
ATOM 8379 C CA . LEU A 1 1072 ? -0.132 18.130 29.273 1.00 90.56 1072 LEU A CA 1
ATOM 8380 C C . LEU A 1 1072 ? 0.705 18.808 28.169 1.00 90.56 1072 LEU A C 1
ATOM 8382 O O . LEU A 1 1072 ? 1.377 19.799 28.431 1.00 90.56 1072 LEU A O 1
ATOM 8386 N N . ALA A 1 1073 ? 0.638 18.320 26.925 1.00 87.44 1073 ALA A N 1
ATOM 8387 C CA . ALA A 1 1073 ? 1.321 18.913 25.767 1.00 87.44 1073 ALA A CA 1
ATOM 8388 C C . ALA A 1 1073 ? 0.541 20.065 25.087 1.00 87.44 1073 ALA A C 1
ATOM 8390 O O . ALA A 1 1073 ? 0.888 20.473 23.976 1.00 87.44 1073 ALA A O 1
ATOM 8391 N N . SER A 1 1074 ? -0.532 20.564 25.709 1.00 86.25 1074 SER A N 1
ATOM 8392 C CA . SER A 1 1074 ? -1.367 21.644 25.164 1.00 86.25 1074 SER A CA 1
ATOM 8393 C C . SER A 1 1074 ? -0.716 23.031 25.269 1.00 86.25 1074 SER A C 1
ATOM 8395 O O . SER A 1 1074 ? 0.215 23.252 26.043 1.00 86.25 1074 SER A O 1
ATOM 8397 N N . SER A 1 1075 ? -1.244 24.005 24.517 1.00 84.12 1075 SER A N 1
ATOM 8398 C CA . SER A 1 1075 ? -0.751 25.395 24.521 1.00 84.12 1075 SER A CA 1
ATOM 8399 C C . SER A 1 1075 ? -0.904 26.119 25.866 1.00 84.12 1075 SER A C 1
ATOM 8401 O O . SER A 1 1075 ? -0.333 27.192 26.036 1.00 84.12 1075 SER A O 1
ATOM 8403 N N . LEU A 1 1076 ? -1.671 25.554 26.804 1.00 85.50 1076 LEU A N 1
ATOM 8404 C CA . LEU A 1 1076 ? -2.040 26.174 28.080 1.00 85.50 1076 LEU A CA 1
ATOM 8405 C C . LEU A 1 1076 ? -1.125 25.786 29.258 1.00 85.50 1076 LEU A C 1
ATOM 8407 O O . LEU A 1 1076 ? -1.404 26.183 30.386 1.00 85.50 1076 LEU A O 1
ATOM 8411 N N . GLY A 1 1077 ? -0.058 25.007 29.037 1.00 86.81 1077 GLY A N 1
ATOM 8412 C CA . GLY A 1 1077 ? 0.926 24.699 30.088 1.00 86.81 1077 GLY A CA 1
ATOM 8413 C C . GLY A 1 1077 ? 0.330 23.943 31.284 1.00 86.81 1077 GLY A C 1
ATOM 8414 O O . GLY A 1 1077 ? 0.542 24.322 32.441 1.00 86.81 1077 GLY A O 1
ATOM 8415 N N . LEU A 1 1078 ? -0.468 22.905 31.010 1.00 92.06 1078 LEU A N 1
ATOM 8416 C CA . LEU A 1 1078 ? -1.171 22.156 32.052 1.00 92.06 1078 LEU A CA 1
ATOM 8417 C C . LEU A 1 1078 ? -0.239 21.238 32.859 1.00 92.06 1078 LEU A C 1
ATOM 8419 O O . LEU A 1 1078 ? 0.584 20.510 32.308 1.00 92.06 1078 LEU A O 1
ATOM 8423 N N . GLY A 1 1079 ? -0.426 21.242 34.178 1.00 91.25 1079 GLY A N 1
ATOM 8424 C CA . GLY A 1 1079 ? 0.032 20.231 35.131 1.00 91.25 1079 GLY A CA 1
ATOM 8425 C C . GLY A 1 1079 ? -1.117 19.391 35.672 1.00 91.25 1079 GLY A C 1
ATOM 8426 O O . GLY A 1 1079 ? -2.280 19.718 35.433 1.00 91.25 1079 GLY A O 1
ATOM 8427 N N . SER A 1 1080 ? -0.799 18.347 36.438 1.00 93.69 1080 SER A N 1
ATOM 8428 C CA . SER A 1 1080 ? -1.784 17.564 37.197 1.00 93.69 1080 SER A CA 1
ATOM 8429 C C . SER A 1 1080 ? -1.546 17.770 38.686 1.00 93.69 1080 SER A C 1
ATOM 8431 O O . SER A 1 1080 ? -0.445 17.541 39.181 1.00 93.69 1080 SER A O 1
ATOM 8433 N N . ALA A 1 1081 ? -2.572 18.220 39.407 1.00 92.69 1081 ALA A N 1
ATOM 8434 C CA . ALA A 1 1081 ? -2.430 18.671 40.788 1.00 92.69 1081 ALA A CA 1
ATOM 8435 C C . ALA A 1 1081 ? -1.934 17.569 41.736 1.00 92.69 1081 ALA A C 1
ATOM 8437 O O . ALA A 1 1081 ? -1.163 17.853 42.646 1.00 92.69 1081 ALA A O 1
ATOM 8438 N N . TYR A 1 1082 ? -2.334 16.315 41.508 1.00 91.44 1082 TYR A N 1
ATOM 8439 C CA . TYR A 1 1082 ? -1.894 15.190 42.333 1.00 91.44 1082 TYR A CA 1
ATOM 8440 C C . TYR A 1 1082 ? -0.465 14.747 41.994 1.00 91.44 1082 TYR A C 1
ATOM 8442 O O . TYR A 1 1082 ? 0.329 14.559 42.913 1.00 91.44 1082 TYR A O 1
ATOM 8450 N N . ALA A 1 1083 ? -0.111 14.656 40.707 1.00 89.19 1083 ALA A N 1
ATOM 8451 C CA . ALA A 1 1083 ? 1.245 14.308 40.280 1.00 89.19 1083 ALA A CA 1
ATOM 8452 C C . ALA A 1 1083 ? 2.295 15.390 40.584 1.00 89.19 1083 ALA A C 1
ATOM 8454 O O . ALA A 1 1083 ? 3.472 15.068 40.714 1.00 89.19 1083 ALA A O 1
ATOM 8455 N N . ASP A 1 1084 ? 1.904 16.665 40.669 1.00 87.06 1084 ASP A N 1
ATOM 8456 C CA . ASP A 1 1084 ? 2.822 17.787 40.896 1.00 87.06 1084 ASP A CA 1
ATOM 8457 C C . ASP A 1 1084 ? 2.946 18.225 42.370 1.00 87.06 1084 ASP A C 1
ATOM 8459 O O . ASP A 1 1084 ? 3.862 18.982 42.678 1.00 87.06 1084 ASP A O 1
ATOM 8463 N N . CYS A 1 1085 ? 2.101 17.727 43.285 1.00 79.94 1085 CYS A N 1
ATOM 8464 C CA . CYS A 1 1085 ? 2.162 18.058 44.721 1.00 79.94 1085 CYS A CA 1
ATOM 8465 C C . CYS A 1 1085 ? 3.317 17.368 45.483 1.00 79.94 1085 CYS A C 1
ATOM 8467 O O . CYS A 1 1085 ? 3.625 17.767 46.604 1.00 79.94 1085 CYS A O 1
ATOM 8469 N N . ASP A 1 1086 ? 3.955 16.342 44.908 1.00 63.38 1086 ASP A N 1
ATOM 8470 C CA . ASP A 1 1086 ? 5.157 15.721 45.475 1.00 63.38 1086 ASP A CA 1
ATOM 8471 C C . ASP A 1 1086 ? 6.392 16.073 44.632 1.00 63.38 1086 ASP A C 1
ATOM 8473 O O . ASP A 1 1086 ? 6.649 15.495 43.568 1.00 63.38 1086 ASP A O 1
ATOM 8477 N N . THR A 1 1087 ? 7.182 17.025 45.136 1.00 56.22 1087 THR A N 1
ATOM 8478 C CA . THR A 1 1087 ? 8.496 17.402 44.582 1.00 56.22 1087 THR A CA 1
ATOM 8479 C C . THR A 1 1087 ? 9.671 16.824 45.377 1.00 56.22 1087 THR A C 1
ATOM 8481 O O . THR A 1 1087 ? 10.826 17.084 45.044 1.00 56.22 1087 THR A O 1
ATOM 8484 N N . THR A 1 1088 ? 9.401 16.085 46.460 1.00 46.94 1088 THR A N 1
ATOM 8485 C CA . THR A 1 1088 ? 10.431 15.592 47.395 1.00 46.94 1088 THR A CA 1
ATOM 8486 C C . THR A 1 1088 ? 11.044 14.248 46.998 1.00 46.94 1088 THR A C 1
ATOM 8488 O O . THR A 1 1088 ? 12.102 13.895 47.523 1.00 46.94 1088 THR A O 1
ATOM 8491 N N . ASP A 1 1089 ? 10.433 13.519 46.060 1.00 45.97 1089 ASP A N 1
ATOM 8492 C CA . ASP A 1 1089 ? 10.979 12.267 45.535 1.00 45.97 1089 ASP A CA 1
ATOM 8493 C C . ASP A 1 1089 ? 12.023 12.576 44.446 1.00 45.97 1089 ASP A C 1
ATOM 8495 O O . ASP A 1 1089 ? 11.720 13.168 43.409 1.00 45.97 1089 ASP A O 1
ATOM 8499 N N . THR A 1 1090 ? 13.292 12.256 44.710 1.00 42.78 1090 THR A N 1
ATOM 8500 C CA . THR A 1 1090 ? 14.442 12.897 44.037 1.00 42.78 1090 THR A CA 1
ATOM 8501 C C . THR A 1 1090 ? 14.728 12.431 42.602 1.00 42.78 1090 THR A C 1
ATOM 8503 O O . THR A 1 1090 ? 15.662 12.935 41.973 1.00 42.78 1090 THR A O 1
ATOM 8506 N N . ASP A 1 1091 ? 13.948 11.496 42.059 1.00 49.25 1091 ASP A N 1
ATOM 8507 C CA . ASP A 1 1091 ? 14.129 10.977 40.700 1.00 49.25 1091 ASP A CA 1
ATOM 8508 C C . ASP A 1 1091 ? 13.459 11.874 39.645 1.00 49.25 1091 ASP A C 1
ATOM 8510 O O . ASP A 1 1091 ? 12.407 11.565 39.083 1.00 49.25 1091 ASP A O 1
ATOM 8514 N N . ALA A 1 1092 ? 14.161 12.947 39.268 1.00 51.44 1092 ALA A N 1
ATOM 8515 C CA . ALA A 1 1092 ? 13.807 13.863 38.172 1.00 51.44 1092 ALA A CA 1
ATOM 8516 C C . ALA A 1 1092 ? 13.718 13.213 36.761 1.00 51.44 1092 ALA A C 1
ATOM 8518 O O . ALA A 1 1092 ? 13.584 13.916 35.761 1.00 51.44 1092 ALA A O 1
ATOM 8519 N N . ASN A 1 1093 ? 13.797 11.880 36.675 1.00 51.81 1093 ASN A N 1
ATOM 8520 C CA . ASN A 1 1093 ? 13.600 11.075 35.469 1.00 51.81 1093 ASN A CA 1
ATOM 8521 C C . ASN A 1 1093 ? 12.191 10.446 35.378 1.00 51.81 1093 ASN A C 1
ATOM 8523 O O . ASN A 1 1093 ? 11.857 9.882 34.335 1.00 51.81 1093 ASN A O 1
ATOM 8527 N N . LEU A 1 1094 ? 11.366 10.492 36.436 1.00 58.94 1094 LEU A N 1
ATOM 8528 C CA . LEU A 1 1094 ? 9.997 9.961 36.391 1.00 58.94 1094 LEU A CA 1
ATOM 8529 C C . LEU A 1 1094 ? 9.045 10.920 35.659 1.00 58.94 1094 LEU A C 1
ATOM 8531 O O . LEU A 1 1094 ? 9.027 12.126 35.898 1.00 58.94 1094 LEU A O 1
ATOM 8535 N N . THR A 1 1095 ? 8.205 10.370 34.780 1.00 70.88 1095 THR A N 1
ATOM 8536 C CA . THR A 1 1095 ? 7.176 11.151 34.072 1.00 70.88 1095 THR A CA 1
ATOM 8537 C C . THR A 1 1095 ? 6.015 11.525 35.002 1.00 70.88 1095 THR A C 1
ATOM 8539 O O . THR A 1 1095 ? 5.777 10.852 36.005 1.00 70.88 1095 THR A O 1
ATOM 8542 N N . SER A 1 1096 ? 5.232 12.554 34.646 1.00 76.56 1096 SER A N 1
ATOM 8543 C CA . SER A 1 1096 ? 4.013 12.938 35.389 1.00 76.56 1096 SER A CA 1
ATOM 8544 C C . SER A 1 1096 ? 3.058 11.757 35.603 1.00 76.56 1096 SER A C 1
ATOM 8546 O O . SER A 1 1096 ? 2.550 11.568 36.702 1.00 76.56 1096 SER A O 1
ATOM 8548 N N . ALA A 1 1097 ? 2.898 10.905 34.586 1.00 79.38 1097 ALA A N 1
ATOM 8549 C CA . ALA A 1 1097 ? 2.046 9.719 34.633 1.00 79.38 1097 ALA A CA 1
ATOM 8550 C C . ALA A 1 1097 ? 2.472 8.686 35.699 1.00 79.38 1097 ALA A C 1
ATOM 8552 O O . ALA A 1 1097 ? 1.646 7.883 36.125 1.00 79.38 1097 ALA A O 1
ATOM 8553 N N . CYS A 1 1098 ? 3.734 8.714 36.145 1.00 78.56 1098 CYS A N 1
ATOM 8554 C CA . CYS A 1 1098 ? 4.261 7.838 37.194 1.00 78.56 1098 CYS A CA 1
ATOM 8555 C C . CYS A 1 1098 ? 4.095 8.404 38.618 1.00 78.56 1098 CYS A C 1
ATOM 8557 O O . CYS A 1 1098 ? 4.380 7.684 39.569 1.00 78.56 1098 CYS A O 1
ATOM 8559 N N . ARG A 1 1099 ? 3.687 9.676 38.768 1.00 83.62 1099 ARG A N 1
ATOM 8560 C CA . ARG A 1 1099 ? 3.497 10.356 40.068 1.00 83.62 1099 ARG A CA 1
ATOM 8561 C C . ARG A 1 1099 ? 2.021 10.540 40.455 1.00 83.62 1099 ARG A C 1
ATOM 8563 O O . ARG A 1 1099 ? 1.727 11.039 41.534 1.00 83.62 1099 ARG A O 1
ATOM 8570 N N . GLU A 1 1100 ? 1.094 10.138 39.587 1.00 89.38 1100 GLU A N 1
ATOM 8571 C CA . GLU A 1 1100 ? -0.340 10.090 39.897 1.00 89.38 1100 GLU A CA 1
ATOM 8572 C C . GLU A 1 1100 ? -0.656 9.056 41.001 1.00 89.38 1100 GLU A C 1
ATOM 8574 O O . GLU A 1 1100 ? 0.111 8.106 41.192 1.00 89.38 1100 GLU A O 1
ATOM 8579 N N . PRO A 1 1101 ? -1.785 9.186 41.730 1.00 87.94 1101 PRO A N 1
ATOM 8580 C CA . PRO A 1 1101 ? -2.180 8.204 42.735 1.00 87.94 1101 PRO A CA 1
ATOM 8581 C C . PRO A 1 1101 ? -2.404 6.825 42.104 1.00 87.94 1101 PRO A C 1
ATOM 8583 O O . PRO A 1 1101 ? -2.761 6.707 40.930 1.00 87.94 1101 PRO A O 1
ATOM 8586 N N . ALA A 1 1102 ? -2.257 5.767 42.905 1.00 85.69 1102 ALA A N 1
ATOM 8587 C CA . ALA A 1 1102 ? -2.451 4.389 42.448 1.00 85.69 1102 ALA A CA 1
ATOM 8588 C C . ALA A 1 1102 ? -3.905 4.074 42.033 1.00 85.69 1102 ALA A C 1
ATOM 8590 O O . ALA A 1 1102 ? -4.126 3.168 41.230 1.00 85.69 1102 ALA A O 1
ATOM 8591 N N . TYR A 1 1103 ? -4.883 4.807 42.576 1.00 92.12 1103 TYR A N 1
ATOM 8592 C CA . TYR A 1 1103 ? -6.297 4.706 42.216 1.00 92.12 1103 TYR A CA 1
ATOM 8593 C C . TYR A 1 1103 ? -7.073 5.994 42.503 1.00 92.12 1103 TYR A C 1
ATOM 8595 O O . TYR A 1 1103 ? -6.777 6.714 43.454 1.00 92.12 1103 TYR A O 1
ATOM 8603 N N . THR A 1 1104 ? -8.127 6.215 41.717 1.00 94.00 1104 THR A N 1
ATOM 8604 C CA . THR A 1 1104 ? -9.246 7.143 41.975 1.00 94.00 1104 THR A CA 1
ATOM 8605 C C . THR A 1 1104 ? -10.588 6.403 42.050 1.00 94.00 1104 THR A C 1
ATOM 8607 O O . THR A 1 1104 ? -11.550 6.906 42.625 1.00 94.00 1104 THR A O 1
ATOM 8610 N N . THR A 1 1105 ? -10.645 5.166 41.544 1.00 92.88 1105 THR A N 1
ATOM 8611 C CA . THR A 1 1105 ? -11.787 4.249 41.635 1.00 92.88 1105 THR A CA 1
ATOM 8612 C C . THR A 1 1105 ? -11.309 2.839 41.999 1.00 92.88 1105 THR A C 1
ATOM 8614 O O . THR A 1 1105 ? -10.330 2.346 41.434 1.00 92.88 1105 THR A O 1
ATOM 8617 N N . TRP A 1 1106 ? -11.997 2.179 42.939 1.00 92.12 1106 TRP A N 1
ATOM 8618 C CA . TRP A 1 1106 ? -11.706 0.802 43.358 1.00 92.12 1106 TRP A CA 1
ATOM 8619 C C . TRP A 1 1106 ? -13.013 0.050 43.648 1.00 92.12 1106 TRP A C 1
ATOM 8621 O O . TRP A 1 1106 ? -13.644 0.246 44.682 1.00 92.12 1106 TRP A O 1
ATOM 8631 N N . LYS A 1 1107 ? -13.439 -0.809 42.719 1.00 89.19 1107 LYS A N 1
ATOM 8632 C CA . LYS A 1 1107 ? -14.788 -1.396 42.677 1.00 89.19 1107 LYS A CA 1
ATOM 8633 C C . LYS A 1 1107 ? -14.787 -2.884 42.336 1.00 89.19 1107 LYS A C 1
ATOM 8635 O O . LYS A 1 1107 ? -13.951 -3.345 41.563 1.00 89.19 1107 LYS A O 1
ATOM 8640 N N . ILE A 1 1108 ? -15.734 -3.647 42.887 1.00 86.31 1108 ILE A N 1
ATOM 8641 C CA . ILE A 1 1108 ? -15.904 -5.084 42.596 1.00 86.31 1108 ILE A CA 1
ATOM 8642 C C . ILE A 1 1108 ? -17.159 -5.290 41.746 1.00 86.31 1108 ILE A C 1
ATOM 8644 O O . ILE A 1 1108 ? -18.263 -4.908 42.133 1.00 86.31 1108 ILE A O 1
ATOM 8648 N N . ARG A 1 1109 ? -16.993 -5.922 40.582 1.00 81.69 1109 ARG A N 1
ATOM 8649 C CA . ARG A 1 1109 ? -18.061 -6.227 39.616 1.00 81.69 1109 ARG A CA 1
ATOM 8650 C C . ARG A 1 1109 ? -18.025 -7.713 39.248 1.00 81.69 1109 ARG A C 1
ATOM 8652 O O . ARG A 1 1109 ? -17.094 -8.426 39.610 1.00 81.69 1109 ARG A O 1
ATOM 8659 N N . GLY A 1 1110 ? -19.021 -8.195 38.504 1.00 70.00 1110 GLY A N 1
ATOM 8660 C CA . GLY A 1 1110 ? -19.140 -9.620 38.141 1.00 70.00 1110 GLY A CA 1
ATOM 8661 C C . GLY A 1 1110 ? -17.980 -10.216 37.318 1.00 70.00 1110 GLY A C 1
ATOM 8662 O O . GLY A 1 1110 ? -17.897 -11.434 37.194 1.00 70.00 1110 GLY A O 1
ATOM 8663 N N . GLU A 1 1111 ? -17.083 -9.388 36.770 1.00 62.50 1111 GLU A N 1
ATOM 8664 C CA . GLU A 1 1111 ? -15.861 -9.823 36.067 1.00 62.50 1111 GLU A CA 1
ATOM 8665 C C . GLU A 1 1111 ? -14.599 -9.809 36.957 1.00 62.50 1111 GLU A C 1
ATOM 8667 O O . GLU A 1 1111 ? -13.548 -10.283 36.527 1.00 62.50 1111 GLU A O 1
ATOM 8672 N N . GLY A 1 1112 ? -14.691 -9.294 38.190 1.00 79.12 1112 GLY A N 1
ATOM 8673 C CA . GLY A 1 1112 ? -13.588 -9.200 39.148 1.00 79.12 1112 GLY A CA 1
ATOM 8674 C C . GLY A 1 1112 ? -13.460 -7.830 39.823 1.00 79.12 1112 GLY A C 1
ATOM 8675 O O . GLY A 1 1112 ? -14.358 -6.986 39.782 1.00 79.12 1112 GLY A O 1
ATOM 8676 N N . GLU A 1 1113 ? -12.312 -7.626 40.463 1.00 86.06 1113 GLU A N 1
ATOM 8677 C CA . GLU A 1 1113 ? -11.919 -6.378 41.116 1.00 86.06 1113 GLU A CA 1
ATOM 8678 C C . GLU A 1 1113 ? -11.269 -5.412 40.110 1.00 86.06 1113 GLU A C 1
ATOM 8680 O O . GLU A 1 1113 ? -10.495 -5.816 39.239 1.00 86.06 1113 GLU A O 1
ATOM 8685 N N . VAL A 1 1114 ? -11.627 -4.132 40.201 1.00 83.56 1114 VAL A N 1
ATOM 8686 C CA . VAL A 1 1114 ? -11.335 -3.088 39.213 1.00 83.56 1114 VAL A CA 1
ATOM 8687 C C . VAL A 1 1114 ? -10.799 -1.866 39.956 1.00 83.56 1114 VAL A C 1
ATOM 8689 O O . VAL A 1 1114 ? -11.556 -1.182 40.637 1.00 83.56 1114 VAL A O 1
ATOM 8692 N N . CYS A 1 1115 ? -9.500 -1.601 39.831 1.00 89.31 1115 CYS A N 1
ATOM 8693 C CA . CYS A 1 1115 ? -8.781 -0.552 40.556 1.00 89.31 1115 CYS A CA 1
ATOM 8694 C C . CYS A 1 1115 ? -7.949 0.267 39.555 1.00 89.31 1115 CYS A C 1
ATOM 8696 O O . CYS A 1 1115 ? -7.115 -0.309 38.855 1.00 89.31 1115 CYS A O 1
ATOM 8698 N N . HIS A 1 1116 ? -8.247 1.564 39.406 1.00 88.69 1116 HIS A N 1
ATOM 8699 C CA . HIS A 1 1116 ? -7.650 2.445 38.387 1.00 88.69 1116 HIS A CA 1
ATOM 8700 C C . HIS A 1 1116 ? -7.629 3.914 38.828 1.00 88.69 1116 HIS A C 1
ATOM 8702 O O . HIS A 1 1116 ? -8.462 4.339 39.629 1.00 88.69 1116 HIS A O 1
ATOM 8708 N N . THR A 1 1117 ? -6.747 4.700 38.209 1.00 93.25 1117 THR A N 1
ATOM 8709 C CA . THR A 1 1117 ? -6.757 6.172 38.223 1.00 93.25 1117 THR A CA 1
ATOM 8710 C C . THR A 1 1117 ? -7.273 6.679 36.884 1.00 93.25 1117 THR A C 1
ATOM 8712 O O . THR A 1 1117 ? -6.662 6.387 35.857 1.00 93.25 1117 THR A O 1
ATOM 8715 N N . ILE A 1 1118 ? -8.416 7.371 36.904 1.00 93.69 1118 ILE A N 1
ATOM 8716 C CA . ILE A 1 1118 ? -9.113 7.916 35.719 1.00 93.69 1118 ILE A CA 1
ATOM 8717 C C . ILE A 1 1118 ? -9.755 9.299 35.949 1.00 93.69 1118 ILE A C 1
ATOM 8719 O O . ILE A 1 1118 ? -10.213 9.933 34.993 1.00 93.69 1118 ILE A O 1
ATOM 8723 N N . ASP A 1 1119 ? -9.779 9.765 37.199 1.00 95.50 1119 ASP A N 1
ATOM 8724 C CA . ASP A 1 1119 ? -10.251 11.086 37.616 1.00 95.50 1119 ASP A CA 1
ATOM 8725 C C . ASP A 1 1119 ? -9.063 12.039 37.775 1.00 95.50 1119 ASP A C 1
ATOM 8727 O O . ASP A 1 1119 ? -8.025 11.645 38.309 1.00 95.50 1119 ASP A O 1
ATOM 8731 N N . TYR A 1 1120 ? -9.206 13.293 37.340 1.00 95.88 1120 TYR A N 1
ATOM 8732 C CA . TYR A 1 1120 ? -8.100 14.255 37.360 1.00 95.88 1120 TYR A CA 1
ATOM 8733 C C . TYR A 1 1120 ? -8.539 15.689 37.676 1.00 95.88 1120 TYR A C 1
ATOM 8735 O O . TYR A 1 1120 ? -9.635 16.134 37.317 1.00 95.88 1120 TYR A O 1
ATOM 8743 N N . ILE A 1 1121 ? -7.606 16.440 38.272 1.00 97.06 1121 ILE A N 1
ATOM 8744 C CA . ILE A 1 1121 ? -7.630 17.903 38.380 1.00 97.06 1121 ILE A CA 1
ATOM 8745 C C . ILE A 1 1121 ? -6.350 18.439 37.721 1.00 97.06 1121 ILE A C 1
ATOM 8747 O O . ILE A 1 1121 ? -5.276 18.438 38.326 1.00 97.06 1121 ILE A O 1
ATOM 8751 N N . PHE A 1 1122 ? -6.469 18.902 36.478 1.00 96.25 1122 PHE A N 1
ATOM 8752 C CA . PHE A 1 1122 ? -5.403 19.596 35.755 1.00 96.25 1122 PHE A CA 1
ATOM 8753 C C . PHE A 1 1122 ? -5.457 21.110 36.008 1.00 96.25 1122 PHE A C 1
ATOM 8755 O O . PHE A 1 1122 ? -6.534 21.663 36.239 1.00 96.25 1122 PHE A O 1
ATOM 8762 N N . TYR A 1 1123 ? -4.313 21.795 35.943 1.00 95.25 1123 TYR A N 1
ATOM 8763 C CA . TYR A 1 1123 ? -4.210 23.233 36.228 1.00 95.25 1123 TYR A CA 1
ATOM 8764 C C . TYR A 1 1123 ? -3.114 23.930 35.405 1.00 95.25 1123 TYR A C 1
ATOM 8766 O O . TYR A 1 1123 ? -2.127 23.304 35.033 1.00 95.25 1123 TYR A O 1
ATOM 8774 N N . THR A 1 1124 ? -3.251 25.230 35.137 1.00 93.44 1124 THR A N 1
ATOM 8775 C CA . T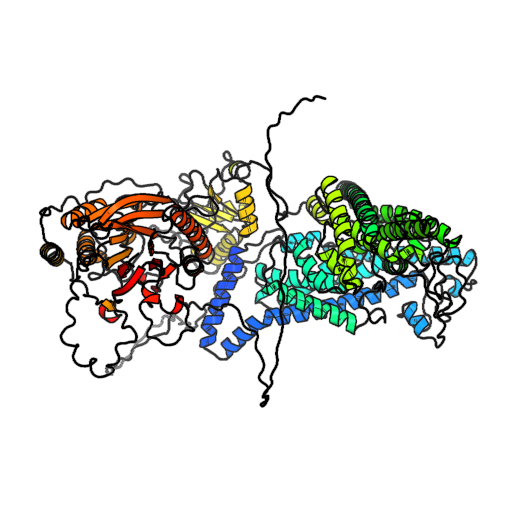HR A 1 1124 ? -2.225 26.048 34.451 1.00 93.44 1124 THR A CA 1
ATOM 8776 C C . THR A 1 1124 ? -1.050 26.374 35.378 1.00 93.44 1124 THR A C 1
ATOM 8778 O O . THR A 1 1124 ? -1.217 27.177 36.304 1.00 93.44 1124 THR A O 1
ATOM 8781 N N . LYS A 1 1125 ? 0.139 25.806 35.123 1.00 87.25 1125 LYS A N 1
ATOM 8782 C CA . LYS A 1 1125 ? 1.305 25.935 36.026 1.00 87.25 1125 LYS A CA 1
ATOM 8783 C C . LYS A 1 1125 ? 1.830 27.363 36.189 1.00 87.25 1125 LYS A C 1
ATOM 8785 O O . LYS A 1 1125 ? 2.315 27.708 37.259 1.00 87.25 1125 LYS A O 1
ATOM 8790 N N . ASP A 1 1126 ? 1.704 28.199 35.162 1.00 84.19 1126 ASP A N 1
ATOM 8791 C CA . ASP A 1 1126 ? 2.284 29.551 35.157 1.00 84.19 1126 ASP A CA 1
ATOM 8792 C C . ASP A 1 1126 ? 1.514 30.564 36.031 1.00 84.19 1126 ASP A C 1
ATOM 8794 O O . ASP A 1 1126 ? 1.978 31.686 36.246 1.00 84.19 1126 ASP A O 1
ATOM 8798 N N . ASN A 1 1127 ? 0.316 30.211 36.519 1.00 84.31 1127 ASN A N 1
ATOM 8799 C CA . ASN A 1 1127 ? -0.562 31.135 37.254 1.00 84.31 1127 ASN A CA 1
ATOM 8800 C C . ASN A 1 1127 ? -1.208 30.558 38.526 1.00 84.31 1127 ASN A C 1
ATOM 8802 O O . ASN A 1 1127 ? -1.756 31.321 39.329 1.00 84.31 1127 ASN A O 1
ATOM 8806 N N . LEU A 1 1128 ? -1.172 29.236 38.704 1.00 89.75 1128 LEU A N 1
ATOM 8807 C CA . LEU A 1 1128 ? -1.704 28.526 39.865 1.00 89.75 1128 LEU A CA 1
ATOM 8808 C C . LEU A 1 1128 ? -0.616 27.624 40.441 1.00 89.75 1128 LEU A C 1
ATOM 8810 O O . LEU A 1 1128 ? 0.108 26.959 39.707 1.00 89.75 1128 LEU A O 1
ATOM 8814 N N . GLU A 1 1129 ? -0.539 27.581 41.762 1.00 89.38 1129 GLU A N 1
ATOM 8815 C CA . GLU A 1 1129 ? 0.453 26.833 42.527 1.00 89.38 1129 GLU A CA 1
ATOM 8816 C C . GLU A 1 1129 ? -0.285 25.874 43.469 1.00 89.38 1129 GLU A C 1
ATOM 8818 O O . GLU A 1 1129 ? -1.286 26.260 44.073 1.00 89.38 1129 GLU A O 1
ATOM 8823 N N . ILE A 1 1130 ? 0.145 24.615 43.567 1.00 90.19 1130 ILE A N 1
ATOM 8824 C CA . ILE A 1 1130 ? -0.523 23.601 44.395 1.00 90.19 1130 ILE A CA 1
ATOM 8825 C C . ILE A 1 1130 ? 0.038 23.650 45.825 1.00 90.19 1130 ILE A C 1
ATOM 8827 O O . ILE A 1 1130 ? 1.232 23.469 46.022 1.00 90.19 1130 ILE A O 1
ATOM 8831 N N . GLU A 1 1131 ? -0.803 23.921 46.829 1.00 86.81 1131 GLU A N 1
ATOM 8832 C CA . GLU A 1 1131 ? -0.378 23.957 48.243 1.00 86.81 1131 GLU A CA 1
ATOM 8833 C C . GLU A 1 1131 ? -0.711 22.658 48.994 1.00 86.81 1131 GLU A C 1
ATOM 8835 O O . GLU A 1 1131 ? 0.011 22.274 49.920 1.00 86.81 1131 GLU A O 1
ATOM 8840 N N . ALA A 1 1132 ? -1.815 21.991 48.636 1.00 87.94 1132 ALA A N 1
ATOM 8841 C CA . ALA A 1 1132 ? -2.249 20.755 49.284 1.00 87.94 1132 ALA A CA 1
ATOM 8842 C C . ALA A 1 1132 ? -3.146 19.881 48.395 1.00 87.94 1132 ALA A C 1
ATOM 8844 O O . ALA A 1 1132 ? -3.924 20.396 47.592 1.00 87.94 1132 ALA A O 1
ATOM 8845 N N . VAL A 1 1133 ? -3.118 18.566 48.632 1.00 91.44 1133 VAL A N 1
ATOM 8846 C CA . VAL A 1 1133 ? -4.055 17.584 48.055 1.00 91.44 1133 VAL A CA 1
ATOM 8847 C C . VAL A 1 1133 ? -4.626 16.670 49.140 1.00 91.44 1133 VAL A C 1
ATOM 8849 O O . VAL A 1 1133 ? -3.937 16.317 50.099 1.00 91.44 1133 VAL A O 1
ATOM 8852 N N . LEU A 1 1134 ? -5.890 16.277 49.005 1.00 91.56 1134 LEU A N 1
ATOM 8853 C CA . LEU A 1 1134 ? -6.548 15.331 49.905 1.00 91.56 1134 LEU A CA 1
ATOM 8854 C C . LEU A 1 1134 ? -6.079 13.903 49.604 1.00 91.56 1134 LEU A C 1
ATOM 8856 O O . LEU A 1 1134 ? -6.111 13.460 48.455 1.00 91.56 1134 LEU A O 1
ATOM 8860 N N . GLU A 1 1135 ? -5.633 13.189 50.634 1.00 89.31 1135 GLU A N 1
ATOM 8861 C CA . GLU A 1 1135 ? -5.074 11.843 50.518 1.00 89.31 1135 GLU A CA 1
ATOM 8862 C C . GLU A 1 1135 ? -6.144 10.813 50.097 1.00 89.31 1135 GLU A C 1
ATOM 8864 O O . GLU A 1 1135 ? -7.348 10.982 50.330 1.00 89.31 1135 GLU A O 1
ATOM 8869 N N . MET A 1 1136 ? -5.699 9.741 49.436 1.00 90.06 1136 MET A N 1
ATOM 8870 C CA . MET A 1 1136 ? -6.553 8.594 49.113 1.00 90.06 1136 MET A CA 1
ATOM 8871 C C . MET A 1 1136 ? -6.728 7.713 50.355 1.00 90.06 1136 MET A C 1
ATOM 8873 O O . MET A 1 1136 ? -5.756 7.542 51.094 1.00 90.06 1136 MET A O 1
ATOM 8877 N N . PRO A 1 1137 ? -7.927 7.151 50.597 1.00 89.31 1137 PRO A N 1
ATOM 8878 C CA . PRO A 1 1137 ? -8.132 6.232 51.711 1.00 89.31 1137 PRO A CA 1
ATOM 8879 C C . PRO A 1 1137 ? -7.370 4.928 51.456 1.00 89.31 1137 PRO A C 1
ATOM 8881 O O . PRO A 1 1137 ? -7.315 4.455 50.324 1.00 89.31 1137 PRO A O 1
ATOM 8884 N N . SER A 1 1138 ? -6.784 4.349 52.501 1.00 87.69 1138 SER A N 1
ATOM 8885 C CA . SER A 1 1138 ? -6.061 3.077 52.423 1.00 87.69 1138 SER A CA 1
ATOM 8886 C C . SER A 1 1138 ? -6.998 1.876 52.238 1.00 87.69 1138 SER A C 1
ATOM 8888 O O . SER A 1 1138 ? -8.204 1.961 52.464 1.00 87.69 1138 SER A O 1
ATOM 8890 N N . GLU A 1 1139 ? -6.447 0.716 51.867 1.00 86.31 1139 GLU A N 1
ATOM 8891 C CA . GLU A 1 1139 ? -7.241 -0.507 51.673 1.00 86.31 1139 GLU A CA 1
ATOM 8892 C C . GLU A 1 1139 ? -8.021 -0.925 52.939 1.00 86.31 1139 GLU A C 1
ATOM 8894 O O . GLU A 1 1139 ? -9.161 -1.383 52.841 1.00 86.31 1139 GLU A O 1
ATOM 8899 N N . GLU A 1 1140 ? -7.437 -0.709 54.123 1.00 85.81 1140 GLU A N 1
ATOM 8900 C CA . GLU A 1 1140 ? -8.073 -0.972 55.422 1.00 85.81 1140 GLU A CA 1
ATOM 8901 C C . GLU A 1 1140 ? -9.252 -0.018 55.695 1.00 85.81 1140 GLU A C 1
ATOM 8903 O O . GLU A 1 1140 ? -10.269 -0.437 56.246 1.00 85.81 1140 GLU A O 1
ATOM 8908 N N . GLU A 1 1141 ? -9.150 1.244 55.266 1.00 85.62 1141 GLU A N 1
ATOM 8909 C CA . GLU A 1 1141 ? -10.207 2.262 55.389 1.00 85.62 1141 GLU A CA 1
ATOM 8910 C C . GLU A 1 1141 ? -11.328 2.087 54.349 1.00 85.62 1141 GLU A C 1
ATOM 8912 O O . GLU A 1 1141 ? -12.478 2.438 54.612 1.00 85.62 1141 GLU A O 1
ATOM 8917 N N . ILE A 1 1142 ? -11.008 1.517 53.183 1.00 87.44 1142 ILE A N 1
ATOM 8918 C CA . ILE A 1 1142 ? -11.962 1.162 52.121 1.00 87.44 1142 ILE A CA 1
ATOM 8919 C C . ILE A 1 1142 ? -12.762 -0.106 52.485 1.00 87.44 1142 ILE A C 1
ATOM 8921 O O . ILE A 1 1142 ? -13.956 -0.200 52.186 1.00 87.44 1142 ILE A O 1
ATOM 8925 N N . GLY A 1 1143 ? -12.117 -1.089 53.123 1.00 84.94 1143 GLY A N 1
ATOM 8926 C CA . GLY A 1 1143 ? -12.726 -2.348 53.562 1.00 84.94 1143 GLY A CA 1
ATOM 8927 C C . GLY A 1 1143 ? -12.927 -3.405 52.461 1.00 84.94 1143 GLY A C 1
ATOM 8928 O O . GLY A 1 1143 ? -12.686 -3.184 51.273 1.00 84.94 1143 GLY A O 1
ATOM 8929 N N . GLU A 1 1144 ? -13.387 -4.601 52.853 1.00 82.75 1144 GLU A N 1
ATOM 8930 C CA . GLU A 1 1144 ? -13.457 -5.799 51.986 1.00 82.75 1144 GLU A CA 1
ATOM 8931 C C . GLU A 1 1144 ? -14.496 -5.748 50.849 1.00 82.75 1144 GLU A C 1
ATOM 8933 O O . GLU A 1 1144 ? -14.474 -6.588 49.939 1.00 82.75 1144 GLU A O 1
ATOM 8938 N N . HIS A 1 1145 ? -15.449 -4.817 50.924 1.00 81.81 1145 HIS A N 1
ATOM 8939 C CA . HIS A 1 1145 ? -16.515 -4.648 49.931 1.00 81.81 1145 HIS A CA 1
ATOM 8940 C C . HIS A 1 1145 ? -16.134 -3.671 48.810 1.00 81.81 1145 HIS A C 1
ATOM 8942 O O . HIS A 1 1145 ? -16.746 -3.715 47.742 1.00 81.81 1145 HIS A O 1
ATOM 8948 N N . ARG A 1 1146 ? -15.082 -2.863 49.024 1.00 90.56 1146 ARG A N 1
ATOM 8949 C CA . ARG A 1 1146 ? -14.664 -1.743 48.165 1.00 90.56 1146 ARG A CA 1
ATOM 8950 C C . ARG A 1 1146 ? -15.783 -0.708 47.988 1.00 90.56 1146 ARG A C 1
ATOM 8952 O O . ARG A 1 1146 ? -16.641 -0.601 48.865 1.00 90.56 1146 ARG A O 1
ATOM 8959 N N . VAL A 1 1147 ? -15.751 0.089 46.916 1.00 90.50 1147 VAL A N 1
ATOM 8960 C CA . VAL A 1 1147 ? -16.777 1.111 46.647 1.00 90.50 1147 VAL A CA 1
ATOM 8961 C C . VAL A 1 1147 ? -17.699 0.726 45.471 1.00 90.50 1147 VAL A C 1
ATOM 8963 O O . VAL A 1 1147 ? -17.231 0.079 44.526 1.00 90.50 1147 VAL A O 1
ATOM 8966 N N . PRO A 1 1148 ? -19.001 1.088 45.497 1.00 91.06 1148 PRO A N 1
ATOM 8967 C CA . PRO A 1 1148 ? -19.720 1.786 46.570 1.00 91.06 1148 PRO A CA 1
ATOM 8968 C C . PRO A 1 1148 ? -19.955 0.902 47.805 1.00 91.06 1148 PRO A C 1
ATOM 8970 O O . PRO A 1 1148 ? -19.937 -0.326 47.723 1.00 91.06 1148 PRO A O 1
ATOM 8973 N N . SER A 1 1149 ? -20.221 1.526 48.949 1.00 89.25 1149 SER A N 1
ATOM 8974 C CA . SER A 1 1149 ? -20.595 0.863 50.205 1.00 89.25 1149 SER A CA 1
ATOM 8975 C C . SER A 1 1149 ? -21.342 1.827 51.137 1.00 89.25 1149 SER A C 1
ATOM 8977 O O . SER A 1 1149 ? -21.466 3.014 50.841 1.00 89.25 1149 SER A O 1
ATOM 8979 N N . PHE A 1 1150 ? -21.803 1.349 52.299 1.00 86.50 1150 PHE A N 1
ATOM 8980 C CA . PHE A 1 1150 ? -22.442 2.195 53.322 1.00 86.50 1150 PHE A CA 1
ATOM 8981 C C . PHE A 1 1150 ? -21.563 3.359 53.833 1.00 86.50 1150 PHE A C 1
ATOM 8983 O O . PHE A 1 1150 ? -22.101 4.291 54.424 1.00 86.50 1150 PHE A O 1
ATOM 8990 N N . SER A 1 1151 ? -20.244 3.322 53.592 1.00 85.06 1151 SER A N 1
ATOM 8991 C CA . SER A 1 1151 ? -19.289 4.385 53.954 1.00 85.06 1151 SER A CA 1
ATOM 8992 C C . SER A 1 1151 ? -18.775 5.196 52.754 1.00 85.06 1151 SER A C 1
ATOM 8994 O O . SER A 1 1151 ? -17.997 6.125 52.950 1.00 85.06 1151 SER A O 1
ATOM 8996 N N . TYR A 1 1152 ? -19.159 4.842 51.520 1.00 90.25 1152 TYR A N 1
ATOM 8997 C CA . TYR A 1 1152 ? -18.699 5.483 50.282 1.00 90.25 1152 TYR A CA 1
ATOM 8998 C C . TYR A 1 1152 ? -19.800 5.414 49.206 1.00 90.25 1152 TYR A C 1
ATOM 9000 O O . TYR A 1 1152 ? -19.991 4.362 48.594 1.00 90.25 1152 TYR A O 1
ATOM 9008 N N . PRO A 1 1153 ? -20.537 6.507 48.935 1.00 91.00 1153 PRO A N 1
ATOM 9009 C CA . PRO A 1 1153 ? -21.760 6.449 48.131 1.00 91.00 1153 PRO A CA 1
ATOM 9010 C C . PRO A 1 1153 ? -21.535 6.425 46.612 1.00 91.00 1153 PRO A C 1
ATOM 9012 O O . PRO A 1 1153 ? -22.502 6.244 45.877 1.00 91.00 1153 PRO A O 1
ATOM 9015 N N . SER A 1 1154 ? -20.311 6.625 46.122 1.00 93.19 1154 SER A N 1
ATOM 9016 C CA . SER A 1 1154 ? -19.947 6.559 44.697 1.00 93.19 1154 SER A CA 1
ATOM 9017 C C . SER A 1 1154 ? -18.945 5.428 44.464 1.00 93.19 1154 SER A C 1
ATOM 9019 O O . SER A 1 1154 ? -18.253 5.023 45.395 1.00 93.19 1154 SER A O 1
ATOM 9021 N N . ASP A 1 1155 ? -18.833 4.930 43.229 1.00 91.50 1155 ASP A N 1
ATOM 9022 C CA . ASP A 1 1155 ? -17.780 3.987 42.842 1.00 91.50 1155 ASP A CA 1
ATOM 9023 C C . ASP A 1 1155 ? -16.453 4.688 42.459 1.00 91.50 1155 ASP A C 1
ATOM 9025 O O . ASP A 1 1155 ? -15.515 4.033 42.002 1.00 91.50 1155 ASP A O 1
ATOM 9029 N N . HIS A 1 1156 ? -16.355 6.006 42.685 1.00 94.31 1156 HIS A N 1
ATOM 9030 C CA . HIS A 1 1156 ? -15.153 6.852 42.599 1.00 94.31 1156 HIS A CA 1
ATOM 9031 C C . HIS A 1 1156 ? -14.935 7.618 43.923 1.00 94.31 1156 HIS A C 1
ATOM 9033 O O . HIS A 1 1156 ? -15.898 7.956 44.616 1.00 94.31 1156 HIS A O 1
ATOM 9039 N N . PHE A 1 1157 ? -13.684 7.938 44.268 1.00 94.88 1157 PHE A N 1
ATOM 9040 C CA . PHE A 1 1157 ? -13.336 8.796 45.412 1.00 94.88 1157 PHE A CA 1
ATOM 9041 C C . PHE A 1 1157 ? -13.324 10.281 45.012 1.00 94.88 1157 PHE A C 1
ATOM 9043 O O . PHE A 1 1157 ? -13.024 10.606 43.864 1.00 94.88 1157 PHE A O 1
ATOM 9050 N N . SER A 1 1158 ? -13.616 11.199 45.943 1.00 94.88 1158 SER A N 1
ATOM 9051 C CA . SER A 1 1158 ? -13.494 12.637 45.655 1.00 94.88 1158 SER A CA 1
ATOM 9052 C C . SER A 1 1158 ? -12.032 13.100 45.735 1.00 94.88 1158 SER A C 1
ATOM 9054 O O . SER A 1 1158 ? -11.299 12.758 46.676 1.00 94.88 1158 SER A O 1
ATOM 9056 N N . LEU A 1 1159 ? -11.616 13.891 44.745 1.00 96.19 1159 LEU A N 1
ATOM 9057 C CA . LEU A 1 1159 ? -10.349 14.617 44.726 1.00 96.19 1159 LEU A CA 1
ATOM 9058 C C . LEU A 1 1159 ? -10.570 16.017 45.299 1.00 96.19 1159 LEU A C 1
ATOM 9060 O O . LEU A 1 1159 ? -11.542 16.678 44.931 1.00 96.19 1159 LEU A O 1
ATOM 9064 N N . VAL A 1 1160 ? -9.666 16.505 46.153 1.00 95.00 1160 VAL A N 1
ATOM 9065 C CA . VAL A 1 1160 ? -9.722 17.887 46.661 1.00 95.00 1160 VAL A CA 1
ATOM 9066 C C . VAL A 1 1160 ? -8.325 18.499 46.686 1.00 95.00 1160 VAL A C 1
ATOM 9068 O O . VAL A 1 1160 ? -7.412 17.925 47.276 1.00 95.00 1160 VAL A O 1
ATOM 9071 N N . CYS A 1 1161 ? -8.174 19.679 46.085 1.00 93.56 1161 CYS A N 1
ATOM 9072 C CA . CYS A 1 1161 ? -6.911 20.415 45.988 1.00 93.56 1161 CYS A CA 1
ATOM 9073 C C . CYS A 1 1161 ? -7.050 21.837 46.546 1.00 93.56 1161 CYS A C 1
ATOM 9075 O O . CYS A 1 1161 ? -8.057 22.498 46.286 1.00 93.56 1161 CYS A O 1
ATOM 9077 N N . ASP A 1 1162 ? -6.020 22.325 47.240 1.00 92.25 1162 ASP A N 1
ATOM 9078 C CA . ASP A 1 1162 ? -5.854 23.739 47.593 1.00 92.25 1162 ASP A CA 1
ATOM 9079 C C . ASP A 1 1162 ? -4.843 24.391 46.646 1.00 92.25 1162 ASP A C 1
ATOM 9081 O O . ASP A 1 1162 ? -3.652 24.082 46.693 1.00 92.25 1162 ASP A O 1
ATOM 9085 N N . PHE A 1 1163 ? -5.305 25.320 45.810 1.00 91.75 1163 PHE A N 1
ATOM 9086 C CA . PHE A 1 1163 ? -4.448 26.125 44.941 1.00 91.75 1163 PHE A CA 1
ATOM 9087 C C . PHE A 1 1163 ? -4.195 27.508 45.538 1.00 91.75 1163 PHE A C 1
ATOM 9089 O O . PHE A 1 1163 ? -5.134 28.174 45.975 1.00 91.75 1163 PHE A O 1
ATOM 9096 N N . ARG A 1 1164 ? -2.957 27.994 45.461 1.00 88.56 1164 ARG A N 1
ATOM 9097 C CA . ARG A 1 1164 ? -2.634 29.417 45.572 1.00 88.56 1164 ARG A CA 1
ATOM 9098 C C . ARG A 1 1164 ? -2.695 30.062 44.191 1.00 88.56 1164 ARG A C 1
ATOM 9100 O O . ARG A 1 1164 ? -2.132 29.554 43.223 1.00 88.56 1164 ARG A O 1
ATOM 9107 N N . VAL A 1 1165 ? -3.377 31.199 44.104 1.00 84.75 1165 VAL A N 1
ATOM 9108 C CA . VAL A 1 1165 ? -3.484 31.996 42.881 1.00 84.75 1165 VAL A CA 1
ATOM 9109 C C . VAL A 1 1165 ? -2.363 33.031 42.861 1.00 84.75 1165 VAL A C 1
ATOM 9111 O O . VAL A 1 1165 ? -2.197 33.803 43.811 1.00 84.75 1165 VAL A O 1
ATOM 9114 N N . GLY A 1 1166 ? -1.565 33.028 41.791 1.00 67.62 1166 GLY A N 1
ATOM 9115 C CA . GLY A 1 1166 ? -0.402 33.900 41.660 1.00 67.62 1166 GLY A CA 1
ATOM 9116 C C . GLY A 1 1166 ? -0.775 35.385 41.653 1.00 67.62 1166 GLY A C 1
ATOM 9117 O O . GLY A 1 1166 ? -1.763 35.791 41.034 1.00 67.62 1166 GLY A O 1
ATOM 9118 N N . ARG A 1 1167 ? 0.043 36.213 42.317 1.00 51.50 1167 ARG A N 1
ATOM 9119 C CA . ARG A 1 1167 ? -0.028 37.675 42.174 1.00 51.50 1167 ARG A CA 1
ATOM 9120 C C . ARG A 1 1167 ? 0.476 38.072 40.786 1.00 51.50 1167 ARG A C 1
ATOM 9122 O O . ARG A 1 1167 ? 1.591 37.699 40.427 1.00 51.50 1167 ARG A O 1
ATOM 9129 N N . CYS A 1 1168 ? -0.339 38.830 40.056 1.00 39.03 1168 CYS A N 1
ATOM 9130 C CA . CYS A 1 1168 ? 0.069 39.551 38.849 1.00 39.03 1168 CYS A CA 1
ATOM 9131 C C . CYS A 1 1168 ? 1.012 40.722 39.175 1.00 39.03 1168 CYS A C 1
ATOM 9133 O O . CYS A 1 1168 ? 0.912 41.255 40.307 1.00 39.03 1168 CYS A O 1
#

Sequence (1168 aa):
MEKFPLKRSGIPSQDTSTYQSVNKKLQYANGNSSNVSTFGASVDEDMIDIQTSAAGGETIRDRTSRMGEEDDGVSHYSVSYSGTHESGDIPGIGQYEDFHTIDWQRDIARDRMRHRRIVKKKQDSIWNLIEGAHDAWSGWLCVLLVGLFTGAVASVIDIGATWMTDLKFGICPQAFWLNQEQCCWSSNETSLEAGNCSQWHTWAEILGQSRKGAGSYIISYLFYIVWALLFASLSASLVRMFAPYACGSGIPEIKTILSGFIIRGYLGKWTLIIKCVGLILSVSAGLSLGKEGPMVHIACAIGNILSYLFPKYGRNEAKKREILSASAAAGVSVAFGAPIGGVLFSLEEVSYYFPLKTLWRSFFCALIAAFILRSINPFGNEHSVLFYVEYNKPWIFFELIPFIGLGIIGGVIATIFIKANLWWCRYRKFSKLGQYPVTEVLLVTVMTAIIAYPNPYTRMNTSQLIYLLFSQCGISNSDDLCDYNRNFTDVNSAIEIAAAGPGVHRAVWLLILALILKLIMTVFTFGMKVPCGLFIPSLCLGAIVGRIVGIGMEQLAYHYPKIWLFSGECSTGDDCITPGLYAMVGAAAVLGGVTRMTISLVVIMFELTGGVRYIVPLMAAAMASKWVGDALGRQGIYDAHIALNGYPFLDSKDEFQHTSLAADVMQPKRNETLSVITQDSMTVDDIEALLKETEHNGYPVVVSRESQYLVGFVLRRDLNLAVANAKRMVDGICGQSLVLFTAGGAPQTLGPPPLK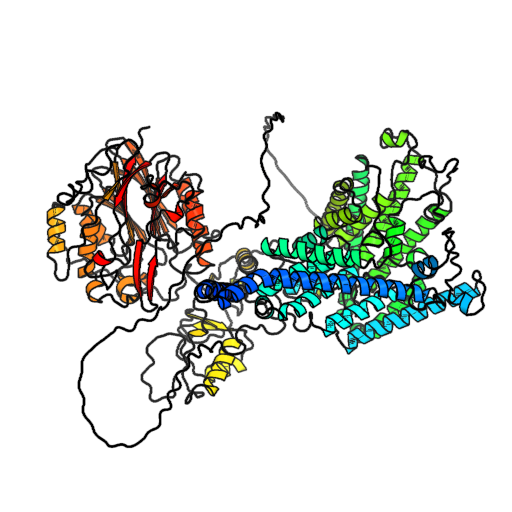LKKILDMAPITITDQTPMETVVDMFRKLGLRQTLVTHNGMGSFSSVPKILNNDLLDEDLDLPRNISRNELIQHCQRQPLVHPMVKRAFRRDEGPDSNHGVKVRKLNTLTKACSEYISNPYNLRVLQWNILSQALGQMNDNFAKCPDEALAWNVRRYLIIEELIEYCPDIICIQEVDHFNFLRHVLGTQGYKGMFFPKPDSPCIYINGNNGPDGCAIFYRNDKLDLLKAETRILEIWKVQSNQVALLMILKIKETGQEICVTTTHLKARKGPLLSTLRNEQGKDLMHFIERHCDNRPLILCGDFNAEPTEPIYGTLLASSLGLGSAYADCDTTDTDANLTSACREPAYTTWKIRGEGEVCHTIDYIFYTKDNLEIEAVLEMPSEEEIGEHRVPSFSYPSDHFSLVCDFRVGRC

Organism: Phaedon cochleariae (NCBI:txid80249)

Secondary structure (DSSP, 8-state):
-------------------------------------------------------PPP------------------------------S-TTTT---TTEE--HHHHHHHHHHHHHHHHHHTTT-HHHHHHHHHHHHHHHHHHHHHHHHHHHHHHHHHHHHHHHHHTTTEE-SS-TT--HHHHHHTSS-----TT--TT-EEHHHHTT--SSSHHHHHHHHHHHHHHHHHHHHHHHHHHHHH-GGGSB--HHHHHHHHHTEE-TTTT-HHHHHHHHHHHHHHHHTT-S-BSHHHHHHHHHHHHHHHHTTSHHHHT-HHHHHHHHHHHHHHHHHHHHS-HHHHHHHIIIII-S---HHHHHHHHHHHHHHHHHHHHH-TTSSSSSSTT-----SPPPGGGHHHHHHHHHHHHHHHHHHHHHHHHHHHHHHHSGGGG-HHHHHHHHHHHHHHHHTTSHHHHS-HHHHHHHHHS---TT--SGGG-B------TTS--B---B-HHHHHHHHHHHHHHHHHHHHHHHHTTSSSB-BSHHHHHHHHHHHHHHHHHHHHHHHHH-TTSTTTSSGGGSSB----HHHHHHHHHHHHHHHHH---HHHHHHHHHTT--GGGHHHHHHHHHHHHHHHHHH-S--HHHHHHHHHT-----SS-------BHHHH-SS-TTS----EESSS-BHHHHHHHHHH---SEEEEES-TTT--EEEEEEHHHHHHHHHHHHHHSTT--TTPBEE-S-SPPP--SSPPPEE-GGG-BSS--EEETT-BHHHHHHHHHHHT-S--EEETT--SSS--PPP------SSTT----TT--HHHHHHHHTTSTTPPPPP---EEE---TT----SSGGGTSTT--S-------TTEEEEEEEE---HHHHHHTS-BTTS-TTTTSHHHHHHHHHHHHHHT--SEEEEEEES-HHHHHHHHHHTTEEEEEEE-TT-GGGGSTT--S--EEEEEEETTTEEEEEEEEEEEEETTEEEEEEEEEEEEEETTT--EEEEEEEE-----STTHHHHHHHHHHHHHHHHHHHHTTS-EEEEEE--S-TTSHHHHHHHTSTT-EEEHHHHS---S--TTS-GGGTS-S-SEEEEETTEEEEE--EEEEEETTTEEEEEEEPPPPHHHH-TT-SSBTTBSSSSPPEEEEEEEPP-

Radius of gyration: 39.33 Å; chains: 1; bounding box: 87×97×116 Å

pLDDT: mean 79.0, std 20.67, range [18.83, 98.25]